Protein AF-0000000081569436 (afdb_homodimer)

Foldseek 3Di:
DVVVCVVVVVDDPPPVPPPPDQFDCDLLWGHHPNDGHGNCQQLVLLQVQDDDPDLVLLCLVVLQLVLLQVFAPPSCVLCVVVVVCNDDPDDNDCDPSNVVSSNVSSVRCNDPPQADADDLVFAKEWEWEADLFKIWIFIDTPSHTHGTDMDTDDPVLSPDDRLSRRLVSVLVVCVSCVVSFQPDEHEYEYQDPCVVVLVVPPDADPVSVVSVVSVVRGHYHYDHDHPSNSSNRVSRNVSSPPDDDDADAACLVVVQLVQCVVAPVSVVVQVCQVVVVDPQWHDDPSFIAGPLRATEGGPDDCSLVVLLCCCAVDLLNLRDDLVQSCVVRVNHHDYPPSSVVSNVCSVPDPLCVVLPPPPDDPPDPPPQPPADPAWQQEKEWEKAAQAPAAPQFGIWIWIATSHLRQIDIFTAHRPRALLNVLVRCCVTPCVVQNHHNYYHYPDDPVSVQVSVVNNCVVVVDPDDDDDDDDDDDDPSRVVVVVVLVSSLVSPADPVSRHSNVSRVSSSSNQQQTADPVPRHGSCCRRPVDRDDDPSNSNPDDCPPPPD/DVVVCVVVVVDDPPPVPPPPDQFDCDLLWGHHPNDGHGNCQQLVLLQVQDDDPDLVLLCLNVLQLVLLQVFFPPSCVLCVVVVVCNDPPDDDDCDPSNVVSSNVSSVRCNDPPQADADDLVFAKEWEWEADLFKIWIFIDTPSHTHGTDMDTDDPVLSPDDRLSRRLVRVLVVCVSVVVSFQPDEHEYEYQDPCVVVLVVPPDADPVSVVSVVSPVRGHYHYDHDHPSNSSNRVSRNVSSPPDDDDADAACLVVVQLVQCVVAPVNVVVQVCQVVVVDPQWHDDPSFIAGPLRATEGGDDDCSLVVLLCCCAVDLLNLRDDLVQSCVVRVNHHDYPPSSVVSNVCSVPDPLCVVLPPPPDDPPDPPPQPPADPAWQQEKEWEKAAQAPAAPQFGIWIWIATSHLRQIDIFTAHRPRALLNVLVRCCVTPCVVQNHHNYYHYPDDPVSVQVSVVNNCVVVVDPDDDDDDDDDDDDPSRVVVVVSLVSSLVSPADPVSRHSNVSRVSSSSNQQQTADPVPRHGSCCRRVVDRDDDPSNSNPDDCPPPPD

pLDDT: mean 77.78, std 17.27, range [25.44, 97.62]

Sequence (1094 aa):
MFQVLRENELYVKKEKCSFPKEEVPFLGHIIGHGKLRMDEAKIRAIVEWDPPTKVTELRSFLGLVNYYRRFISGYSSRTTPLTDLLKKNKPWVWSEACQLAFEDLKAAVSVEPVLALPNFEKMFELHTDASDFAIGGVLMQEGHPIAFKSRKLNETERRYTVQEKETMAIVHYLRIWRHYLLGSRFVVKTDNVATSYFQTQKKLSPKQARWQDFLAEFDYVLEYKPGKANVVADALSRKAELAAISLAKGNVHEKIKEGLEHDPMTKELMRHVKEGKTLQFWVEDGLLYTKGRRLYVPKWGNLRRDLIRDCHDTKWAGHPGQKRTMALLETTYFWPQMKDGVEVYVRTSLVCQQDKTVNQQPAGLLKPLPIPNRPWESVSMDFISALPKSKGFGSIMVIIDRFSKYGSFIACSRDCTTKEAARAFFKNVVKYWGLPKSIISDRDPRFTGRLWTELFKLLGSELCFSTSFHPQTDGQTERVNALLECYLRHFVSANQHDWAKILDVAQFSYNLQRNEATGKSPFELATGQQPLTPHTLAISFDSARCPMFQVLRENELYVKKEKCSFPKEEVPFLGHIIGHGKLRMDEAKIRAIVEWDPPTKVTELRSFLGLVNYYRRFISGYSSRTTPLTDLLKKNKPWVWSEACQLAFEDLKAAVSVEPVLALPNFEKMFELHTDASDFAIGGVLMQEGHPIAFKSRKLNETERRYTVQEKETMAIVHYLRIWRHYLLGSRFVVKTDNVATSYFQTQKKLSPKQARWQDFLAEFDYVLEYKPGKANVVADALSRKAELAAISLAKGNVHEKIKEGLEHDPMTKELMRHVKEGKTLQFWVEDGLLYTKGRRLYVPKWGNLRRDLIRDCHDTKWAGHPGQKRTMALLETTYFWPQMKDGVEVYVRTSLVCQQDKTVNQQPAGLLKPLPIPNRPWESVSMDFISALPKSKGFGSIMVIIDRFSKYGSFIACSRDCTTKEAARAFFKNVVKYWGLPKSIISDRDPRFTGRLWTELFKLLGSELCFSTSFHPQTDGQTERVNALLECYLRHFVSANQHDWAKILDVAQFSYNLQRNEATGKSPFELATGQQPLTPHTLAISFDSARCP

InterPro domains:
  IPR001584 Integrase, catalytic core [PF00665] (373-471)
  IPR001584 Integrase, catalytic core [PS50994] (371-530)
  IPR012337 Ribonuclease H-like superfamily [SSF53098] (368-524)
  IPR036397 Ribonuclease H superfamily [G3DSA:3.30.420.10] (366-542)
  IPR041373 Reverse transcriptase, RNase H-like domain [PF17917] (119-218)
  IPR041588 Integrase zinc-binding domain [PF17921] (302-357)
  IPR043128 Reverse transcriptase/Diguanylate cyclase domain [G3DSA:3.30.70.270] (1-35)
  IPR043128 Reverse transcriptase/Diguanylate cyclase domain [G3DSA:3.30.70.270] (40-132)
  IPR043502 DNA/RNA polymerase superfamily [SSF56672] (2-225)

Nearest PDB structures (foldseek):
  4ol8-assembly1_B  TM=7.633E-01  e=2.304E-16  Saccharomyces cerevisiae
  7o0h-assembly1_B  TM=7.291E-01  e=1.125E-09  White-tufted-ear marmoset simian foamy virus
  8wut-assembly1_E  TM=4.930E-01  e=6.870E-11  Moloney murine leukemia virus
  8ygj-assembly1_E  TM=4.720E-01  e=7.242E-11  Moloney murine leukemia virus
  7o24-assembly1_B  TM=7.159E-01  e=2.959E-08  White-tufted-ear marmoset simian foamy virus

Organism: NCBI:txid168488

Radius of gyration: 36.1 Å; Cα contacts (8 Å, |Δi|>4): 1839; chains: 2; bounding box: 81×103×86 Å

Solvent-accessible surface area (backbone atoms only — not comparable to full-atom values): 58545 Å² total; per-residue (Å²): 110,68,63,59,38,60,72,64,68,61,76,68,66,65,85,80,47,77,67,83,53,63,60,38,77,48,96,64,22,26,51,32,94,90,47,74,41,76,21,63,73,33,38,35,54,52,68,67,51,70,82,59,87,44,64,70,48,38,49,34,50,48,44,33,53,54,72,45,36,91,52,36,85,63,42,68,71,50,40,42,62,52,55,57,57,66,41,89,93,50,78,90,68,89,44,70,62,31,50,51,31,50,53,50,49,41,50,49,55,66,27,78,69,27,34,40,78,88,52,90,89,49,58,44,32,37,33,31,21,47,48,76,44,4,23,5,32,32,35,28,42,94,89,22,41,55,33,37,43,52,43,64,47,43,47,34,52,44,66,41,51,71,49,51,32,40,44,44,28,46,54,52,50,48,60,75,43,32,87,75,44,56,90,36,63,32,38,37,34,30,58,57,65,48,52,64,41,63,78,65,50,86,80,60,53,71,67,53,46,51,51,48,57,57,55,64,71,42,50,66,45,84,41,76,32,62,67,82,71,42,32,50,14,39,31,32,4,58,50,31,56,50,16,27,34,35,32,63,39,32,50,54,58,59,50,38,42,56,17,38,75,68,16,67,69,43,43,52,51,51,50,32,38,75,70,62,77,42,86,63,44,46,76,57,94,79,36,47,29,33,79,84,71,13,36,51,53,36,80,37,94,59,50,62,58,51,54,50,39,50,41,20,71,14,51,42,38,52,57,44,56,54,70,55,29,46,53,64,43,54,64,47,37,41,47,90,66,46,66,59,54,45,44,53,50,52,71,64,32,63,71,55,63,72,63,63,62,82,74,70,75,84,73,56,72,40,81,71,69,80,66,51,90,44,65,42,37,32,30,37,43,47,69,52,64,89,43,63,64,15,94,78,21,15,20,35,40,38,36,30,21,63,49,33,59,32,51,47,58,39,77,30,40,66,78,59,42,53,65,55,47,21,49,52,43,38,66,69,37,32,42,78,57,25,51,51,52,30,42,31,23,60,58,56,66,66,49,54,45,50,23,52,53,47,42,38,54,69,37,41,53,79,72,58,69,48,70,48,78,40,80,33,89,68,58,68,60,57,55,52,49,51,52,50,52,52,49,45,64,71,68,32,51,95,80,43,42,48,46,60,76,44,33,49,39,46,30,32,21,57,23,62,44,60,37,85,89,77,68,45,19,15,36,31,62,47,43,70,43,77,57,44,43,76,72,55,40,24,63,59,71,78,68,72,66,68,125,110,67,61,60,40,60,74,63,68,61,76,68,65,65,85,80,46,76,67,82,53,61,60,38,76,48,97,63,22,26,51,31,93,87,48,74,41,75,21,62,72,31,37,37,54,52,68,68,52,71,81,59,87,43,66,69,48,39,49,34,50,48,44,33,51,54,73,44,35,90,52,36,85,63,41,67,71,51,40,41,60,52,56,57,58,66,40,88,93,50,80,90,68,90,44,70,62,32,50,51,32,51,52,49,49,40,49,51,56,67,27,79,70,28,33,40,80,87,54,90,89,49,58,44,34,38,34,30,21,46,47,75,45,4,24,6,32,31,36,27,42,92,86,22,42,55,34,37,43,53,43,64,47,44,47,34,51,43,68,40,50,72,50,50,32,41,44,43,28,47,53,52,50,46,61,74,42,31,87,76,43,56,89,37,63,33,38,37,35,30,56,54,65,53,50,63,42,62,78,65,50,86,79,61,52,71,67,51,44,52,51,50,57,57,55,63,70,43,51,65,44,84,40,76,33,61,68,81,73,42,30,51,15,40,33,32,3,59,48,30,55,51,14,26,34,34,32,62,39,30,52,54,56,60,51,38,42,55,17,38,76,67,16,68,69,43,44,52,50,51,49,34,39,74,70,62,75,43,86,62,43,48,77,56,95,79,37,48,29,33,80,84,70,13,36,52,53,38,80,35,93,59,50,63,57,50,54,49,41,48,42,20,73,14,51,41,37,52,57,45,56,53,68,57,30,45,54,64,42,54,65,49,38,39,46,91,66,46,67,59,53,47,45,53,48,52,71,64,30,64,71,55,62,73,63,63,60,83,74,72,73,85,74,52,75,40,82,70,70,81,66,50,91,45,66,42,38,32,31,37,42,48,70,51,66,88,45,63,64,17,96,78,22,15,22,33,42,39,37,31,20,63,48,34,58,32,50,45,58,40,78,30,38,66,78,60,42,51,66,55,45,23,50,51,44,37,65,69,37,33,44,77,56,26,49,51,54,30,43,32,23,59,59,57,66,67,49,53,45,50,22,51,53,46,41,38,54,67,35,42,52,78,73,59,70,48,69,46,80,40,81,33,87,70,55,68,61,57,56,51,50,51,52,50,51,52,49,44,66,72,70,33,51,94,79,44,43,47,46,59,76,45,33,49,41,45,29,32,19,59,22,62,44,59,36,86,88,77,67,44,19,16,35,31,62,48,42,71,42,75,55,44,43,76,72,56,40,24,63,57,71,78,69,72,64,70,126

Secondary structure (DSSP, 8-state):
-HHHHHHTT----STT-----SSEEETTEEEETTEEEE-GGGGHHHHTPPPP-SHHHHHHHHHHHHHTGGGSTTHHHHHHHHHGGGSTT------HHHHHHHHHHHHHHTSTTTS----TTS-EEEEEEE-SSEEEEEEEETTEEEEEEEEEPPHHHHTS-HHHHHHHHHHHHHHHTHHHHTTSEEEEEES-THHHHHHH-SS--HHHHHHHHHHTTSEEEEEE--TTT-HHHHHHHHHS--EEEEEEEESHHHHHHHHHHH-HHHHHHHHHHHTT--SS-EEETTEEEETTTEEE----TTHHHHHHHHTTTSTTTTS--HHHHHHHHHTTEE-TTHHHHHHHHHHT-HHHHHS--------------PPPSSTTSEEEEEEE-SPPPBTTB-EEEEEEETTT--EEEEEE-TT--HHHHHHHHIIIIIHHH---SEEEESS-HHHHHHHHHHHHHHHT----EEEEEEEE---HHHHHHHHHHHHHHHHS-TT-TTHHHHHHHHHHHHHHSPPTTTS--HHHHHHSSPPP-HHHHTT--------/-HHHHHHTT----STT-----SSEEETTEEEETTEEEE-GGGGHHHHTPPPP-SHHHHHHHHHHHHHTGGGSTTHHHHHHHHHGGGSTT------HHHHHHHHHHHHHHTSTTTS----TTS-EEEEEEE-SSEEEEEEEETTEEEEEEEEEPPHHHHTS-HHHHHHHHHHHHHHHTHHHHTTSEEEEEES-THHHHHHH-SS--HHHHHHHHHHTTSEEEEEE--TTT-HHHHHHHHHS--EEEEEEEESHHHHHHHHHHH-HHHHHHHHHHHTT--SS-EEETTEEEETTTEEE----TTHHHHHHHHTTTSTTTTS--HHHHHHHHHTTEE-TTHHHHHHHHHHT-HHHHHH--------------PPPSSTTSEEEEEEE--PPPBTTB-EEEEEEETTT--EEEEEE-TT--HHHHHHHHIIIIIHHH---SEEEESS-HHHHHHHHHHHHHHHT----EEEEEEEE---HHHHHHHHHHHHHHHHS-TT-TTHHHHHHHHHHHHHHSPPTTTS--HHHHHHSSPPP-HHHHTT--------

Structure (mmCIF, N/CA/C/O backbone):
data_AF-0000000081569436-model_v1
#
loop_
_entity.id
_entity.type
_entity.pdbx_description
1 polymer 'Integrase catalytic domain-containing protein'
#
loop_
_atom_site.group_PDB
_atom_site.id
_atom_site.type_symbol
_atom_site.label_atom_id
_atom_site.label_alt_id
_atom_site.label_comp_id
_atom_site.label_asym_id
_atom_site.label_entity_id
_atom_site.label_seq_id
_atom_site.pdbx_PDB_ins_code
_atom_site.Cartn_x
_atom_site.Cartn_y
_atom_site.Cartn_z
_atom_site.occupancy
_atom_site.B_iso_or_equiv
_atom_site.auth_seq_id
_atom_site.auth_comp_id
_atom_site.auth_asym_id
_atom_site.auth_atom_id
_atom_site.pdbx_PDB_model_num
ATOM 1 N N . MET A 1 1 ? -32.625 -12.945 -40.062 1 29.22 1 MET A N 1
ATOM 2 C CA . MET A 1 1 ? -32.094 -12.945 -38.688 1 29.22 1 MET A CA 1
ATOM 3 C C . MET A 1 1 ? -33.219 -13.039 -37.656 1 29.22 1 MET A C 1
ATOM 5 O O . MET A 1 1 ? -33.188 -13.898 -36.781 1 29.22 1 MET A O 1
ATOM 9 N N . PHE A 1 2 ? -34.062 -12.117 -37.75 1 38.09 2 PHE A N 1
ATOM 10 C CA . PHE A 1 2 ? -35.25 -12.07 -36.906 1 38.09 2 PHE A CA 1
ATOM 11 C C . PHE A 1 2 ? -36.156 -13.281 -37.156 1 38.09 2 PHE A C 1
ATOM 13 O O . PHE A 1 2 ? -36.844 -13.766 -36.281 1 38.09 2 PHE A O 1
ATOM 20 N N . GLN A 1 3 ? -36.156 -13.617 -38.438 1 40.09 3 GLN A N 1
ATOM 21 C CA . GLN A 1 3 ? -37.062 -14.711 -38.75 1 40.09 3 GLN A CA 1
ATOM 22 C C . GLN A 1 3 ? -36.625 -16.016 -38.094 1 40.09 3 GLN A C 1
ATOM 24 O O . GLN A 1 3 ? -37.438 -16.766 -37.594 1 40.09 3 GLN A O 1
ATOM 29 N N . VAL A 1 4 ? -35.219 -16.203 -38.031 1 36.78 4 VAL A N 1
ATOM 30 C CA . VAL A 1 4 ? -34.719 -17.469 -37.5 1 36.78 4 VAL A CA 1
ATOM 31 C C . VAL A 1 4 ? -34.906 -17.5 -36 1 36.78 4 VAL A C 1
ATOM 33 O O . VAL A 1 4 ? -35.219 -18.547 -35.406 1 36.78 4 VAL A O 1
ATOM 36 N N . LEU A 1 5 ? -34.812 -16.359 -35.344 1 36.5 5 LEU A N 1
ATOM 37 C CA . LEU A 1 5 ? -35.125 -16.297 -33.938 1 36.5 5 LEU A CA 1
ATOM 38 C C . LEU A 1 5 ? -36.625 -16.578 -33.688 1 36.5 5 LEU A C 1
ATOM 40 O O . LEU A 1 5 ? -36.969 -17.297 -32.75 1 36.5 5 LEU A O 1
ATOM 44 N N . ARG A 1 6 ? -37.406 -16.047 -34.438 1 40.22 6 ARG A N 1
ATOM 45 C CA . ARG A 1 6 ? -38.875 -16.234 -34.344 1 40.22 6 ARG A CA 1
ATOM 46 C C . ARG A 1 6 ? -39.25 -17.703 -34.531 1 40.22 6 ARG A C 1
ATOM 48 O O . ARG A 1 6 ? -40.094 -18.219 -33.812 1 40.22 6 ARG A O 1
ATOM 55 N N . GLU A 1 7 ? -38.594 -18.266 -35.469 1 40.88 7 GLU A N 1
ATOM 56 C CA . GLU A 1 7 ? -39 -19.625 -35.781 1 40.88 7 GLU A CA 1
ATOM 57 C C . GLU A 1 7 ? -38.531 -20.594 -34.688 1 40.88 7 GLU A C 1
ATOM 59 O O . GLU A 1 7 ? -39.188 -21.625 -34.469 1 40.88 7 GLU A O 1
ATOM 64 N N . ASN A 1 8 ? -37.375 -20.188 -34.031 1 38.59 8 ASN A N 1
ATOM 65 C CA . ASN A 1 8 ? -36.875 -21.156 -33.062 1 38.59 8 ASN A CA 1
ATOM 66 C C . ASN A 1 8 ? -37.25 -20.766 -31.625 1 38.59 8 ASN A C 1
ATOM 68 O O . ASN A 1 8 ? -36.688 -21.297 -30.656 1 38.59 8 ASN A O 1
ATOM 72 N N . GLU A 1 9 ? -38.312 -20.016 -31.297 1 35.09 9 GLU A N 1
ATOM 73 C CA . GLU A 1 9 ? -39.062 -19.609 -30.109 1 35.09 9 GLU A CA 1
ATOM 74 C C . GLU A 1 9 ? -38.094 -19.156 -29 1 35.09 9 GLU A C 1
ATOM 76 O O . GLU A 1 9 ? -38.344 -19.422 -27.828 1 35.09 9 GLU A O 1
ATOM 81 N N . LEU A 1 10 ? -36.844 -18.984 -29.297 1 35.28 10 LEU A N 1
ATOM 82 C CA . LEU A 1 10 ? -35.969 -18.391 -28.328 1 35.28 10 LEU A CA 1
ATOM 83 C C . LEU A 1 10 ? -36.25 -16.906 -28.141 1 35.28 10 LEU A C 1
ATOM 85 O O . LEU A 1 10 ? -36.062 -16.109 -29.062 1 35.28 10 LEU A O 1
ATOM 89 N N . TYR A 1 11 ? -37.344 -16.594 -27.344 1 31.53 11 TYR A N 1
ATOM 90 C CA . TYR A 1 11 ? -37.875 -15.266 -27.078 1 31.53 11 TYR A CA 1
ATOM 91 C C . TYR A 1 11 ? -36.906 -14.469 -26.219 1 31.53 11 TYR A C 1
ATOM 93 O O . TYR A 1 11 ? -36.406 -14.969 -25.203 1 31.53 11 TYR A O 1
ATOM 101 N N . VAL A 1 12 ? -35.969 -13.812 -26.75 1 33.19 12 VAL A N 1
ATOM 102 C CA . VAL A 1 12 ? -35.094 -12.859 -26.062 1 33.19 12 VAL A CA 1
ATOM 103 C C . VAL A 1 12 ? -35.938 -11.719 -25.484 1 33.19 12 VAL A C 1
ATOM 105 O O . VAL A 1 12 ? -36.844 -11.227 -26.141 1 33.19 12 VAL A O 1
ATOM 108 N N . LYS A 1 13 ? -36.062 -11.68 -24.141 1 33.25 13 LYS A N 1
ATOM 109 C CA . LYS A 1 13 ? -36.781 -10.516 -23.609 1 33.25 13 LYS A CA 1
ATOM 110 C C . LYS A 1 13 ? -36.219 -9.227 -24.203 1 33.25 13 LYS A C 1
ATOM 112 O O . LYS A 1 13 ? -35 -9.094 -24.391 1 33.25 13 LYS A O 1
ATOM 117 N N . LYS A 1 14 ? -37.062 -8.5 -24.922 1 32.12 14 LYS A N 1
ATOM 118 C CA . LYS A 1 14 ? -36.875 -7.238 -25.625 1 32.12 14 LYS A CA 1
ATOM 119 C C . LYS A 1 14 ? -36 -6.281 -24.828 1 32.12 14 LYS A C 1
ATOM 121 O O . LYS A 1 14 ? -35.156 -5.582 -25.391 1 32.12 14 LYS A O 1
ATOM 126 N N . GLU A 1 15 ? -36.438 -6.047 -23.531 1 32.97 15 GLU A N 1
ATOM 127 C CA . GLU A 1 15 ? -35.938 -4.922 -22.75 1 32.97 15 GLU A CA 1
ATOM 128 C C . GLU A 1 15 ? -34.438 -5.059 -22.516 1 32.97 15 GLU A C 1
ATOM 130 O O . GLU A 1 15 ? -33.75 -4.074 -22.219 1 32.97 15 GLU A O 1
ATOM 135 N N . LYS A 1 16 ? -34.031 -6.258 -22.188 1 31.22 16 LYS A N 1
ATOM 136 C CA . LYS A 1 16 ? -32.594 -6.406 -21.891 1 31.22 16 LYS A CA 1
ATOM 137 C C . LYS A 1 16 ? -31.766 -6.457 -23.172 1 31.22 16 LYS A C 1
ATOM 139 O O . LYS A 1 16 ? -30.562 -6.711 -23.125 1 31.22 16 LYS A O 1
ATOM 144 N N . CYS A 1 17 ? -32.375 -6.637 -24.328 1 30.58 17 CYS A N 1
ATOM 145 C CA . CYS A 1 17 ? -31.734 -6.664 -25.641 1 30.58 17 CYS A CA 1
ATOM 146 C C . CYS A 1 17 ? -31.281 -5.27 -26.047 1 30.58 17 CYS A C 1
ATOM 148 O O . CYS A 1 17 ? -32.094 -4.375 -26.25 1 30.58 17 CYS A O 1
ATOM 150 N N . SER A 1 18 ? -30.328 -4.668 -25.281 1 34.25 18 SER A N 1
ATOM 151 C CA . SER A 1 18 ? -29.859 -3.486 -26 1 34.25 18 SER A CA 1
ATOM 152 C C . SER A 1 18 ? -29.531 -3.812 -27.453 1 34.25 18 SER A C 1
ATOM 154 O O . SER A 1 18 ? -28.797 -4.762 -27.719 1 34.25 18 SER A O 1
ATOM 156 N N . PHE A 1 19 ? -30.469 -3.553 -28.391 1 31.77 19 PHE A N 1
ATOM 157 C CA . PHE A 1 19 ? -30.516 -3.693 -29.844 1 31.77 19 PHE A CA 1
ATOM 158 C C . PHE A 1 19 ? -29.203 -3.201 -30.469 1 31.77 19 PHE A C 1
ATOM 160 O O . PHE A 1 19 ? -28.703 -3.814 -31.406 1 31.77 19 PHE A O 1
ATOM 167 N N . PRO A 1 20 ? -28.953 -1.824 -30.281 1 34.66 20 PRO A N 1
ATOM 168 C CA . PRO A 1 20 ? -28.219 -1.279 -31.422 1 34.66 20 PRO A CA 1
ATOM 169 C C . PRO A 1 20 ? -26.797 -1.851 -31.547 1 34.66 20 PRO A C 1
ATOM 171 O O . PRO A 1 20 ? -26 -1.374 -32.375 1 34.66 20 PRO A O 1
ATOM 174 N N . LYS A 1 21 ? -26.359 -2.441 -30.453 1 39.69 21 LYS A N 1
ATOM 175 C CA . LYS A 1 21 ? -24.953 -2.709 -30.703 1 39.69 21 LYS A CA 1
ATOM 176 C C . LYS A 1 21 ? -24.766 -3.811 -31.734 1 39.69 21 LYS A C 1
ATOM 178 O O . LYS A 1 21 ? -25.594 -4.719 -31.844 1 39.69 21 LYS A O 1
ATOM 183 N N . GLU A 1 22 ? -24.094 -3.496 -32.875 1 41.09 22 GLU A N 1
ATOM 184 C CA . GLU A 1 22 ? -23.797 -4.34 -34.031 1 41.09 22 GLU A CA 1
ATOM 185 C C . GLU A 1 22 ? -23.391 -5.746 -33.594 1 41.09 22 GLU A C 1
ATOM 187 O O . GLU A 1 22 ? -23.672 -6.723 -34.281 1 41.09 22 GLU A O 1
ATOM 192 N N . GLU A 1 23 ? -22.531 -5.902 -32.594 1 40.31 23 GLU A N 1
ATOM 193 C CA . GLU A 1 23 ? -22.094 -7.223 -32.156 1 40.31 23 GLU A CA 1
ATOM 194 C C . GLU A 1 23 ? -22.75 -7.598 -30.812 1 40.31 23 GLU A C 1
ATOM 196 O O . GLU A 1 23 ? -22.797 -6.785 -29.891 1 40.31 23 GLU A O 1
ATOM 201 N N . VAL A 1 24 ? -23.844 -8.32 -30.812 1 40.22 24 VAL A N 1
ATOM 202 C CA . VAL A 1 24 ? -24.547 -8.703 -29.578 1 40.22 24 VAL A CA 1
ATOM 203 C C . VAL A 1 24 ? -24.031 -10.047 -29.094 1 40.22 24 VAL A C 1
ATOM 205 O O . VAL A 1 24 ? -23.906 -11 -29.875 1 40.22 24 VAL A O 1
ATOM 208 N N . PRO A 1 25 ? -23.328 -10.125 -28.078 1 40.31 25 PRO A N 1
ATOM 209 C CA . PRO A 1 25 ? -23.016 -11.438 -27.516 1 40.31 25 PRO A CA 1
ATOM 210 C C . PRO A 1 25 ? -24.266 -12.273 -27.234 1 40.31 25 PRO A C 1
ATOM 212 O O . PRO A 1 25 ? -25.234 -11.766 -26.656 1 40.31 25 PRO A O 1
ATOM 215 N N . PHE A 1 26 ? -24.75 -13.039 -28.125 1 36.75 26 PHE A N 1
ATOM 216 C CA . PHE A 1 26 ? -25.906 -13.914 -27.922 1 36.75 26 PHE A CA 1
ATOM 217 C C . PHE A 1 26 ? -25.453 -15.352 -27.703 1 36.75 26 PHE A C 1
ATOM 219 O O . PHE A 1 26 ? -24.797 -15.945 -28.562 1 36.75 26 PHE A O 1
ATOM 226 N N . LEU A 1 27 ? -25.906 -16.016 -26.766 1 37.06 27 LEU A N 1
ATOM 227 C CA . LEU A 1 27 ? -25.703 -17.406 -26.391 1 37.06 27 LEU A CA 1
ATOM 228 C C . LEU A 1 27 ? -24.25 -17.828 -26.594 1 37.06 27 LEU A C 1
ATOM 230 O O . LEU A 1 27 ? -23.984 -18.844 -27.25 1 37.06 27 LEU A O 1
ATOM 234 N N . GLY A 1 28 ? -23.312 -16.969 -26.188 1 43.47 28 GLY A N 1
ATOM 235 C CA . GLY A 1 28 ? -21.891 -17.25 -26.312 1 43.47 28 GLY A CA 1
ATOM 236 C C . GLY A 1 28 ? -21.328 -16.906 -27.672 1 43.47 28 GLY A C 1
ATOM 237 O O . GLY A 1 28 ? -20.203 -17.281 -28.016 1 43.47 28 GLY A O 1
ATOM 238 N N . HIS A 1 29 ? -22.234 -16.5 -28.578 1 45.22 29 HIS A N 1
ATOM 239 C CA . HIS A 1 29 ? -21.828 -16.016 -29.906 1 45.22 29 HIS A CA 1
ATOM 240 C C . HIS A 1 29 ? -22.031 -14.516 -30.031 1 45.22 29 HIS A C 1
ATOM 242 O O . HIS A 1 29 ? -22.828 -13.922 -29.281 1 45.22 29 HIS A O 1
ATOM 248 N N . ILE A 1 30 ? -21.094 -13.828 -30.562 1 48.19 30 ILE A N 1
ATOM 249 C CA . ILE A 1 30 ? -21.312 -12.445 -30.953 1 48.19 30 ILE A CA 1
ATOM 250 C C . ILE A 1 30 ? -21.875 -12.391 -32.375 1 48.19 30 ILE A C 1
ATOM 252 O O . ILE A 1 30 ? -21.281 -12.922 -33.312 1 48.19 30 ILE A O 1
ATOM 256 N N . ILE A 1 31 ? -23.125 -12.227 -32.5 1 40.91 31 ILE A N 1
ATOM 257 C CA . ILE A 1 31 ? -23.797 -12.07 -33.812 1 40.91 31 ILE A CA 1
ATOM 258 C C . ILE A 1 31 ? -23.656 -10.633 -34.281 1 40.91 31 ILE A C 1
ATOM 260 O O . ILE A 1 31 ? -24.031 -9.695 -33.562 1 40.91 31 ILE A O 1
ATOM 264 N N . GLY A 1 32 ? -22.547 -10.211 -35.125 1 43.38 32 GLY A N 1
ATOM 265 C CA . GLY A 1 32 ? -22.562 -8.93 -35.812 1 43.38 32 GLY A CA 1
ATOM 266 C C . GLY A 1 32 ? -22.297 -9.055 -37.312 1 43.38 32 GLY A C 1
ATOM 267 O O . GLY A 1 32 ? -21.578 -9.953 -37.75 1 43.38 32 GLY A O 1
ATOM 268 N N . HIS A 1 33 ? -22.797 -8.133 -38.219 1 47.38 33 HIS A N 1
ATOM 269 C CA . HIS A 1 33 ? -22.75 -7.906 -39.656 1 47.38 33 HIS A CA 1
ATOM 270 C C . HIS A 1 33 ? -22.766 -9.227 -40.438 1 47.38 33 HIS A C 1
ATOM 272 O O . HIS A 1 33 ? -22.016 -9.398 -41.406 1 47.38 33 HIS A O 1
ATOM 278 N N . GLY A 1 34 ? -23.641 -10.273 -40.219 1 41.44 34 GLY A N 1
ATOM 279 C CA . GLY A 1 34 ? -23.859 -11.508 -40.938 1 41.44 34 GLY A CA 1
ATOM 280 C C . GLY A 1 34 ? -22.906 -12.617 -40.531 1 41.44 34 GLY A C 1
ATOM 281 O O . GLY A 1 34 ? -23.016 -13.75 -41.031 1 41.44 34 GLY A O 1
ATOM 282 N N . LYS A 1 35 ? -21.703 -12.328 -40.188 1 40.41 35 LYS A N 1
ATOM 283 C CA . LYS A 1 35 ? -20.719 -13.359 -39.844 1 40.41 35 LYS A CA 1
ATOM 284 C C . LYS A 1 35 ? -20.812 -13.734 -38.375 1 40.41 35 LYS A C 1
ATOM 286 O O . LYS A 1 35 ? -20.969 -12.867 -37.531 1 40.41 35 LYS A O 1
ATOM 291 N N . LEU A 1 36 ? -21.391 -14.812 -38.188 1 39.34 36 LEU A N 1
ATOM 292 C CA . LEU A 1 36 ? -21.406 -15.438 -36.844 1 39.34 36 LEU A CA 1
ATOM 293 C C . LEU A 1 36 ? -19.984 -15.562 -36.312 1 39.34 36 LEU A C 1
ATOM 295 O O . LEU A 1 36 ? -19.141 -16.234 -36.906 1 39.34 36 LEU A O 1
ATOM 299 N N . ARG A 1 37 ? -19.578 -14.547 -35.75 1 44.94 37 ARG A N 1
ATOM 300 C CA . ARG A 1 37 ? -18.25 -14.664 -35.125 1 44.94 37 ARG A CA 1
ATOM 301 C C . ARG A 1 37 ? -18.312 -15.445 -33.812 1 44.94 37 ARG A C 1
ATOM 303 O O . ARG A 1 37 ? -19.312 -15.359 -33.094 1 44.94 37 ARG A O 1
ATOM 310 N N . MET A 1 38 ? -17.609 -16.484 -33.75 1 46.78 38 MET A N 1
ATOM 311 C CA . MET A 1 38 ? -17.516 -17.422 -32.625 1 46.78 38 MET A CA 1
ATOM 312 C C . MET A 1 38 ? -17.172 -16.688 -31.344 1 46.78 38 MET A C 1
ATOM 314 O O . MET A 1 38 ? -16.391 -15.734 -31.359 1 46.78 38 MET A O 1
ATOM 318 N N . ASP A 1 39 ? -18.078 -16.766 -30.422 1 51.41 39 ASP A N 1
ATOM 319 C CA . ASP A 1 39 ? -17.875 -16.25 -29.062 1 51.41 39 ASP A CA 1
ATOM 320 C C . ASP A 1 39 ? -16.516 -16.641 -28.516 1 51.41 39 ASP A C 1
ATOM 322 O O . ASP A 1 39 ? -16.125 -17.828 -28.562 1 51.41 39 ASP A O 1
ATOM 326 N N . GLU A 1 40 ? -15.703 -15.805 -28.406 1 57.66 40 GLU A N 1
ATOM 327 C CA . GLU A 1 40 ? -14.352 -15.945 -27.875 1 57.66 40 GLU A CA 1
ATOM 328 C C . GLU A 1 40 ? -14.336 -16.844 -26.625 1 57.66 40 GLU A C 1
ATOM 330 O O . GLU A 1 40 ? -13.352 -17.531 -26.375 1 57.66 40 GLU A O 1
ATOM 335 N N . ALA A 1 41 ? -15.43 -16.938 -26.016 1 57.03 41 ALA A N 1
ATOM 336 C CA . ALA A 1 41 ? -15.469 -17.734 -24.797 1 57.03 41 ALA A CA 1
ATOM 337 C C . ALA A 1 41 ? -15.398 -19.219 -25.125 1 57.03 41 ALA A C 1
ATOM 339 O O . ALA A 1 41 ? -14.883 -20.016 -24.328 1 57.03 41 ALA A O 1
ATOM 340 N N . LYS A 1 42 ? -15.82 -19.625 -26.375 1 59.72 42 LYS A N 1
ATOM 341 C CA . LYS A 1 42 ? -15.922 -21.016 -26.766 1 59.72 42 LYS A CA 1
ATOM 342 C C . LYS A 1 42 ? -14.547 -21.594 -27.125 1 59.72 42 LYS A C 1
ATOM 344 O O . LYS A 1 42 ? -14.352 -22.812 -27.094 1 59.72 42 LYS A O 1
ATOM 349 N N . ILE A 1 43 ? -13.727 -20.688 -27.344 1 66.12 43 ILE A N 1
ATOM 350 C CA . ILE A 1 43 ? -12.43 -21.172 -27.812 1 66.12 43 ILE A CA 1
ATOM 351 C C . ILE A 1 43 ? -11.336 -20.688 -26.875 1 66.12 43 ILE A C 1
ATOM 353 O O . ILE A 1 43 ? -10.148 -20.844 -27.156 1 66.12 43 ILE A O 1
ATOM 357 N N . ARG A 1 44 ? -11.742 -20.172 -25.844 1 66.94 44 ARG A N 1
ATOM 358 C CA . ARG A 1 44 ? -10.789 -19.578 -24.906 1 66.94 44 ARG A CA 1
ATOM 359 C C . ARG A 1 44 ? -9.758 -20.609 -24.453 1 66.94 44 ARG A C 1
ATOM 361 O O . ARG A 1 44 ? -8.578 -20.281 -24.297 1 66.94 44 ARG A O 1
ATOM 368 N N . ALA A 1 45 ? -10.234 -21.75 -24.297 1 68.69 45 ALA A N 1
ATOM 369 C CA . ALA A 1 45 ? -9.352 -22.812 -23.812 1 68.69 45 ALA A CA 1
ATOM 370 C C . ALA A 1 45 ? -8.211 -23.062 -24.797 1 68.69 45 ALA A C 1
ATOM 372 O O . ALA A 1 45 ? -7.117 -23.469 -24.391 1 68.69 45 ALA A O 1
ATOM 373 N N . ILE A 1 46 ? -8.5 -22.75 -26.094 1 72.62 46 ILE A N 1
ATOM 374 C CA . ILE A 1 46 ? -7.484 -22.969 -27.125 1 72.62 46 ILE A CA 1
ATOM 375 C C . ILE A 1 46 ? -6.625 -21.719 -27.281 1 72.62 46 ILE A C 1
ATOM 377 O O . ILE A 1 46 ? -5.395 -21.812 -27.312 1 72.62 46 ILE A O 1
ATOM 381 N N . VAL A 1 47 ? -7.316 -20.672 -27.203 1 70.56 47 VAL A N 1
ATOM 382 C CA . VAL A 1 47 ? -6.648 -19.406 -27.453 1 70.56 47 VAL A CA 1
ATOM 383 C C . VAL A 1 47 ? -5.684 -19.094 -26.312 1 70.56 47 VAL A C 1
ATOM 385 O O . VAL A 1 47 ? -4.594 -18.562 -26.547 1 70.56 47 VAL A O 1
ATOM 388 N N . GLU A 1 48 ? -6.082 -19.484 -25.266 1 65.62 48 GLU A N 1
ATOM 389 C CA . GLU A 1 48 ? -5.277 -19.156 -24.094 1 65.62 48 GLU A CA 1
ATOM 390 C C . GLU A 1 48 ? -4.32 -20.297 -23.75 1 65.62 48 GLU A C 1
ATOM 392 O O . GLU A 1 48 ? -3.789 -20.344 -22.625 1 65.62 48 GLU A O 1
ATOM 397 N N . TRP A 1 49 ? -4.156 -21.172 -24.75 1 74.12 49 TRP A N 1
ATOM 398 C CA . TRP A 1 49 ? -3.248 -22.297 -24.531 1 74.12 49 TRP A CA 1
ATOM 399 C C . TRP A 1 49 ? -1.803 -21.812 -24.453 1 74.12 49 TRP A C 1
ATOM 401 O O . TRP A 1 49 ? -1.303 -21.156 -25.375 1 74.12 49 TRP A O 1
ATOM 411 N N . ASP A 1 50 ? -1.127 -22.047 -23.359 1 71.75 50 ASP A N 1
ATOM 412 C CA . ASP A 1 50 ? 0.271 -21.672 -23.188 1 71.75 50 ASP A CA 1
ATOM 413 C C . ASP A 1 50 ? 1.19 -22.562 -24.016 1 71.75 50 ASP A C 1
ATOM 415 O O . ASP A 1 50 ? 0.897 -23.734 -24.234 1 71.75 50 ASP A O 1
ATOM 419 N N . PRO A 1 51 ? 2.256 -21.938 -24.516 1 77.12 51 PRO A N 1
ATOM 420 C CA . PRO A 1 51 ? 3.211 -22.781 -25.25 1 77.12 51 PRO A CA 1
ATOM 421 C C . PRO A 1 51 ? 3.77 -23.922 -24.406 1 77.12 51 PRO A C 1
ATOM 423 O O . PRO A 1 51 ? 4.098 -23.719 -23.234 1 77.12 51 PRO A O 1
ATOM 426 N N . PRO A 1 52 ? 3.764 -25.047 -25.016 1 76 52 PRO A N 1
ATOM 427 C CA . PRO A 1 52 ? 4.285 -26.188 -24.266 1 76 52 PRO A CA 1
ATOM 428 C C . PRO A 1 52 ? 5.738 -26 -23.828 1 76 52 PRO A C 1
ATOM 430 O O . PRO A 1 52 ? 6.531 -25.406 -24.562 1 76 52 PRO A O 1
ATOM 433 N N . THR A 1 53 ? 6.039 -26.484 -22.672 1 71.44 53 THR A N 1
ATOM 434 C CA . THR A 1 53 ? 7.387 -26.328 -22.125 1 71.44 53 THR A CA 1
ATOM 435 C C . THR A 1 53 ? 8.125 -27.672 -22.141 1 71.44 53 THR A C 1
ATOM 437 O O . THR A 1 53 ? 9.32 -27.719 -21.828 1 71.44 53 THR A O 1
ATOM 440 N N . LYS A 1 54 ? 7.379 -28.688 -22.391 1 75.31 54 LYS A N 1
ATOM 441 C CA . LYS A 1 54 ? 7.98 -30.016 -22.469 1 75.31 54 LYS A CA 1
ATOM 442 C C . LYS A 1 54 ? 7.32 -30.875 -23.547 1 75.31 54 LYS A C 1
ATOM 444 O O . LYS A 1 54 ? 6.281 -30.5 -24.094 1 75.31 54 LYS A O 1
ATOM 449 N N . VAL A 1 55 ? 7.996 -31.938 -23.75 1 77.06 55 VAL A N 1
ATOM 450 C CA . VAL A 1 55 ? 7.605 -32.812 -24.859 1 77.06 55 VAL A CA 1
ATOM 451 C C . VAL A 1 55 ? 6.191 -33.344 -24.625 1 77.06 55 VAL A C 1
ATOM 453 O O . VAL A 1 55 ? 5.379 -33.406 -25.547 1 77.06 55 VAL A O 1
ATOM 456 N N . THR A 1 56 ? 5.93 -33.625 -23.391 1 73 56 THR A N 1
ATOM 457 C CA . THR A 1 56 ? 4.633 -34.219 -23.078 1 73 56 THR A CA 1
ATOM 458 C C . THR A 1 56 ? 3.51 -33.219 -23.328 1 73 56 THR A C 1
ATOM 460 O O . THR A 1 56 ? 2.457 -33.562 -23.859 1 73 56 THR A O 1
ATOM 463 N N . GLU A 1 57 ? 3.781 -32 -23.016 1 76.62 57 GLU A N 1
ATOM 464 C CA . GLU A 1 57 ? 2.799 -30.953 -23.25 1 76.62 57 GLU A CA 1
ATOM 465 C C . GLU A 1 57 ? 2.615 -30.688 -24.75 1 76.62 57 GLU A C 1
ATOM 467 O O . GLU A 1 57 ? 1.495 -30.469 -25.203 1 76.62 57 GLU A O 1
ATOM 472 N N . LEU A 1 58 ? 3.74 -30.703 -25.359 1 82.19 58 LEU A N 1
ATOM 473 C CA . LEU A 1 58 ? 3.672 -30.484 -26.797 1 82.19 58 LEU A CA 1
ATOM 474 C C . LEU A 1 58 ? 2.896 -31.609 -27.484 1 82.19 58 LEU A C 1
ATOM 476 O O . LEU A 1 58 ? 2.088 -31.344 -28.375 1 82.19 58 LEU A O 1
ATOM 480 N N . ARG A 1 59 ? 3.137 -32.812 -27.047 1 80.12 59 ARG A N 1
ATOM 481 C CA . ARG A 1 59 ? 2.416 -33.938 -27.609 1 80.12 59 ARG A CA 1
ATOM 482 C C . ARG A 1 59 ? 0.914 -33.812 -27.375 1 80.12 59 ARG A C 1
ATOM 484 O O . ARG A 1 59 ? 0.118 -34.156 -28.266 1 80.12 59 ARG A O 1
ATOM 491 N N . SER A 1 60 ? 0.656 -33.312 -26.156 1 78 60 SER A N 1
ATOM 492 C CA . SER A 1 60 ? -0.753 -33.125 -25.844 1 78 60 SER A CA 1
ATOM 493 C C . SER A 1 60 ? -1.385 -32.094 -26.781 1 78 60 SER A C 1
ATOM 495 O O . SER A 1 60 ? -2.457 -32.344 -27.344 1 78 60 SER A O 1
ATOM 497 N N . PHE A 1 61 ? -0.708 -31.094 -27.016 1 83.25 61 PHE A N 1
ATOM 498 C CA . PHE A 1 61 ? -1.2 -30.047 -27.906 1 83.25 61 PHE A CA 1
ATOM 499 C C . PHE A 1 61 ? -1.31 -30.547 -29.344 1 83.25 61 PHE A C 1
ATOM 501 O O . PHE A 1 61 ? -2.33 -30.344 -30 1 83.25 61 PHE A O 1
ATOM 508 N N . LEU A 1 62 ? -0.259 -31.141 -29.766 1 83.62 62 LEU A N 1
ATOM 509 C CA . LEU A 1 62 ? -0.251 -31.656 -31.125 1 83.62 62 LEU A CA 1
ATOM 510 C C . LEU A 1 62 ? -1.322 -32.719 -31.312 1 83.62 62 LEU A C 1
ATOM 512 O O . LEU A 1 62 ? -1.904 -32.844 -32.375 1 83.62 62 LEU A O 1
ATOM 516 N N . GLY A 1 63 ? -1.462 -33.5 -30.266 1 77.19 63 GLY A N 1
ATOM 517 C CA . GLY A 1 63 ? -2.557 -34.438 -30.312 1 77.19 63 GLY A CA 1
ATOM 518 C C . GLY A 1 63 ? -3.904 -33.812 -30.562 1 77.19 63 GLY A C 1
ATOM 519 O O . GLY A 1 63 ? -4.688 -34.312 -31.375 1 77.19 63 GLY A O 1
ATOM 520 N N . LEU A 1 64 ? -4.105 -32.781 -29.922 1 79.06 64 LEU A N 1
ATOM 521 C CA . LEU A 1 64 ? -5.348 -32.031 -30.078 1 79.06 64 LEU A CA 1
ATOM 522 C C . LEU A 1 64 ? -5.477 -31.5 -31.5 1 79.06 64 LEU A C 1
ATOM 524 O O . LEU A 1 64 ? -6.516 -31.672 -32.156 1 79.06 64 LEU A O 1
ATOM 528 N N . VAL A 1 65 ? -4.453 -30.891 -31.922 1 80.69 65 VAL A N 1
ATOM 529 C CA . VAL A 1 65 ? -4.488 -30.281 -33.25 1 80.69 65 VAL A CA 1
ATOM 530 C C . VAL A 1 65 ? -4.59 -31.375 -34.312 1 80.69 65 VAL A C 1
ATOM 532 O O . VAL A 1 65 ? -5.289 -31.219 -35.312 1 80.69 65 VAL A O 1
ATOM 535 N N . ASN A 1 66 ? -3.895 -32.469 -34.094 1 77.81 66 ASN A N 1
ATOM 536 C CA . ASN A 1 66 ? -3.914 -33.594 -35.031 1 77.81 66 ASN A CA 1
ATOM 537 C C . ASN A 1 66 ? -5.32 -34.156 -35.188 1 77.81 66 ASN A C 1
ATOM 539 O O . ASN A 1 66 ? -5.668 -34.656 -36.25 1 77.81 66 ASN A O 1
ATOM 543 N N . TYR A 1 67 ? -5.984 -34.062 -34.156 1 77.06 67 TYR A N 1
ATOM 544 C CA . TYR A 1 67 ? -7.355 -34.562 -34.219 1 77.06 67 TYR A CA 1
ATOM 545 C C . TYR A 1 67 ? -8.156 -33.844 -35.312 1 77.06 67 TYR A C 1
ATOM 547 O O . TYR A 1 67 ? -9.016 -34.469 -35.938 1 77.06 67 TYR A O 1
ATOM 555 N N . TYR A 1 68 ? -7.785 -32.656 -35.531 1 78 68 TYR A N 1
ATOM 556 C CA . TYR A 1 68 ? -8.531 -31.859 -36.5 1 78 68 TYR A CA 1
ATOM 557 C C . TYR A 1 68 ? -7.723 -31.656 -37.781 1 78 68 TYR A C 1
ATOM 559 O O . TYR A 1 68 ? -7.988 -30.734 -38.562 1 78 68 TYR A O 1
ATOM 567 N N . ARG A 1 69 ? -6.758 -32.406 -37.969 1 77.38 69 ARG A N 1
ATOM 568 C CA . ARG A 1 69 ? -5.809 -32.25 -39.062 1 77.38 69 ARG A CA 1
ATOM 569 C C . ARG A 1 69 ? -6.523 -32.219 -40.406 1 77.38 69 ARG A C 1
ATOM 571 O O . ARG A 1 69 ? -6.094 -31.5 -41.344 1 77.38 69 ARG A O 1
ATOM 578 N N . ARG A 1 70 ? -7.617 -32.906 -40.562 1 76.75 70 ARG A N 1
ATOM 579 C CA . ARG A 1 70 ? -8.328 -33 -41.812 1 76.75 70 ARG A CA 1
ATOM 580 C C . ARG A 1 70 ? -8.922 -31.656 -42.219 1 76.75 70 ARG A C 1
ATOM 582 O O . ARG A 1 70 ? -9.188 -31.406 -43.406 1 76.75 70 ARG A O 1
ATOM 589 N N . PHE A 1 71 ? -9.141 -30.859 -41.219 1 76.88 71 PHE A N 1
ATOM 590 C CA . PHE A 1 71 ? -9.781 -29.578 -41.5 1 76.88 71 PHE A CA 1
ATOM 591 C C . PHE A 1 71 ? -8.742 -28.469 -41.562 1 76.88 71 PHE A C 1
ATOM 593 O O . PHE A 1 71 ? -9.094 -27.297 -41.781 1 76.88 71 PHE A O 1
ATOM 600 N N . ILE A 1 72 ? -7.539 -28.797 -41.375 1 78.88 72 ILE A N 1
ATOM 601 C CA . ILE A 1 72 ? -6.469 -27.797 -41.375 1 78.88 72 ILE A CA 1
ATOM 602 C C . ILE A 1 72 ? -5.637 -27.953 -42.625 1 78.88 72 ILE A C 1
ATOM 604 O O . ILE A 1 72 ? -4.926 -28.938 -42.812 1 78.88 72 ILE A O 1
ATOM 608 N N . SER A 1 73 ? -5.797 -26.953 -43.438 1 78.38 73 SER A N 1
ATOM 609 C CA . SER A 1 73 ? -5.031 -26.969 -44.656 1 78.38 73 SER A CA 1
ATOM 610 C C . SER A 1 73 ? -3.537 -26.844 -44.406 1 78.38 73 SER A C 1
ATOM 612 O O . SER A 1 73 ? -3.109 -25.984 -43.625 1 78.38 73 SER A O 1
ATOM 614 N N . GLY A 1 74 ? -2.711 -27.766 -45.094 1 79.88 74 GLY A N 1
ATOM 615 C CA . GLY A 1 74 ? -1.268 -27.719 -44.938 1 79.88 74 GLY A CA 1
ATOM 616 C C . GLY A 1 74 ? -0.814 -28.125 -43.531 1 79.88 74 GLY A C 1
ATOM 617 O O . GLY A 1 74 ? 0.102 -27.516 -42.969 1 79.88 74 GLY A O 1
ATOM 618 N N . TYR A 1 75 ? -1.527 -28.969 -43 1 85.56 75 TYR A N 1
ATOM 619 C CA . TYR A 1 75 ? -1.282 -29.391 -41.625 1 85.56 75 TYR A CA 1
ATOM 620 C C . TYR A 1 75 ? 0.173 -29.797 -41.438 1 85.56 75 TYR A C 1
ATOM 622 O O . TYR A 1 75 ? 0.829 -29.359 -40.469 1 85.56 75 TYR A O 1
ATOM 630 N N . SER A 1 76 ? 0.674 -30.578 -42.281 1 81.31 76 SER A N 1
ATOM 631 C CA . SER A 1 76 ? 2.025 -31.109 -42.125 1 81.31 76 SER A CA 1
ATOM 632 C C . SER A 1 76 ? 3.062 -29.984 -42.156 1 81.31 76 SER A C 1
ATOM 634 O O . SER A 1 76 ? 3.988 -29.969 -41.344 1 81.31 76 SER A O 1
ATOM 636 N N . SER A 1 77 ? 2.814 -29.094 -42.969 1 84.62 77 SER A N 1
ATOM 637 C CA . SER A 1 77 ? 3.748 -27.984 -43.094 1 84.62 77 SER A CA 1
ATOM 638 C C . SER A 1 77 ? 3.66 -27.078 -41.875 1 84.62 77 SER A C 1
ATOM 640 O O . SER A 1 77 ? 4.676 -26.562 -41.375 1 84.62 77 SER A O 1
ATOM 642 N N . ARG A 1 78 ? 2.467 -26.938 -41.344 1 88.06 78 ARG A N 1
ATOM 643 C CA . ARG A 1 78 ? 2.244 -26.031 -40.219 1 88.06 78 ARG A CA 1
ATOM 644 C C . ARG A 1 78 ? 2.82 -26.609 -38.906 1 88.06 78 ARG A C 1
ATOM 646 O O . ARG A 1 78 ? 3.248 -25.875 -38.031 1 88.06 78 ARG A O 1
ATOM 653 N N . THR A 1 79 ? 2.912 -27.953 -38.875 1 89.19 79 THR A N 1
ATOM 654 C CA . THR A 1 79 ? 3.293 -28.594 -37.625 1 89.19 79 THR A CA 1
ATOM 655 C C . THR A 1 79 ? 4.77 -28.969 -37.656 1 89.19 79 THR A C 1
ATOM 657 O O . THR A 1 79 ? 5.336 -29.328 -36.594 1 89.19 79 THR A O 1
ATOM 660 N N . THR A 1 80 ? 5.387 -28.828 -38.688 1 87.25 80 THR A N 1
ATOM 661 C CA . THR A 1 80 ? 6.75 -29.312 -38.875 1 87.25 80 THR A CA 1
ATOM 662 C C . THR A 1 80 ? 7.684 -28.719 -37.812 1 87.25 80 THR A C 1
ATOM 664 O O . THR A 1 80 ? 8.438 -29.438 -37.156 1 87.25 80 THR A O 1
ATOM 667 N N . PRO A 1 81 ? 7.645 -27.422 -37.656 1 88.31 81 PRO A N 1
ATOM 668 C CA . PRO A 1 81 ? 8.547 -26.844 -36.656 1 88.31 81 PRO A CA 1
ATOM 669 C C . PRO A 1 81 ? 8.328 -27.438 -35.281 1 88.31 81 PRO A C 1
ATOM 671 O O . PRO A 1 81 ? 9.273 -27.531 -34.469 1 88.31 81 PRO A O 1
ATOM 674 N N . LEU A 1 82 ? 7.16 -27.875 -34.969 1 90.31 82 LEU A N 1
ATOM 675 C CA . LEU A 1 82 ? 6.836 -28.406 -33.656 1 90.31 82 LEU A CA 1
ATOM 676 C C . LEU A 1 82 ? 7.145 -29.891 -33.562 1 90.31 82 LEU A C 1
ATOM 678 O O . LEU A 1 82 ? 7.672 -30.359 -32.531 1 90.31 82 LEU A O 1
ATOM 682 N N . THR A 1 83 ? 6.867 -30.578 -34.625 1 88.06 83 THR A N 1
ATOM 683 C CA . THR A 1 83 ? 7.086 -32.031 -34.625 1 88.06 83 THR A CA 1
ATOM 684 C C . THR A 1 83 ? 8.578 -32.344 -34.625 1 88.06 83 THR A C 1
ATOM 686 O O . THR A 1 83 ? 8.984 -33.406 -34.156 1 88.06 83 THR A O 1
ATOM 689 N N . ASP A 1 84 ? 9.289 -31.391 -35.062 1 84.56 84 ASP A N 1
ATOM 690 C CA . ASP A 1 84 ? 10.734 -31.562 -35.031 1 84.56 84 ASP A CA 1
ATOM 691 C C . ASP A 1 84 ? 11.258 -31.609 -33.594 1 84.56 84 ASP A C 1
ATOM 693 O O . ASP A 1 84 ? 12.266 -32.25 -33.344 1 84.56 84 ASP A O 1
ATOM 697 N N . LEU A 1 85 ? 10.508 -30.969 -32.75 1 85.25 85 LEU A N 1
ATOM 698 C CA . LEU A 1 85 ? 10.914 -30.922 -31.344 1 85.25 85 LEU A CA 1
ATOM 699 C C . LEU A 1 85 ? 10.641 -32.25 -30.656 1 85.25 85 LEU A C 1
ATOM 701 O O . LEU A 1 85 ? 11.18 -32.531 -29.594 1 85.25 85 LEU A O 1
ATOM 705 N N . LEU A 1 86 ? 9.867 -33.094 -31.328 1 83.5 86 LEU A N 1
ATOM 706 C CA . LEU A 1 86 ? 9.5 -34.375 -30.719 1 83.5 86 LEU A CA 1
ATOM 707 C C . LEU A 1 86 ? 10.508 -35.469 -31.078 1 83.5 86 LEU A C 1
ATOM 709 O O . LEU A 1 86 ? 10.477 -36.562 -30.516 1 83.5 86 LEU A O 1
ATOM 713 N N . LYS A 1 87 ? 11.328 -35.125 -32.031 1 78.75 87 LYS A N 1
ATOM 714 C CA . LYS A 1 87 ? 12.305 -36.125 -32.469 1 78.75 87 LYS A CA 1
ATOM 715 C C . LYS A 1 87 ? 13.281 -36.469 -31.359 1 78.75 87 LYS A C 1
ATOM 717 O O . LYS A 1 87 ? 13.594 -35.625 -30.516 1 78.75 87 LYS A O 1
ATOM 722 N N . LYS A 1 88 ? 13.672 -37.688 -31.391 1 70.25 88 LYS A N 1
ATOM 723 C CA . LYS A 1 88 ? 14.594 -38.25 -30.406 1 70.25 88 LYS A CA 1
ATOM 724 C C . LYS A 1 88 ? 15.969 -37.594 -30.516 1 70.25 88 LYS A C 1
ATOM 726 O O . LYS A 1 88 ? 16.438 -37.281 -31.609 1 70.25 88 LYS A O 1
ATOM 731 N N . ASN A 1 89 ? 16.609 -36.969 -29.391 1 69.31 89 ASN A N 1
ATOM 732 C CA . ASN A 1 89 ? 17.984 -36.469 -29.281 1 69.31 89 ASN A CA 1
ATOM 733 C C . ASN A 1 89 ? 18.062 -34.969 -29.609 1 69.31 89 ASN A C 1
ATOM 735 O O . ASN A 1 89 ? 19.141 -34.469 -29.906 1 69.31 89 ASN A O 1
ATOM 739 N N . LYS A 1 90 ? 16.953 -34.406 -29.812 1 70.94 90 LYS A N 1
ATOM 740 C CA . LYS A 1 90 ? 17.016 -32.969 -30.031 1 70.94 90 LYS A CA 1
ATOM 741 C C . LYS A 1 90 ? 16.781 -32.188 -28.734 1 70.94 90 LYS A C 1
ATOM 743 O O . LYS A 1 90 ? 15.867 -32.531 -27.953 1 70.94 90 LYS A O 1
ATOM 748 N N . PRO A 1 91 ? 17.672 -31.312 -28.484 1 76.75 91 PRO A N 1
ATOM 749 C CA . PRO A 1 91 ? 17.453 -30.484 -27.297 1 76.75 91 PRO A CA 1
ATOM 750 C C . PRO A 1 91 ? 16.203 -29.641 -27.375 1 76.75 91 PRO A C 1
ATOM 752 O O . PRO A 1 91 ? 15.828 -29.172 -28.453 1 76.75 91 PRO A O 1
ATOM 755 N N . TRP A 1 92 ? 15.398 -29.578 -26.328 1 78.81 92 TRP A N 1
ATOM 756 C CA . TRP A 1 92 ? 14.18 -28.781 -26.266 1 78.81 92 TRP A CA 1
ATOM 757 C C . TRP A 1 92 ? 14.508 -27.297 -26.359 1 78.81 92 TRP A C 1
ATOM 759 O O . TRP A 1 92 ? 15.023 -26.703 -25.406 1 78.81 92 TRP A O 1
ATOM 769 N N . VAL A 1 93 ? 14.422 -26.688 -27.562 1 79.12 93 VAL A N 1
ATOM 770 C CA . VAL A 1 93 ? 14.578 -25.25 -27.766 1 79.12 93 VAL A CA 1
ATOM 771 C C . VAL A 1 93 ? 13.328 -24.688 -28.438 1 79.12 93 VAL A C 1
ATOM 773 O O . VAL A 1 93 ? 13.039 -25 -29.594 1 79.12 93 VAL A O 1
ATOM 776 N N . TRP A 1 94 ? 12.578 -23.938 -27.672 1 83.81 94 TRP A N 1
ATOM 777 C CA . TRP A 1 94 ? 11.398 -23.297 -28.25 1 83.81 94 TRP A CA 1
ATOM 778 C C . TRP A 1 94 ? 11.797 -22.078 -29.078 1 83.81 94 TRP A C 1
ATOM 780 O O . TRP A 1 94 ? 11.961 -20.984 -28.547 1 83.81 94 TRP A O 1
ATOM 790 N N . SER A 1 95 ? 11.984 -22.266 -30.359 1 81.25 95 SER A N 1
ATOM 791 C CA . SER A 1 95 ? 12.438 -21.25 -31.297 1 81.25 95 SER A CA 1
ATOM 792 C C . SER A 1 95 ? 11.289 -20.359 -31.75 1 81.25 95 SER A C 1
ATOM 794 O O . SER A 1 95 ? 10.133 -20.609 -31.422 1 81.25 95 SER A O 1
ATOM 796 N N . GLU A 1 96 ? 11.57 -19.297 -32.406 1 84.31 96 GLU A N 1
ATOM 797 C CA . GLU A 1 96 ? 10.57 -18.391 -32.969 1 84.31 96 GLU A CA 1
ATOM 798 C C . GLU A 1 96 ? 9.68 -19.125 -33.969 1 84.31 96 GLU A C 1
ATOM 800 O O . GLU A 1 96 ? 8.477 -18.844 -34.062 1 84.31 96 GLU A O 1
ATOM 805 N N . ALA A 1 97 ? 10.352 -19.969 -34.719 1 85.5 97 ALA A N 1
ATOM 806 C CA . ALA A 1 97 ? 9.578 -20.75 -35.656 1 85.5 97 ALA A CA 1
ATOM 807 C C . ALA A 1 97 ? 8.539 -21.609 -34.969 1 85.5 97 ALA A C 1
ATOM 809 O O . ALA A 1 97 ? 7.41 -21.75 -35.438 1 85.5 97 ALA A O 1
ATOM 810 N N . CYS A 1 98 ? 8.961 -22.141 -33.812 1 88.12 98 CYS A N 1
ATOM 811 C CA . CYS A 1 98 ? 8.047 -22.938 -33 1 88.12 98 CYS A CA 1
ATOM 812 C C . CYS A 1 98 ? 6.887 -22.094 -32.5 1 88.12 98 CYS A C 1
ATOM 814 O O . CYS A 1 98 ? 5.73 -22.516 -32.562 1 88.12 98 CYS A O 1
ATOM 816 N N . GLN A 1 99 ? 7.195 -20.953 -32.062 1 88.25 99 GLN A N 1
ATOM 817 C CA . GLN A 1 99 ? 6.172 -20.062 -31.547 1 88.25 99 GLN A CA 1
ATOM 818 C C . GLN A 1 99 ? 5.176 -19.672 -32.625 1 88.25 99 GLN A C 1
ATOM 820 O O . GLN A 1 99 ? 3.967 -19.656 -32.406 1 88.25 99 GLN A O 1
ATOM 825 N N . LEU A 1 100 ? 5.684 -19.312 -33.75 1 85.94 100 LEU A N 1
ATOM 826 C CA . LEU A 1 100 ? 4.82 -18.938 -34.875 1 85.94 100 LEU A CA 1
ATOM 827 C C . LEU A 1 100 ? 3.908 -20.078 -35.25 1 85.94 100 LEU A C 1
ATOM 829 O O . LEU A 1 100 ? 2.723 -19.875 -35.531 1 85.94 100 LEU A O 1
ATOM 833 N N . ALA A 1 101 ? 4.523 -21.234 -35.375 1 87.62 101 ALA A N 1
ATOM 834 C CA . ALA A 1 101 ? 3.738 -22.406 -35.719 1 87.62 101 ALA A CA 1
ATOM 835 C C . ALA A 1 101 ? 2.652 -22.672 -34.688 1 87.62 101 ALA A C 1
ATOM 837 O O . ALA A 1 101 ? 1.52 -23 -35.031 1 87.62 101 ALA A O 1
ATOM 838 N N . PHE A 1 102 ? 3.01 -22.547 -33.438 1 88.44 102 PHE A N 1
ATOM 839 C CA . PHE A 1 102 ? 2.098 -22.75 -32.312 1 88.44 102 PHE A CA 1
ATOM 840 C C . PHE A 1 102 ? 0.915 -21.781 -32.406 1 88.44 102 PHE A C 1
ATOM 842 O O . PHE A 1 102 ? -0.24 -22.219 -32.344 1 88.44 102 PHE A O 1
ATOM 849 N N . GLU A 1 103 ? 1.202 -20.578 -32.625 1 87.5 103 GLU A N 1
ATOM 850 C CA . GLU A 1 103 ? 0.149 -19.562 -32.719 1 87.5 103 GLU A CA 1
ATOM 851 C C . GLU A 1 103 ? -0.715 -19.797 -33.969 1 87.5 103 GLU A C 1
ATOM 853 O O . GLU A 1 103 ? -1.934 -19.625 -33.906 1 87.5 103 GLU A O 1
ATOM 858 N N . ASP A 1 104 ? -0.052 -20.172 -35 1 86.19 104 ASP A N 1
ATOM 859 C CA . ASP A 1 104 ? -0.757 -20.453 -36.25 1 86.19 104 ASP A CA 1
ATOM 860 C C . ASP A 1 104 ? -1.741 -21.609 -36.062 1 86.19 104 ASP A C 1
ATOM 862 O O . ASP A 1 104 ? -2.877 -21.547 -36.531 1 86.19 104 ASP A O 1
ATOM 866 N N . LEU A 1 105 ? -1.296 -22.562 -35.375 1 86.88 105 LEU A N 1
ATOM 867 C CA . LEU A 1 105 ? -2.143 -23.734 -35.188 1 86.88 105 LEU A CA 1
ATOM 868 C C . LEU A 1 105 ? -3.305 -23.406 -34.25 1 86.88 105 LEU A C 1
ATOM 870 O O . LEU A 1 105 ? -4.426 -23.875 -34.469 1 86.88 105 LEU A O 1
ATOM 874 N N . LYS A 1 106 ? -3.041 -22.719 -33.219 1 83.25 106 LYS A N 1
ATOM 875 C CA . LYS A 1 106 ? -4.113 -22.25 -32.344 1 83.25 106 LYS A CA 1
ATOM 876 C C . LYS A 1 106 ? -5.188 -21.5 -33.125 1 83.25 106 LYS A C 1
ATOM 878 O O . LYS A 1 106 ? -6.383 -21.719 -32.938 1 83.25 106 LYS A O 1
ATOM 883 N N . ALA A 1 107 ? -4.68 -20.672 -33.938 1 81.69 107 ALA A N 1
ATOM 884 C CA . ALA A 1 107 ? -5.594 -19.875 -34.75 1 81.69 107 ALA A CA 1
ATOM 885 C C . ALA A 1 107 ? -6.391 -20.781 -35.719 1 81.69 107 ALA A C 1
ATOM 887 O O . ALA A 1 107 ? -7.594 -20.578 -35.906 1 81.69 107 ALA A O 1
ATOM 888 N N . ALA A 1 108 ? -5.715 -21.719 -36.312 1 81.25 108 ALA A N 1
ATOM 889 C CA . ALA A 1 108 ? -6.344 -22.609 -37.281 1 81.25 108 ALA A CA 1
ATOM 890 C C . ALA A 1 108 ? -7.477 -23.406 -36.625 1 81.25 108 ALA A C 1
ATOM 892 O O . ALA A 1 108 ? -8.516 -23.625 -37.25 1 81.25 108 ALA A O 1
ATOM 893 N N . VAL A 1 109 ? -7.223 -23.766 -35.406 1 80.25 109 VAL A N 1
ATOM 894 C CA . VAL A 1 109 ? -8.203 -24.594 -34.719 1 80.25 109 VAL A CA 1
ATOM 895 C C . VAL A 1 109 ? -9.367 -23.719 -34.25 1 80.25 109 VAL A C 1
ATOM 897 O O . VAL A 1 109 ? -10.469 -24.234 -34 1 80.25 109 VAL A O 1
ATOM 900 N N . SER A 1 110 ? -9.078 -22.484 -34.125 1 77.44 110 SER A N 1
ATOM 901 C CA . SER A 1 110 ? -10.047 -21.578 -33.531 1 77.44 110 SER A CA 1
ATOM 902 C C . SER A 1 110 ? -10.922 -20.906 -34.594 1 77.44 110 SER A C 1
ATOM 904 O O . SER A 1 110 ? -11.719 -20.031 -34.281 1 77.44 110 SER A O 1
ATOM 906 N N . VAL A 1 111 ? -10.656 -21.234 -35.812 1 73.94 111 VAL A N 1
ATOM 907 C CA . VAL A 1 111 ? -11.422 -20.609 -36.875 1 73.94 111 VAL A CA 1
ATOM 908 C C . VAL A 1 111 ? -12.008 -21.672 -37.781 1 73.94 111 VAL A C 1
ATOM 910 O O . VAL A 1 111 ? -11.68 -22.859 -37.656 1 73.94 111 VAL A O 1
ATOM 913 N N . GLU A 1 112 ? -13.023 -21.094 -38.688 1 67.06 112 GLU A N 1
ATOM 914 C CA . GLU A 1 112 ? -13.492 -21.969 -39.75 1 67.06 112 GLU A CA 1
ATOM 915 C C . GLU A 1 112 ? -12.359 -22.344 -40.719 1 67.06 112 GLU A C 1
ATOM 917 O O . GLU A 1 112 ? -11.461 -21.531 -40.938 1 67.06 112 GLU A O 1
ATOM 922 N N . PRO A 1 113 ? -12.258 -23.609 -41.031 1 68.06 113 PRO A N 1
ATOM 923 C CA . PRO A 1 113 ? -13.328 -24.625 -41.062 1 68.06 113 PRO A CA 1
ATOM 924 C C . PRO A 1 113 ? -13.258 -25.562 -39.844 1 68.06 113 PRO A C 1
ATOM 926 O O . PRO A 1 113 ? -14.07 -26.484 -39.75 1 68.06 113 PRO A O 1
ATOM 929 N N . VAL A 1 114 ? -12.297 -25.453 -39.094 1 74.25 114 VAL A N 1
ATOM 930 C CA . VAL A 1 114 ? -12.234 -26.391 -37.969 1 74.25 114 VAL A CA 1
ATOM 931 C C . VAL A 1 114 ? -13.438 -26.188 -37.031 1 74.25 114 VAL A C 1
ATOM 933 O O . VAL A 1 114 ? -14.211 -27.109 -36.812 1 74.25 114 VAL A O 1
ATOM 936 N N . LEU A 1 115 ? -13.555 -25 -36.656 1 78 115 LEU A N 1
ATOM 937 C CA . LEU A 1 115 ? -14.68 -24.672 -35.812 1 78 115 LEU A CA 1
ATOM 938 C C . LEU A 1 115 ? -15.969 -24.531 -36.625 1 78 115 LEU A C 1
ATOM 940 O O . LEU A 1 115 ? -15.961 -23.938 -37.688 1 78 115 LEU A O 1
ATOM 944 N N . ALA A 1 116 ? -17 -25.188 -36.188 1 75.75 116 ALA A N 1
ATOM 945 C CA . ALA A 1 116 ? -18.266 -25.156 -36.938 1 75.75 116 ALA A CA 1
ATOM 946 C C . ALA A 1 116 ? -19.375 -24.516 -36.094 1 75.75 116 ALA A C 1
ATOM 948 O O . ALA A 1 116 ? -19.297 -24.5 -34.875 1 75.75 116 ALA A O 1
ATOM 949 N N . LEU A 1 117 ? -20.312 -23.969 -36.812 1 72.44 117 LEU A N 1
ATOM 950 C CA . LEU A 1 117 ? -21.516 -23.484 -36.156 1 72.44 117 LEU A CA 1
ATOM 951 C C . LEU A 1 117 ? -22.453 -24.656 -35.812 1 72.44 117 LEU A C 1
ATOM 953 O O . LEU A 1 117 ? -22.531 -25.641 -36.531 1 72.44 117 LEU A O 1
ATOM 957 N N . PRO A 1 118 ? -23.094 -24.516 -34.719 1 76.12 118 PRO A N 1
ATOM 958 C CA . PRO A 1 118 ? -24 -25.594 -34.312 1 76.12 118 PRO A CA 1
ATOM 959 C C . PRO A 1 118 ? -25.172 -25.781 -35.281 1 76.12 118 PRO A C 1
ATOM 961 O O . PRO A 1 118 ? -25.703 -24.797 -35.812 1 76.12 118 PRO A O 1
ATOM 964 N N . ASN A 1 119 ? -25.391 -26.953 -35.719 1 75.75 119 ASN A N 1
ATOM 965 C CA . ASN A 1 119 ? -26.547 -27.375 -36.5 1 75.75 119 ASN A CA 1
ATOM 966 C C . ASN A 1 119 ? -27.484 -28.266 -35.688 1 75.75 119 ASN A C 1
ATOM 968 O O . ASN A 1 119 ? -27.141 -29.422 -35.375 1 75.75 119 ASN A O 1
ATOM 972 N N . PHE A 1 120 ? -28.594 -27.797 -35.375 1 78.06 120 PHE A N 1
ATOM 973 C CA . PHE A 1 120 ? -29.484 -28.469 -34.438 1 78.06 120 PHE A CA 1
ATOM 974 C C . PHE A 1 120 ? -30.188 -29.656 -35.094 1 78.06 120 PHE A C 1
ATOM 976 O O . PHE A 1 120 ? -30.859 -30.438 -34.438 1 78.06 120 PHE A O 1
ATOM 983 N N . GLU A 1 121 ? -29.984 -29.703 -36.375 1 76.56 121 GLU A N 1
ATOM 984 C CA . GLU A 1 121 ? -30.531 -30.859 -37.094 1 76.56 121 GLU A CA 1
ATOM 985 C C . GLU A 1 121 ? -29.578 -32.031 -37.062 1 76.56 121 GLU A C 1
ATOM 987 O O . GLU A 1 121 ? -29.953 -33.156 -37.406 1 76.56 121 GLU A O 1
ATOM 992 N N . LYS A 1 122 ? -28.406 -31.75 -36.688 1 84.81 122 LYS A N 1
ATOM 993 C CA . LYS A 1 122 ? -27.391 -32.812 -36.594 1 84.81 122 LYS A CA 1
ATOM 994 C C . LYS A 1 122 ? -27.141 -33.188 -35.156 1 84.81 122 LYS A C 1
ATOM 996 O O . LYS A 1 122 ? -27.391 -32.406 -34.25 1 84.81 122 LYS A O 1
ATOM 1001 N N . MET A 1 123 ? -26.609 -34.344 -35 1 89.56 123 MET A N 1
ATOM 1002 C CA . MET A 1 123 ? -26.391 -34.875 -33.656 1 89.56 123 MET A CA 1
ATOM 1003 C C . MET A 1 123 ? -25.141 -34.25 -33.031 1 89.56 123 MET A C 1
ATOM 1005 O O . MET A 1 123 ? -24.109 -34.125 -33.688 1 89.56 123 MET A O 1
ATOM 1009 N N . PHE A 1 124 ? -25.375 -33.844 -31.797 1 90.88 124 PHE A N 1
ATOM 1010 C CA . PHE A 1 124 ? -24.234 -33.344 -31.031 1 90.88 124 PHE A CA 1
ATOM 1011 C C . PHE A 1 124 ? -23.469 -34.469 -30.375 1 90.88 124 PHE A C 1
ATOM 1013 O O . PHE A 1 124 ? -24.031 -35.531 -30.062 1 90.88 124 PHE A O 1
ATOM 1020 N N . GLU A 1 125 ? -22.125 -34.25 -30.281 1 91.44 125 GLU A N 1
ATOM 1021 C CA . GLU A 1 125 ? -21.25 -35.125 -29.516 1 91.44 125 GLU A CA 1
ATOM 1022 C C . GLU A 1 125 ? -20.5 -34.344 -28.422 1 91.44 125 GLU A C 1
ATOM 1024 O O . GLU A 1 125 ? -19.859 -33.344 -28.688 1 91.44 125 GLU A O 1
ATOM 1029 N N . LEU A 1 126 ? -20.688 -34.812 -27.25 1 90.62 126 LEU A N 1
ATOM 1030 C CA . LEU A 1 126 ? -19.953 -34.25 -26.125 1 90.62 126 LEU A CA 1
ATOM 1031 C C . LEU A 1 126 ? -18.812 -35.156 -25.688 1 90.62 126 LEU A C 1
ATOM 1033 O O . LEU A 1 126 ? -19.031 -36.312 -25.328 1 90.62 126 LEU A O 1
ATOM 1037 N N . HIS A 1 127 ? -17.578 -34.656 -25.844 1 88.5 127 HIS A N 1
ATOM 1038 C CA . HIS A 1 127 ? -16.406 -35.344 -25.344 1 88.5 127 HIS A CA 1
ATOM 1039 C C . HIS A 1 127 ? -15.906 -34.75 -24.047 1 88.5 127 HIS A C 1
ATOM 1041 O O . HIS A 1 127 ? -15.734 -33.531 -23.938 1 88.5 127 HIS A O 1
ATOM 1047 N N . THR A 1 128 ? -15.828 -35.5 -23.031 1 88.25 128 THR A N 1
ATOM 1048 C CA . THR A 1 128 ? -15.336 -35 -21.766 1 88.25 128 THR A CA 1
ATOM 1049 C C . THR A 1 128 ? -14.195 -35.875 -21.234 1 88.25 128 THR A C 1
ATOM 1051 O O . THR A 1 128 ? -14.055 -37.031 -21.641 1 88.25 128 THR A O 1
ATOM 1054 N N . ASP A 1 129 ? -13.281 -35.281 -20.5 1 83.19 129 ASP A N 1
ATOM 1055 C CA . ASP A 1 129 ? -12.195 -35.969 -19.797 1 83.19 129 ASP A CA 1
ATOM 1056 C C . ASP A 1 129 ? -11.852 -35.219 -18.5 1 83.19 129 ASP A C 1
ATOM 1058 O O . ASP A 1 129 ? -12.07 -34.031 -18.375 1 83.19 129 ASP A O 1
ATOM 1062 N N . ALA A 1 130 ? -11.531 -36.062 -17.594 1 81.56 130 ALA A N 1
ATOM 1063 C CA . ALA A 1 130 ? -11.109 -35.5 -16.312 1 81.56 130 ALA A CA 1
ATOM 1064 C C . ALA A 1 130 ? -9.711 -35.969 -15.938 1 81.56 130 ALA A C 1
ATOM 1066 O O . ALA A 1 130 ? -9.383 -37.125 -16.094 1 81.56 130 ALA A O 1
ATOM 1067 N N . SER A 1 131 ? -8.875 -35.031 -15.664 1 75.69 131 SER A N 1
ATOM 1068 C CA . SER A 1 131 ? -7.59 -35.344 -15.047 1 75.69 131 SER A CA 1
ATOM 1069 C C . SER A 1 131 ? -7.613 -35.062 -13.547 1 75.69 131 SER A C 1
ATOM 1071 O O . SER A 1 131 ? -8.672 -34.75 -12.984 1 75.69 131 SER A O 1
ATOM 1073 N N . ASP A 1 132 ? -6.508 -35.219 -12.984 1 70.88 132 ASP A N 1
ATOM 1074 C CA . ASP A 1 132 ? -6.414 -34.969 -11.547 1 70.88 132 ASP A CA 1
ATOM 1075 C C . ASP A 1 132 ? -6.543 -33.469 -11.242 1 70.88 132 ASP A C 1
ATOM 1077 O O . ASP A 1 132 ? -6.809 -33.094 -10.102 1 70.88 132 ASP A O 1
ATOM 1081 N N . PHE A 1 133 ? -6.48 -32.781 -12.375 1 70.81 133 PHE A N 1
ATOM 1082 C CA . PHE A 1 133 ? -6.367 -31.344 -12.062 1 70.81 133 PHE A CA 1
ATOM 1083 C C . PHE A 1 133 ? -7.43 -30.547 -12.805 1 70.81 133 PHE A C 1
ATOM 1085 O O . PHE A 1 133 ? -7.699 -29.391 -12.453 1 70.81 133 PHE A O 1
ATOM 1092 N N . ALA A 1 134 ? -7.895 -31.078 -13.773 1 78.62 134 ALA A N 1
ATOM 1093 C CA . ALA A 1 134 ? -8.844 -30.312 -14.578 1 78.62 134 ALA A CA 1
ATOM 1094 C C . ALA A 1 134 ? -9.789 -31.234 -15.336 1 78.62 134 ALA A C 1
ATOM 1096 O O . ALA A 1 134 ? -9.539 -32.438 -15.453 1 78.62 134 ALA A O 1
ATOM 1097 N N . ILE A 1 135 ? -10.859 -30.625 -15.703 1 81.12 135 ILE A N 1
ATOM 1098 C CA . ILE A 1 135 ? -11.773 -31.312 -16.609 1 81.12 135 ILE A CA 1
ATOM 1099 C C . ILE A 1 135 ? -11.812 -30.594 -17.953 1 81.12 135 ILE A C 1
ATOM 1101 O O . ILE A 1 135 ? -11.664 -29.359 -18.016 1 81.12 135 ILE A O 1
ATOM 1105 N N . GLY A 1 136 ? -11.773 -31.312 -18.922 1 82.06 136 GLY A N 1
ATOM 1106 C CA . GLY A 1 136 ? -11.867 -30.812 -20.281 1 82.06 136 GLY A CA 1
ATOM 1107 C C . GLY A 1 136 ? -13.102 -31.297 -21.031 1 82.06 136 GLY A C 1
ATOM 1108 O O . GLY A 1 136 ? -13.57 -32.406 -20.781 1 82.06 136 GLY A O 1
ATOM 1109 N N . GLY A 1 137 ? -13.688 -30.438 -21.812 1 84.81 137 GLY A N 1
ATOM 1110 C CA . GLY A 1 137 ? -14.844 -30.781 -22.625 1 84.81 137 GLY A CA 1
ATOM 1111 C C . GLY A 1 137 ? -14.828 -30.141 -24 1 84.81 137 GLY A C 1
ATOM 1112 O O . GLY A 1 137 ? -14.344 -29.031 -24.156 1 84.81 137 GLY A O 1
ATOM 1113 N N . VAL A 1 138 ? -15.281 -30.938 -24.969 1 86.94 138 VAL A N 1
ATOM 1114 C CA . VAL A 1 138 ? -15.445 -30.422 -26.328 1 86.94 138 VAL A CA 1
ATOM 1115 C C . VAL A 1 138 ? -16.812 -30.844 -26.875 1 86.94 138 VAL A C 1
ATOM 1117 O O . VAL A 1 138 ? -17.203 -32 -26.75 1 86.94 138 VAL A O 1
ATOM 1120 N N . LEU A 1 139 ? -17.531 -29.875 -27.281 1 86.75 139 LEU A N 1
ATOM 1121 C CA . LEU A 1 139 ? -18.781 -30.109 -28 1 86.75 139 LEU A CA 1
ATOM 1122 C C . LEU A 1 139 ? -18.547 -30.188 -29.5 1 86.75 139 LEU A C 1
ATOM 1124 O O . LEU A 1 139 ? -17.953 -29.266 -30.078 1 86.75 139 LEU A O 1
ATOM 1128 N N . MET A 1 140 ? -18.969 -31.297 -30.078 1 87.62 140 MET A N 1
ATOM 1129 C CA . MET A 1 140 ? -18.625 -31.516 -31.484 1 87.62 140 MET A CA 1
ATOM 1130 C C . MET A 1 140 ? -19.859 -31.906 -32.281 1 87.62 140 MET A C 1
ATOM 1132 O O . MET A 1 140 ? -20.859 -32.375 -31.719 1 87.62 140 MET A O 1
ATOM 1136 N N . GLN A 1 141 ? -19.781 -31.641 -33.594 1 86.75 141 GLN A N 1
ATOM 1137 C CA . GLN A 1 141 ? -20.719 -32.156 -34.594 1 86.75 141 GLN A CA 1
ATOM 1138 C C . GLN A 1 141 ? -20 -32.594 -35.844 1 86.75 141 GLN A C 1
ATOM 1140 O O . GLN A 1 141 ? -19.234 -31.844 -36.438 1 86.75 141 GLN A O 1
ATOM 1145 N N . GLU A 1 142 ? -20.203 -33.812 -36.219 1 85 142 GLU A N 1
ATOM 1146 C CA . GLU A 1 142 ? -19.641 -34.375 -37.438 1 85 142 GLU A CA 1
ATOM 1147 C C . GLU A 1 142 ? -18.141 -34.125 -37.531 1 85 142 GLU A C 1
ATOM 1149 O O . GLU A 1 142 ? -17.641 -33.688 -38.562 1 85 142 GLU A O 1
ATOM 1154 N N . GLY A 1 143 ? -17.547 -34.281 -36.375 1 80.62 143 GLY A N 1
ATOM 1155 C CA . GLY A 1 143 ? -16.094 -34.188 -36.375 1 80.62 143 GLY A CA 1
ATOM 1156 C C . GLY A 1 143 ? -15.594 -32.75 -36.156 1 80.62 143 GLY A C 1
ATOM 1157 O O . GLY A 1 143 ? -14.398 -32.531 -35.938 1 80.62 143 GLY A O 1
ATOM 1158 N N . HIS A 1 144 ? -16.516 -31.75 -36.219 1 83.19 144 HIS A N 1
ATOM 1159 C CA . HIS A 1 144 ? -16.141 -30.359 -36.031 1 83.19 144 HIS A CA 1
ATOM 1160 C C . HIS A 1 144 ? -16.438 -29.922 -34.594 1 83.19 144 HIS A C 1
ATOM 1162 O O . HIS A 1 144 ? -17.516 -30.203 -34.062 1 83.19 144 HIS A O 1
ATOM 1168 N N . PRO A 1 145 ? -15.453 -29.266 -34 1 84 145 PRO A N 1
ATOM 1169 C CA . PRO A 1 145 ? -15.742 -28.719 -32.688 1 84 145 PRO A CA 1
ATOM 1170 C C . PRO A 1 145 ? -16.641 -27.484 -32.719 1 84 145 PRO A C 1
ATOM 1172 O O . PRO A 1 145 ? -16.531 -26.672 -33.656 1 84 145 PRO A O 1
ATOM 1175 N N . ILE A 1 146 ? -17.594 -27.469 -31.812 1 79 146 ILE A N 1
ATOM 1176 C CA . ILE A 1 146 ? -18.469 -26.328 -31.641 1 79 146 ILE A CA 1
ATOM 1177 C C . ILE A 1 146 ? -17.953 -25.438 -30.5 1 79 146 ILE A C 1
ATOM 1179 O O . ILE A 1 146 ? -18.016 -24.219 -30.594 1 79 146 ILE A O 1
ATOM 1183 N N . ALA A 1 147 ? -17.5 -26.062 -29.516 1 79.69 147 ALA A N 1
ATOM 1184 C CA . ALA A 1 147 ? -17.016 -25.344 -28.344 1 79.69 147 ALA A CA 1
ATOM 1185 C C . ALA A 1 147 ? -15.984 -26.172 -27.562 1 79.69 147 ALA A C 1
ATOM 1187 O O . ALA A 1 147 ? -16.062 -27.406 -27.547 1 79.69 147 ALA A O 1
ATOM 1188 N N . PHE A 1 148 ? -14.945 -25.438 -27.062 1 79.56 148 PHE A N 1
ATOM 1189 C CA . PHE A 1 148 ? -13.938 -26 -26.172 1 79.56 148 PHE A CA 1
ATOM 1190 C C . PHE A 1 148 ? -14.047 -25.375 -24.781 1 79.56 148 PHE A C 1
ATOM 1192 O O . PHE A 1 148 ? -14.273 -24.172 -24.641 1 79.56 148 PHE A O 1
ATOM 1199 N N . LYS A 1 149 ? -13.961 -26.234 -23.766 1 78.25 149 LYS A N 1
ATOM 1200 C CA . LYS A 1 149 ? -13.906 -25.672 -22.422 1 78.25 149 LYS A CA 1
ATOM 1201 C C . LYS A 1 149 ? -13.031 -26.516 -21.5 1 78.25 149 LYS A C 1
ATOM 1203 O O . LYS A 1 149 ? -12.969 -27.75 -21.656 1 78.25 149 LYS A O 1
ATOM 1208 N N . SER A 1 150 ? -12.242 -25.844 -20.734 1 77.19 150 SER A N 1
ATOM 1209 C CA . SER A 1 150 ? -11.461 -26.484 -19.672 1 77.19 150 SER A CA 1
ATOM 1210 C C . SER A 1 150 ? -11.664 -25.766 -18.344 1 77.19 150 SER A C 1
ATOM 1212 O O . SER A 1 150 ? -11.844 -24.547 -18.297 1 77.19 150 SER A O 1
ATOM 1214 N N . ARG A 1 151 ? -11.836 -26.609 -17.406 1 72.25 151 ARG A N 1
ATOM 1215 C CA . ARG A 1 151 ? -12.039 -26.031 -16.078 1 72.25 151 ARG A CA 1
ATOM 1216 C C . ARG A 1 151 ? -11.156 -26.734 -15.047 1 72.25 151 ARG A C 1
ATOM 1218 O O . ARG A 1 151 ? -11.109 -27.969 -14.984 1 72.25 151 ARG A O 1
ATOM 1225 N N . LYS A 1 152 ? -10.531 -25.969 -14.336 1 70.56 152 LYS A N 1
ATOM 1226 C CA . LYS A 1 152 ? -9.727 -26.516 -13.25 1 70.56 152 LYS A CA 1
ATOM 1227 C C . LYS A 1 152 ? -10.602 -27.031 -12.117 1 70.56 152 LYS A C 1
ATOM 1229 O O . LYS A 1 152 ? -11.648 -26.453 -11.82 1 70.56 152 LYS A O 1
ATOM 1234 N N . LEU A 1 153 ? -10.094 -28.188 -11.641 1 72.56 153 LEU A N 1
ATOM 1235 C CA . LEU A 1 153 ? -10.805 -28.75 -10.5 1 72.56 153 LEU A CA 1
ATOM 1236 C C . LEU A 1 153 ? -10.43 -28.031 -9.211 1 72.56 153 LEU A C 1
ATOM 1238 O O . LEU A 1 153 ? -9.281 -27.609 -9.031 1 72.56 153 LEU A O 1
ATOM 1242 N N . ASN A 1 154 ? -11.414 -27.75 -8.469 1 65 154 ASN A N 1
ATOM 1243 C CA . ASN A 1 154 ? -11.109 -27.203 -7.156 1 65 154 ASN A CA 1
ATOM 1244 C C . ASN A 1 154 ? -10.562 -28.281 -6.215 1 65 154 ASN A C 1
ATOM 1246 O O . ASN A 1 154 ? -10.5 -29.453 -6.578 1 65 154 ASN A O 1
ATOM 1250 N N . GLU A 1 155 ? -10.109 -27.906 -5.102 1 61.47 155 GLU A N 1
ATOM 1251 C CA . GLU A 1 155 ? -9.453 -28.812 -4.168 1 61.47 155 GLU A CA 1
ATOM 1252 C C . GLU A 1 155 ? -10.359 -30 -3.828 1 61.47 155 GLU A C 1
ATOM 1254 O O . GLU A 1 155 ? -9.906 -31.141 -3.783 1 61.47 155 GLU A O 1
ATOM 1259 N N . THR A 1 156 ? -11.594 -29.734 -3.562 1 67.19 156 THR A N 1
ATOM 1260 C CA . THR A 1 156 ? -12.539 -30.797 -3.223 1 67.19 156 THR A CA 1
ATOM 1261 C C . THR A 1 156 ? -12.734 -31.75 -4.398 1 67.19 156 THR A C 1
ATOM 1263 O O . THR A 1 156 ? -12.75 -32.969 -4.215 1 67.19 156 THR A O 1
ATOM 1266 N N . GLU A 1 157 ? -12.75 -31.125 -5.5 1 79.62 157 GLU A N 1
ATOM 1267 C CA . GLU A 1 157 ? -13.008 -31.922 -6.699 1 79.62 157 GLU A CA 1
ATOM 1268 C C . GLU A 1 157 ? -11.812 -32.812 -7.043 1 79.62 157 GLU A C 1
ATOM 1270 O O . GLU A 1 157 ? -11.969 -33.875 -7.629 1 79.62 157 GLU A O 1
ATOM 1275 N N . ARG A 1 158 ? -10.68 -32.281 -6.656 1 74.69 158 ARG A N 1
ATOM 1276 C CA . ARG A 1 158 ? -9.461 -33.031 -6.957 1 74.69 158 ARG A CA 1
ATOM 1277 C C . ARG A 1 158 ? -9.406 -34.312 -6.16 1 74.69 158 ARG A C 1
ATOM 1279 O O . ARG A 1 158 ? -8.734 -35.281 -6.562 1 74.69 158 ARG A O 1
ATOM 1286 N N . ARG A 1 159 ? -10.18 -34.375 -5.148 1 74 159 ARG A N 1
ATOM 1287 C CA . ARG A 1 159 ? -10.172 -35.531 -4.273 1 74 159 ARG A CA 1
ATOM 1288 C C . ARG A 1 159 ? -11.219 -36.562 -4.703 1 74 159 ARG A C 1
ATOM 1290 O O . ARG A 1 159 ? -11.297 -37.656 -4.137 1 74 159 ARG A O 1
ATOM 1297 N N . TYR A 1 160 ? -11.945 -36.156 -5.582 1 79.88 160 TYR A N 1
ATOM 1298 C CA . TYR A 1 160 ? -12.938 -37.094 -6.094 1 79.88 160 TYR A CA 1
ATOM 1299 C C . TYR A 1 160 ? -12.258 -38.344 -6.703 1 79.88 160 TYR A C 1
ATOM 1301 O O . TYR A 1 160 ? -11.102 -38.281 -7.113 1 79.88 160 TYR A O 1
ATOM 1309 N N . THR A 1 161 ? -12.961 -39.406 -6.551 1 77.12 161 THR A N 1
ATOM 1310 C CA . THR A 1 161 ? -12.492 -40.562 -7.285 1 77.12 161 THR A CA 1
ATOM 1311 C C . THR A 1 161 ? -12.484 -40.281 -8.789 1 77.12 161 THR A C 1
ATOM 1313 O O . THR A 1 161 ? -13.117 -39.344 -9.258 1 77.12 161 THR A O 1
ATOM 1316 N N . VAL A 1 162 ? -11.648 -41 -9.43 1 75.75 162 VAL A N 1
ATOM 1317 C CA . VAL A 1 162 ? -11.547 -40.875 -10.883 1 75.75 162 VAL A CA 1
ATOM 1318 C C . VAL A 1 162 ? -12.938 -40.906 -11.508 1 75.75 162 VAL A C 1
ATOM 1320 O O . VAL A 1 162 ? -13.258 -40.094 -12.383 1 75.75 162 VAL A O 1
ATOM 1323 N N . GLN A 1 163 ? -13.766 -41.75 -10.961 1 76.31 163 GLN A N 1
ATOM 1324 C CA . GLN A 1 163 ? -15.117 -41.906 -11.477 1 76.31 163 GLN A CA 1
ATOM 1325 C C . GLN A 1 163 ? -15.961 -40.656 -11.219 1 76.31 163 GLN A C 1
ATOM 1327 O O . GLN A 1 163 ? -16.703 -40.219 -12.094 1 76.31 163 GLN A O 1
ATOM 1332 N N . GLU A 1 164 ? -15.773 -40.156 -10.117 1 81.69 164 GLU A N 1
ATOM 1333 C CA . GLU A 1 164 ? -16.516 -38.969 -9.758 1 81.69 164 GLU A CA 1
ATOM 1334 C C . GLU A 1 164 ? -16.062 -37.781 -10.594 1 81.69 164 GLU A C 1
ATOM 1336 O O . GLU A 1 164 ? -16.875 -36.938 -11.016 1 81.69 164 GLU A O 1
ATOM 1341 N N . LYS A 1 165 ? -14.789 -37.75 -10.812 1 84.56 165 LYS A N 1
ATOM 1342 C CA . LYS A 1 165 ? -14.266 -36.625 -11.617 1 84.56 165 LYS A CA 1
ATOM 1343 C C . LYS A 1 165 ? -14.805 -36.688 -13.047 1 84.56 165 LYS A C 1
ATOM 1345 O O . LYS A 1 165 ? -15.18 -35.688 -13.617 1 84.56 165 LYS A O 1
ATOM 1350 N N . GLU A 1 166 ? -14.805 -37.875 -13.555 1 83 166 GLU A N 1
ATOM 1351 C CA . GLU A 1 166 ? -15.297 -38.062 -14.914 1 83 166 GLU A CA 1
ATOM 1352 C C . GLU A 1 166 ? -16.781 -37.719 -15.016 1 83 166 GLU A C 1
ATOM 1354 O O . GLU A 1 166 ? -17.203 -37.062 -15.969 1 83 166 GLU A O 1
ATOM 1359 N N . THR A 1 167 ? -17.531 -38.188 -14.016 1 84.31 167 THR A N 1
ATOM 1360 C CA . THR A 1 167 ? -18.953 -37.875 -14.008 1 84.31 167 THR A CA 1
ATOM 1361 C C . THR A 1 167 ? -19.188 -36.375 -13.828 1 84.31 167 THR A C 1
ATOM 1363 O O . THR A 1 167 ? -20.078 -35.812 -14.461 1 84.31 167 THR A O 1
ATOM 1366 N N . MET A 1 168 ? -18.391 -35.906 -13 1 86 168 MET A N 1
ATOM 1367 C CA . MET A 1 168 ? -18.484 -34.469 -12.766 1 86 168 MET A CA 1
ATOM 1368 C C . MET A 1 168 ? -18.219 -33.688 -14.047 1 86 168 MET A C 1
ATOM 1370 O O . MET A 1 168 ? -18.875 -32.688 -14.328 1 86 168 MET A O 1
ATOM 1374 N N . ALA A 1 169 ? -17.234 -34.094 -14.758 1 87.31 169 ALA A N 1
ATOM 1375 C CA . ALA A 1 169 ? -16.938 -33.438 -16.031 1 87.31 169 ALA A CA 1
ATOM 1376 C C . ALA A 1 169 ? -18.141 -33.438 -16.953 1 87.31 169 ALA A C 1
ATOM 1378 O O . ALA A 1 169 ? -18.484 -32.438 -17.562 1 87.31 169 ALA A O 1
ATOM 1379 N N . ILE A 1 170 ? -18.812 -34.531 -16.984 1 87.62 170 ILE A N 1
ATOM 1380 C CA . ILE A 1 170 ? -20 -34.656 -17.828 1 87.62 170 ILE A CA 1
ATOM 1381 C C . ILE A 1 170 ? -21.094 -33.719 -17.359 1 87.62 170 ILE A C 1
ATOM 1383 O O . ILE A 1 170 ? -21.641 -32.938 -18.156 1 87.62 170 ILE A O 1
ATOM 1387 N N . VAL A 1 171 ? -21.328 -33.781 -16.078 1 87.06 171 VAL A N 1
ATOM 1388 C CA . VAL A 1 171 ? -22.375 -32.938 -15.5 1 87.06 171 VAL A CA 1
ATOM 1389 C C . VAL A 1 171 ? -22.062 -31.469 -15.742 1 87.06 171 VAL A C 1
ATOM 1391 O O . VAL A 1 171 ? -22.953 -30.703 -16.141 1 87.06 171 VAL A O 1
ATOM 1394 N N . HIS A 1 172 ? -20.875 -31.156 -15.5 1 86.69 172 HIS A N 1
ATOM 1395 C CA . HIS A 1 172 ? -20.438 -29.781 -15.648 1 86.69 172 HIS A CA 1
ATOM 1396 C C . HIS A 1 172 ? -20.672 -29.266 -17.062 1 86.69 172 HIS A C 1
ATOM 1398 O O . HIS A 1 172 ? -21.266 -28.203 -17.266 1 86.69 172 HIS A O 1
ATOM 1404 N N . TYR A 1 173 ? -20.281 -29.984 -18.031 1 87.62 173 TYR A N 1
ATOM 1405 C CA . TYR A 1 173 ? -20.344 -29.5 -19.406 1 87.62 173 TYR A CA 1
ATOM 1406 C C . TYR A 1 173 ? -21.75 -29.625 -19.969 1 87.62 173 TYR A C 1
ATOM 1408 O O . TYR A 1 173 ? -22.141 -28.859 -20.859 1 87.62 173 TYR A O 1
ATOM 1416 N N . LEU A 1 174 ? -22.5 -30.547 -19.422 1 87.62 174 LEU A N 1
ATOM 1417 C CA . LEU A 1 174 ? -23.906 -30.594 -19.781 1 87.62 174 LEU A CA 1
ATOM 1418 C C . LEU A 1 174 ? -24.625 -29.359 -19.266 1 87.62 174 LEU A C 1
ATOM 1420 O O . LEU A 1 174 ? -25.547 -28.844 -19.938 1 87.62 174 LEU A O 1
ATOM 1424 N N . ARG A 1 175 ? -24.172 -28.922 -18.156 1 83.44 175 ARG A N 1
ATOM 1425 C CA . ARG A 1 175 ? -24.766 -27.688 -17.609 1 83.44 175 ARG A CA 1
ATOM 1426 C C . ARG A 1 175 ? -24.406 -26.484 -18.484 1 83.44 175 ARG A C 1
ATOM 1428 O O . ARG A 1 175 ? -25.281 -25.672 -18.812 1 83.44 175 ARG A O 1
ATOM 1435 N N . ILE A 1 176 ? -23.234 -26.375 -18.828 1 80.31 176 ILE A N 1
ATOM 1436 C CA . ILE A 1 176 ? -22.719 -25.25 -19.609 1 80.31 176 ILE A CA 1
ATOM 1437 C C . ILE A 1 176 ? -23.375 -25.234 -20.984 1 80.31 176 ILE A C 1
ATOM 1439 O O . ILE A 1 176 ? -23.766 -24.172 -21.484 1 80.31 176 ILE A O 1
ATOM 1443 N N . TRP A 1 177 ? -23.516 -26.406 -21.578 1 81.5 177 TRP A N 1
ATOM 1444 C CA . TRP A 1 177 ? -23.984 -26.484 -22.953 1 81.5 177 TRP A CA 1
ATOM 1445 C C . TRP A 1 177 ? -25.406 -27.047 -23.016 1 81.5 177 TRP A C 1
ATOM 1447 O O . TRP A 1 177 ? -25.766 -27.734 -23.969 1 81.5 177 TRP A O 1
ATOM 1457 N N . ARG A 1 178 ? -26.078 -26.828 -21.953 1 80.31 178 ARG A N 1
ATOM 1458 C CA . ARG A 1 178 ? -27.453 -27.297 -21.828 1 80.31 178 ARG A CA 1
ATOM 1459 C C . ARG A 1 178 ? -28.312 -26.797 -22.984 1 80.31 178 ARG A C 1
ATOM 1461 O O . ARG A 1 178 ? -29.141 -27.531 -23.516 1 80.31 178 ARG A O 1
ATOM 1468 N N . HIS A 1 179 ? -28.062 -25.625 -23.438 1 74.81 179 HIS A N 1
ATOM 1469 C CA . HIS A 1 179 ? -28.859 -25 -24.484 1 74.81 179 HIS A CA 1
ATOM 1470 C C . HIS A 1 179 ? -28.672 -25.703 -25.828 1 74.81 179 HIS A C 1
ATOM 1472 O O . HIS A 1 179 ? -29.547 -25.625 -26.688 1 74.81 179 HIS A O 1
ATOM 1478 N N . TYR A 1 180 ? -27.625 -26.359 -26 1 78.62 180 TYR A N 1
ATOM 1479 C CA . TYR A 1 180 ? -27.391 -27.125 -27.219 1 78.62 180 TYR A CA 1
ATOM 1480 C C . TYR A 1 180 ? -27.984 -28.531 -27.094 1 78.62 180 TYR A C 1
ATOM 1482 O O . TYR A 1 180 ? -28.438 -29.094 -28.094 1 78.62 180 TYR A O 1
ATOM 1490 N N . LEU A 1 181 ? -27.969 -29.016 -25.844 1 85.62 181 LEU A N 1
ATOM 1491 C CA . LEU A 1 181 ? -28.062 -30.469 -25.703 1 85.62 181 LEU A CA 1
ATOM 1492 C C . LEU A 1 181 ? -29.422 -30.875 -25.156 1 85.62 181 LEU A C 1
ATOM 1494 O O . LEU A 1 181 ? -29.859 -32.031 -25.359 1 85.62 181 LEU A O 1
ATOM 1498 N N . LEU A 1 182 ? -30.016 -29.984 -24.547 1 82.5 182 LEU A N 1
ATOM 1499 C CA . LEU A 1 182 ? -31.312 -30.328 -23.969 1 82.5 182 LEU A CA 1
ATOM 1500 C C . LEU A 1 182 ? -32.375 -30.531 -25.062 1 82.5 182 LEU A C 1
ATOM 1502 O O . LEU A 1 182 ? -32.5 -29.703 -25.969 1 82.5 182 LEU A O 1
ATOM 1506 N N . GLY A 1 183 ? -33.125 -31.562 -24.984 1 76.62 183 GLY A N 1
ATOM 1507 C CA . GLY A 1 183 ? -34.188 -31.812 -25.922 1 76.62 183 GLY A CA 1
ATOM 1508 C C . GLY A 1 183 ? -33.75 -32.594 -27.141 1 76.62 183 GLY A C 1
ATOM 1509 O O . GLY A 1 183 ? -34.562 -33 -27.969 1 76.62 183 GLY A O 1
ATOM 1510 N N . SER A 1 184 ? -32.5 -32.75 -27.422 1 80.44 184 SER A N 1
ATOM 1511 C CA . SER A 1 184 ? -31.984 -33.531 -28.531 1 80.44 184 SER A CA 1
ATOM 1512 C C . SER A 1 184 ? -31.203 -34.75 -28.047 1 80.44 184 SER A C 1
ATOM 1514 O O . SER A 1 184 ? -30.734 -34.781 -26.906 1 80.44 184 SER A O 1
ATOM 1516 N N . ARG A 1 185 ? -31.297 -35.656 -28.922 1 89.12 185 ARG A N 1
ATOM 1517 C CA . ARG A 1 185 ? -30.453 -36.812 -28.609 1 89.12 185 ARG A CA 1
ATOM 1518 C C . ARG A 1 185 ? -29 -36.562 -28.984 1 89.12 185 ARG A C 1
ATOM 1520 O O . ARG A 1 185 ? -28.719 -36 -30.031 1 89.12 185 ARG A O 1
ATOM 1527 N N . PHE A 1 186 ? -28.125 -36.906 -28.141 1 91.5 186 PHE A N 1
ATOM 1528 C CA . PHE A 1 186 ? -26.719 -36.656 -28.391 1 91.5 186 PHE A CA 1
ATOM 1529 C C . PHE A 1 186 ? -25.859 -37.781 -27.781 1 91.5 186 PHE A C 1
ATOM 1531 O O . PHE A 1 186 ? -26.391 -38.688 -27.125 1 91.5 186 PHE A O 1
ATOM 1538 N N . VAL A 1 187 ? -24.578 -37.781 -28.141 1 91 187 VAL A N 1
ATOM 1539 C CA . VAL A 1 187 ? -23.656 -38.844 -27.672 1 91 187 VAL A CA 1
ATOM 1540 C C . VAL A 1 187 ? -22.641 -38.219 -26.703 1 91 187 VAL A C 1
ATOM 1542 O O . VAL A 1 187 ? -22.125 -37.125 -26.953 1 91 187 VAL A O 1
ATOM 1545 N N . VAL A 1 188 ? -22.469 -38.844 -25.578 1 89.44 188 VAL A N 1
ATOM 1546 C CA . VAL A 1 188 ? -21.406 -38.469 -24.656 1 89.44 188 VAL A CA 1
ATOM 1547 C C . VAL A 1 188 ? -20.266 -39.469 -24.75 1 89.44 188 VAL A C 1
ATOM 1549 O O . VAL A 1 188 ? -20.5 -40.688 -24.609 1 89.44 188 VAL A O 1
ATOM 1552 N N . LYS A 1 189 ? -19.094 -38.969 -25.047 1 86.44 189 LYS A N 1
ATOM 1553 C CA . LYS A 1 189 ? -17.906 -39.812 -25.141 1 86.44 189 LYS A CA 1
ATOM 1554 C C . LYS A 1 189 ? -16.938 -39.531 -24 1 86.44 189 LYS A C 1
ATOM 1556 O O . LYS A 1 189 ? -16.578 -38.375 -23.75 1 86.44 189 LYS A O 1
ATOM 1561 N N . THR A 1 190 ? -16.578 -40.469 -23.188 1 81.88 190 THR A N 1
ATOM 1562 C CA . THR A 1 190 ? -15.625 -40.344 -22.094 1 81.88 190 THR A CA 1
ATOM 1563 C C . THR A 1 190 ? -14.727 -41.562 -22.016 1 81.88 190 THR A C 1
ATOM 1565 O O . THR A 1 190 ? -15.07 -42.625 -22.531 1 81.88 190 THR A O 1
ATOM 1568 N N . ASP A 1 191 ? -13.438 -41.406 -21.5 1 67.81 191 ASP A N 1
ATOM 1569 C CA . ASP A 1 191 ? -12.484 -42.5 -21.484 1 67.81 191 ASP A CA 1
ATOM 1570 C C . ASP A 1 191 ? -12.664 -43.375 -20.25 1 67.81 191 ASP A C 1
ATOM 1572 O O . ASP A 1 191 ? -11.836 -44.25 -19.969 1 67.81 191 ASP A O 1
ATOM 1576 N N . ASN A 1 192 ? -13.414 -43.062 -19.406 1 61.81 192 ASN A N 1
ATOM 1577 C CA . ASN A 1 192 ? -13.562 -43.875 -18.203 1 61.81 192 ASN A CA 1
ATOM 1578 C C . ASN A 1 192 ? -14.914 -44.594 -18.172 1 61.81 192 ASN A C 1
ATOM 1580 O O . ASN A 1 192 ? -15.953 -43.969 -18.344 1 61.81 192 ASN A O 1
ATOM 1584 N N . VAL A 1 193 ? -14.781 -45.781 -18.141 1 55.59 193 VAL A N 1
ATOM 1585 C CA . VAL A 1 193 ? -15.906 -46.719 -18.156 1 55.59 193 VAL A CA 1
ATOM 1586 C C . VAL A 1 193 ? -16.812 -46.438 -16.938 1 55.59 193 VAL A C 1
ATOM 1588 O O . VAL A 1 193 ? -17.953 -46.906 -16.891 1 55.59 193 VAL A O 1
ATOM 1591 N N . ALA A 1 194 ? -16.234 -45.844 -15.977 1 51.97 194 ALA A N 1
ATOM 1592 C CA . ALA A 1 194 ? -16.875 -45.781 -14.664 1 51.97 194 ALA A CA 1
ATOM 1593 C C . ALA A 1 194 ? -18.234 -45.062 -14.75 1 51.97 194 ALA A C 1
ATOM 1595 O O . ALA A 1 194 ? -19.109 -45.281 -13.914 1 51.97 194 ALA A O 1
ATOM 1596 N N . THR A 1 195 ? -18.422 -44.219 -15.688 1 54.31 195 THR A N 1
ATOM 1597 C CA . THR A 1 195 ? -19.719 -43.531 -15.758 1 54.31 195 THR A CA 1
ATOM 1598 C C . THR A 1 195 ? -20.844 -44.531 -16.031 1 54.31 195 THR A C 1
ATOM 1600 O O . THR A 1 195 ? -21.984 -44.281 -15.609 1 54.31 195 THR A O 1
ATOM 1603 N N . SER A 1 196 ? -20.438 -45.531 -16.75 1 54.47 196 SER A N 1
ATOM 1604 C CA . SER A 1 196 ? -21.438 -46.594 -16.938 1 54.47 196 SER A CA 1
ATOM 1605 C C . SER A 1 196 ? -21.891 -47.188 -15.617 1 54.47 196 SER A C 1
ATOM 1607 O O . SER A 1 196 ? -23.031 -47.594 -15.469 1 54.47 196 SER A O 1
ATOM 1609 N N . TYR A 1 197 ? -20.953 -47.094 -14.727 1 52.19 197 TYR A N 1
ATOM 1610 C CA . TYR A 1 197 ? -21.219 -47.656 -13.398 1 52.19 197 TYR A CA 1
ATOM 1611 C C . TYR A 1 197 ? -22.234 -46.781 -12.648 1 52.19 197 TYR A C 1
ATOM 1613 O O . TYR A 1 197 ? -23.016 -47.312 -11.852 1 52.19 197 TYR A O 1
ATOM 1621 N N . PHE A 1 198 ? -22.203 -45.562 -12.961 1 55.38 198 PHE A N 1
ATOM 1622 C CA . PHE A 1 198 ? -23.062 -44.625 -12.234 1 55.38 198 PHE A CA 1
ATOM 1623 C C . PHE A 1 198 ? -24.531 -44.969 -12.461 1 55.38 198 PHE A C 1
ATOM 1625 O O . PHE A 1 198 ? -25.359 -44.812 -11.562 1 55.38 198 PHE A O 1
ATOM 1632 N N . GLN A 1 199 ? -24.812 -45.469 -13.656 1 55.38 199 GLN A N 1
ATOM 1633 C CA . GLN A 1 199 ? -26.188 -45.812 -13.969 1 55.38 199 GLN A CA 1
ATOM 1634 C C . GLN A 1 199 ? -26.578 -47.156 -13.32 1 55.38 199 GLN A C 1
ATOM 1636 O O . GLN A 1 199 ? -27.766 -47.406 -13.078 1 55.38 199 GLN A O 1
ATOM 1641 N N . THR A 1 200 ? -25.453 -47.875 -13.047 1 55.75 200 THR A N 1
ATOM 1642 C CA . THR A 1 200 ? -25.766 -49.219 -12.547 1 55.75 200 THR A CA 1
ATOM 1643 C C . THR A 1 200 ? -25.547 -49.312 -11.039 1 55.75 200 THR A C 1
ATOM 1645 O O . THR A 1 200 ? -25.828 -50.344 -10.422 1 55.75 200 THR A O 1
ATOM 1648 N N . GLN A 1 201 ? -25 -48.281 -10.492 1 58.06 201 GLN A N 1
ATOM 1649 C CA . GLN A 1 201 ? -24.672 -48.375 -9.078 1 58.06 201 GLN A CA 1
ATOM 1650 C C . GLN A 1 201 ? -25.922 -48.312 -8.219 1 58.06 201 GLN A C 1
ATOM 1652 O O . GLN A 1 201 ? -26.797 -47.469 -8.445 1 58.06 201 GLN A O 1
ATOM 1657 N N . LYS A 1 202 ? -26.156 -49.312 -7.398 1 59.94 202 LYS A N 1
ATOM 1658 C CA . LYS A 1 202 ? -27.328 -49.5 -6.543 1 59.94 202 LYS A CA 1
ATOM 1659 C C . LYS A 1 202 ? -27.312 -48.5 -5.387 1 59.94 202 LYS A C 1
ATOM 1661 O O . LYS A 1 202 ? -28.375 -48.062 -4.941 1 59.94 202 LYS A O 1
ATOM 1666 N N . LYS A 1 203 ? -26.094 -48.188 -4.836 1 67.75 203 LYS A N 1
ATOM 1667 C CA . LYS A 1 203 ? -26.062 -47.219 -3.729 1 67.75 203 LYS A CA 1
ATOM 1668 C C . LYS A 1 203 ? -25.344 -45.938 -4.137 1 67.75 203 LYS A C 1
ATOM 1670 O O . LYS A 1 203 ? -24.156 -45.969 -4.43 1 67.75 203 LYS A O 1
ATOM 1675 N N . LEU A 1 204 ? -26.141 -44.906 -4.297 1 72.75 204 LEU A N 1
ATOM 1676 C CA . LEU A 1 204 ? -25.625 -43.625 -4.746 1 72.75 204 LEU A CA 1
ATOM 1677 C C . LEU A 1 204 ? -25.469 -42.656 -3.574 1 72.75 204 LEU A C 1
ATOM 1679 O O . LEU A 1 204 ? -26.328 -42.625 -2.68 1 72.75 204 LEU A O 1
ATOM 1683 N N . SER A 1 205 ? -24.344 -42.125 -3.418 1 77.25 205 SER A N 1
ATOM 1684 C CA . SER A 1 205 ? -24.219 -41 -2.502 1 77.25 205 SER A CA 1
ATOM 1685 C C . SER A 1 205 ? -25.188 -39.875 -2.873 1 77.25 205 SER A C 1
ATOM 1687 O O . SER A 1 205 ? -25.719 -39.875 -3.984 1 77.25 205 SER A O 1
ATOM 1689 N N . PRO A 1 206 ? -25.484 -39.156 -1.923 1 75.94 206 PRO A N 1
ATOM 1690 C CA . PRO A 1 206 ? -26.391 -38.062 -2.248 1 75.94 206 PRO A CA 1
ATOM 1691 C C . PRO A 1 206 ? -25.891 -37.25 -3.439 1 75.94 206 PRO A C 1
ATOM 1693 O O . PRO A 1 206 ? -26.703 -36.812 -4.273 1 75.94 206 PRO A O 1
ATOM 1696 N N . LYS A 1 207 ? -24.672 -37.031 -3.529 1 80.94 207 LYS A N 1
ATOM 1697 C CA . LYS A 1 207 ? -24.094 -36.312 -4.66 1 80.94 207 LYS A CA 1
ATOM 1698 C C . LYS A 1 207 ? -24.344 -37.031 -5.969 1 80.94 207 LYS A C 1
ATOM 1700 O O . LYS A 1 207 ? -24.781 -36.438 -6.957 1 80.94 207 LYS A O 1
ATOM 1705 N N . GLN A 1 208 ? -24.141 -38.25 -5.926 1 79.88 208 GLN A N 1
ATOM 1706 C CA . GLN A 1 208 ? -24.312 -39.062 -7.113 1 79.88 208 GLN A CA 1
ATOM 1707 C C . GLN A 1 208 ? -25.781 -39.125 -7.531 1 79.88 208 GLN A C 1
ATOM 1709 O O . GLN A 1 208 ? -26.094 -39.125 -8.727 1 79.88 208 GLN A O 1
ATOM 1714 N N . ALA A 1 209 ? -26.594 -39.125 -6.512 1 79.75 209 ALA A N 1
ATOM 1715 C CA . ALA A 1 209 ? -28.031 -39.125 -6.793 1 79.75 209 ALA A CA 1
ATOM 1716 C C . ALA A 1 209 ? -28.453 -37.844 -7.516 1 79.75 209 ALA A C 1
ATOM 1718 O O . ALA A 1 209 ? -29.234 -37.906 -8.461 1 79.75 209 ALA A O 1
ATOM 1719 N N . ARG A 1 210 ? -27.875 -36.812 -7.023 1 82.31 210 ARG A N 1
ATOM 1720 C CA . ARG A 1 210 ? -28.188 -35.531 -7.664 1 82.31 210 ARG A CA 1
ATOM 1721 C C . ARG A 1 210 ? -27.688 -35.531 -9.109 1 82.31 210 ARG A C 1
ATOM 1723 O O . ARG A 1 210 ? -28.375 -35 -9.992 1 82.31 210 ARG A O 1
ATOM 1730 N N . TRP A 1 211 ? -26.547 -36.031 -9.32 1 85.75 211 TRP A N 1
ATOM 1731 C CA . TRP A 1 211 ? -26 -36.094 -10.672 1 85.75 211 TRP A CA 1
ATOM 1732 C C . TRP A 1 211 ? -26.875 -36.969 -11.562 1 85.75 211 TRP A C 1
ATOM 1734 O O . TRP A 1 211 ? -27.156 -36.625 -12.711 1 85.75 211 TRP A O 1
ATOM 1744 N N . GLN A 1 212 ? -27.375 -38 -11 1 81.5 212 GLN A N 1
ATOM 1745 C CA . GLN A 1 212 ? -28.234 -38.906 -11.75 1 81.5 212 GLN A CA 1
ATOM 1746 C C . GLN A 1 212 ? -29.531 -38.25 -12.164 1 81.5 212 GLN A C 1
ATOM 1748 O O . GLN A 1 212 ? -30.016 -38.406 -13.281 1 81.5 212 GLN A O 1
ATOM 1753 N N . ASP A 1 213 ? -30.031 -37.5 -11.211 1 81.69 213 ASP A N 1
ATOM 1754 C CA . ASP A 1 213 ? -31.25 -36.781 -11.508 1 81.69 213 ASP A CA 1
ATOM 1755 C C . ASP A 1 213 ? -31.047 -35.781 -12.641 1 81.69 213 ASP A C 1
ATOM 1757 O O . ASP A 1 213 ? -31.875 -35.656 -13.531 1 81.69 213 ASP A O 1
ATOM 1761 N N . PHE A 1 214 ? -30.031 -35.125 -12.562 1 86.75 214 PHE A N 1
ATOM 1762 C CA . PHE A 1 214 ? -29.703 -34.156 -13.586 1 86.75 214 PHE A CA 1
ATOM 1763 C C . PHE A 1 214 ? -29.484 -34.812 -14.938 1 86.75 214 PHE A C 1
ATOM 1765 O O . PHE A 1 214 ? -29.984 -34.344 -15.961 1 86.75 214 PHE A O 1
ATOM 1772 N N . LEU A 1 215 ? -28.75 -35.938 -14.891 1 87.31 215 LEU A N 1
ATOM 1773 C CA . LEU A 1 215 ? -28.438 -36.625 -16.125 1 87.31 215 LEU A CA 1
ATOM 1774 C C . LEU A 1 215 ? -29.688 -37.188 -16.766 1 87.31 215 LEU A C 1
ATOM 1776 O O . LEU A 1 215 ? -29.766 -37.312 -18 1 87.31 215 LEU A O 1
ATOM 1780 N N . ALA A 1 216 ? -30.672 -37.406 -16.016 1 84.25 216 ALA A N 1
ATOM 1781 C CA . ALA A 1 216 ? -31.922 -38 -16.5 1 84.25 216 ALA A CA 1
ATOM 1782 C C . ALA A 1 216 ? -32.719 -37 -17.344 1 84.25 216 ALA A C 1
ATOM 1784 O O . ALA A 1 216 ? -33.594 -37.406 -18.094 1 84.25 216 ALA A O 1
ATOM 1785 N N . GLU A 1 217 ? -32.312 -35.812 -17.203 1 84.81 217 GLU A N 1
ATOM 1786 C CA . GLU A 1 217 ? -33 -34.781 -17.969 1 84.81 217 GLU A CA 1
ATOM 1787 C C . GLU A 1 217 ? -32.625 -34.844 -19.453 1 84.81 217 GLU A C 1
ATOM 1789 O O . GLU A 1 217 ? -33.312 -34.281 -20.297 1 84.81 217 GLU A O 1
ATOM 1794 N N . PHE A 1 218 ? -31.641 -35.562 -19.703 1 89 218 PHE A N 1
ATOM 1795 C CA . PHE A 1 218 ? -31.109 -35.531 -21.062 1 89 218 PHE A CA 1
ATOM 1796 C C . PHE A 1 218 ? -31.297 -36.906 -21.734 1 89 218 PHE A C 1
ATOM 1798 O O . PHE A 1 218 ? -31.422 -37.906 -21.047 1 89 218 PHE A O 1
ATOM 1805 N N . ASP A 1 219 ? -31.453 -36.812 -23.047 1 87.88 219 ASP A N 1
ATOM 1806 C CA . ASP A 1 219 ? -31.484 -38 -23.875 1 87.88 219 ASP A CA 1
ATOM 1807 C C . ASP A 1 219 ? -30.141 -38.25 -24.562 1 87.88 219 ASP A C 1
ATOM 1809 O O . ASP A 1 219 ? -29.891 -37.688 -25.625 1 87.88 219 ASP A O 1
ATOM 1813 N N . TYR A 1 220 ? -29.281 -39 -23.828 1 88.75 220 TYR A N 1
ATOM 1814 C CA . TYR A 1 220 ? -27.953 -39.188 -24.375 1 88.75 220 TYR A CA 1
ATOM 1815 C C . TYR A 1 220 ? -27.531 -40.656 -24.312 1 88.75 220 TYR A C 1
ATOM 1817 O O . TYR A 1 220 ? -28.141 -41.438 -23.594 1 88.75 220 TYR A O 1
ATOM 1825 N N . VAL A 1 221 ? -26.641 -41 -25.203 1 86.5 221 VAL A N 1
ATOM 1826 C CA . VAL A 1 221 ? -26 -42.312 -25.172 1 86.5 221 VAL A CA 1
ATOM 1827 C C . VAL A 1 221 ? -24.547 -42.156 -24.719 1 86.5 221 VAL A C 1
ATOM 1829 O O . VAL A 1 221 ? -23.828 -41.281 -25.203 1 86.5 221 VAL A O 1
ATOM 1832 N N . LEU A 1 222 ? -24.203 -42.938 -23.797 1 84.94 222 LEU A N 1
ATOM 1833 C CA . LEU A 1 222 ? -22.828 -42.906 -23.297 1 84.94 222 LEU A CA 1
ATOM 1834 C C . LEU A 1 222 ? -21.953 -43.906 -24.062 1 84.94 222 LEU A C 1
ATOM 1836 O O . LEU A 1 222 ? -22.266 -45.094 -24.109 1 84.94 222 LEU A O 1
ATOM 1840 N N . GLU A 1 223 ? -20.984 -43.344 -24.656 1 81.5 223 GLU A N 1
ATOM 1841 C CA . GLU A 1 223 ? -20.062 -44.219 -25.391 1 81.5 223 GLU A CA 1
ATOM 1842 C C . GLU A 1 223 ? -18.656 -44.125 -24.797 1 81.5 223 GLU A C 1
ATOM 1844 O O . GLU A 1 223 ? -18.172 -43.031 -24.484 1 81.5 223 GLU A O 1
ATOM 1849 N N . TYR A 1 224 ? -18.156 -45.281 -24.484 1 74.69 224 TYR A N 1
ATOM 1850 C CA . TYR A 1 224 ? -16.781 -45.375 -24.016 1 74.69 224 TYR A CA 1
ATOM 1851 C C . TYR A 1 224 ? -15.797 -45.219 -25.172 1 74.69 224 TYR A C 1
ATOM 1853 O O . TYR A 1 224 ? -15.906 -45.906 -26.172 1 74.69 224 TYR A O 1
ATOM 1861 N N . LYS A 1 225 ? -15.125 -44.219 -25.047 1 67.19 225 LYS A N 1
ATOM 1862 C CA . LYS A 1 225 ? -14.062 -44.031 -26.031 1 67.19 225 LYS A CA 1
ATOM 1863 C C . LYS A 1 225 ? -12.688 -44.25 -25.406 1 67.19 225 LYS A C 1
ATOM 1865 O O . LYS A 1 225 ? -12.297 -43.562 -24.469 1 67.19 225 LYS A O 1
ATOM 1870 N N . PRO A 1 226 ? -12.016 -45.312 -25.75 1 58.38 226 PRO A N 1
ATOM 1871 C CA . PRO A 1 226 ? -10.68 -45.531 -25.203 1 58.38 226 PRO A CA 1
ATOM 1872 C C . PRO A 1 226 ? -9.781 -44.312 -25.312 1 58.38 226 PRO A C 1
ATOM 1874 O O . PRO A 1 226 ? -9.992 -43.469 -26.188 1 58.38 226 PRO A O 1
ATOM 1877 N N . GLY A 1 227 ? -8.859 -44.031 -24.328 1 55.22 227 GLY A N 1
ATOM 1878 C CA . GLY A 1 227 ? -7.988 -42.906 -24.031 1 55.22 227 GLY A CA 1
ATOM 1879 C C . GLY A 1 227 ? -7.422 -42.25 -25.281 1 55.22 227 GLY A C 1
ATOM 1880 O O . GLY A 1 227 ? -7.277 -41.031 -25.328 1 55.22 227 GLY A O 1
ATOM 1881 N N . LYS A 1 228 ? -7.18 -42.969 -26.297 1 53.34 228 LYS A N 1
ATOM 1882 C CA . LYS A 1 228 ? -6.492 -42.469 -27.469 1 53.34 228 LYS A CA 1
ATOM 1883 C C . LYS A 1 228 ? -7.43 -41.625 -28.328 1 53.34 228 LYS A C 1
ATOM 1885 O O . LYS A 1 228 ? -6.984 -40.719 -29.062 1 53.34 228 LYS A O 1
ATOM 1890 N N . ALA A 1 229 ? -8.641 -41.781 -28.156 1 55.84 229 ALA A N 1
ATOM 1891 C CA . ALA A 1 229 ? -9.586 -41.094 -29.031 1 55.84 229 ALA A CA 1
ATOM 1892 C C . ALA A 1 229 ? -10.141 -39.812 -28.359 1 55.84 229 ALA A C 1
ATOM 1894 O O . ALA A 1 229 ? -10.672 -38.938 -29.031 1 55.84 229 ALA A O 1
ATOM 1895 N N . ASN A 1 230 ? -10.031 -39.656 -27.141 1 66.38 230 ASN A N 1
ATOM 1896 C CA . ASN A 1 230 ? -10.523 -38.469 -26.406 1 66.38 230 ASN A CA 1
ATOM 1897 C C . ASN A 1 230 ? -9.422 -37.438 -26.188 1 66.38 230 ASN A C 1
ATOM 1899 O O . ASN A 1 230 ? -9.312 -36.875 -25.109 1 66.38 230 ASN A O 1
ATOM 1903 N N . VAL A 1 231 ? -8.727 -37.375 -27.234 1 70.06 231 VAL A N 1
ATOM 1904 C CA . VAL A 1 231 ? -7.461 -36.625 -27.188 1 70.06 231 VAL A CA 1
ATOM 1905 C C . VAL A 1 231 ? -7.719 -35.188 -26.844 1 70.06 231 VAL A C 1
ATOM 1907 O O . VAL A 1 231 ? -6.969 -34.562 -26.078 1 70.06 231 VAL A O 1
ATOM 1910 N N . VAL A 1 232 ? -8.773 -34.656 -27.422 1 73.56 232 VAL A N 1
ATOM 1911 C CA . VAL A 1 232 ? -9.016 -33.25 -27.266 1 73.56 232 VAL A CA 1
ATOM 1912 C C . VAL A 1 232 ? -9.422 -32.938 -25.828 1 73.56 232 VAL A C 1
ATOM 1914 O O . VAL A 1 232 ? -8.844 -32.062 -25.188 1 73.56 232 VAL A O 1
ATOM 1917 N N . ALA A 1 233 ? -10.383 -33.688 -25.359 1 73.75 233 ALA A N 1
ATOM 1918 C CA . ALA A 1 233 ? -10.828 -33.469 -23.984 1 73.75 233 ALA A CA 1
ATOM 1919 C C . ALA A 1 233 ? -9.711 -33.75 -22.984 1 73.75 233 ALA A C 1
ATOM 1921 O O . ALA A 1 233 ? -9.57 -33.062 -21.984 1 73.75 233 ALA A O 1
ATOM 1922 N N . ASP A 1 234 ? -8.906 -34.75 -23.281 1 72.12 234 ASP A N 1
ATOM 1923 C CA . ASP A 1 234 ? -7.75 -35.062 -22.453 1 72.12 234 ASP A CA 1
ATOM 1924 C C . ASP A 1 234 ? -6.762 -33.906 -22.422 1 72.12 234 ASP A C 1
ATOM 1926 O O . ASP A 1 234 ? -6.281 -33.531 -21.344 1 72.12 234 ASP A O 1
ATOM 1930 N N . ALA A 1 235 ? -6.484 -33.438 -23.578 1 70.81 235 ALA A N 1
ATOM 1931 C CA . ALA A 1 235 ? -5.566 -32.312 -23.672 1 70.81 235 ALA A CA 1
ATOM 1932 C C . ALA A 1 235 ? -6.082 -31.125 -22.859 1 70.81 235 ALA A C 1
ATOM 1934 O O . ALA A 1 235 ? -5.312 -30.469 -22.156 1 70.81 235 ALA A O 1
ATOM 1935 N N . LEU A 1 236 ? -7.359 -30.938 -22.969 1 72.12 236 LEU A N 1
ATOM 1936 C CA . LEU A 1 236 ? -7.977 -29.812 -22.281 1 72.12 236 LEU A CA 1
ATOM 1937 C C . LEU A 1 236 ? -7.969 -30.047 -20.766 1 72.12 236 LEU A C 1
ATOM 1939 O O . LEU A 1 236 ? -7.852 -29.094 -20 1 72.12 236 LEU A O 1
ATOM 1943 N N . SER A 1 237 ? -8.18 -31.281 -20.438 1 67.56 237 SER A N 1
ATOM 1944 C CA . SER A 1 237 ? -8.203 -31.609 -19.016 1 67.56 237 SER A CA 1
ATOM 1945 C C . SER A 1 237 ? -6.805 -31.547 -18.406 1 67.56 237 SER A C 1
ATOM 1947 O O . SER A 1 237 ? -6.656 -31.422 -17.188 1 67.56 237 SER A O 1
ATOM 1949 N N . ARG A 1 238 ? -5.957 -31.766 -19.219 1 57.75 238 ARG A N 1
ATOM 1950 C CA . ARG A 1 238 ? -4.578 -31.734 -18.75 1 57.75 238 ARG A CA 1
ATOM 1951 C C . ARG A 1 238 ? -4.008 -30.328 -18.812 1 57.75 238 ARG A C 1
ATOM 1953 O O . ARG A 1 238 ? -2.957 -30.047 -18.234 1 57.75 238 ARG A O 1
ATOM 1960 N N . LYS A 1 239 ? -4.66 -29.703 -19.719 1 54.41 239 LYS A N 1
ATOM 1961 C CA . LYS A 1 239 ? -4.242 -28.297 -19.844 1 54.41 239 LYS A CA 1
ATOM 1962 C C . LYS A 1 239 ? -4.324 -27.594 -18.484 1 54.41 239 LYS A C 1
ATOM 1964 O O . LYS A 1 239 ? -3.643 -26.594 -18.266 1 54.41 239 LYS A O 1
ATOM 1969 N N . ALA A 1 240 ? -5.391 -28.078 -17.75 1 46.12 240 ALA A N 1
ATOM 1970 C CA . ALA A 1 240 ? -5.594 -27.25 -16.562 1 46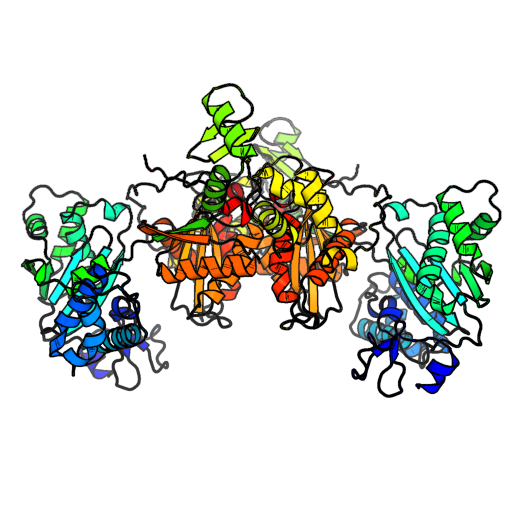.12 240 ALA A CA 1
ATOM 1971 C C . ALA A 1 240 ? -4.277 -27.016 -15.82 1 46.12 240 ALA A C 1
ATOM 1973 O O . ALA A 1 240 ? -3.586 -27.984 -15.461 1 46.12 240 ALA A O 1
ATOM 1974 N N . GLU A 1 241 ? -3.717 -26.156 -16.391 1 46.97 241 GLU A N 1
ATOM 1975 C CA . GLU A 1 241 ? -2.455 -25.625 -15.883 1 46.97 241 GLU A CA 1
ATOM 1976 C C . GLU A 1 241 ? -2.469 -25.562 -14.359 1 46.97 241 GLU A C 1
ATOM 1978 O O . GLU A 1 241 ? -3.385 -24.984 -13.766 1 46.97 241 GLU A O 1
ATOM 1983 N N . LEU A 1 242 ? -2.055 -26.656 -13.734 1 48.12 242 LEU A N 1
ATOM 1984 C CA . LEU A 1 242 ? -1.725 -26.547 -12.32 1 48.12 242 LEU A CA 1
ATOM 1985 C C . LEU A 1 242 ? -1.107 -25.188 -12.008 1 48.12 242 LEU A C 1
ATOM 1987 O O . LEU A 1 242 ? -0.362 -24.641 -12.828 1 48.12 242 LEU A O 1
ATOM 1991 N N . ALA A 1 243 ? -1.814 -24.531 -11.211 1 57.53 243 ALA A N 1
ATOM 1992 C CA . ALA A 1 243 ? -1.041 -23.422 -10.68 1 57.53 243 ALA A CA 1
ATOM 1993 C C . ALA A 1 243 ? 0.378 -23.859 -10.32 1 57.53 243 ALA A C 1
ATOM 1995 O O . ALA A 1 243 ? 0.644 -25.047 -10.156 1 57.53 243 ALA A O 1
ATOM 1996 N N . ALA A 1 244 ? 1.245 -23.141 -10.719 1 64.81 244 ALA A N 1
ATOM 1997 C CA . ALA A 1 244 ? 2.631 -23.406 -10.344 1 64.81 244 ALA A CA 1
ATOM 1998 C C . ALA A 1 244 ? 3.105 -22.453 -9.258 1 64.81 244 ALA A C 1
ATOM 2000 O O . ALA A 1 244 ? 2.732 -21.266 -9.258 1 64.81 244 ALA A O 1
ATOM 2001 N N . ILE A 1 245 ? 3.693 -23.078 -8.242 1 67.69 245 ILE A N 1
ATOM 2002 C CA . ILE A 1 245 ? 4.387 -22.234 -7.266 1 67.69 245 ILE A CA 1
ATOM 2003 C C . ILE A 1 245 ? 5.789 -21.906 -7.773 1 67.69 245 ILE A C 1
ATOM 2005 O O . ILE A 1 245 ? 6.531 -22.797 -8.188 1 67.69 245 ILE A O 1
ATOM 2009 N N . SER A 1 246 ? 6.004 -20.688 -7.957 1 76.44 246 SER A N 1
ATOM 2010 C CA . SER A 1 246 ? 7.328 -20.219 -8.352 1 76.44 246 SER A CA 1
ATOM 2011 C C . SER A 1 246 ? 8.109 -19.703 -7.148 1 76.44 246 SER A C 1
ATOM 2013 O O . SER A 1 246 ? 7.566 -18.969 -6.316 1 76.44 246 SER A O 1
ATOM 2015 N N . LEU A 1 247 ? 9.312 -20.156 -7 1 73.38 247 LEU A N 1
ATOM 2016 C CA . LEU A 1 247 ? 10.211 -19.719 -5.934 1 73.38 247 LEU A CA 1
ATOM 2017 C C . LEU A 1 247 ? 11.461 -19.062 -6.508 1 73.38 247 LEU A C 1
ATOM 2019 O O . LEU A 1 247 ? 12.016 -19.531 -7.5 1 73.38 247 LEU A O 1
ATOM 2023 N N . ALA A 1 248 ? 11.742 -17.969 -5.98 1 77.06 248 ALA A N 1
ATOM 2024 C CA . ALA A 1 248 ? 13.016 -17.328 -6.328 1 77.06 248 ALA A CA 1
ATOM 2025 C C . ALA A 1 248 ? 14.133 -17.797 -5.395 1 77.06 248 ALA A C 1
ATOM 2027 O O . ALA A 1 248 ? 13.969 -17.797 -4.172 1 77.06 248 ALA A O 1
ATOM 2028 N N . LYS A 1 249 ? 15.203 -18.297 -6.02 1 76.56 249 LYS A N 1
ATOM 2029 C CA . LYS A 1 249 ? 16.344 -18.766 -5.242 1 76.56 249 LYS A CA 1
ATOM 2030 C C . LYS A 1 249 ? 17.625 -18.047 -5.68 1 76.56 249 LYS A C 1
ATOM 2032 O O . LYS A 1 249 ? 17.922 -17.953 -6.875 1 76.56 249 LYS A O 1
ATOM 2037 N N . GLY A 1 250 ? 18.281 -17.547 -4.668 1 79.56 250 GLY A N 1
ATOM 2038 C CA . GLY A 1 250 ? 19.562 -16.953 -4.969 1 79.56 250 GLY A CA 1
ATOM 2039 C C . GLY A 1 250 ? 20.688 -17.969 -5.062 1 79.56 250 GLY A C 1
ATOM 2040 O O . GLY A 1 250 ? 20.562 -19.094 -4.566 1 79.56 250 GLY A O 1
ATOM 2041 N N . ASN A 1 251 ? 21.734 -17.625 -5.758 1 80.69 251 ASN A N 1
ATOM 2042 C CA . ASN A 1 251 ? 22.859 -18.547 -5.887 1 80.69 251 ASN A CA 1
ATOM 2043 C C . ASN A 1 251 ? 23.953 -18.219 -4.867 1 80.69 251 ASN A C 1
ATOM 2045 O O . ASN A 1 251 ? 25.094 -18.672 -5.012 1 80.69 251 ASN A O 1
ATOM 2049 N N . VAL A 1 252 ? 23.547 -17.453 -3.908 1 86.25 252 VAL A N 1
ATOM 2050 C CA . VAL A 1 252 ? 24.531 -17.016 -2.922 1 86.25 252 VAL A CA 1
ATOM 2051 C C . VAL A 1 252 ? 25.031 -18.203 -2.115 1 86.25 252 VAL A C 1
ATOM 2053 O O . VAL A 1 252 ? 26.219 -18.312 -1.809 1 86.25 252 VAL A O 1
ATOM 2056 N N . HIS A 1 253 ? 24.125 -19.109 -1.853 1 86.5 253 HIS A N 1
ATOM 2057 C CA . HIS A 1 253 ? 24.516 -20.312 -1.105 1 86.5 253 HIS A CA 1
ATOM 2058 C C . HIS A 1 253 ? 25.562 -21.125 -1.862 1 86.5 253 HIS A C 1
ATOM 2060 O O . HIS A 1 253 ? 26.531 -21.594 -1.27 1 86.5 253 HIS A O 1
ATOM 2066 N N . GLU A 1 254 ? 25.281 -21.25 -3.107 1 85.69 254 GLU A N 1
ATOM 2067 C CA . GLU A 1 254 ? 26.188 -22.031 -3.934 1 85.69 254 GLU A CA 1
ATOM 2068 C C . GLU A 1 254 ? 27.562 -21.359 -4.016 1 85.69 254 GLU A C 1
ATOM 2070 O O . GLU A 1 254 ? 28.594 -22.047 -3.957 1 85.69 254 GLU A O 1
ATOM 2075 N N . LYS A 1 255 ? 27.547 -20.094 -4.074 1 89.31 255 LYS A N 1
ATOM 2076 C CA . LYS A 1 255 ? 28.797 -19.344 -4.129 1 89.31 255 LYS A CA 1
ATOM 2077 C C . LYS A 1 255 ? 29.547 -19.453 -2.809 1 89.31 255 LYS A C 1
ATOM 2079 O O . LYS A 1 255 ? 30.781 -19.562 -2.797 1 89.31 255 LYS A O 1
ATOM 2084 N N . ILE A 1 256 ? 28.812 -19.375 -1.771 1 91.88 256 ILE A N 1
ATOM 2085 C CA . ILE A 1 256 ? 29.422 -19.484 -0.452 1 91.88 256 ILE A CA 1
ATOM 2086 C C . ILE A 1 256 ? 30 -20.891 -0.27 1 91.88 256 ILE A C 1
ATOM 2088 O O . ILE A 1 256 ? 31.125 -21.047 0.203 1 91.88 256 ILE A O 1
ATOM 2092 N N . LYS A 1 257 ? 29.281 -21.891 -0.711 1 90.81 257 LYS A N 1
ATOM 2093 C CA . LYS A 1 257 ? 29.766 -23.266 -0.617 1 90.81 257 LYS A CA 1
ATOM 2094 C C . LYS A 1 257 ? 31.062 -23.453 -1.394 1 90.81 257 LYS A C 1
ATOM 2096 O O . LYS A 1 257 ? 32 -24.109 -0.913 1 90.81 257 LYS A O 1
ATOM 2101 N N . GLU A 1 258 ? 31.047 -22.953 -2.533 1 91.19 258 GLU A N 1
ATOM 2102 C CA . GLU A 1 258 ? 32.25 -23 -3.346 1 91.19 258 GLU A CA 1
ATOM 2103 C C . GLU A 1 258 ? 33.438 -22.297 -2.646 1 91.19 258 GLU A C 1
ATOM 2105 O O . GLU A 1 258 ? 34.562 -22.797 -2.652 1 91.19 258 GLU A O 1
ATOM 2110 N N . GLY A 1 259 ? 33.125 -21.203 -2.035 1 92.69 259 GLY A N 1
ATOM 2111 C CA . GLY A 1 259 ? 34.156 -20.438 -1.344 1 92.69 259 GLY A CA 1
ATOM 2112 C C . GLY A 1 259 ? 34.688 -21.141 -0.106 1 92.69 259 GLY A C 1
ATOM 2113 O O . GLY A 1 259 ? 35.875 -20.984 0.248 1 92.69 259 GLY A O 1
ATOM 2114 N N . LEU A 1 260 ? 33.875 -21.828 0.531 1 92.31 260 LEU A N 1
ATOM 2115 C CA . LEU A 1 260 ? 34.25 -22.562 1.729 1 92.31 260 LEU A CA 1
ATOM 2116 C C . LEU A 1 260 ? 35.312 -23.609 1.404 1 92.31 260 LEU A C 1
ATOM 2118 O O . LEU A 1 260 ? 36.156 -23.906 2.242 1 92.31 260 LEU A O 1
ATOM 2122 N N . GLU A 1 261 ? 35.25 -24.078 0.187 1 90.5 261 GLU A N 1
ATOM 2123 C CA . GLU A 1 261 ? 36.188 -25.109 -0.243 1 90.5 261 GLU A CA 1
ATOM 2124 C C . GLU A 1 261 ? 37.531 -24.516 -0.651 1 90.5 261 GLU A C 1
ATOM 2126 O O . GLU A 1 261 ? 38.562 -25.203 -0.682 1 90.5 261 GLU A O 1
ATOM 2131 N N . HIS A 1 262 ? 37.562 -23.234 -0.878 1 92 262 HIS A N 1
ATOM 2132 C CA . HIS A 1 262 ? 38.781 -22.656 -1.455 1 92 262 HIS A CA 1
ATOM 2133 C C . HIS A 1 262 ? 39.469 -21.703 -0.471 1 92 262 HIS A C 1
ATOM 2135 O O . HIS A 1 262 ? 40.656 -21.391 -0.612 1 92 262 HIS A O 1
ATOM 2141 N N . ASP A 1 263 ? 38.75 -21.188 0.521 1 92.94 263 ASP A N 1
ATOM 2142 C CA . ASP A 1 263 ? 39.312 -20.266 1.515 1 92.94 263 ASP A CA 1
ATOM 2143 C C . ASP A 1 263 ? 40.062 -21.031 2.607 1 92.94 263 ASP A C 1
ATOM 2145 O O . ASP A 1 263 ? 39.469 -21.844 3.33 1 92.94 263 ASP A O 1
ATOM 2149 N N . PRO A 1 264 ? 41.312 -20.719 2.721 1 91.94 264 PRO A N 1
ATOM 2150 C CA . PRO A 1 264 ? 42.125 -21.453 3.689 1 91.94 264 PRO A CA 1
ATOM 2151 C C . PRO A 1 264 ? 41.625 -21.281 5.125 1 91.94 264 PRO A C 1
ATOM 2153 O O . PRO A 1 264 ? 41.625 -22.234 5.902 1 91.94 264 PRO A O 1
ATOM 2156 N N . MET A 1 265 ? 41.281 -20.125 5.434 1 91.5 265 MET A N 1
ATOM 2157 C CA . MET A 1 265 ? 40.812 -19.875 6.793 1 91.5 265 MET A CA 1
ATOM 2158 C C . MET A 1 265 ? 39.531 -20.672 7.09 1 91.5 265 MET A C 1
ATOM 2160 O O . MET A 1 265 ? 39.375 -21.203 8.188 1 91.5 265 MET A O 1
ATOM 2164 N N . THR A 1 266 ? 38.688 -20.75 6.152 1 91.69 266 THR A N 1
ATOM 2165 C CA . THR A 1 266 ? 37.438 -21.438 6.359 1 91.69 266 THR A CA 1
ATOM 2166 C C . THR A 1 266 ? 37.625 -22.953 6.383 1 91.69 266 THR A C 1
ATOM 2168 O O . THR A 1 266 ? 36.906 -23.672 7.098 1 91.69 266 THR A O 1
ATOM 2171 N N . LYS A 1 267 ? 38.531 -23.422 5.609 1 91.12 267 LYS A N 1
ATOM 2172 C CA . LYS A 1 267 ? 38.875 -24.844 5.645 1 91.12 267 LYS A CA 1
ATOM 2173 C C . LYS A 1 267 ? 39.312 -25.266 7.039 1 91.12 267 LYS A C 1
ATOM 2175 O O . LYS A 1 267 ? 38.906 -26.328 7.523 1 91.12 267 LYS A O 1
ATOM 2180 N N . GLU A 1 268 ? 40.094 -24.375 7.559 1 91.5 268 GLU A N 1
ATOM 2181 C CA . GLU A 1 268 ? 40.562 -24.641 8.914 1 91.5 268 GLU A CA 1
ATOM 2182 C C . GLU A 1 268 ? 39.406 -24.609 9.914 1 91.5 268 GLU A C 1
ATOM 2184 O O . GLU A 1 268 ? 39.344 -25.438 10.82 1 91.5 268 GLU A O 1
ATOM 2189 N N . LEU A 1 269 ? 38.562 -23.656 9.75 1 92.25 269 LEU A N 1
ATOM 2190 C CA . LEU A 1 269 ? 37.406 -23.516 10.625 1 92.25 269 LEU A CA 1
ATOM 2191 C C . LEU A 1 269 ? 36.469 -24.734 10.5 1 92.25 269 LEU A C 1
ATOM 2193 O O . LEU A 1 269 ? 35.938 -25.219 11.5 1 92.25 269 LEU A O 1
ATOM 2197 N N . MET A 1 270 ? 36.312 -25.203 9.336 1 91.62 270 MET A N 1
ATOM 2198 C CA . MET A 1 270 ? 35.469 -26.359 9.07 1 91.62 270 MET A CA 1
ATOM 2199 C C . MET A 1 270 ? 36.062 -27.609 9.734 1 91.62 270 MET A C 1
ATOM 2201 O O . MET A 1 270 ? 35.312 -28.438 10.266 1 91.62 270 MET A O 1
ATOM 2205 N N . ARG A 1 271 ? 37.312 -27.688 9.672 1 90.19 271 ARG A N 1
ATOM 2206 C CA . ARG A 1 271 ? 38 -28.797 10.328 1 90.19 271 ARG A CA 1
ATOM 2207 C C . ARG A 1 271 ? 37.812 -28.734 11.844 1 90.19 271 ARG A C 1
ATOM 2209 O O . ARG A 1 271 ? 37.562 -29.766 12.477 1 90.19 271 ARG A O 1
ATOM 2216 N N . HIS A 1 272 ? 37.938 -27.531 12.336 1 92.69 272 HIS A N 1
ATOM 2217 C CA . HIS A 1 272 ? 37.75 -27.344 13.766 1 92.69 272 HIS A CA 1
ATOM 2218 C C . HIS A 1 272 ? 36.344 -27.734 14.195 1 92.69 272 HIS A C 1
ATOM 2220 O O . HIS A 1 272 ? 36.156 -28.312 15.273 1 92.69 272 HIS A O 1
ATOM 2226 N N . VAL A 1 273 ? 35.344 -27.406 13.367 1 92.75 273 VAL A N 1
ATOM 2227 C CA . VAL A 1 273 ? 33.969 -27.734 13.656 1 92.75 273 VAL A CA 1
ATOM 2228 C C . VAL A 1 273 ? 33.781 -29.25 13.633 1 92.75 273 VAL A C 1
ATOM 2230 O O . VAL A 1 273 ? 33.125 -29.812 14.516 1 92.75 273 VAL A O 1
ATOM 2233 N N . LYS A 1 274 ? 34.375 -29.891 12.672 1 89.12 274 LYS A N 1
ATOM 2234 C CA . LYS A 1 274 ? 34.281 -31.344 12.523 1 89.12 274 LYS A CA 1
ATOM 2235 C C . LYS A 1 274 ? 34.906 -32.062 13.703 1 89.12 274 LYS A C 1
ATOM 2237 O O . LYS A 1 274 ? 34.438 -33.094 14.141 1 89.12 274 LYS A O 1
ATOM 2242 N N . GLU A 1 275 ? 35.906 -31.469 14.203 1 91.88 275 GLU A N 1
ATOM 2243 C CA . GLU A 1 275 ? 36.656 -32.062 15.305 1 91.88 275 GLU A CA 1
ATOM 2244 C C . GLU A 1 275 ? 36.062 -31.688 16.656 1 91.88 275 GLU A C 1
ATOM 2246 O O . GLU A 1 275 ? 36.5 -32.156 17.703 1 91.88 275 GLU A O 1
ATOM 2251 N N . GLY A 1 276 ? 35.031 -30.781 16.609 1 88.81 276 GLY A N 1
ATOM 2252 C CA . GLY A 1 276 ? 34.344 -30.375 17.828 1 88.81 276 GLY A CA 1
ATOM 2253 C C . GLY A 1 276 ? 35.156 -29.375 18.656 1 88.81 276 GLY A C 1
ATOM 2254 O O . GLY A 1 276 ? 34.969 -29.281 19.859 1 88.81 276 GLY A O 1
ATOM 2255 N N . LYS A 1 277 ? 36.156 -28.703 18.109 1 89.12 277 LYS A N 1
ATOM 2256 C CA . LYS A 1 277 ? 37.062 -27.797 18.812 1 89.12 277 LYS A CA 1
ATOM 2257 C C . LYS A 1 277 ? 36.406 -26.438 19.016 1 89.12 277 LYS A C 1
ATOM 2259 O O . LYS A 1 277 ? 36.938 -25.594 19.75 1 89.12 277 LYS A O 1
ATOM 2264 N N . THR A 1 278 ? 35.312 -26.141 18.312 1 87.19 278 THR A N 1
ATOM 2265 C CA . THR A 1 278 ? 34.625 -24.859 18.453 1 87.19 278 THR A CA 1
ATOM 2266 C C . THR A 1 278 ? 33.125 -25.062 18.625 1 87.19 278 THR A C 1
ATOM 2268 O O . THR A 1 278 ? 32.562 -25.984 18.047 1 87.19 278 THR A O 1
ATOM 2271 N N . LEU A 1 279 ? 32.531 -24.25 19.469 1 87.25 279 LEU A N 1
ATOM 2272 C CA . LEU A 1 279 ? 31.109 -24.297 19.703 1 87.25 279 LEU A CA 1
ATOM 2273 C C . LEU A 1 279 ? 30.422 -23.078 19.109 1 87.25 279 LEU A C 1
ATOM 2275 O O . LEU A 1 279 ? 29.188 -23 19.078 1 87.25 279 LEU A O 1
ATOM 2279 N N . GLN A 1 280 ? 31.25 -22.25 18.578 1 92 280 GLN A N 1
ATOM 2280 C CA . GLN A 1 280 ? 30.703 -21 18.094 1 92 280 GLN A CA 1
ATOM 2281 C C . GLN A 1 280 ? 30.172 -21.156 16.672 1 92 280 GLN A C 1
ATOM 2283 O O . GLN A 1 280 ? 29.328 -20.359 16.219 1 92 280 GLN A O 1
ATOM 2288 N N . PHE A 1 281 ? 30.781 -22.203 16 1 94.06 281 PHE A N 1
ATOM 2289 C CA . PHE A 1 281 ? 30.406 -22.438 14.617 1 94.06 281 PHE A CA 1
ATOM 2290 C C . PHE A 1 281 ? 29.859 -23.844 14.43 1 94.06 281 PHE A C 1
ATOM 2292 O O . PHE A 1 281 ? 30.219 -24.766 15.164 1 94.06 281 PHE A O 1
ATOM 2299 N N . TRP A 1 282 ? 28.938 -24.031 13.477 1 93.62 282 TRP A N 1
ATOM 2300 C CA . TRP A 1 282 ? 28.453 -25.359 13.117 1 93.62 282 TRP A CA 1
ATOM 2301 C C . TRP A 1 282 ? 28.156 -25.453 11.625 1 93.62 282 TRP A C 1
ATOM 2303 O O . TRP A 1 282 ? 28.047 -24.422 10.953 1 93.62 282 TRP A O 1
ATOM 2313 N N . VAL A 1 283 ? 28.109 -26.656 11.133 1 91.94 283 VAL A N 1
ATOM 2314 C CA . VAL A 1 283 ? 27.875 -26.875 9.703 1 91.94 283 VAL A CA 1
ATOM 2315 C C . VAL A 1 283 ? 26.484 -27.484 9.5 1 91.94 283 VAL A C 1
ATOM 2317 O O . VAL A 1 283 ? 26.109 -28.422 10.203 1 91.94 283 VAL A O 1
ATOM 2320 N N . GLU A 1 284 ? 25.719 -26.828 8.625 1 89.06 284 GLU A N 1
ATOM 2321 C CA . GLU A 1 284 ? 24.422 -27.344 8.195 1 89.06 284 GLU A CA 1
ATOM 2322 C C . GLU A 1 284 ? 24.281 -27.281 6.676 1 89.06 284 GLU A C 1
ATOM 2324 O O . GLU A 1 284 ? 24.406 -26.219 6.07 1 89.06 284 GLU A O 1
ATOM 2329 N N . ASP A 1 285 ? 24.031 -28.391 6.027 1 85.38 285 ASP A N 1
ATOM 2330 C CA . ASP A 1 285 ? 23.844 -28.5 4.586 1 85.38 285 ASP A CA 1
ATOM 2331 C C . ASP A 1 285 ? 25.047 -27.938 3.832 1 85.38 285 ASP A C 1
ATOM 2333 O O . ASP A 1 285 ? 24.891 -27.203 2.852 1 85.38 285 ASP A O 1
ATOM 2337 N N . GLY A 1 286 ? 26.156 -28.141 4.398 1 87.12 286 GLY A N 1
ATOM 2338 C CA . GLY A 1 286 ? 27.391 -27.766 3.736 1 87.12 286 GLY A CA 1
ATOM 2339 C C . GLY A 1 286 ? 27.75 -26.297 3.936 1 87.12 286 GLY A C 1
ATOM 2340 O O . GLY A 1 286 ? 28.703 -25.797 3.332 1 87.12 286 GLY A O 1
ATOM 2341 N N . LEU A 1 287 ? 26.953 -25.656 4.734 1 92.06 287 LEU A N 1
ATOM 2342 C CA . LEU A 1 287 ? 27.203 -24.25 5.008 1 92.06 287 LEU A CA 1
ATOM 2343 C C . LEU A 1 287 ? 27.609 -24.031 6.461 1 92.06 287 LEU A C 1
ATOM 2345 O O . LEU A 1 287 ? 27.234 -24.812 7.336 1 92.06 287 LEU A O 1
ATOM 2349 N N . LEU A 1 288 ? 28.469 -23.047 6.703 1 93.62 288 LEU A N 1
ATOM 2350 C CA . LEU A 1 288 ? 28.969 -22.734 8.031 1 93.62 288 LEU A CA 1
ATOM 2351 C C . LEU A 1 288 ? 28.156 -21.641 8.688 1 93.62 288 LEU A C 1
ATOM 2353 O O . LEU A 1 288 ? 27.984 -20.562 8.117 1 93.62 288 LEU A O 1
ATOM 2357 N N . TYR A 1 289 ? 27.625 -21.906 9.844 1 94.12 289 TYR A N 1
ATOM 2358 C CA . TYR A 1 289 ? 26.781 -20.969 10.57 1 94.12 289 TYR A CA 1
ATOM 2359 C C . TYR A 1 289 ? 27.422 -20.578 11.898 1 94.12 289 TYR A C 1
ATOM 2361 O O . TYR A 1 289 ? 28.297 -21.281 12.398 1 94.12 289 TYR A O 1
ATOM 2369 N N . THR A 1 290 ? 27.062 -19.484 12.383 1 93.56 290 THR A N 1
ATOM 2370 C CA . THR A 1 290 ? 27.484 -19.031 13.703 1 93.56 290 THR A CA 1
ATOM 2371 C C . THR A 1 290 ? 26.297 -18.516 14.508 1 93.56 290 THR A C 1
ATOM 2373 O O . THR A 1 290 ? 25.141 -18.781 14.156 1 93.56 290 THR A O 1
ATOM 2376 N N . LYS A 1 291 ? 26.578 -17.906 15.602 1 90.31 291 LYS A N 1
ATOM 2377 C CA . LYS A 1 291 ? 25.531 -17.422 16.5 1 90.31 291 LYS A CA 1
ATOM 2378 C C . LYS A 1 291 ? 24.5 -16.594 15.75 1 90.31 291 LYS A C 1
ATOM 2380 O O . LYS A 1 291 ? 24.844 -15.75 14.922 1 90.31 291 LYS A O 1
ATOM 2385 N N . GLY A 1 292 ? 23.234 -16.906 15.969 1 87 292 GLY A N 1
ATOM 2386 C CA . GLY A 1 292 ? 22.141 -16.219 15.312 1 87 292 GLY A CA 1
ATOM 2387 C C . GLY A 1 292 ? 21.797 -16.797 13.953 1 87 292 GLY A C 1
ATOM 2388 O O . GLY A 1 292 ? 21.078 -16.172 13.172 1 87 292 GLY A O 1
ATOM 2389 N N . ARG A 1 293 ? 22.406 -17.875 13.633 1 87.19 293 ARG A N 1
ATOM 2390 C CA . ARG A 1 293 ? 22.203 -18.578 12.375 1 87.19 293 ARG A CA 1
ATOM 2391 C C . ARG A 1 293 ? 22.625 -17.719 11.188 1 87.19 293 ARG A C 1
ATOM 2393 O O . ARG A 1 293 ? 21.922 -17.641 10.18 1 87.19 293 ARG A O 1
ATOM 2400 N N . ARG A 1 294 ? 23.656 -17.016 11.461 1 91.69 294 ARG A N 1
ATOM 2401 C CA . ARG A 1 294 ? 24.234 -16.219 10.391 1 91.69 294 ARG A CA 1
ATOM 2402 C C . ARG A 1 294 ? 25.203 -17.047 9.547 1 91.69 294 ARG A C 1
ATOM 2404 O O . ARG A 1 294 ? 25.922 -17.891 10.078 1 91.69 294 ARG A O 1
ATOM 2411 N N . LEU A 1 295 ? 25.234 -16.828 8.328 1 92.69 295 LEU A N 1
ATOM 2412 C CA . LEU A 1 295 ? 26.062 -17.562 7.383 1 92.69 295 LEU A CA 1
ATOM 2413 C C . LEU A 1 295 ? 27.469 -16.984 7.328 1 92.69 295 LEU A C 1
ATOM 2415 O O . LEU A 1 295 ? 27.656 -15.773 7.164 1 92.69 295 LEU A O 1
ATOM 2419 N N . TYR A 1 296 ? 28.391 -17.875 7.578 1 95 296 TYR A N 1
ATOM 2420 C CA . TYR A 1 296 ? 29.781 -17.453 7.434 1 95 296 TYR A CA 1
ATOM 2421 C C . TYR A 1 296 ? 30.141 -17.297 5.965 1 95 296 TYR A C 1
ATOM 2423 O O . TYR A 1 296 ? 29.984 -18.219 5.168 1 95 296 TYR A O 1
ATOM 2431 N N . VAL A 1 297 ? 30.625 -16.125 5.602 1 95.62 297 VAL A N 1
ATOM 2432 C CA . VAL A 1 297 ? 30.984 -15.828 4.219 1 95.62 297 VAL A CA 1
ATOM 2433 C C . VAL A 1 297 ? 32.5 -15.906 4.051 1 95.62 297 VAL A C 1
ATOM 2435 O O . VAL A 1 297 ? 33.25 -15.117 4.652 1 95.62 297 VAL A O 1
ATOM 2438 N N . PRO A 1 298 ? 33 -16.859 3.324 1 95.56 298 PRO A N 1
ATOM 2439 C CA . PRO A 1 298 ? 34.438 -17.016 3.105 1 95.56 298 PRO A CA 1
ATOM 2440 C C . PRO A 1 298 ? 35.031 -15.883 2.258 1 95.56 298 PRO A C 1
ATOM 2442 O O . PRO A 1 298 ? 34.281 -15.156 1.59 1 95.56 298 PRO A O 1
ATOM 2445 N N . LYS A 1 299 ? 36.312 -15.688 2.447 1 94.12 299 LYS A N 1
ATOM 2446 C CA . LYS A 1 299 ? 37.031 -14.766 1.568 1 94.12 299 LYS A CA 1
ATOM 2447 C C . LYS A 1 299 ? 37.375 -15.43 0.24 1 94.12 299 LYS A C 1
ATOM 2449 O O . LYS A 1 299 ? 38.469 -15.992 0.089 1 94.12 299 LYS A O 1
ATOM 2454 N N . TRP A 1 300 ? 36.5 -15.352 -0.646 1 91.94 300 TRP A N 1
ATOM 2455 C CA . TRP A 1 300 ? 36.656 -16 -1.945 1 91.94 300 TRP A CA 1
ATOM 2456 C C . TRP A 1 300 ? 36.094 -15.125 -3.061 1 91.94 300 TRP A C 1
ATOM 2458 O O . TRP A 1 300 ? 34.906 -14.773 -3.037 1 91.94 300 TRP A O 1
ATOM 2468 N N . GLY A 1 301 ? 37 -14.781 -3.951 1 89.38 301 GLY A N 1
ATOM 2469 C CA . GLY A 1 301 ? 36.562 -13.891 -5.016 1 89.38 301 GLY A CA 1
ATOM 2470 C C . GLY A 1 301 ? 36.094 -12.539 -4.512 1 89.38 301 GLY A C 1
ATOM 2471 O O . GLY A 1 301 ? 36.812 -11.891 -3.717 1 89.38 301 GLY A O 1
ATOM 2472 N N . ASN A 1 302 ? 34.938 -12.055 -5.066 1 91.31 302 ASN A N 1
ATOM 2473 C CA . ASN A 1 302 ? 34.375 -10.773 -4.66 1 91.31 302 ASN A CA 1
ATOM 2474 C C . ASN A 1 302 ? 33.062 -10.969 -3.885 1 91.31 302 ASN A C 1
ATOM 2476 O O . ASN A 1 302 ? 32.25 -10.055 -3.824 1 91.31 302 ASN A O 1
ATOM 2480 N N . LEU A 1 303 ? 33.031 -12.078 -3.289 1 92.06 303 LEU A N 1
ATOM 2481 C CA . LEU A 1 303 ? 31.781 -12.453 -2.645 1 92.06 303 LEU A CA 1
ATOM 2482 C C . LEU A 1 303 ? 31.406 -11.445 -1.562 1 92.06 303 LEU A C 1
ATOM 2484 O O . LEU A 1 303 ? 30.281 -10.938 -1.547 1 92.06 303 LEU A O 1
ATOM 2488 N N . ARG A 1 304 ? 32.312 -11.211 -0.648 1 93.5 304 ARG A N 1
ATOM 2489 C CA . ARG A 1 304 ? 32.062 -10.281 0.442 1 93.5 304 ARG A CA 1
ATOM 2490 C C . ARG A 1 304 ? 31.766 -8.883 -0.093 1 93.5 304 ARG A C 1
ATOM 2492 O O . ARG A 1 304 ? 30.828 -8.219 0.371 1 93.5 304 ARG A O 1
ATOM 2499 N N . ARG A 1 305 ? 32.469 -8.477 -1.075 1 92.06 305 ARG A N 1
ATOM 2500 C CA . ARG A 1 305 ? 32.25 -7.172 -1.692 1 92.06 305 ARG A CA 1
ATOM 2501 C C . ARG A 1 305 ? 30.906 -7.105 -2.379 1 92.06 305 ARG A C 1
ATOM 2503 O O . ARG A 1 305 ? 30.219 -6.082 -2.314 1 92.06 305 ARG A O 1
ATOM 2510 N N . ASP A 1 306 ? 30.578 -8.148 -3.039 1 91 306 ASP A N 1
ATOM 2511 C CA . ASP A 1 306 ? 29.297 -8.219 -3.734 1 91 306 ASP A CA 1
ATOM 2512 C C . ASP A 1 306 ? 28.141 -8.102 -2.754 1 91 306 ASP A C 1
ATOM 2514 O O . ASP A 1 306 ? 27.125 -7.461 -3.055 1 91 306 ASP A O 1
ATOM 2518 N N . LEU A 1 307 ? 28.281 -8.719 -1.654 1 91.94 307 LEU A N 1
ATOM 2519 C CA . LEU A 1 307 ? 27.234 -8.656 -0.638 1 91.94 307 LEU A CA 1
ATOM 2520 C C . LEU A 1 307 ? 27.109 -7.25 -0.061 1 91.94 307 LEU A C 1
ATOM 2522 O O . LEU A 1 307 ? 26.016 -6.754 0.161 1 91.94 307 LEU A O 1
ATOM 2526 N N . ILE A 1 308 ? 28.281 -6.602 0.185 1 92.88 308 ILE A N 1
ATOM 2527 C CA . ILE A 1 308 ? 28.266 -5.227 0.67 1 92.88 308 ILE A CA 1
ATOM 2528 C C . ILE A 1 308 ? 27.625 -4.316 -0.376 1 92.88 308 ILE A C 1
ATOM 2530 O O . ILE A 1 308 ? 26.797 -3.463 -0.043 1 92.88 308 ILE A O 1
ATOM 2534 N N . ARG A 1 309 ? 27.969 -4.512 -1.56 1 91 309 ARG A N 1
ATOM 2535 C CA . ARG A 1 309 ? 27.453 -3.711 -2.662 1 91 309 ARG A CA 1
ATOM 2536 C C . ARG A 1 309 ? 25.938 -3.83 -2.758 1 91 309 ARG A C 1
ATOM 2538 O O . ARG A 1 309 ? 25.234 -2.83 -2.941 1 91 309 ARG A O 1
ATOM 2545 N N . ASP A 1 310 ? 25.438 -5 -2.641 1 90.81 310 ASP A N 1
ATOM 2546 C CA . ASP A 1 310 ? 24 -5.223 -2.727 1 90.81 310 ASP A CA 1
ATOM 2547 C C . ASP A 1 310 ? 23.266 -4.516 -1.591 1 90.81 310 ASP A C 1
ATOM 2549 O O . ASP A 1 310 ? 22.156 -4 -1.784 1 90.81 310 ASP A O 1
ATOM 2553 N N . CYS A 1 311 ? 23.859 -4.492 -0.442 1 91.12 311 CYS A N 1
ATOM 2554 C CA . CYS A 1 311 ? 23.219 -3.922 0.735 1 91.12 311 CYS A CA 1
ATOM 2555 C C . CYS A 1 311 ? 23.531 -2.438 0.865 1 91.12 311 CYS A C 1
ATOM 2557 O O . CYS A 1 311 ? 23.156 -1.803 1.854 1 91.12 311 CYS A O 1
ATOM 2559 N N . HIS A 1 312 ? 24.266 -1.906 -0.093 1 90.88 312 HIS A N 1
ATOM 2560 C CA . HIS A 1 312 ? 24.641 -0.501 -0.011 1 90.88 312 HIS A CA 1
ATOM 2561 C C . HIS A 1 312 ? 24.266 0.249 -1.284 1 90.88 312 HIS A C 1
ATOM 2563 O O . HIS A 1 312 ? 23.516 1.231 -1.233 1 90.88 312 HIS A O 1
ATOM 2569 N N . ASP A 1 313 ? 24.656 -0.212 -2.414 1 89.62 313 ASP A N 1
ATOM 2570 C CA . ASP A 1 313 ? 24.641 0.555 -3.656 1 89.62 313 ASP A CA 1
ATOM 2571 C C . ASP A 1 313 ? 23.281 0.433 -4.359 1 89.62 313 ASP A C 1
ATOM 2573 O O . ASP A 1 313 ? 22.969 1.22 -5.254 1 89.62 313 ASP A O 1
ATOM 2577 N N . THR A 1 314 ? 22.562 -0.556 -4.027 1 90.06 314 THR A N 1
ATOM 2578 C CA . THR A 1 314 ? 21.359 -0.867 -4.773 1 90.06 314 THR A CA 1
ATOM 2579 C C . THR A 1 314 ? 20.234 0.097 -4.406 1 90.06 314 THR A C 1
ATOM 2581 O O . THR A 1 314 ? 20.281 0.756 -3.365 1 90.06 314 THR A O 1
ATOM 2584 N N . LYS A 1 315 ? 19.203 0.154 -5.27 1 90.31 315 LYS A N 1
ATOM 2585 C CA . LYS A 1 315 ? 18.062 1.046 -5.055 1 90.31 315 LYS A CA 1
ATOM 2586 C C . LYS A 1 315 ? 17.312 0.687 -3.771 1 90.31 315 LYS A C 1
ATOM 2588 O O . LYS A 1 315 ? 16.875 1.57 -3.039 1 90.31 315 LYS A O 1
ATOM 2593 N N . TRP A 1 316 ? 17.172 -0.604 -3.551 1 90 316 TRP A N 1
ATOM 2594 C CA . TRP A 1 316 ? 16.422 -0.993 -2.363 1 90 316 TRP A CA 1
ATOM 2595 C C . TRP A 1 316 ? 17.188 -0.663 -1.093 1 90 316 TRP A C 1
ATOM 2597 O O . TRP A 1 316 ? 16.594 -0.412 -0.042 1 90 316 TRP A O 1
ATOM 2607 N N . ALA A 1 317 ? 18.547 -0.724 -1.151 1 90.44 317 ALA A N 1
ATOM 2608 C CA . ALA A 1 317 ? 19.359 -0.41 0.023 1 90.44 317 ALA A CA 1
ATOM 2609 C C . ALA A 1 317 ? 19.5 1.099 0.209 1 90.44 317 ALA A C 1
ATOM 2611 O O . ALA A 1 317 ? 19.438 1.599 1.334 1 90.44 317 ALA A O 1
ATOM 2612 N N . GLY A 1 318 ? 19.781 1.809 -0.903 1 88.5 318 GLY A N 1
ATOM 2613 C CA . GLY A 1 318 ? 19.672 3.26 -0.888 1 88.5 318 GLY A CA 1
ATOM 2614 C C . GLY A 1 318 ? 20.938 3.941 -0.389 1 88.5 318 GLY A C 1
ATOM 2615 O O . GLY A 1 318 ? 20.875 5.027 0.193 1 88.5 318 GLY A O 1
ATOM 2616 N N . HIS A 1 319 ? 22.031 3.344 -0.436 1 88.31 319 HIS A N 1
ATOM 2617 C CA . HIS A 1 319 ? 23.312 3.883 0.014 1 88.31 319 HIS A CA 1
ATOM 2618 C C . HIS A 1 319 ? 23.25 4.293 1.481 1 88.31 319 HIS A C 1
ATOM 2620 O O . HIS A 1 319 ? 23.625 5.418 1.831 1 88.31 319 HIS A O 1
ATOM 2626 N N . PRO A 1 320 ? 22.844 3.389 2.268 1 87.12 320 PRO A N 1
ATOM 2627 C CA . PRO A 1 320 ? 22.766 3.727 3.689 1 87.12 320 PRO A CA 1
ATOM 2628 C C . PRO A 1 320 ? 24.141 3.975 4.312 1 87.12 320 PRO A C 1
ATOM 2630 O O . PRO A 1 320 ? 25.156 3.67 3.695 1 87.12 320 PRO A O 1
ATOM 2633 N N . GLY A 1 321 ? 24.141 4.582 5.504 1 84.69 321 GLY A N 1
ATOM 2634 C CA . GLY A 1 321 ? 25.391 4.773 6.227 1 84.69 321 GLY A CA 1
ATOM 2635 C C . GLY A 1 321 ? 26.016 3.471 6.703 1 84.69 321 GLY A C 1
ATOM 2636 O O . GLY A 1 321 ? 25.484 2.391 6.438 1 84.69 321 GLY A O 1
ATOM 2637 N N . GLN A 1 322 ? 27.094 3.578 7.34 1 86.81 322 GLN A N 1
ATOM 2638 C CA . GLN A 1 322 ? 27.859 2.418 7.773 1 86.81 322 GLN A CA 1
ATOM 2639 C C . GLN A 1 322 ? 27.031 1.526 8.703 1 86.81 322 GLN A C 1
ATOM 2641 O O . GLN A 1 322 ? 26.969 0.312 8.5 1 86.81 322 GLN A O 1
ATOM 2646 N N . LYS A 1 323 ? 26.438 2.123 9.656 1 86.44 323 LYS A N 1
ATOM 2647 C CA . LYS A 1 323 ? 25.688 1.361 10.648 1 86.44 323 LYS A CA 1
ATOM 2648 C C . LYS A 1 323 ? 24.516 0.628 10.016 1 86.44 323 LYS A C 1
ATOM 2650 O O . LYS A 1 323 ? 24.266 -0.539 10.32 1 86.44 323 LYS A O 1
ATOM 2655 N N . ARG A 1 324 ? 23.859 1.265 9.148 1 87.12 324 ARG A N 1
ATOM 2656 C CA . ARG A 1 324 ? 22.688 0.678 8.508 1 87.12 324 ARG A CA 1
ATOM 2657 C C . ARG A 1 324 ? 23.078 -0.408 7.52 1 87.12 324 ARG A C 1
ATOM 2659 O O . ARG A 1 324 ? 22.406 -1.427 7.395 1 87.12 324 ARG A O 1
ATOM 2666 N N . THR A 1 325 ? 24.141 -0.162 6.773 1 90.12 325 THR A N 1
ATOM 2667 C CA . THR A 1 325 ? 24.656 -1.19 5.875 1 90.12 325 THR A CA 1
ATOM 2668 C C . THR A 1 325 ? 25.047 -2.439 6.652 1 90.12 325 THR A C 1
ATOM 2670 O O . THR A 1 325 ? 24.734 -3.561 6.246 1 90.12 325 THR A O 1
ATOM 2673 N N . MET A 1 326 ? 25.656 -2.168 7.773 1 91 326 MET A N 1
ATOM 2674 C CA . MET A 1 326 ? 26.078 -3.27 8.633 1 91 326 MET A CA 1
ATOM 2675 C C . MET A 1 326 ? 24.859 -4.043 9.156 1 91 326 MET A C 1
ATOM 2677 O O . MET A 1 326 ? 24.891 -5.277 9.195 1 91 326 MET A O 1
ATOM 2681 N N . ALA A 1 327 ? 23.875 -3.367 9.531 1 86.75 327 ALA A N 1
ATOM 2682 C CA . ALA A 1 327 ? 22.672 -3.99 10.07 1 86.75 327 ALA A CA 1
ATOM 2683 C C . ALA A 1 327 ? 22.016 -4.91 9.039 1 86.75 327 ALA A C 1
ATOM 2685 O O . ALA A 1 327 ? 21.516 -5.977 9.391 1 86.75 327 ALA A O 1
ATOM 2686 N N . LEU A 1 328 ? 22.031 -4.48 7.82 1 86.88 328 LEU A N 1
ATOM 2687 C CA . LEU A 1 328 ? 21.453 -5.293 6.758 1 86.88 328 LEU A CA 1
ATOM 2688 C C . LEU A 1 328 ? 22.25 -6.574 6.551 1 86.88 328 LEU A C 1
ATOM 2690 O O . LEU A 1 328 ? 21.672 -7.645 6.336 1 86.88 328 LEU A O 1
ATOM 2694 N N . LEU A 1 329 ? 23.531 -6.477 6.703 1 90.94 329 LEU A N 1
ATOM 2695 C CA . LEU A 1 329 ? 24.406 -7.609 6.441 1 90.94 329 LEU A CA 1
ATOM 2696 C C . LEU A 1 329 ? 24.453 -8.555 7.637 1 90.94 329 LEU A C 1
ATOM 2698 O O . LEU A 1 329 ? 24.406 -9.773 7.469 1 90.94 329 LEU A O 1
ATOM 2702 N N . GLU A 1 330 ? 24.469 -7.965 8.758 1 89.88 330 GLU A N 1
ATOM 2703 C CA . GLU A 1 330 ? 24.703 -8.742 9.977 1 89.88 330 GLU A CA 1
ATOM 2704 C C . GLU A 1 330 ? 23.5 -9.617 10.312 1 89.88 330 GLU A C 1
ATOM 2706 O O . GLU A 1 330 ? 23.625 -10.586 11.062 1 89.88 330 GLU A O 1
ATOM 2711 N N . THR A 1 331 ? 22.438 -9.273 9.781 1 83.56 331 THR A N 1
ATOM 2712 C CA . THR A 1 331 ? 21.25 -10.078 10.016 1 83.56 331 THR A CA 1
ATOM 2713 C C . THR A 1 331 ? 21.406 -11.469 9.406 1 83.56 331 THR A C 1
ATOM 2715 O O . THR A 1 331 ? 20.844 -12.445 9.906 1 83.56 331 THR A O 1
ATOM 2718 N N . THR A 1 332 ? 22.266 -11.57 8.375 1 87.88 332 THR A N 1
ATOM 2719 C CA . THR A 1 332 ? 22.281 -12.812 7.605 1 87.88 332 THR A CA 1
ATOM 2720 C C . THR A 1 332 ? 23.703 -13.359 7.484 1 87.88 332 THR A C 1
ATOM 2722 O O . THR A 1 332 ? 23.906 -14.57 7.379 1 87.88 332 THR A O 1
ATOM 2725 N N . TYR A 1 333 ? 24.625 -12.5 7.578 1 92.56 333 TYR A N 1
ATOM 2726 C CA . TYR A 1 333 ? 25.984 -12.914 7.238 1 92.56 333 TYR A CA 1
ATOM 2727 C C . TYR A 1 333 ? 26.953 -12.602 8.367 1 92.56 333 TYR A C 1
ATOM 2729 O O . TYR A 1 333 ? 26.656 -11.773 9.234 1 92.56 333 TYR A O 1
ATOM 2737 N N . PHE A 1 334 ? 28.016 -13.344 8.328 1 94.5 334 PHE A N 1
ATOM 2738 C CA . PHE A 1 334 ? 29.141 -13.07 9.227 1 94.5 334 PHE A CA 1
ATOM 2739 C C . PHE A 1 334 ? 30.469 -13.375 8.547 1 94.5 334 PHE A C 1
ATOM 2741 O O . PHE A 1 334 ? 30.594 -14.375 7.828 1 94.5 334 PHE A O 1
ATOM 2748 N N . TRP A 1 335 ? 31.406 -12.555 8.68 1 95.06 335 TRP A N 1
ATOM 2749 C CA . TRP A 1 335 ? 32.812 -12.844 8.383 1 95.06 335 TRP A CA 1
ATOM 2750 C C . TRP A 1 335 ? 33.719 -11.992 9.25 1 95.06 335 TRP A C 1
ATOM 2752 O O . TRP A 1 335 ? 33.312 -10.938 9.75 1 95.06 335 TRP A O 1
ATOM 2762 N N . PRO A 1 336 ? 34.875 -12.508 9.547 1 92.44 336 PRO A N 1
ATOM 2763 C CA . PRO A 1 336 ? 35.781 -11.758 10.406 1 92.44 336 PRO A CA 1
ATOM 2764 C C . PRO A 1 336 ? 36.094 -10.359 9.867 1 92.44 336 PRO A C 1
ATOM 2766 O O . PRO A 1 336 ? 36.281 -10.195 8.656 1 92.44 336 PRO A O 1
ATOM 2769 N N . GLN A 1 337 ? 36.062 -9.336 10.703 1 92.31 337 GLN A N 1
ATOM 2770 C CA . GLN A 1 337 ? 36.406 -7.945 10.398 1 92.31 337 GLN A CA 1
ATOM 2771 C C . GLN A 1 337 ? 35.406 -7.348 9.414 1 92.31 337 GLN A C 1
ATOM 2773 O O . GLN A 1 337 ? 35.781 -6.551 8.547 1 92.31 337 GLN A O 1
ATOM 2778 N N . MET A 1 338 ? 34.219 -7.867 9.477 1 94.88 338 MET A N 1
ATOM 2779 C CA . MET A 1 338 ? 33.156 -7.391 8.617 1 94.88 338 MET A CA 1
ATOM 2780 C C . MET A 1 338 ? 32.938 -5.891 8.781 1 94.88 338 MET A C 1
ATOM 2782 O O . MET A 1 338 ? 32.781 -5.172 7.793 1 94.88 338 MET A O 1
ATOM 2786 N N . LYS A 1 339 ? 33 -5.422 9.984 1 93.81 339 LYS A N 1
ATOM 2787 C CA . LYS A 1 339 ? 32.781 -4.012 10.289 1 93.81 339 LYS A CA 1
ATOM 2788 C C . LYS A 1 339 ? 33.781 -3.127 9.562 1 93.81 339 LYS A C 1
ATOM 2790 O O . LYS A 1 339 ? 33.406 -2.102 8.984 1 93.81 339 LYS A O 1
ATOM 2795 N N . ASP A 1 340 ? 34.969 -3.504 9.609 1 92.56 340 ASP A N 1
ATOM 2796 C CA . ASP A 1 340 ? 36.031 -2.742 8.961 1 92.56 340 ASP A CA 1
ATOM 2797 C C . ASP A 1 340 ? 35.844 -2.693 7.445 1 92.56 340 ASP A C 1
ATOM 2799 O O . ASP A 1 340 ? 36.031 -1.647 6.824 1 92.56 340 ASP A O 1
ATOM 2803 N N . GLY A 1 341 ? 35.5 -3.818 6.91 1 92.31 341 GLY A N 1
ATOM 2804 C CA . GLY A 1 341 ? 35.25 -3.879 5.477 1 92.31 341 GLY A CA 1
ATOM 2805 C C . GLY A 1 341 ? 34.125 -2.98 5.027 1 92.31 341 GLY A C 1
ATOM 2806 O O . GLY A 1 341 ? 34.219 -2.297 4.008 1 92.31 341 GLY A O 1
ATOM 2807 N N . VAL A 1 342 ? 33.031 -3.002 5.789 1 94.12 342 VAL A N 1
ATOM 2808 C CA . VAL A 1 342 ? 31.875 -2.188 5.477 1 94.12 342 VAL A CA 1
ATOM 2809 C C . VAL A 1 342 ? 32.219 -0.708 5.609 1 94.12 342 VAL A C 1
ATOM 2811 O O . VAL A 1 342 ? 31.828 0.108 4.773 1 94.12 342 VAL A O 1
ATOM 2814 N N . GLU A 1 343 ? 32.938 -0.381 6.637 1 92.19 343 GLU A N 1
ATOM 2815 C CA . GLU A 1 343 ? 33.344 1.004 6.859 1 92.19 343 GLU A CA 1
ATOM 2816 C C . GLU A 1 343 ? 34.188 1.537 5.691 1 92.19 343 GLU A C 1
ATOM 2818 O O . GLU A 1 343 ? 33.938 2.648 5.215 1 92.19 343 GLU A O 1
ATOM 2823 N N . VAL A 1 344 ? 35.125 0.787 5.289 1 90.75 344 VAL A N 1
ATOM 2824 C CA . VAL A 1 344 ? 35.969 1.192 4.18 1 90.75 344 VAL A CA 1
ATOM 2825 C C . VAL A 1 344 ? 35.156 1.353 2.912 1 90.75 344 VAL A C 1
ATOM 2827 O O . VAL A 1 344 ? 35.312 2.316 2.162 1 90.75 344 VAL A O 1
ATOM 2830 N N . TYR A 1 345 ? 34.281 0.434 2.732 1 91.88 345 TYR A N 1
ATOM 2831 C CA . TYR A 1 345 ? 33.438 0.463 1.528 1 91.88 345 TYR A CA 1
ATOM 2832 C C . TYR A 1 345 ? 32.594 1.715 1.491 1 91.88 345 TYR A C 1
ATOM 2834 O O . TYR A 1 345 ? 32.531 2.418 0.479 1 91.88 345 TYR A O 1
ATOM 2842 N N . VAL A 1 346 ? 31.891 1.979 2.561 1 90.25 346 VAL A N 1
ATOM 2843 C CA . VAL A 1 346 ? 30.953 3.094 2.629 1 90.25 346 VAL A CA 1
ATOM 2844 C C . VAL A 1 346 ? 31.719 4.414 2.525 1 90.25 346 VAL A C 1
ATOM 2846 O O . VAL A 1 346 ? 31.266 5.348 1.86 1 90.25 346 VAL A O 1
ATOM 2849 N N . ARG A 1 347 ? 32.875 4.5 3.123 1 85.94 347 ARG A N 1
ATOM 2850 C CA . ARG A 1 347 ? 33.656 5.715 3.109 1 85.94 347 ARG A CA 1
ATOM 2851 C C . ARG A 1 347 ? 34.188 6.008 1.708 1 85.94 347 ARG A C 1
ATOM 2853 O O . ARG A 1 347 ? 34.375 7.168 1.332 1 85.94 347 ARG A O 1
ATOM 2860 N N . THR A 1 348 ? 34.344 5.008 0.965 1 85.31 348 THR A N 1
ATOM 2861 C CA . THR A 1 348 ? 34.938 5.172 -0.35 1 85.31 348 THR A CA 1
ATOM 2862 C C . THR A 1 348 ? 33.875 5.25 -1.435 1 85.31 348 THR A C 1
ATOM 2864 O O . THR A 1 348 ? 34.188 5.363 -2.621 1 85.31 348 THR A O 1
ATOM 2867 N N . SER A 1 349 ? 32.656 5.086 -0.998 1 84.44 349 SER A N 1
ATOM 2868 C CA . SER A 1 349 ? 31.578 5.164 -1.982 1 84.44 349 SER A CA 1
ATOM 2869 C C . SER A 1 349 ? 31.516 6.543 -2.625 1 84.44 349 SER A C 1
ATOM 2871 O O . SER A 1 349 ? 31.359 7.551 -1.931 1 84.44 349 SER A O 1
ATOM 2873 N N . LEU A 1 350 ? 31.594 6.691 -3.84 1 72.75 350 LEU A N 1
ATOM 2874 C CA . LEU A 1 350 ? 31.641 7.941 -4.586 1 72.75 350 LEU A CA 1
ATOM 2875 C C . LEU A 1 350 ? 30.312 8.695 -4.465 1 72.75 350 LEU A C 1
ATOM 2877 O O . LEU A 1 350 ? 30.297 9.914 -4.301 1 72.75 350 LEU A O 1
ATOM 2881 N N . VAL A 1 351 ? 29.266 7.941 -4.535 1 74.75 351 VAL A N 1
ATOM 2882 C CA . VAL A 1 351 ? 27.938 8.539 -4.473 1 74.75 351 VAL A CA 1
ATOM 2883 C C . VAL A 1 351 ? 27.719 9.195 -3.111 1 74.75 351 VAL A C 1
ATOM 2885 O O . VAL A 1 351 ? 27.219 10.32 -3.027 1 74.75 351 VAL A O 1
ATOM 2888 N N . CYS A 1 352 ? 28.156 8.492 -2.141 1 75.12 352 CYS A N 1
ATOM 2889 C CA . CYS A 1 352 ? 27.969 8.984 -0.784 1 75.12 352 CYS A CA 1
ATOM 2890 C C . CYS A 1 352 ? 28.859 10.188 -0.506 1 75.12 352 CYS A C 1
ATOM 2892 O O . CYS A 1 352 ? 28.5 11.078 0.265 1 75.12 352 CYS A O 1
ATOM 2894 N N . GLN A 1 353 ? 29.984 10.266 -1.039 1 70.5 353 GLN A N 1
ATOM 2895 C CA . GLN A 1 353 ? 30.922 11.367 -0.837 1 70.5 353 GLN A CA 1
ATOM 2896 C C . GLN A 1 353 ? 30.406 12.656 -1.479 1 70.5 353 GLN A C 1
ATOM 2898 O O . GLN A 1 353 ? 30.656 13.75 -0.967 1 70.5 353 GLN A O 1
ATOM 2903 N N . GLN A 1 354 ? 29.719 12.477 -2.479 1 62.28 354 GLN A N 1
ATOM 2904 C CA . GLN A 1 354 ? 29.219 13.641 -3.201 1 62.28 354 GLN A CA 1
ATOM 2905 C C . GLN A 1 354 ? 28.062 14.305 -2.451 1 62.28 354 GLN A C 1
ATOM 2907 O O . GLN A 1 354 ? 27.875 15.516 -2.555 1 62.28 354 GLN A O 1
ATOM 2912 N N . ASP A 1 355 ? 27.25 13.539 -1.795 1 57.22 355 ASP A N 1
ATOM 2913 C CA . ASP A 1 355 ? 26.031 14.086 -1.212 1 57.22 355 ASP A CA 1
ATOM 2914 C C . ASP A 1 355 ? 26.219 14.375 0.275 1 57.22 355 ASP A C 1
ATOM 2916 O O . ASP A 1 355 ? 25.25 14.656 0.982 1 57.22 355 ASP A O 1
ATOM 2920 N N . LYS A 1 356 ? 27.344 14.07 0.88 1 48.41 356 LYS A N 1
ATOM 2921 C CA . LYS A 1 356 ? 27.516 14.242 2.32 1 48.41 356 LYS A CA 1
ATOM 2922 C C . LYS A 1 356 ? 27.266 15.688 2.73 1 48.41 356 LYS A C 1
ATOM 2924 O O . LYS A 1 356 ? 28.078 16.562 2.449 1 48.41 356 LYS A O 1
ATOM 2929 N N . THR A 1 357 ? 26.062 15.984 2.658 1 41 357 THR A N 1
ATOM 2930 C CA . THR A 1 357 ? 25.734 17.188 3.43 1 41 357 THR A CA 1
ATOM 2931 C C . THR A 1 357 ? 25.969 16.938 4.918 1 41 357 THR A C 1
ATOM 2933 O O . THR A 1 357 ? 25.688 15.859 5.43 1 41 357 THR A O 1
ATOM 2936 N N . VAL A 1 358 ? 26.906 17.516 5.566 1 34.53 358 VAL A N 1
ATOM 2937 C CA . VAL A 1 358 ? 27.172 17.516 7 1 34.53 358 VAL A CA 1
ATOM 2938 C C . VAL A 1 358 ? 25.859 17.469 7.777 1 34.53 358 VAL A C 1
ATOM 2940 O O . VAL A 1 358 ? 25.031 18.359 7.66 1 34.53 358 VAL A O 1
ATOM 2943 N N . ASN A 1 359 ? 25.375 16.344 7.969 1 38.91 359 ASN A N 1
ATOM 2944 C CA . ASN A 1 359 ? 24.219 16.156 8.836 1 38.91 359 ASN A CA 1
ATOM 2945 C C . ASN A 1 359 ? 24.453 16.719 10.227 1 38.91 359 ASN A C 1
ATOM 2947 O O . ASN A 1 359 ? 25.344 16.266 10.945 1 38.91 359 ASN A O 1
ATOM 2951 N N . GLN A 1 360 ? 24.375 17.922 10.453 1 32.62 360 GLN A N 1
ATOM 2952 C CA . GLN A 1 360 ? 24.406 18.453 11.82 1 32.62 360 GLN A CA 1
ATOM 2953 C C . GLN A 1 360 ? 23.406 17.719 12.711 1 32.62 360 GLN A C 1
ATOM 2955 O O . GLN A 1 360 ? 22.328 17.328 12.25 1 32.62 360 GLN A O 1
ATOM 2960 N N . GLN A 1 361 ? 23.891 17.109 13.719 1 33.94 361 GLN A N 1
ATOM 2961 C CA . GLN A 1 361 ? 23.156 16.438 14.789 1 33.94 361 GLN A CA 1
ATOM 2962 C C . GLN A 1 361 ? 21.891 17.188 15.148 1 33.94 361 GLN A C 1
ATOM 2964 O O . GLN A 1 361 ? 21.906 18.422 15.281 1 33.94 361 GLN A O 1
ATOM 2969 N N . PRO A 1 362 ? 20.828 16.531 15.078 1 36.06 362 PRO A N 1
ATOM 2970 C CA . PRO A 1 362 ? 19.562 17.188 15.422 1 36.06 362 PRO A CA 1
ATOM 2971 C C . PRO A 1 362 ? 19.531 17.688 16.859 1 36.06 362 PRO A C 1
ATOM 2973 O O . PRO A 1 362 ? 19.797 16.922 17.797 1 36.06 362 PRO A O 1
ATOM 2976 N N . ALA A 1 363 ? 20 18.797 17.234 1 30.05 363 ALA A N 1
ATOM 2977 C CA . ALA A 1 363 ? 20.094 19.219 18.641 1 30.05 363 ALA A CA 1
ATOM 2978 C C . ALA A 1 363 ? 18.734 19.188 19.312 1 30.05 363 ALA A C 1
ATOM 2980 O O . ALA A 1 363 ? 18.641 19.156 20.547 1 30.05 363 ALA A O 1
ATOM 2981 N N . GLY A 1 364 ? 17.656 19.828 18.781 1 31.27 364 GLY A N 1
ATOM 2982 C CA . GLY A 1 364 ? 16.672 20.453 19.641 1 31.27 364 GLY A CA 1
ATOM 2983 C C . GLY A 1 364 ? 15.648 19.469 20.172 1 31.27 364 GLY A C 1
ATOM 2984 O O . GLY A 1 364 ? 15.406 18.422 19.562 1 31.27 364 GLY A O 1
ATOM 2985 N N . LEU A 1 365 ? 15.508 19.5 21.438 1 30.11 365 LEU A N 1
ATOM 2986 C CA . LEU A 1 365 ? 14.539 18.781 22.25 1 30.11 365 LEU A CA 1
ATOM 2987 C C . LEU A 1 365 ? 13.117 19.203 21.891 1 30.11 365 LEU A C 1
ATOM 2989 O O . LEU A 1 365 ? 12.703 20.328 22.156 1 30.11 365 LEU A O 1
ATOM 2993 N N . LEU A 1 366 ? 12.547 19.078 20.766 1 34.56 366 LEU A N 1
ATOM 2994 C CA . LEU A 1 366 ? 11.188 19.391 20.359 1 34.56 366 LEU A CA 1
ATOM 2995 C C . LEU A 1 366 ? 10.172 18.859 21.359 1 34.56 366 LEU A C 1
ATOM 2997 O O . LEU A 1 366 ? 10.414 17.828 22 1 34.56 366 LEU A O 1
ATOM 3001 N N . LYS A 1 367 ? 9.508 19.719 22 1 36.78 367 LYS A N 1
ATOM 3002 C CA . LYS A 1 367 ? 8.461 19.078 22.781 1 36.78 367 LYS A CA 1
ATOM 3003 C C . LYS A 1 367 ? 7.719 18.031 21.969 1 36.78 367 LYS A C 1
ATOM 3005 O O . LYS A 1 367 ? 7.141 18.344 20.922 1 36.78 367 LYS A O 1
ATOM 3010 N N . PRO A 1 368 ? 7.848 16.859 22.203 1 46.75 368 PRO A N 1
ATOM 3011 C CA . PRO A 1 368 ? 7.379 15.703 21.438 1 46.75 368 PRO A CA 1
ATOM 3012 C C . PRO A 1 368 ? 5.855 15.578 21.422 1 46.75 368 PRO A C 1
ATOM 3014 O O . PRO A 1 368 ? 5.203 15.828 22.438 1 46.75 368 PRO A O 1
ATOM 3017 N N . LEU A 1 369 ? 5.055 16.125 20.281 1 55.5 369 LEU A N 1
ATOM 3018 C CA . LEU A 1 369 ? 3.684 15.633 20.203 1 55.5 369 LEU A CA 1
ATOM 3019 C C . LEU A 1 369 ? 3.545 14.281 20.891 1 55.5 369 LEU A C 1
ATOM 3021 O O . LEU A 1 369 ? 4.48 13.484 20.891 1 55.5 369 LEU A O 1
ATOM 3025 N N . PRO A 1 370 ? 2.346 14.383 21.672 1 62.47 370 PRO A N 1
ATOM 3026 C CA . PRO A 1 370 ? 2.174 13.031 22.203 1 62.47 370 PRO A CA 1
ATOM 3027 C C . PRO A 1 370 ? 2.258 11.961 21.109 1 62.47 370 PRO A C 1
ATOM 3029 O O . PRO A 1 370 ? 1.811 12.18 19.984 1 62.47 370 PRO A O 1
ATOM 3032 N N . ILE A 1 371 ? 3.029 11.125 21.328 1 70.69 371 ILE A N 1
ATOM 3033 C CA . ILE A 1 371 ? 3.162 9.984 20.422 1 70.69 371 ILE A CA 1
ATOM 3034 C C . ILE A 1 371 ? 1.842 9.219 20.359 1 70.69 371 ILE A C 1
ATOM 3036 O O . ILE A 1 371 ? 1.263 8.883 21.406 1 70.69 371 ILE A O 1
ATOM 3040 N N . PRO A 1 372 ? 1.354 9.18 19.156 1 81.31 372 PRO A N 1
ATOM 3041 C CA . PRO A 1 372 ? 0.127 8.391 19.031 1 81.31 372 PRO A CA 1
ATOM 3042 C C . PRO A 1 372 ? 0.255 7.004 19.656 1 81.31 372 PRO A C 1
ATOM 3044 O O . PRO A 1 372 ? 1.369 6.539 19.922 1 81.31 372 PRO A O 1
ATOM 3047 N N . ASN A 1 373 ? -0.865 6.43 19.891 1 79.62 373 ASN A N 1
ATOM 3048 C CA . ASN A 1 373 ? -0.885 5.168 20.625 1 79.62 373 ASN A CA 1
ATOM 3049 C C . ASN A 1 373 ? -0.693 3.975 19.688 1 79.62 373 ASN A C 1
ATOM 3051 O O . ASN A 1 373 ? -0.28 2.898 20.125 1 79.62 373 ASN A O 1
ATOM 3055 N N . ARG A 1 374 ? -1.016 4.18 18.484 1 88.94 374 ARG A N 1
ATOM 3056 C CA . ARG A 1 374 ? -0.889 3.084 17.531 1 88.94 374 ARG A CA 1
ATOM 3057 C C . ARG A 1 374 ? -0.486 3.6 16.156 1 88.94 374 ARG A C 1
ATOM 3059 O O . ARG A 1 374 ? -0.621 4.789 15.875 1 88.94 374 ARG A O 1
ATOM 3066 N N . PRO A 1 375 ? -0.019 2.705 15.328 1 93.25 375 PRO A N 1
ATOM 3067 C CA . PRO A 1 375 ? 0.376 3.119 13.977 1 93.25 375 PRO A CA 1
ATOM 3068 C C . PRO A 1 375 ? -0.789 3.684 13.172 1 93.25 375 PRO A C 1
ATOM 3070 O O . PRO A 1 375 ? -1.909 3.174 13.258 1 93.25 375 PRO A O 1
ATOM 3073 N N . TRP A 1 376 ? -0.499 4.801 12.492 1 93.94 376 TRP A N 1
ATOM 3074 C CA . TRP A 1 376 ? -1.337 5.398 11.461 1 93.94 376 TRP A CA 1
ATOM 3075 C C . TRP A 1 376 ? -2.562 6.07 12.078 1 93.94 376 TRP A C 1
ATOM 3077 O O . TRP A 1 376 ? -3.514 6.41 11.367 1 93.94 376 TRP A O 1
ATOM 3087 N N . GLU A 1 377 ? -2.562 6.273 13.383 1 91.56 377 GLU A N 1
ATOM 3088 C CA . GLU A 1 377 ? -3.594 7.051 14.062 1 91.56 377 GLU A CA 1
ATOM 3089 C C . GLU A 1 377 ? -3.459 8.539 13.75 1 91.56 377 GLU A C 1
ATOM 3091 O O . GLU A 1 377 ? -4.461 9.242 13.609 1 91.56 377 GLU A O 1
ATOM 3096 N N . SER A 1 378 ? -2.268 8.938 13.727 1 91.38 378 SER A N 1
ATOM 3097 C CA . SER A 1 378 ? -1.924 10.312 13.383 1 91.38 378 SER A CA 1
ATOM 3098 C C . SER A 1 378 ? -0.818 10.359 12.336 1 91.38 378 SER A C 1
ATOM 3100 O O . SER A 1 378 ? 0.164 9.625 12.422 1 91.38 378 SER A O 1
ATOM 3102 N N . VAL A 1 379 ? -1.101 11.203 11.312 1 93.5 379 VAL A N 1
ATOM 3103 C CA . VAL A 1 379 ? -0.107 11.258 10.242 1 93.5 379 VAL A CA 1
ATOM 3104 C C . VAL A 1 379 ? 0.27 12.711 9.961 1 93.5 379 VAL A C 1
ATOM 3106 O O . VAL A 1 379 ? -0.524 13.625 10.211 1 93.5 379 VAL A O 1
ATOM 3109 N N . SER A 1 380 ? 1.504 12.867 9.539 1 90.88 380 SER A N 1
ATOM 3110 C CA . SER A 1 380 ? 1.938 14.148 9.008 1 90.88 380 SER A CA 1
ATOM 3111 C C . SER A 1 380 ? 1.984 14.133 7.484 1 90.88 380 SER A C 1
ATOM 3113 O O . SER A 1 380 ? 2.35 13.117 6.883 1 90.88 380 SER A O 1
ATOM 3115 N N . MET A 1 381 ? 1.555 15.172 6.887 1 91.88 381 MET A N 1
ATOM 3116 C CA . MET A 1 381 ? 1.501 15.281 5.434 1 91.88 381 MET A CA 1
ATOM 3117 C C . MET A 1 381 ? 2.191 16.562 4.961 1 91.88 381 MET A C 1
ATOM 3119 O O . MET A 1 381 ? 1.919 17.641 5.473 1 91.88 381 MET A O 1
ATOM 3123 N N . ASP A 1 382 ? 3.092 16.422 4.016 1 87.19 382 ASP A N 1
ATOM 3124 C CA . ASP A 1 382 ? 3.793 17.547 3.395 1 87.19 382 ASP A CA 1
ATOM 3125 C C . ASP A 1 382 ? 3.971 17.312 1.895 1 87.19 382 ASP A C 1
ATOM 3127 O O . ASP A 1 382 ? 3.703 16.234 1.39 1 87.19 382 ASP A O 1
ATOM 3131 N N . PHE A 1 383 ? 4.324 18.406 1.177 1 87.25 383 PHE A N 1
ATOM 3132 C CA . PHE A 1 383 ? 4.535 18.328 -0.263 1 87.25 383 PHE A CA 1
ATOM 3133 C C . PHE A 1 383 ? 5.918 18.844 -0.639 1 87.25 383 PHE A C 1
ATOM 3135 O O . PHE A 1 383 ? 6.316 19.938 -0.205 1 87.25 383 PHE A O 1
ATOM 3142 N N . ILE A 1 384 ? 6.707 18.016 -1.249 1 85.19 384 ILE A N 1
ATOM 3143 C CA . ILE A 1 384 ? 7.906 18.484 -1.932 1 85.19 384 ILE A CA 1
ATOM 3144 C C . ILE A 1 384 ? 7.531 19.031 -3.312 1 85.19 384 ILE A C 1
ATOM 3146 O O . ILE A 1 384 ? 7.109 18.266 -4.188 1 85.19 384 ILE A O 1
ATOM 3150 N N . SER A 1 385 ? 7.656 20.297 -3.514 1 80.31 385 SER A N 1
ATOM 3151 C CA . SER A 1 385 ? 7.18 20.922 -4.738 1 80.31 385 SER A CA 1
ATOM 3152 C C . SER A 1 385 ? 8.344 21.406 -5.602 1 80.31 385 SER A C 1
ATOM 3154 O O . SER A 1 385 ? 9.508 21.203 -5.25 1 80.31 385 SER A O 1
ATOM 3156 N N . ALA A 1 386 ? 7.988 21.844 -6.824 1 71.19 386 ALA A N 1
ATOM 3157 C CA . ALA A 1 386 ? 8.914 22.453 -7.777 1 71.19 386 ALA A CA 1
ATOM 3158 C C . ALA A 1 386 ? 9.953 21.438 -8.258 1 71.19 386 ALA A C 1
ATOM 3160 O O . ALA A 1 386 ? 11.141 21.766 -8.359 1 71.19 386 ALA A O 1
ATOM 3161 N N . LEU A 1 387 ? 9.523 20.234 -8.414 1 77.44 387 LEU A N 1
ATOM 3162 C CA . LEU A 1 387 ? 10.375 19.203 -9.016 1 77.44 387 LEU A CA 1
ATOM 3163 C C . LEU A 1 387 ? 10.258 19.219 -10.531 1 77.44 387 LEU A C 1
ATOM 3165 O O . LEU A 1 387 ? 9.234 19.625 -11.078 1 77.44 387 LEU A O 1
ATOM 3169 N N . PRO A 1 388 ? 11.375 18.891 -11.18 1 75.38 388 PRO A N 1
ATOM 3170 C CA . PRO A 1 388 ? 11.227 18.734 -12.625 1 75.38 388 PRO A CA 1
ATOM 3171 C C . PRO A 1 388 ? 10.133 17.75 -13.016 1 75.38 388 PRO A C 1
ATOM 3173 O O . PRO A 1 388 ? 9.859 16.812 -12.266 1 75.38 388 PRO A O 1
ATOM 3176 N N . LYS A 1 389 ? 9.539 18.094 -14.102 1 82.62 389 LYS A N 1
ATOM 3177 C CA . LYS A 1 389 ? 8.453 17.219 -14.539 1 82.62 389 LYS A CA 1
ATOM 3178 C C . LYS A 1 389 ? 8.953 15.812 -14.836 1 82.62 389 LYS A C 1
ATOM 3180 O O . LYS A 1 389 ? 9.992 15.641 -15.484 1 82.62 389 LYS A O 1
ATOM 3185 N N . SER A 1 390 ? 8.305 14.891 -14.266 1 86.88 390 SER A N 1
ATOM 3186 C CA . SER A 1 390 ? 8.594 13.477 -14.484 1 86.88 390 SER A CA 1
ATOM 3187 C C . SER A 1 390 ? 7.312 12.688 -14.75 1 86.88 390 SER A C 1
ATOM 3189 O O . SER A 1 390 ? 6.523 12.453 -13.828 1 86.88 390 SER A O 1
ATOM 3191 N N . LYS A 1 391 ? 7.062 12.203 -15.883 1 87.44 391 LYS A N 1
ATOM 3192 C CA . LYS A 1 391 ? 5.887 11.43 -16.266 1 87.44 391 LYS A CA 1
ATOM 3193 C C . LYS A 1 391 ? 4.602 12.164 -15.898 1 87.44 391 LYS A C 1
ATOM 3195 O O . LYS A 1 391 ? 3.693 11.57 -15.305 1 87.44 391 LYS A O 1
ATOM 3200 N N . GLY A 1 392 ? 4.625 13.461 -15.992 1 86.12 392 GLY A N 1
ATOM 3201 C CA . GLY A 1 392 ? 3.439 14.258 -15.727 1 86.12 392 GLY A CA 1
ATOM 3202 C C . GLY A 1 392 ? 3.328 14.695 -14.281 1 86.12 392 GLY A C 1
ATOM 3203 O O . GLY A 1 392 ? 2.412 15.445 -13.922 1 86.12 392 GLY A O 1
ATOM 3204 N N . PHE A 1 393 ? 4.207 14.25 -13.531 1 91.69 393 PHE A N 1
ATOM 3205 C CA . PHE A 1 393 ? 4.199 14.625 -12.125 1 91.69 393 PHE A CA 1
ATOM 3206 C C . PHE A 1 393 ? 5.188 15.758 -11.859 1 91.69 393 PHE A C 1
ATOM 3208 O O . PHE A 1 393 ? 6.172 15.914 -12.586 1 91.69 393 PHE A O 1
ATOM 3215 N N . GLY A 1 394 ? 4.848 16.562 -10.828 1 90.12 394 GLY A N 1
ATOM 3216 C CA . GLY A 1 394 ? 5.73 17.688 -10.523 1 90.12 394 GLY A CA 1
ATOM 3217 C C . GLY A 1 394 ? 5.902 17.922 -9.039 1 90.12 394 GLY A C 1
ATOM 3218 O O . GLY A 1 394 ? 6.578 18.859 -8.625 1 90.12 394 GLY A O 1
ATOM 3219 N N . SER A 1 395 ? 5.258 17.141 -8.227 1 90.69 395 SER A N 1
ATOM 3220 C CA . SER A 1 395 ? 5.391 17.234 -6.777 1 90.69 395 SER A CA 1
ATOM 3221 C C . SER A 1 395 ? 5.289 15.859 -6.125 1 90.69 395 SER A C 1
ATOM 3223 O O . SER A 1 395 ? 4.883 14.891 -6.762 1 90.69 395 SER A O 1
ATOM 3225 N N . ILE A 1 396 ? 5.848 15.781 -4.863 1 94.62 396 ILE A N 1
ATOM 3226 C CA . ILE A 1 396 ? 5.762 14.555 -4.086 1 94.62 396 ILE A CA 1
ATOM 3227 C C . ILE A 1 396 ? 4.988 14.812 -2.797 1 94.62 396 ILE A C 1
ATOM 3229 O O . ILE A 1 396 ? 5.348 15.695 -2.016 1 94.62 396 ILE A O 1
ATOM 3233 N N . MET A 1 397 ? 3.867 14.156 -2.635 1 95.5 397 MET A N 1
ATOM 3234 C CA . MET A 1 397 ? 3.178 14.141 -1.348 1 95.5 397 MET A CA 1
ATOM 3235 C C . MET A 1 397 ? 3.848 13.172 -0.383 1 95.5 397 MET A C 1
ATOM 3237 O O . MET A 1 397 ? 3.949 11.977 -0.668 1 95.5 397 MET A O 1
ATOM 3241 N N . VAL A 1 398 ? 4.328 13.656 0.701 1 94.94 398 VAL A N 1
ATOM 3242 C CA . VAL A 1 398 ? 5.016 12.859 1.71 1 94.94 398 VAL A CA 1
ATOM 3243 C C . VAL A 1 398 ? 4.125 12.703 2.939 1 94.94 398 VAL A C 1
ATOM 3245 O O . VAL A 1 398 ? 3.729 13.688 3.559 1 94.94 398 VAL A O 1
ATOM 3248 N N . ILE A 1 399 ? 3.789 11.461 3.268 1 96.25 399 ILE A N 1
ATOM 3249 C CA . ILE A 1 399 ? 2.963 11.164 4.434 1 96.25 399 ILE A CA 1
ATOM 3250 C C . ILE A 1 399 ? 3.752 10.305 5.414 1 96.25 399 ILE A C 1
ATOM 3252 O O . ILE A 1 399 ? 4.289 9.258 5.039 1 96.25 399 ILE A O 1
ATOM 3256 N N . ILE A 1 400 ? 3.795 10.727 6.656 1 94.5 400 ILE A N 1
ATOM 3257 C CA . ILE A 1 400 ? 4.555 10 7.668 1 94.5 400 ILE A CA 1
ATOM 3258 C C . ILE A 1 400 ? 3.637 9.617 8.828 1 94.5 400 ILE A C 1
ATOM 3260 O O . ILE A 1 400 ? 2.914 10.469 9.359 1 94.5 400 ILE A O 1
ATOM 3264 N N . ASP A 1 401 ? 3.637 8.32 9.109 1 94.81 401 ASP A N 1
ATOM 3265 C CA . ASP A 1 401 ? 2.988 7.887 10.344 1 94.81 401 ASP A CA 1
ATOM 3266 C C . ASP A 1 401 ? 3.758 8.375 11.57 1 94.81 401 ASP A C 1
ATOM 3268 O O . ASP A 1 401 ? 4.934 8.047 11.742 1 94.81 401 ASP A O 1
ATOM 3272 N N . ARG A 1 402 ? 3.135 9.031 12.406 1 89.94 402 ARG A N 1
ATOM 3273 C CA . ARG A 1 402 ? 3.822 9.68 13.523 1 89.94 402 ARG A CA 1
ATOM 3274 C C . ARG A 1 402 ? 4.234 8.656 14.57 1 89.94 402 ARG A C 1
ATOM 3276 O O . ARG A 1 402 ? 5.059 8.945 15.445 1 89.94 402 ARG A O 1
ATOM 3283 N N . PHE A 1 403 ? 3.66 7.492 14.531 1 91.5 403 PHE A N 1
ATOM 3284 C CA . PHE A 1 403 ? 4.004 6.445 15.492 1 91.5 403 PHE A CA 1
ATOM 3285 C C . PHE A 1 403 ? 5.168 5.609 14.977 1 91.5 403 PHE A C 1
ATOM 3287 O O . PHE A 1 403 ? 6.246 5.602 15.578 1 91.5 403 PHE A O 1
ATOM 3294 N N . SER A 1 404 ? 5.016 5.039 13.875 1 92.94 404 SER A N 1
ATOM 3295 C CA . SER A 1 404 ? 5.992 4.09 13.352 1 92.94 404 SER A CA 1
ATOM 3296 C C . SER A 1 404 ? 7.055 4.793 12.516 1 92.94 404 SER A C 1
ATOM 3298 O O . SER A 1 404 ? 8.086 4.203 12.18 1 92.94 404 SER A O 1
ATOM 3300 N N . LYS A 1 405 ? 6.793 5.996 12.102 1 92.25 405 LYS A N 1
ATOM 3301 C CA . LYS A 1 405 ? 7.656 6.762 11.211 1 92.25 405 LYS A CA 1
ATOM 3302 C C . LYS A 1 405 ? 7.637 6.188 9.797 1 92.25 405 LYS A C 1
ATOM 3304 O O . LYS A 1 405 ? 8.492 6.52 8.977 1 92.25 405 LYS A O 1
ATOM 3309 N N . TYR A 1 406 ? 6.684 5.328 9.539 1 96.06 406 TYR A N 1
ATOM 3310 C CA . TYR A 1 406 ? 6.512 4.797 8.188 1 96.06 406 TYR A CA 1
ATOM 3311 C C . TYR A 1 406 ? 6.195 5.91 7.199 1 96.06 406 TYR A C 1
ATOM 3313 O O . TYR A 1 406 ? 5.305 6.727 7.438 1 96.06 406 TYR A O 1
ATOM 3321 N N . GLY A 1 407 ? 6.965 5.965 6.133 1 96.19 407 GLY A N 1
ATOM 3322 C CA . GLY A 1 407 ? 6.781 7.012 5.141 1 96.19 407 GLY A CA 1
ATOM 3323 C C . GLY A 1 407 ? 6.156 6.512 3.852 1 96.19 407 GLY A C 1
ATOM 3324 O O . GLY A 1 407 ? 6.48 5.418 3.385 1 96.19 407 GLY A O 1
ATOM 3325 N N . SER A 1 408 ? 5.18 7.219 3.346 1 97.31 408 SER A N 1
ATOM 3326 C CA . SER A 1 408 ? 4.613 7.012 2.018 1 97.31 408 SER A CA 1
ATOM 3327 C C . SER A 1 408 ? 4.941 8.18 1.091 1 97.31 408 SER A C 1
ATOM 3329 O O . SER A 1 408 ? 4.691 9.336 1.428 1 97.31 408 SER A O 1
ATOM 3331 N N . PHE A 1 409 ? 5.523 7.879 -0.02 1 97.31 409 PHE A N 1
ATOM 3332 C CA . PHE A 1 409 ? 5.93 8.875 -1.004 1 97.31 409 PHE A CA 1
ATOM 3333 C C . PHE A 1 409 ? 5.102 8.75 -2.275 1 97.31 409 PHE A C 1
ATOM 3335 O O . PHE A 1 409 ? 5.191 7.75 -2.99 1 97.31 409 PHE A O 1
ATOM 3342 N N . ILE A 1 410 ? 4.336 9.797 -2.543 1 97.06 410 ILE A N 1
ATOM 3343 C CA . ILE A 1 410 ? 3.35 9.695 -3.613 1 97.06 410 ILE A CA 1
ATOM 3344 C C . ILE A 1 410 ? 3.586 10.797 -4.641 1 97.06 410 ILE A C 1
ATOM 3346 O O . ILE A 1 410 ? 3.629 11.977 -4.297 1 97.06 410 ILE A O 1
ATOM 3350 N N . ALA A 1 411 ? 3.77 10.414 -5.93 1 95.56 411 ALA A N 1
ATOM 3351 C CA . ALA A 1 411 ? 3.918 11.398 -7 1 95.56 411 ALA A CA 1
ATOM 3352 C C . ALA A 1 411 ? 2.59 12.094 -7.297 1 95.56 411 ALA A C 1
ATOM 3354 O O . ALA A 1 411 ? 1.555 11.43 -7.426 1 95.56 411 ALA A O 1
ATOM 3355 N N . CYS A 1 412 ? 2.586 13.32 -7.289 1 95.06 412 CYS A N 1
ATOM 3356 C CA . CYS A 1 412 ? 1.417 14.133 -7.605 1 95.06 412 CYS A CA 1
ATOM 3357 C C . CYS A 1 412 ? 1.746 15.172 -8.664 1 95.06 412 CYS A C 1
ATOM 3359 O O . CYS A 1 412 ? 2.916 15.398 -8.984 1 95.06 412 CYS A O 1
ATOM 3361 N N . SER A 1 413 ? 0.712 15.711 -9.25 1 92.12 413 SER A N 1
ATOM 3362 C CA . SER A 1 413 ? 0.906 16.781 -10.211 1 92.12 413 SER A CA 1
ATOM 3363 C C . SER A 1 413 ? 1.485 18.031 -9.539 1 92.12 413 SER A C 1
ATOM 3365 O O . SER A 1 413 ? 1.458 18.156 -8.312 1 92.12 413 SER A O 1
ATOM 3367 N N . ARG A 1 414 ? 2.014 18.922 -10.344 1 83.56 414 ARG A N 1
ATOM 3368 C CA . ARG A 1 414 ? 2.627 20.141 -9.836 1 83.56 414 ARG A CA 1
ATOM 3369 C C . ARG A 1 414 ? 1.623 20.969 -9.031 1 83.56 414 ARG A C 1
ATOM 3371 O O . ARG A 1 414 ? 1.948 21.469 -7.957 1 83.56 414 ARG A O 1
ATOM 3378 N N . ASP A 1 415 ? 0.415 21.078 -9.578 1 82.19 415 ASP A N 1
ATOM 3379 C CA . ASP A 1 415 ? -0.676 21.75 -8.891 1 82.19 415 ASP A CA 1
ATOM 3380 C C . ASP A 1 415 ? -1.663 20.75 -8.297 1 82.19 415 ASP A C 1
ATOM 3382 O O . ASP A 1 415 ? -2.852 20.781 -8.625 1 82.19 415 ASP A O 1
ATOM 3386 N N . CYS A 1 416 ? -1.173 19.984 -7.379 1 86.81 416 CYS A N 1
ATOM 3387 C CA . CYS A 1 416 ? -1.978 18.922 -6.797 1 86.81 416 CYS A CA 1
ATOM 3388 C C . CYS A 1 416 ? -3.232 19.484 -6.137 1 86.81 416 CYS A C 1
ATOM 3390 O O . CYS A 1 416 ? -3.154 20.125 -5.086 1 86.81 416 CYS A O 1
ATOM 3392 N N . THR A 1 417 ? -4.379 19.281 -6.707 1 88.94 417 THR A N 1
ATOM 3393 C CA . THR A 1 417 ? -5.656 19.703 -6.148 1 88.94 417 THR A CA 1
ATOM 3394 C C . THR A 1 417 ? -6.027 18.844 -4.938 1 88.94 417 THR A C 1
ATOM 3396 O O . THR A 1 417 ? -5.441 17.781 -4.715 1 88.94 417 THR A O 1
ATOM 3399 N N . THR A 1 418 ? -6.969 19.375 -4.219 1 90 418 THR A N 1
ATOM 3400 C CA . THR A 1 418 ? -7.43 18.641 -3.045 1 90 418 THR A CA 1
ATOM 3401 C C . THR A 1 418 ? -8.016 17.281 -3.447 1 90 418 THR A C 1
ATOM 3403 O O . THR A 1 418 ? -7.832 16.297 -2.742 1 90 418 THR A O 1
ATOM 3406 N N . LYS A 1 419 ? -8.711 17.25 -4.508 1 92.56 419 LYS A N 1
ATOM 3407 C CA . LYS A 1 419 ? -9.297 16.016 -4.996 1 92.56 419 LYS A CA 1
ATOM 3408 C C . LYS A 1 419 ? -8.211 15 -5.371 1 92.56 419 LYS A C 1
ATOM 3410 O O . LYS A 1 419 ? -8.312 13.82 -5.027 1 92.56 419 LYS A O 1
ATOM 3415 N N . GLU A 1 420 ? -7.266 15.508 -6.055 1 94.31 420 GLU A N 1
ATOM 3416 C CA . GLU A 1 420 ? -6.148 14.641 -6.418 1 94.31 420 GLU A CA 1
ATOM 3417 C C . GLU A 1 420 ? -5.414 14.141 -5.18 1 94.31 420 GLU A C 1
ATOM 3419 O O . GLU A 1 420 ? -5.062 12.961 -5.094 1 94.31 420 GLU A O 1
ATOM 3424 N N . ALA A 1 421 ? -5.203 15.031 -4.297 1 95.19 421 ALA A N 1
ATOM 3425 C CA . ALA A 1 421 ? -4.52 14.68 -3.057 1 95.19 421 ALA A CA 1
ATOM 3426 C C . ALA A 1 421 ? -5.301 13.625 -2.279 1 95.19 421 ALA A C 1
ATOM 3428 O O . ALA A 1 421 ? -4.723 12.672 -1.755 1 95.19 421 ALA A O 1
ATOM 3429 N N . ALA A 1 422 ? -6.59 13.797 -2.193 1 95.5 422 ALA A N 1
ATOM 3430 C CA . ALA A 1 422 ? -7.438 12.859 -1.465 1 95.5 422 ALA A CA 1
ATOM 3431 C C . ALA A 1 422 ? -7.402 11.477 -2.109 1 95.5 422 ALA A C 1
ATOM 3433 O O . ALA A 1 422 ? -7.32 10.461 -1.413 1 95.5 422 ALA A O 1
ATOM 3434 N N . ARG A 1 423 ? -7.461 11.461 -3.393 1 95.81 423 ARG A N 1
ATOM 3435 C CA . ARG A 1 423 ? -7.398 10.195 -4.105 1 95.81 423 ARG A CA 1
ATOM 3436 C C . ARG A 1 423 ? -6.055 9.508 -3.887 1 95.81 423 ARG A C 1
ATOM 3438 O O . ARG A 1 423 ? -5.996 8.297 -3.668 1 95.81 423 ARG A O 1
ATOM 3445 N N . ALA A 1 424 ? -5.027 10.305 -4.016 1 96.75 424 ALA A N 1
ATOM 3446 C CA . ALA A 1 424 ? -3.689 9.773 -3.775 1 96.75 424 ALA A CA 1
ATOM 3447 C C . ALA A 1 424 ? -3.555 9.258 -2.346 1 96.75 424 ALA A C 1
ATOM 3449 O O . ALA A 1 424 ? -2.984 8.188 -2.119 1 96.75 424 ALA A O 1
ATOM 3450 N N . PHE A 1 425 ? -4.09 10.047 -1.449 1 97.38 425 PHE A N 1
ATOM 3451 C CA . PHE A 1 425 ? -4.07 9.664 -0.041 1 97.38 425 PHE A CA 1
ATOM 3452 C C . PHE A 1 425 ? -4.84 8.367 0.182 1 97.38 425 PHE A C 1
ATOM 3454 O O . PHE A 1 425 ? -4.363 7.473 0.88 1 97.38 425 PHE A O 1
ATOM 3461 N N . PHE A 1 426 ? -5.957 8.266 -0.361 1 97.12 426 PHE A N 1
ATOM 3462 C CA . PHE A 1 426 ? -6.781 7.066 -0.232 1 97.12 426 PHE A CA 1
ATOM 3463 C C . PHE A 1 426 ? -6.07 5.855 -0.822 1 97.12 426 PHE A C 1
ATOM 3465 O O . PHE A 1 426 ? -5.949 4.816 -0.167 1 97.12 426 PHE A O 1
ATOM 3472 N N . LYS A 1 427 ? -5.555 5.977 -1.967 1 97.06 427 LYS A N 1
ATOM 3473 C CA . LYS A 1 427 ? -4.957 4.891 -2.736 1 97.06 427 LYS A CA 1
ATOM 3474 C C . LYS A 1 427 ? -3.691 4.367 -2.062 1 97.06 427 LYS A C 1
ATOM 3476 O O . LYS A 1 427 ? -3.385 3.176 -2.141 1 97.06 427 LYS A O 1
ATOM 3481 N N . ASN A 1 428 ? -3.004 5.223 -1.398 1 97.5 428 ASN A N 1
ATOM 3482 C CA . ASN A 1 428 ? -1.674 4.84 -0.938 1 97.5 428 ASN A CA 1
ATOM 3483 C C . ASN A 1 428 ? -1.625 4.699 0.58 1 97.5 428 ASN A C 1
ATOM 3485 O O . ASN A 1 428 ? -0.691 4.105 1.123 1 97.5 428 ASN A O 1
ATOM 3489 N N . VAL A 1 429 ? -2.613 5.246 1.274 1 97.62 429 VAL A N 1
ATOM 3490 C CA . VAL A 1 429 ? -2.561 5.219 2.732 1 97.62 429 VAL A CA 1
ATOM 3491 C C . VAL A 1 429 ? -3.805 4.527 3.283 1 97.62 429 VAL A C 1
ATOM 3493 O O . VAL A 1 429 ? -3.721 3.422 3.824 1 97.62 429 VAL A O 1
ATOM 3496 N N . VAL A 1 430 ? -4.977 5.055 3.012 1 96.81 430 VAL A N 1
ATOM 3497 C CA . VAL A 1 430 ? -6.199 4.543 3.623 1 96.81 430 VAL A CA 1
ATOM 3498 C C . VAL A 1 430 ? -6.43 3.098 3.191 1 96.81 430 VAL A C 1
ATOM 3500 O O . VAL A 1 430 ? -6.793 2.248 4.008 1 96.81 430 VAL A O 1
ATOM 3503 N N . LYS A 1 431 ? -6.199 2.85 1.951 1 96.56 431 LYS A N 1
ATOM 3504 C CA . LYS A 1 431 ? -6.379 1.523 1.369 1 96.56 431 LYS A CA 1
ATOM 3505 C C . LYS A 1 431 ? -5.57 0.475 2.127 1 96.56 431 LYS A C 1
ATOM 3507 O O . LYS A 1 431 ? -6.016 -0.663 2.287 1 96.56 431 LYS A O 1
ATOM 3512 N N . TYR A 1 432 ? -4.418 0.852 2.645 1 96.81 432 TYR A N 1
ATOM 3513 C CA . TYR A 1 432 ? -3.48 -0.106 3.223 1 96.81 432 TYR A CA 1
ATOM 3514 C C . TYR A 1 432 ? -3.504 -0.038 4.746 1 96.81 432 TYR A C 1
ATOM 3516 O O . TYR A 1 432 ? -3.225 -1.031 5.422 1 96.81 432 TYR A O 1
ATOM 3524 N N . TRP A 1 433 ? -3.828 1.202 5.277 1 96.06 433 TRP A N 1
ATOM 3525 C CA . TRP A 1 433 ? -3.6 1.396 6.707 1 96.06 433 TRP A CA 1
ATOM 3526 C C . TRP A 1 433 ? -4.867 1.881 7.398 1 96.06 433 TRP A C 1
ATOM 3528 O O . TRP A 1 433 ? -4.934 1.916 8.633 1 96.06 433 TRP A O 1
ATOM 3538 N N . GLY A 1 434 ? -5.895 2.295 6.672 1 93.69 434 GLY A N 1
ATOM 3539 C CA . GLY A 1 434 ? -7.109 2.838 7.258 1 93.69 434 GLY A CA 1
ATOM 3540 C C . GLY A 1 434 ? -7.078 4.348 7.406 1 93.69 434 GLY A C 1
ATOM 3541 O O . GLY A 1 434 ? -6.102 4.992 7.023 1 93.69 434 GLY A O 1
ATOM 3542 N N . LEU A 1 435 ? -8.172 4.867 7.938 1 93.38 435 LEU A N 1
ATOM 3543 C CA . LEU A 1 435 ? -8.281 6.305 8.172 1 93.38 435 LEU A CA 1
ATOM 3544 C C . LEU A 1 435 ? -7.5 6.711 9.414 1 93.38 435 LEU A C 1
ATOM 3546 O O . LEU A 1 435 ? -7.535 6.012 10.43 1 93.38 435 LEU A O 1
ATOM 3550 N N . PRO A 1 436 ? -6.758 7.828 9.305 1 93.62 436 PRO A N 1
ATOM 3551 C CA . PRO A 1 436 ? -6.188 8.383 10.531 1 93.62 436 PRO A CA 1
ATOM 3552 C C . PRO A 1 436 ? -7.195 9.195 11.336 1 93.62 436 PRO A C 1
ATOM 3554 O O . PRO A 1 436 ? -8.234 9.594 10.805 1 93.62 436 PRO A O 1
ATOM 3557 N N . LYS A 1 437 ? -6.859 9.398 12.539 1 89.5 437 LYS A N 1
ATOM 3558 C CA . LYS A 1 437 ? -7.664 10.281 13.383 1 89.5 437 LYS A CA 1
ATOM 3559 C C . LYS A 1 437 ? -7.328 11.75 13.117 1 89.5 437 LYS A C 1
ATOM 3561 O O . LYS A 1 437 ? -8.188 12.625 13.258 1 89.5 437 LYS A O 1
ATOM 3566 N N . SER A 1 438 ? -6.02 11.914 12.773 1 88.38 438 SER A N 1
ATOM 3567 C CA . SER A 1 438 ? -5.582 13.297 12.586 1 88.38 438 SER A CA 1
ATOM 3568 C C . SER A 1 438 ? -4.516 13.398 11.5 1 88.38 438 SER A C 1
ATOM 3570 O O . SER A 1 438 ? -3.754 12.453 11.281 1 88.38 438 SER A O 1
ATOM 3572 N N . ILE A 1 439 ? -4.547 14.508 10.859 1 89.12 439 ILE A N 1
ATOM 3573 C CA . ILE A 1 439 ? -3.561 14.836 9.836 1 89.12 439 ILE A CA 1
ATOM 3574 C C . ILE A 1 439 ? -2.891 16.172 10.172 1 89.12 439 ILE A C 1
ATOM 3576 O O . ILE A 1 439 ? -3.566 17.188 10.32 1 89.12 439 ILE A O 1
ATOM 3580 N N . ILE A 1 440 ? -1.601 16.094 10.312 1 84.44 440 ILE A N 1
ATOM 3581 C CA . ILE A 1 440 ? -0.819 17.312 10.523 1 84.44 440 ILE A CA 1
ATOM 3582 C C . ILE A 1 440 ? -0.258 17.797 9.188 1 84.44 440 ILE A C 1
ATOM 3584 O O . ILE A 1 440 ? 0.37 17.031 8.453 1 84.44 440 ILE A O 1
ATOM 3588 N N . SER A 1 441 ? -0.557 18.969 8.836 1 84.75 441 SER A N 1
ATOM 3589 C CA . SER A 1 441 ? -0.081 19.516 7.57 1 84.75 441 SER A CA 1
ATOM 3590 C C . SER A 1 441 ? 0.213 21.016 7.691 1 84.75 441 SER A C 1
ATOM 3592 O O . SER A 1 441 ? -0.422 21.719 8.484 1 84.75 441 SER A O 1
ATOM 3594 N N . ASP A 1 442 ? 1.147 21.391 6.934 1 69.62 442 ASP A N 1
ATOM 3595 C CA . ASP A 1 442 ? 1.452 22.828 6.887 1 69.62 442 ASP A CA 1
ATOM 3596 C C . ASP A 1 442 ? 0.622 23.531 5.816 1 69.62 442 ASP A C 1
ATOM 3598 O O . ASP A 1 442 ? 0.722 24.75 5.648 1 69.62 442 ASP A O 1
ATOM 3602 N N . ARG A 1 443 ? -0.218 22.719 5.207 1 70.31 443 ARG A N 1
ATOM 3603 C CA . ARG A 1 443 ? -1.094 23.297 4.191 1 70.31 443 ARG A CA 1
ATOM 3604 C C . ARG A 1 443 ? -2.262 24.047 4.836 1 70.31 443 ARG A C 1
ATOM 3606 O O . ARG A 1 443 ? -2.496 23.906 6.039 1 70.31 443 ARG A O 1
ATOM 3613 N N . ASP A 1 444 ? -2.943 24.781 4.016 1 66.19 444 ASP A N 1
ATOM 3614 C CA . ASP A 1 444 ? -4.145 25.516 4.406 1 66.19 444 ASP A CA 1
ATOM 3615 C C . ASP A 1 444 ? -5.188 24.562 5.012 1 66.19 444 ASP A C 1
ATOM 3617 O O . ASP A 1 444 ? -5.418 23.469 4.488 1 66.19 444 ASP A O 1
ATOM 3621 N N . PRO A 1 445 ? -5.652 24.969 6.211 1 68 445 PRO A N 1
ATOM 3622 C CA . PRO A 1 445 ? -6.707 24.172 6.84 1 68 445 PRO A CA 1
ATOM 3623 C C . PRO A 1 445 ? -7.871 23.875 5.895 1 68 445 PRO A C 1
ATOM 3625 O O . PRO A 1 445 ? -8.523 22.844 6.016 1 68 445 PRO A O 1
ATOM 3628 N N . ARG A 1 446 ? -8.125 24.859 4.996 1 72.81 446 ARG A N 1
ATOM 3629 C CA . ARG A 1 446 ? -9.188 24.609 4.023 1 72.81 446 ARG A CA 1
ATOM 3630 C C . ARG A 1 446 ? -8.836 23.422 3.123 1 72.81 446 ARG A C 1
ATOM 3632 O O . ARG A 1 446 ? -9.711 22.641 2.746 1 72.81 446 ARG A O 1
ATOM 3639 N N . PHE A 1 447 ? -7.637 23.375 2.838 1 80.94 447 PHE A N 1
ATOM 3640 C CA . PHE A 1 447 ? -7.168 22.266 2.029 1 80.94 447 PHE A CA 1
ATOM 3641 C C . PHE A 1 447 ? -7.398 20.938 2.756 1 80.94 447 PHE A C 1
ATOM 3643 O O . PHE A 1 447 ? -7.965 20 2.188 1 80.94 447 PHE A O 1
ATOM 3650 N N . THR A 1 448 ? -7.02 20.875 3.957 1 84.81 448 THR A N 1
ATOM 3651 C CA . THR A 1 448 ? -7.137 19.625 4.707 1 84.81 448 THR A CA 1
ATOM 3652 C C . THR A 1 448 ? -8.602 19.297 4.98 1 84.81 448 THR A C 1
ATOM 3654 O O . THR A 1 448 ? -8.984 18.125 5.004 1 84.81 448 THR A O 1
ATOM 3657 N N . GLY A 1 449 ? -9.359 20.297 5.277 1 84.38 449 GLY A N 1
ATOM 3658 C CA . GLY A 1 449 ? -10.789 20.062 5.43 1 84.38 449 GLY A CA 1
ATOM 3659 C C . GLY A 1 449 ? -11.422 19.438 4.203 1 84.38 449 GLY A C 1
ATOM 3660 O O . GLY A 1 449 ? -12.188 18.484 4.312 1 84.38 449 GLY A O 1
ATOM 3661 N N . ARG A 1 450 ? -11.117 20.047 3.105 1 87.19 450 ARG A N 1
ATOM 3662 C CA . ARG A 1 450 ? -11.633 19.5 1.851 1 87.19 450 ARG A CA 1
ATOM 3663 C C . ARG A 1 450 ? -11.102 18.094 1.598 1 87.19 450 ARG A C 1
ATOM 3665 O O . ARG A 1 450 ? -11.805 17.25 1.036 1 87.19 450 ARG A O 1
ATOM 3672 N N . LEU A 1 451 ? -9.883 17.891 1.967 1 92.31 451 LEU A N 1
ATOM 3673 C CA . LEU A 1 451 ? -9.297 16.562 1.838 1 92.31 451 LEU A CA 1
ATOM 3674 C C . LEU A 1 451 ? -10.117 15.523 2.604 1 92.31 451 LEU A C 1
ATOM 3676 O O . LEU A 1 451 ? -10.445 14.469 2.068 1 92.31 451 LEU A O 1
ATOM 3680 N N . TRP A 1 452 ? -10.484 15.859 3.785 1 91.06 452 TRP A N 1
ATOM 3681 C CA . TRP A 1 452 ? -11.305 14.969 4.598 1 91.06 452 TRP A CA 1
ATOM 3682 C C . TRP A 1 452 ? -12.633 14.664 3.91 1 91.06 452 TRP A C 1
ATOM 3684 O O . TRP A 1 452 ? -13.039 13.508 3.803 1 91.06 452 TRP A O 1
ATOM 3694 N N . THR A 1 453 ? -13.227 15.688 3.455 1 89.88 453 THR A N 1
ATOM 3695 C CA . THR A 1 453 ? -14.523 15.547 2.795 1 89.88 453 THR A CA 1
ATOM 3696 C C . THR A 1 453 ? -14.414 14.609 1.595 1 89.88 453 THR A C 1
ATOM 3698 O O . THR A 1 453 ? -15.258 13.727 1.416 1 89.88 453 THR A O 1
ATOM 3701 N N . GLU A 1 454 ? -13.438 14.867 0.84 1 92.88 454 GLU A N 1
ATOM 3702 C CA . GLU A 1 454 ? -13.227 14.031 -0.339 1 92.88 454 GLU A CA 1
ATOM 3703 C C . GLU A 1 454 ? -12.93 12.586 0.053 1 92.88 454 GLU A C 1
ATOM 3705 O O . GLU A 1 454 ? -13.344 11.648 -0.633 1 92.88 454 GLU A O 1
ATOM 3710 N N . LEU A 1 455 ? -12.195 12.352 1.072 1 93.06 455 LEU A N 1
ATOM 3711 C CA . LEU A 1 455 ? -11.883 11 1.545 1 93.06 455 LEU A CA 1
ATOM 3712 C C . LEU A 1 455 ? -13.156 10.25 1.915 1 93.06 455 LEU A C 1
ATOM 3714 O O . LEU A 1 455 ? -13.328 9.086 1.541 1 93.06 455 LEU A O 1
ATOM 3718 N N . PHE A 1 456 ? -14.047 10.906 2.627 1 91.19 456 PHE A N 1
ATOM 3719 C CA . PHE A 1 456 ? -15.289 10.266 3.037 1 91.19 456 PHE A CA 1
ATOM 3720 C C . PHE A 1 456 ? -16.172 9.977 1.83 1 91.19 456 PHE A C 1
ATOM 3722 O O . PHE A 1 456 ? -16.875 8.961 1.797 1 91.19 456 PHE A O 1
ATOM 3729 N N . LYS A 1 457 ? -16.109 10.836 0.894 1 91 457 LYS A N 1
ATOM 3730 C CA . LYS A 1 457 ? -16.828 10.602 -0.351 1 91 457 LYS A CA 1
ATOM 3731 C C . LYS A 1 457 ? -16.297 9.352 -1.061 1 91 457 LYS A C 1
ATOM 3733 O O . LYS A 1 457 ? -17.094 8.547 -1.565 1 91 457 LYS A O 1
ATOM 3738 N N . LEU A 1 458 ? -15.039 9.234 -1.107 1 92.38 458 LEU A N 1
ATOM 3739 C CA . LEU A 1 458 ? -14.43 8.07 -1.738 1 92.38 458 LEU A CA 1
ATOM 3740 C C . LEU A 1 458 ? -14.836 6.785 -1.022 1 92.38 458 LEU A C 1
ATOM 3742 O O . LEU A 1 458 ? -15.008 5.742 -1.659 1 92.38 458 LEU A O 1
ATOM 3746 N N . LEU A 1 459 ? -14.977 6.902 0.261 1 93.06 459 LEU A N 1
ATOM 3747 C CA . LEU A 1 459 ? -15.359 5.754 1.069 1 93.06 459 LEU A CA 1
ATOM 3748 C C . LEU A 1 459 ? -16.875 5.52 0.996 1 93.06 459 LEU A C 1
ATOM 3750 O O . LEU A 1 459 ? -17.359 4.461 1.4 1 93.06 459 LEU A O 1
ATOM 3754 N N . GLY A 1 460 ? -17.609 6.469 0.516 1 89.31 460 GLY A N 1
ATOM 3755 C CA . GLY A 1 460 ? -19.047 6.363 0.356 1 89.31 460 GLY A CA 1
ATOM 3756 C C . GLY A 1 460 ? -19.812 6.594 1.647 1 89.31 460 GLY A C 1
ATOM 3757 O O . GLY A 1 460 ? -20.969 6.191 1.771 1 89.31 460 GLY A O 1
ATOM 3758 N N . SER A 1 461 ? -19.172 7.102 2.635 1 87.81 461 SER A N 1
ATOM 3759 C CA . SER A 1 461 ? -19.828 7.324 3.912 1 87.81 461 SER A CA 1
ATOM 3760 C C . SER A 1 461 ? -20.781 8.508 3.838 1 87.81 461 SER A C 1
ATOM 3762 O O . SER A 1 461 ? -20.469 9.531 3.219 1 87.81 461 SER A O 1
ATOM 3764 N N . GLU A 1 462 ? -21.844 8.344 4.5 1 78.56 462 GLU A N 1
ATOM 3765 C CA . GLU A 1 462 ? -22.844 9.414 4.535 1 78.56 462 GLU A CA 1
ATOM 3766 C C . GLU A 1 462 ? -22.906 10.062 5.914 1 78.56 462 GLU A C 1
ATOM 3768 O O . GLU A 1 462 ? -23.781 10.883 6.18 1 78.56 462 GLU A O 1
ATOM 3773 N N . LEU A 1 463 ? -22.047 9.656 6.715 1 76.38 463 LEU A N 1
ATOM 3774 C CA . LEU A 1 463 ? -21.984 10.273 8.039 1 76.38 463 LEU A CA 1
ATOM 3775 C C . LEU A 1 463 ? -21.469 11.703 7.941 1 76.38 463 LEU A C 1
ATOM 3777 O O . LEU A 1 463 ? -20.688 12.031 7.051 1 76.38 463 LEU A O 1
ATOM 3781 N N . CYS A 1 464 ? -21.984 12.461 8.758 1 71.06 464 CYS A N 1
ATOM 3782 C CA . CYS A 1 464 ? -21.562 13.859 8.773 1 71.06 464 CYS A CA 1
ATOM 3783 C C . CYS A 1 464 ? -20.281 14.031 9.602 1 71.06 464 CYS A C 1
ATOM 3785 O O . CYS A 1 464 ? -20.203 13.547 10.727 1 71.06 464 CYS A O 1
ATOM 3787 N N . PHE A 1 465 ? -19.359 14.68 8.984 1 74.88 465 PHE A N 1
ATOM 3788 C CA . PHE A 1 465 ? -18.094 14.93 9.664 1 74.88 465 PHE A CA 1
ATOM 3789 C C . PHE A 1 465 ? -17.766 16.422 9.68 1 74.88 465 PHE A C 1
ATOM 3791 O O . PHE A 1 465 ? -18.141 17.156 8.758 1 74.88 465 PHE A O 1
ATOM 3798 N N . SER A 1 466 ? -17.25 16.906 10.797 1 73.19 466 SER A N 1
ATOM 3799 C CA . SER A 1 466 ? -16.656 18.234 10.891 1 73.19 466 SER A CA 1
ATOM 3800 C C . SER A 1 466 ? -15.141 18.125 11.117 1 73.19 466 SER A C 1
ATOM 3802 O O . SER A 1 466 ? -14.633 17.078 11.484 1 73.19 466 SER A O 1
ATOM 3804 N N . THR A 1 467 ? -14.469 19.172 10.609 1 73.69 467 THR A N 1
ATOM 3805 C CA . THR A 1 467 ? -13.023 19.188 10.797 1 73.69 467 THR A CA 1
ATOM 3806 C C . THR A 1 467 ? -12.609 20.312 11.75 1 73.69 467 THR A C 1
ATOM 3808 O O . THR A 1 467 ? -13.164 21.406 11.695 1 73.69 467 THR A O 1
ATOM 3811 N N . SER A 1 468 ? -11.828 19.969 12.75 1 69.31 468 SER A N 1
ATOM 3812 C CA . SER A 1 468 ? -11.242 20.969 13.648 1 69.31 468 SER A CA 1
ATOM 3813 C C . SER A 1 468 ? -9.758 21.141 13.375 1 69.31 468 SER A C 1
ATOM 3815 O O . SER A 1 468 ? -9.102 20.234 12.859 1 69.31 468 SER A O 1
ATOM 3817 N N . PHE A 1 469 ? -9.289 22.375 13.656 1 65.44 469 PHE A N 1
ATOM 3818 C CA . PHE A 1 469 ? -7.887 22.688 13.391 1 65.44 469 PHE A CA 1
ATOM 3819 C C . PHE A 1 469 ? -7.203 23.219 14.641 1 65.44 469 PHE A C 1
ATOM 3821 O O . PHE A 1 469 ? -7.777 24.031 15.367 1 65.44 469 PHE A O 1
ATOM 3828 N N . HIS A 1 470 ? -6.039 22.547 14.891 1 63.47 470 HIS A N 1
ATOM 3829 C CA . HIS A 1 470 ? -5.203 23.031 15.977 1 63.47 470 HIS A CA 1
ATOM 3830 C C . HIS A 1 470 ? -3.773 23.266 15.508 1 63.47 470 HIS A C 1
ATOM 3832 O O . HIS A 1 470 ? -3.197 22.438 14.805 1 63.47 470 HIS A O 1
ATOM 3838 N N . PRO A 1 471 ? -3.234 24.422 15.805 1 59.19 471 PRO A N 1
ATOM 3839 C CA . PRO A 1 471 ? -1.847 24.688 15.414 1 59.19 471 PRO A CA 1
ATOM 3840 C C . PRO A 1 471 ? -0.862 23.703 16.047 1 59.19 471 PRO A C 1
ATOM 3842 O O . PRO A 1 471 ? -1.05 23.281 17.188 1 59.19 471 PRO A O 1
ATOM 3845 N N . GLN A 1 472 ? -0.048 23.141 15.188 1 58.88 472 GLN A N 1
ATOM 3846 C CA . GLN A 1 472 ? 0.956 22.203 15.664 1 58.88 472 GLN A CA 1
ATOM 3847 C C . GLN A 1 472 ? 2.271 22.375 14.914 1 58.88 472 GLN A C 1
ATOM 3849 O O . GLN A 1 472 ? 2.297 22.922 13.812 1 58.88 472 GLN A O 1
ATOM 3854 N N . THR A 1 473 ? 3.398 22.109 15.617 1 50.94 473 THR A N 1
ATOM 3855 C CA . THR A 1 473 ? 4.691 22.094 14.938 1 50.94 473 THR A CA 1
ATOM 3856 C C . THR A 1 473 ? 4.938 20.75 14.273 1 50.94 473 THR A C 1
ATOM 3858 O O . THR A 1 473 ? 4.562 19.703 14.812 1 50.94 473 THR A O 1
ATOM 3861 N N . ASP A 1 474 ? 5.242 20.719 12.953 1 58.22 474 ASP A N 1
ATOM 3862 C CA . ASP A 1 474 ? 5.574 19.469 12.305 1 58.22 474 ASP A CA 1
ATOM 3863 C C . ASP A 1 474 ? 7.059 19.406 11.945 1 58.22 474 ASP A C 1
ATOM 3865 O O . ASP A 1 474 ? 7.48 19.938 10.922 1 58.22 474 ASP A O 1
ATOM 3869 N N . GLY A 1 475 ? 7.91 19.016 12.836 1 57.97 475 GLY A N 1
ATOM 3870 C CA . GLY A 1 475 ? 9.336 18.891 12.57 1 57.97 475 GLY A CA 1
ATOM 3871 C C . GLY A 1 475 ? 9.703 17.562 11.938 1 57.97 475 GLY A C 1
ATOM 3872 O O . GLY A 1 475 ? 10.734 17.453 11.273 1 57.97 475 GLY A O 1
ATOM 3873 N N . GLN A 1 476 ? 8.992 16.562 11.984 1 67.44 476 GLN A N 1
ATOM 3874 C CA . GLN A 1 476 ? 9.328 15.211 11.555 1 67.44 476 GLN A CA 1
ATOM 3875 C C . GLN A 1 476 ? 9.289 15.102 10.031 1 67.44 476 GLN A C 1
ATOM 3877 O O . GLN A 1 476 ? 10.156 14.469 9.43 1 67.44 476 GLN A O 1
ATOM 3882 N N . THR A 1 477 ? 8.484 15.82 9.383 1 77.31 477 THR A N 1
ATOM 3883 C CA . THR A 1 477 ? 8.305 15.664 7.945 1 77.31 477 THR A CA 1
ATOM 3884 C C . THR A 1 477 ? 9.445 16.328 7.188 1 77.31 477 THR A C 1
ATOM 3886 O O . THR A 1 477 ? 9.852 15.867 6.121 1 77.31 477 THR A O 1
ATOM 3889 N N . GLU A 1 478 ? 10.047 17.375 7.742 1 71.81 478 GLU A N 1
ATOM 3890 C CA . GLU A 1 478 ? 11.148 18.062 7.082 1 71.81 478 GLU A CA 1
ATOM 3891 C C . GLU A 1 478 ? 12.375 17.172 6.973 1 71.81 478 GLU A C 1
ATOM 3893 O O . GLU A 1 478 ? 13.055 17.156 5.945 1 71.81 478 GLU A O 1
ATOM 3898 N N . ARG A 1 479 ? 12.617 16.484 7.961 1 76.94 479 ARG A N 1
ATOM 3899 C CA . ARG A 1 479 ? 13.75 15.555 7.957 1 76.94 479 ARG A CA 1
ATOM 3900 C C . ARG A 1 479 ? 13.562 14.461 6.91 1 76.94 479 ARG A C 1
ATOM 3902 O O . ARG A 1 479 ? 14.492 14.125 6.184 1 76.94 479 ARG A O 1
ATOM 3909 N N . VAL A 1 480 ? 12.414 13.953 6.859 1 88.12 480 VAL A N 1
ATOM 3910 C CA . VAL A 1 480 ? 12.133 12.891 5.902 1 88.12 480 VAL A CA 1
ATOM 3911 C C . VAL A 1 480 ? 12.219 13.438 4.48 1 88.12 480 VAL A C 1
ATOM 3913 O O . VAL A 1 480 ? 12.711 12.766 3.576 1 88.12 480 VAL A O 1
ATOM 3916 N N . ASN A 1 481 ? 11.758 14.68 4.301 1 85.12 481 ASN A N 1
ATOM 3917 C CA . ASN A 1 481 ? 11.875 15.312 2.99 1 85.12 481 ASN A CA 1
ATOM 3918 C C . ASN A 1 481 ? 13.336 15.406 2.549 1 85.12 481 ASN A C 1
ATOM 3920 O O . ASN A 1 481 ? 13.664 15.094 1.402 1 85.12 481 ASN A O 1
ATOM 3924 N N . ALA A 1 482 ? 14.109 15.758 3.479 1 79.94 482 ALA A N 1
ATOM 3925 C CA . ALA A 1 482 ? 15.539 15.875 3.178 1 79.94 482 ALA A CA 1
ATOM 3926 C C . ALA A 1 482 ? 16.141 14.523 2.822 1 79.94 482 ALA A C 1
ATOM 3928 O O . ALA A 1 482 ? 16.938 14.414 1.887 1 79.94 482 ALA A O 1
ATOM 3929 N N . LEU A 1 483 ? 15.789 13.547 3.551 1 85 483 LEU A N 1
ATOM 3930 C CA . LEU A 1 483 ? 16.266 12.188 3.295 1 85 483 LEU A CA 1
ATOM 3931 C C . LEU A 1 483 ? 15.82 11.703 1.92 1 85 483 LEU A C 1
ATOM 3933 O O . LEU A 1 483 ? 16.594 11.094 1.187 1 85 483 LEU A O 1
ATOM 3937 N N . LEU A 1 484 ? 14.57 11.961 1.605 1 90.38 484 LEU A N 1
ATOM 3938 C CA . LEU A 1 484 ? 14.031 11.555 0.312 1 90.38 484 LEU A CA 1
ATOM 3939 C C . LEU A 1 484 ? 14.75 12.273 -0.826 1 90.38 484 LEU A C 1
ATOM 3941 O O . LEU A 1 484 ? 15.086 11.656 -1.84 1 90.38 484 LEU A O 1
ATOM 3945 N N . GLU A 1 485 ? 14.969 13.516 -0.641 1 84.94 485 GLU A N 1
ATOM 3946 C CA . GLU A 1 485 ? 15.672 14.289 -1.663 1 84.94 485 GLU A CA 1
ATOM 3947 C C . GLU A 1 485 ? 17.078 13.75 -1.877 1 84.94 485 GLU A C 1
ATOM 3949 O O . GLU A 1 485 ? 17.547 13.648 -3.014 1 84.94 485 GLU A O 1
ATOM 3954 N N . CYS A 1 486 ? 17.734 13.445 -0.787 1 82.12 486 CYS A N 1
ATOM 3955 C CA . CYS A 1 486 ? 19.062 12.859 -0.869 1 82.12 486 CYS A CA 1
ATOM 3956 C C . CYS A 1 486 ? 19.031 11.547 -1.633 1 82.12 486 CYS A C 1
ATOM 3958 O O . CYS A 1 486 ? 19.844 11.32 -2.523 1 82.12 486 CYS A O 1
ATOM 3960 N N . TYR A 1 487 ? 18.109 10.711 -1.328 1 88.69 487 TYR A N 1
ATOM 3961 C CA . TYR A 1 487 ? 17.953 9.43 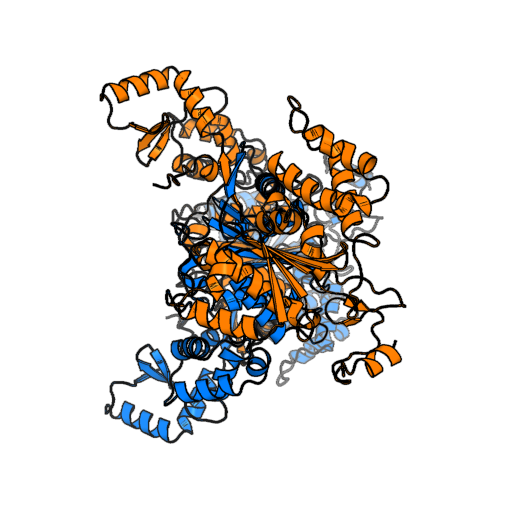-2.018 1 88.69 487 TYR A CA 1
ATOM 3962 C C . TYR A 1 487 ? 17.75 9.641 -3.514 1 88.69 487 TYR A C 1
ATOM 3964 O O . TYR A 1 487 ? 18.391 8.977 -4.332 1 88.69 487 TYR A O 1
ATOM 3972 N N . LEU A 1 488 ? 16.891 10.555 -3.834 1 86.56 488 LEU A N 1
ATOM 3973 C CA . LEU A 1 488 ? 16.578 10.805 -5.238 1 86.56 488 LEU A CA 1
ATOM 3974 C C . LEU A 1 488 ? 17.797 11.328 -5.988 1 86.56 488 LEU A C 1
ATOM 3976 O O . LEU A 1 488 ? 18.016 10.977 -7.148 1 86.56 488 LEU A O 1
ATOM 3980 N N . ARG A 1 489 ? 18.562 12.094 -5.316 1 80.06 489 ARG A N 1
ATOM 3981 C CA . ARG A 1 489 ? 19.766 12.617 -5.945 1 80.06 489 ARG A CA 1
ATOM 3982 C C . ARG A 1 489 ? 20.734 11.484 -6.281 1 80.06 489 ARG A C 1
ATOM 3984 O O . ARG A 1 489 ? 21.469 11.562 -7.273 1 80.06 489 ARG A O 1
ATOM 3991 N N . HIS A 1 490 ? 20.734 10.43 -5.488 1 81.5 490 HIS A N 1
ATOM 3992 C CA . HIS A 1 490 ? 21.625 9.305 -5.676 1 81.5 490 HIS A CA 1
ATOM 3993 C C . HIS A 1 490 ? 21.234 8.477 -6.898 1 81.5 490 HIS A C 1
ATOM 3995 O O . HIS A 1 490 ? 22.094 7.844 -7.523 1 81.5 490 HIS A O 1
ATOM 4001 N N . PHE A 1 491 ? 20 8.453 -7.219 1 84.69 491 PHE A N 1
ATOM 4002 C CA . PHE A 1 491 ? 19.578 7.434 -8.172 1 84.69 491 PHE A CA 1
ATOM 4003 C C . PHE A 1 491 ? 18.922 8.07 -9.391 1 84.69 491 PHE A C 1
ATOM 4005 O O . PHE A 1 491 ? 18.703 7.395 -10.398 1 84.69 491 PHE A O 1
ATOM 4012 N N . VAL A 1 492 ? 18.594 9.312 -9.281 1 74.88 492 VAL A N 1
ATOM 4013 C CA . VAL A 1 492 ? 17.969 9.977 -10.422 1 74.88 492 VAL A CA 1
ATOM 4014 C C . VAL A 1 492 ? 19.031 10.258 -11.492 1 74.88 492 VAL A C 1
ATOM 4016 O O . VAL A 1 492 ? 20.188 10.531 -11.172 1 74.88 492 VAL A O 1
ATOM 4019 N N . SER A 1 493 ? 18.562 10.102 -12.617 1 70.69 493 SER A N 1
ATOM 4020 C CA . SER A 1 493 ? 19.453 10.367 -13.742 1 70.69 493 SER A CA 1
ATOM 4021 C C . SER A 1 493 ? 19.844 11.844 -13.805 1 70.69 493 SER A C 1
ATOM 4023 O O . SER A 1 493 ? 19.266 12.672 -13.109 1 70.69 493 SER A O 1
ATOM 4025 N N . ALA A 1 494 ? 20.781 12.039 -14.578 1 63.09 494 ALA A N 1
ATOM 4026 C CA . ALA A 1 494 ? 21.328 13.383 -14.727 1 63.09 494 ALA A CA 1
ATOM 4027 C C . ALA A 1 494 ? 20.266 14.367 -15.18 1 63.09 494 ALA A C 1
ATOM 4029 O O . ALA A 1 494 ? 20.266 15.539 -14.773 1 63.09 494 ALA A O 1
ATOM 4030 N N . ASN A 1 495 ? 19.281 13.812 -15.906 1 61.19 495 ASN A N 1
ATOM 4031 C CA . ASN A 1 495 ? 18.234 14.695 -16.406 1 61.19 495 ASN A CA 1
ATOM 4032 C C . ASN A 1 495 ? 17.094 14.844 -15.406 1 61.19 495 ASN A C 1
ATOM 4034 O O . ASN A 1 495 ? 16.172 15.633 -15.609 1 61.19 495 ASN A O 1
ATOM 4038 N N . GLN A 1 496 ? 17.156 14.211 -14.359 1 69.44 496 GLN A N 1
ATOM 4039 C CA . GLN A 1 496 ? 16.328 14.312 -13.172 1 69.44 496 GLN A CA 1
ATOM 4040 C C . GLN A 1 496 ? 14.852 14.102 -13.516 1 69.44 496 GLN A C 1
ATOM 4042 O O . GLN A 1 496 ? 13.969 14.516 -12.75 1 69.44 496 GLN A O 1
ATOM 4047 N N . HIS A 1 497 ? 14.523 13.508 -14.688 1 76.5 497 HIS A N 1
ATOM 4048 C CA . HIS A 1 497 ? 13.133 13.352 -15.117 1 76.5 497 HIS A CA 1
ATOM 4049 C C . HIS A 1 497 ? 12.602 11.969 -14.766 1 76.5 497 HIS A C 1
ATOM 4051 O O . HIS A 1 497 ? 11.508 11.594 -15.188 1 76.5 497 HIS A O 1
ATOM 4057 N N . ASP A 1 498 ? 13.336 11.289 -13.977 1 85.69 498 ASP A N 1
ATOM 4058 C CA . ASP A 1 498 ? 12.875 9.922 -13.734 1 85.69 498 ASP A CA 1
ATOM 4059 C C . ASP A 1 498 ? 12.648 9.68 -12.25 1 85.69 498 ASP A C 1
ATOM 4061 O O . ASP A 1 498 ? 12.617 8.531 -11.805 1 85.69 498 ASP A O 1
ATOM 4065 N N . TRP A 1 499 ? 12.469 10.805 -11.555 1 89 499 TRP A N 1
ATOM 4066 C CA . TRP A 1 499 ? 12.328 10.656 -10.109 1 89 499 TRP A CA 1
ATOM 4067 C C . TRP A 1 499 ? 11.031 9.914 -9.773 1 89 499 TRP A C 1
ATOM 4069 O O . TRP A 1 499 ? 10.969 9.188 -8.773 1 89 499 TRP A O 1
ATOM 4079 N N . ALA A 1 500 ? 10 10.094 -10.547 1 91 500 ALA A N 1
ATOM 4080 C CA . ALA A 1 500 ? 8.711 9.469 -10.266 1 91 500 ALA A CA 1
ATOM 4081 C C . ALA A 1 500 ? 8.812 7.945 -10.305 1 91 500 ALA A C 1
ATOM 4083 O O . ALA A 1 500 ? 8.172 7.254 -9.516 1 91 500 ALA A O 1
ATOM 4084 N N . LYS A 1 501 ? 9.688 7.438 -11.117 1 88.81 501 LYS A N 1
ATOM 4085 C CA . LYS A 1 501 ? 9.852 5.996 -11.273 1 88.81 501 LYS A CA 1
ATOM 4086 C C . LYS A 1 501 ? 10.586 5.395 -10.078 1 88.81 501 LYS A C 1
ATOM 4088 O O . LYS A 1 501 ? 10.461 4.199 -9.805 1 88.81 501 LYS A O 1
ATOM 4093 N N . ILE A 1 502 ? 11.297 6.215 -9.391 1 91.62 502 ILE A N 1
ATOM 4094 C CA . ILE A 1 502 ? 12.172 5.742 -8.328 1 91.62 502 ILE A CA 1
ATOM 4095 C C . ILE A 1 502 ? 11.461 5.867 -6.98 1 91.62 502 ILE A C 1
ATOM 4097 O O . ILE A 1 502 ? 11.898 5.285 -5.984 1 91.62 502 ILE A O 1
ATOM 4101 N N . LEU A 1 503 ? 10.344 6.508 -6.953 1 94.25 503 LEU A N 1
ATOM 4102 C CA . LEU A 1 503 ? 9.703 6.859 -5.695 1 94.25 503 LEU A CA 1
ATOM 4103 C C . LEU A 1 503 ? 9.234 5.609 -4.953 1 94.25 503 LEU A C 1
ATOM 4105 O O . LEU A 1 503 ? 9.328 5.543 -3.725 1 94.25 503 LEU A O 1
ATOM 4109 N N . ASP A 1 504 ? 8.758 4.641 -5.699 1 95.25 504 ASP A N 1
ATOM 4110 C CA . ASP A 1 504 ? 8.266 3.432 -5.051 1 95.25 504 ASP A CA 1
ATOM 4111 C C . ASP A 1 504 ? 9.391 2.691 -4.332 1 95.25 504 ASP A C 1
ATOM 4113 O O . ASP A 1 504 ? 9.234 2.277 -3.184 1 95.25 504 ASP A O 1
ATOM 4117 N N . VAL A 1 505 ? 10.477 2.533 -5.012 1 95.12 505 VAL A N 1
ATOM 4118 C CA . VAL A 1 505 ? 11.594 1.831 -4.383 1 95.12 505 VAL A CA 1
ATOM 4119 C C . VAL A 1 505 ? 12.188 2.697 -3.277 1 95.12 505 VAL A C 1
ATOM 4121 O O . VAL A 1 505 ? 12.68 2.178 -2.27 1 95.12 505 VAL A O 1
ATOM 4124 N N . ALA A 1 506 ? 12.148 4.031 -3.422 1 95.06 506 ALA A N 1
ATOM 4125 C CA . ALA A 1 506 ? 12.586 4.941 -2.369 1 95.06 506 ALA A CA 1
ATOM 4126 C C . ALA A 1 506 ? 11.789 4.727 -1.086 1 95.06 506 ALA A C 1
ATOM 4128 O O . ALA A 1 506 ? 12.359 4.711 0.009 1 95.06 506 ALA A O 1
ATOM 4129 N N . GLN A 1 507 ? 10.5 4.625 -1.23 1 97.25 507 GLN A N 1
ATOM 4130 C CA . GLN A 1 507 ? 9.648 4.359 -0.078 1 97.25 507 GLN A CA 1
ATOM 4131 C C . GLN A 1 507 ? 10.023 3.045 0.596 1 97.25 507 GLN A C 1
ATOM 4133 O O . GLN A 1 507 ? 10.117 2.975 1.823 1 97.25 507 GLN A O 1
ATOM 4138 N N . PHE A 1 508 ? 10.18 2.027 -0.19 1 96 508 PHE A N 1
ATOM 4139 C CA . PHE A 1 508 ? 10.578 0.726 0.33 1 96 508 PHE A CA 1
ATOM 4140 C C . PHE A 1 508 ? 11.891 0.832 1.104 1 96 508 PHE A C 1
ATOM 4142 O O . PHE A 1 508 ? 11.992 0.338 2.229 1 96 508 PHE A O 1
ATOM 4149 N N . SER A 1 509 ? 12.828 1.447 0.486 1 93.88 509 SER A N 1
ATOM 4150 C CA . SER A 1 509 ? 14.156 1.631 1.078 1 93.88 509 SER A CA 1
ATOM 4151 C C . SER A 1 509 ? 14.07 2.393 2.396 1 93.88 509 SER A C 1
ATOM 4153 O O . SER A 1 509 ? 14.656 1.98 3.396 1 93.88 509 SER A O 1
ATOM 4155 N N . TYR A 1 510 ? 13.367 3.469 2.373 1 93.94 510 TYR A N 1
ATOM 4156 C CA . TYR A 1 510 ? 13.227 4.301 3.564 1 93.94 510 TYR A CA 1
ATOM 4157 C C . TYR A 1 510 ? 12.648 3.494 4.723 1 93.94 510 TYR A C 1
ATOM 4159 O O . TYR A 1 510 ? 13.172 3.543 5.84 1 93.94 510 TYR A O 1
ATOM 4167 N N . ASN A 1 511 ? 11.633 2.752 4.48 1 95.25 511 ASN A N 1
ATOM 4168 C CA . ASN A 1 511 ? 10.906 2.066 5.543 1 95.25 511 ASN A CA 1
ATOM 4169 C C . ASN A 1 511 ? 11.664 0.837 6.039 1 95.25 511 ASN A C 1
ATOM 4171 O O . ASN A 1 511 ? 11.352 0.289 7.094 1 95.25 511 ASN A O 1
ATOM 4175 N N . LEU A 1 512 ? 12.641 0.445 5.285 1 91 512 LEU A N 1
ATOM 4176 C CA . LEU A 1 512 ? 13.461 -0.706 5.648 1 91 512 LEU A CA 1
ATOM 4177 C C . LEU A 1 512 ? 14.508 -0.32 6.688 1 91 512 LEU A C 1
ATOM 4179 O O . LEU A 1 512 ? 15.055 -1.184 7.383 1 91 512 LEU A O 1
ATOM 4183 N N . GLN A 1 513 ? 14.789 0.912 6.785 1 88.44 513 GLN A N 1
ATOM 4184 C CA . GLN A 1 513 ? 15.93 1.364 7.57 1 88.44 513 GLN A CA 1
ATOM 4185 C C . GLN A 1 513 ? 15.586 1.429 9.055 1 88.44 513 GLN A C 1
ATOM 4187 O O . GLN A 1 513 ? 14.609 2.068 9.445 1 88.44 513 GLN A O 1
ATOM 4192 N N . ARG A 1 514 ? 16.406 0.833 9.773 1 84.81 514 ARG A N 1
ATOM 4193 C CA . ARG A 1 514 ? 16.188 0.867 11.219 1 84.81 514 ARG A CA 1
ATOM 4194 C C . ARG A 1 514 ? 16.594 2.221 11.797 1 84.81 514 ARG A C 1
ATOM 4196 O O . ARG A 1 514 ? 17.578 2.816 11.375 1 84.81 514 ARG A O 1
ATOM 4203 N N . ASN A 1 515 ? 15.695 2.658 12.656 1 77.38 515 ASN A N 1
ATOM 4204 C CA . ASN A 1 515 ? 15.984 3.9 13.367 1 77.38 515 ASN A CA 1
ATOM 4205 C C . ASN A 1 515 ? 16.938 3.668 14.539 1 77.38 515 ASN A C 1
ATOM 4207 O O . ASN A 1 515 ? 16.844 2.643 15.219 1 77.38 515 ASN A O 1
ATOM 4211 N N . GLU A 1 516 ? 17.828 4.605 14.75 1 72.19 516 GLU A N 1
ATOM 4212 C CA . GLU A 1 516 ? 18.828 4.477 15.805 1 72.19 516 GLU A CA 1
ATOM 4213 C C . GLU A 1 516 ? 18.188 4.551 17.188 1 72.19 516 GLU A C 1
ATOM 4215 O O . GLU A 1 516 ? 18.641 3.885 18.125 1 72.19 516 GLU A O 1
ATOM 4220 N N . ALA A 1 517 ? 17.156 5.312 17.234 1 68.19 517 ALA A N 1
ATOM 4221 C CA . ALA A 1 517 ? 16.516 5.551 18.531 1 68.19 517 ALA A CA 1
ATOM 4222 C C . ALA A 1 517 ? 15.734 4.316 19 1 68.19 517 ALA A C 1
ATOM 4224 O O . ALA A 1 517 ? 15.836 3.916 20.156 1 68.19 517 ALA A O 1
ATOM 4225 N N . THR A 1 518 ? 15 3.592 18.156 1 75.69 518 THR A N 1
ATOM 4226 C CA . THR A 1 518 ? 14.125 2.492 18.547 1 75.69 518 THR A CA 1
ATOM 4227 C C . THR A 1 518 ? 14.75 1.148 18.188 1 75.69 518 THR A C 1
ATOM 4229 O O . THR A 1 518 ? 14.328 0.105 18.688 1 75.69 518 THR A O 1
ATOM 4232 N N . GLY A 1 519 ? 15.711 1.181 17.297 1 83.19 519 GLY A N 1
ATOM 4233 C CA . GLY A 1 519 ? 16.312 -0.052 16.797 1 83.19 519 GLY A CA 1
ATOM 4234 C C . GLY A 1 519 ? 15.391 -0.832 15.875 1 83.19 519 GLY A C 1
ATOM 4235 O O . GLY A 1 519 ? 15.672 -1.982 15.539 1 83.19 519 GLY A O 1
ATOM 4236 N N . LYS A 1 520 ? 14.273 -0.274 15.641 1 89.62 520 LYS A N 1
ATOM 4237 C CA . LYS A 1 520 ? 13.297 -0.908 14.75 1 89.62 520 LYS A CA 1
ATOM 4238 C C . LYS A 1 520 ? 13.07 -0.064 13.5 1 89.62 520 LYS A C 1
ATOM 4240 O O . LYS A 1 520 ? 13.219 1.159 13.531 1 89.62 520 LYS A O 1
ATOM 4245 N N . SER A 1 521 ? 12.812 -0.745 12.461 1 91.81 521 SER A N 1
ATOM 4246 C CA . SER A 1 521 ? 12.477 -0.038 11.234 1 91.81 521 SER A CA 1
ATOM 4247 C C . SER A 1 521 ? 11 0.353 11.203 1 91.81 521 SER A C 1
ATOM 4249 O O . SER A 1 521 ? 10.188 -0.214 11.945 1 91.81 521 SER A O 1
ATOM 4251 N N . PRO A 1 522 ? 10.633 1.337 10.398 1 93.62 522 PRO A N 1
ATOM 4252 C CA . PRO A 1 522 ? 9.219 1.648 10.211 1 93.62 522 PRO A CA 1
ATOM 4253 C C . PRO A 1 522 ? 8.398 0.436 9.781 1 93.62 522 PRO A C 1
ATOM 4255 O O . PRO A 1 522 ? 7.254 0.27 10.211 1 93.62 522 PRO A O 1
ATOM 4258 N N . PHE A 1 523 ? 8.938 -0.51 8.969 1 93.69 523 PHE A N 1
ATOM 4259 C CA . PHE A 1 523 ? 8.266 -1.744 8.586 1 93.69 523 PHE A CA 1
ATOM 4260 C C . PHE A 1 523 ? 7.941 -2.59 9.812 1 93.69 523 PHE A C 1
ATOM 4262 O O . PHE A 1 523 ? 6.805 -3.041 9.977 1 93.69 523 PHE A O 1
ATOM 4269 N N . GLU A 1 524 ? 8.898 -2.75 10.625 1 92.62 524 GLU A N 1
ATOM 4270 C CA . GLU A 1 524 ? 8.727 -3.582 11.812 1 92.62 524 GLU A CA 1
ATOM 4271 C C . GLU A 1 524 ? 7.652 -3.016 12.734 1 92.62 524 GLU A C 1
ATOM 4273 O O . GLU A 1 524 ? 6.855 -3.766 13.297 1 92.62 524 GLU A O 1
ATOM 4278 N N . LEU A 1 525 ? 7.652 -1.76 12.828 1 92.69 525 LEU A N 1
ATOM 4279 C CA . LEU A 1 525 ? 6.699 -1.117 13.727 1 92.69 525 LEU A CA 1
ATOM 4280 C C . LEU A 1 525 ? 5.301 -1.102 13.117 1 92.69 525 LEU A C 1
ATOM 4282 O O . LEU A 1 525 ? 4.309 -1.26 13.828 1 92.69 525 LEU A O 1
ATOM 4286 N N . ALA A 1 526 ? 5.18 -0.916 11.844 1 94.19 526 ALA A N 1
ATOM 4287 C CA . ALA A 1 526 ? 3.883 -0.778 11.18 1 94.19 526 ALA A CA 1
ATOM 4288 C C . ALA A 1 526 ? 3.275 -2.143 10.875 1 94.19 526 ALA A C 1
ATOM 4290 O O . ALA A 1 526 ? 2.053 -2.305 10.898 1 94.19 526 ALA A O 1
ATOM 4291 N N . THR A 1 527 ? 4.098 -3.172 10.555 1 93 527 THR A N 1
ATOM 4292 C CA . THR A 1 527 ? 3.57 -4.441 10.078 1 93 527 THR A CA 1
ATOM 4293 C C . THR A 1 527 ? 3.938 -5.578 11.023 1 93 527 THR A C 1
ATOM 4295 O O . THR A 1 527 ? 3.467 -6.703 10.867 1 93 527 THR A O 1
ATOM 4298 N N . GLY A 1 528 ? 4.801 -5.324 11.938 1 90.69 528 GLY A N 1
ATOM 4299 C CA . GLY A 1 528 ? 5.184 -6.324 12.914 1 90.69 528 GLY A CA 1
ATOM 4300 C C . GLY A 1 528 ? 6.348 -7.188 12.469 1 90.69 528 GLY A C 1
ATOM 4301 O O . GLY A 1 528 ? 6.766 -8.102 13.188 1 90.69 528 GLY A O 1
ATOM 4302 N N . GLN A 1 529 ? 6.887 -6.879 11.266 1 90.44 529 GLN A N 1
ATOM 4303 C CA . GLN A 1 529 ? 7.996 -7.695 10.773 1 90.44 529 GLN A CA 1
ATOM 4304 C C . GLN A 1 529 ? 8.836 -6.926 9.758 1 90.44 529 GLN A C 1
ATOM 4306 O O . GLN A 1 529 ? 8.352 -5.988 9.125 1 90.44 529 GLN A O 1
ATOM 4311 N N . GLN A 1 530 ? 10.078 -7.344 9.695 1 89.62 530 GLN A N 1
ATOM 4312 C CA . GLN A 1 530 ? 10.93 -6.863 8.609 1 89.62 530 GLN A CA 1
ATOM 4313 C C . GLN A 1 530 ? 10.656 -7.625 7.316 1 89.62 530 GLN A C 1
ATOM 4315 O O . GLN A 1 530 ? 10.602 -8.859 7.312 1 89.62 530 GLN A O 1
ATOM 4320 N N . PRO A 1 531 ? 10.398 -6.941 6.246 1 90.19 531 PRO A N 1
ATOM 4321 C CA . PRO A 1 531 ? 10.102 -7.629 4.988 1 90.19 531 PRO A CA 1
ATOM 4322 C C . PRO A 1 531 ? 11.32 -8.336 4.402 1 90.19 531 PRO A C 1
ATOM 4324 O O . PRO A 1 531 ? 12.461 -8.008 4.758 1 90.19 531 PRO A O 1
ATOM 4327 N N . LEU A 1 532 ? 11.055 -9.266 3.557 1 88.12 532 LEU A N 1
ATOM 4328 C CA . LEU A 1 532 ? 12.133 -9.914 2.824 1 88.12 532 LEU A CA 1
ATOM 4329 C C . LEU A 1 532 ? 12.703 -8.984 1.755 1 88.12 532 LEU A C 1
ATOM 4331 O O . LEU A 1 532 ? 11.945 -8.258 1.1 1 88.12 532 LEU A O 1
ATOM 4335 N N . THR A 1 533 ? 13.984 -8.977 1.699 1 88.44 533 THR A N 1
ATOM 4336 C CA . THR A 1 533 ? 14.742 -8.227 0.702 1 88.44 533 THR A CA 1
ATOM 4337 C C . THR A 1 533 ? 15.445 -9.172 -0.27 1 88.44 533 THR A C 1
ATOM 4339 O O . THR A 1 533 ? 15.477 -10.383 -0.05 1 88.44 533 THR A O 1
ATOM 4342 N N . PRO A 1 534 ? 15.898 -8.625 -1.413 1 84.62 534 PRO A N 1
ATOM 4343 C CA . PRO A 1 534 ? 16.656 -9.508 -2.299 1 84.62 534 PRO A CA 1
ATOM 4344 C C . PRO A 1 534 ? 17.781 -10.242 -1.575 1 84.62 534 PRO A C 1
ATOM 4346 O O . PRO A 1 534 ? 18.016 -11.43 -1.827 1 84.62 534 PRO A O 1
ATOM 4349 N N . HIS A 1 535 ? 18.312 -9.602 -0.657 1 81.88 535 HIS A N 1
ATOM 4350 C CA . HIS A 1 535 ? 19.406 -10.164 0.109 1 81.88 535 HIS A CA 1
ATOM 4351 C C . HIS A 1 535 ? 18.938 -11.32 0.987 1 81.88 535 HIS A C 1
ATOM 4353 O O . HIS A 1 535 ? 19.578 -12.375 1.026 1 81.88 535 HIS A O 1
ATOM 4359 N N . THR A 1 536 ? 17.922 -11.148 1.637 1 84 536 THR A N 1
ATOM 4360 C CA . THR A 1 536 ? 17.422 -12.18 2.535 1 84 536 THR A CA 1
ATOM 4361 C C . THR A 1 536 ? 16.781 -13.312 1.748 1 84 536 THR A C 1
ATOM 4363 O O . THR A 1 536 ? 16.797 -14.469 2.176 1 84 536 THR A O 1
ATOM 4366 N N . LEU A 1 537 ? 16.203 -12.984 0.689 1 82.12 537 LEU A N 1
ATOM 4367 C CA . LEU A 1 537 ? 15.586 -13.992 -0.165 1 82.12 537 LEU A CA 1
ATOM 4368 C C . LEU A 1 537 ? 16.641 -14.914 -0.771 1 82.12 537 LEU A C 1
ATOM 4370 O O . LEU A 1 537 ? 16.391 -16.094 -0.988 1 82.12 537 LEU A O 1
ATOM 4374 N N . ALA A 1 538 ? 17.766 -14.383 -1.006 1 74.06 538 ALA A N 1
ATOM 4375 C CA . ALA A 1 538 ? 18.844 -15.125 -1.654 1 74.06 538 ALA A CA 1
ATOM 4376 C C . ALA A 1 538 ? 19.328 -16.281 -0.775 1 74.06 538 ALA A C 1
ATOM 4378 O O . ALA A 1 538 ? 19.891 -17.25 -1.274 1 74.06 538 ALA A O 1
ATOM 4379 N N . ILE A 1 539 ? 19.031 -16.156 0.525 1 73.94 539 ILE A N 1
ATOM 4380 C CA . ILE A 1 539 ? 19.547 -17.172 1.426 1 73.94 539 ILE A CA 1
ATOM 4381 C C . ILE A 1 539 ? 18.406 -18.016 1.983 1 73.94 539 ILE A C 1
ATOM 4383 O O . ILE A 1 539 ? 18.609 -18.859 2.861 1 73.94 539 ILE A O 1
ATOM 4387 N N . SER A 1 540 ? 17.25 -17.672 1.669 1 67.19 540 SER A N 1
ATOM 4388 C CA . SER A 1 540 ? 16.109 -18.406 2.211 1 67.19 540 SER A CA 1
ATOM 4389 C C . SER A 1 540 ? 16.141 -19.875 1.794 1 67.19 540 SER A C 1
ATOM 4391 O O . SER A 1 540 ? 16.469 -20.188 0.647 1 67.19 540 SER A O 1
ATOM 4393 N N . PHE A 1 541 ? 16.266 -20.734 2.951 1 55.34 541 PHE A N 1
ATOM 4394 C CA . PHE A 1 541 ? 16.312 -22.172 2.721 1 55.34 541 PHE A CA 1
ATOM 4395 C C . PHE A 1 541 ? 14.922 -22.719 2.391 1 55.34 541 PHE A C 1
ATOM 4397 O O . PHE A 1 541 ? 13.914 -22.188 2.873 1 55.34 541 PHE A O 1
ATOM 4404 N N . ASP A 1 542 ? 14.773 -23.484 1.301 1 50.62 542 ASP A N 1
ATOM 4405 C CA . ASP A 1 542 ? 13.57 -24.234 0.973 1 50.62 542 ASP A CA 1
ATOM 4406 C C . ASP A 1 542 ? 13.117 -25.094 2.156 1 50.62 542 ASP A C 1
ATOM 4408 O O . ASP A 1 542 ? 13.812 -26.031 2.555 1 50.62 542 ASP A O 1
ATOM 4412 N N . SER A 1 543 ? 12.773 -24.516 3.223 1 43.44 543 SER A N 1
ATOM 4413 C CA . SER A 1 543 ? 12.281 -25.531 4.148 1 43.44 543 SER A CA 1
ATOM 4414 C C . SER A 1 543 ? 11.227 -26.422 3.488 1 43.44 543 SER A C 1
ATOM 4416 O O . SER A 1 543 ? 10.539 -27.188 4.168 1 43.44 543 SER A O 1
ATOM 4418 N N . ALA A 1 544 ? 10.797 -26.266 2.363 1 39.44 544 ALA A N 1
ATOM 4419 C CA . ALA A 1 544 ? 9.789 -27.188 1.846 1 39.44 544 ALA A CA 1
ATOM 4420 C C . ALA A 1 544 ? 10.312 -28.625 1.825 1 39.44 544 ALA A C 1
ATOM 4422 O O . ALA A 1 544 ? 10.648 -29.156 0.764 1 39.44 544 ALA A O 1
ATOM 4423 N N . ARG A 1 545 ? 11.281 -29.125 2.486 1 35.34 545 ARG A N 1
ATOM 4424 C CA . ARG A 1 545 ? 11.109 -30.578 2.568 1 35.34 545 ARG A CA 1
ATOM 4425 C C . ARG A 1 545 ? 9.688 -30.938 2.986 1 35.34 545 ARG A C 1
ATOM 4427 O O . ARG A 1 545 ? 9.242 -30.562 4.078 1 35.34 545 ARG A O 1
ATOM 4434 N N . CYS A 1 546 ? 8.828 -30.875 2.09 1 26.16 546 CYS A N 1
ATOM 4435 C CA . CYS A 1 546 ? 7.684 -31.75 2.303 1 26.16 546 CYS A CA 1
ATOM 4436 C C . CYS A 1 546 ? 8.102 -33.031 3.041 1 26.16 546 CYS A C 1
ATOM 4438 O O . CYS A 1 546 ? 9 -33.75 2.592 1 26.16 546 CYS A O 1
ATOM 4440 N N . PRO A 1 547 ? 7.824 -33 4.305 1 25.67 547 PRO A N 1
ATOM 4441 C CA . PRO A 1 547 ? 8.086 -34.406 4.707 1 25.67 547 PRO A CA 1
ATOM 4442 C C . PRO A 1 547 ? 7.551 -35.406 3.699 1 25.67 547 PRO A C 1
ATOM 4444 O O . PRO A 1 547 ? 6.578 -35.125 2.99 1 25.67 547 PRO A O 1
ATOM 4447 N N . MET B 1 1 ? 26.141 41.219 -20.953 1 29.25 1 MET B N 1
ATOM 4448 C CA . MET B 1 1 ? 25.875 40.125 -20 1 29.25 1 MET B CA 1
ATOM 4449 C C . MET B 1 1 ? 27.172 39.531 -19.469 1 29.25 1 MET B C 1
ATOM 4451 O O . MET B 1 1 ? 27.375 39.438 -18.266 1 29.25 1 MET B O 1
ATOM 4455 N N . PHE B 1 2 ? 27.953 39.094 -20.375 1 37.91 2 PHE B N 1
ATOM 4456 C CA . PHE B 1 2 ? 29.266 38.531 -20.094 1 37.91 2 PHE B CA 1
ATOM 4457 C C . PHE B 1 2 ? 30.172 39.625 -19.5 1 37.91 2 PHE B C 1
ATOM 4459 O O . PHE B 1 2 ? 31.062 39.312 -18.688 1 37.91 2 PHE B O 1
ATOM 4466 N N . GLN B 1 3 ? 29.984 40.781 -20.031 1 39.88 3 GLN B N 1
ATOM 4467 C CA . GLN B 1 3 ? 30.891 41.812 -19.562 1 39.88 3 GLN B CA 1
ATOM 4468 C C . GLN B 1 3 ? 30.672 42.125 -18.094 1 39.88 3 GLN B C 1
ATOM 4470 O O . GLN B 1 3 ? 31.641 42.312 -17.344 1 39.88 3 GLN B O 1
ATOM 4475 N N . VAL B 1 4 ? 29.328 42.062 -17.656 1 36.44 4 VAL B N 1
ATOM 4476 C CA . VAL B 1 4 ? 29.047 42.438 -16.281 1 36.44 4 VAL B CA 1
ATOM 4477 C C . VAL B 1 4 ? 29.5 41.312 -15.344 1 36.44 4 VAL B C 1
ATOM 4479 O O . VAL B 1 4 ? 30 41.594 -14.242 1 36.44 4 VAL B O 1
ATOM 4482 N N . LEU B 1 5 ? 29.453 40.094 -15.789 1 36.41 5 LEU B N 1
ATOM 4483 C CA . LEU B 1 5 ? 30.016 39 -14.992 1 36.41 5 LEU B CA 1
ATOM 4484 C C . LEU B 1 5 ? 31.531 39.125 -14.898 1 36.41 5 LEU B C 1
ATOM 4486 O O . LEU B 1 5 ? 32.125 38.938 -13.836 1 36.41 5 LEU B O 1
ATOM 4490 N N . ARG B 1 6 ? 32.156 39.438 -15.93 1 40 6 ARG B N 1
ATOM 4491 C CA . ARG B 1 6 ? 33.594 39.594 -15.984 1 40 6 ARG B CA 1
ATOM 4492 C C . ARG B 1 6 ? 34.062 40.719 -15.047 1 40 6 ARG B C 1
ATOM 4494 O O . ARG B 1 6 ? 35.062 40.594 -14.367 1 40 6 ARG B O 1
ATOM 4501 N N . GLU B 1 7 ? 33.25 41.75 -15.109 1 40.56 7 GLU B N 1
ATOM 4502 C CA . GLU B 1 7 ? 33.719 42.906 -14.336 1 40.56 7 GLU B CA 1
ATOM 4503 C C . GLU B 1 7 ? 33.562 42.656 -12.836 1 40.56 7 GLU B C 1
ATOM 4505 O O . GLU B 1 7 ? 34.312 43.219 -12.031 1 40.56 7 GLU B O 1
ATOM 4510 N N . ASN B 1 8 ? 32.5 41.75 -12.531 1 38.59 8 ASN B N 1
ATOM 4511 C CA . ASN B 1 8 ? 32.281 41.594 -11.094 1 38.59 8 ASN B CA 1
ATOM 4512 C C . ASN B 1 8 ? 32.875 40.312 -10.578 1 38.59 8 ASN B C 1
ATOM 4514 O O . ASN B 1 8 ? 32.562 39.875 -9.469 1 38.59 8 ASN B O 1
ATOM 4518 N N . GLU B 1 9 ? 33.906 39.688 -11.133 1 35.25 9 GLU B N 1
ATOM 4519 C CA . GLU B 1 9 ? 34.844 38.594 -10.828 1 35.25 9 GLU B CA 1
ATOM 4520 C C . GLU B 1 9 ? 34.094 37.375 -10.312 1 35.25 9 GLU B C 1
ATOM 4522 O O . GLU B 1 9 ? 34.562 36.656 -9.414 1 35.25 9 GLU B O 1
ATOM 4527 N N . LEU B 1 10 ? 32.781 37.344 -10.422 1 35.53 10 LEU B N 1
ATOM 4528 C CA . LEU B 1 10 ? 32.031 36.156 -10.078 1 35.53 10 LEU B CA 1
ATOM 4529 C C . LEU B 1 10 ? 32.25 35.062 -11.133 1 35.53 10 LEU B C 1
ATOM 4531 O O . LEU B 1 10 ? 31.844 35.219 -12.281 1 35.53 10 LEU B O 1
ATOM 4535 N N . TYR B 1 11 ? 33.469 34.375 -11.07 1 31.55 11 TYR B N 1
ATOM 4536 C CA . TYR B 1 11 ? 33.906 33.344 -11.992 1 31.55 11 TYR B CA 1
ATOM 4537 C C . TYR B 1 11 ? 33.031 32.094 -11.875 1 31.55 11 TYR B C 1
ATOM 4539 O O . TYR B 1 11 ? 32.781 31.609 -10.773 1 31.55 11 TYR B O 1
ATOM 4547 N N . VAL B 1 12 ? 31.984 31.969 -12.555 1 33.06 12 VAL B N 1
ATOM 4548 C CA . VAL B 1 12 ? 31.188 30.75 -12.664 1 33.06 12 VAL B CA 1
ATOM 4549 C C . VAL B 1 12 ? 32.031 29.641 -13.312 1 33.06 12 VAL B C 1
ATOM 4551 O O . VAL B 1 12 ? 32.75 29.891 -14.273 1 33.06 12 VAL B O 1
ATOM 4554 N N . LYS B 1 13 ? 32.406 28.625 -12.539 1 33.19 13 LYS B N 1
ATOM 4555 C CA . LYS B 1 13 ? 33.094 27.516 -13.195 1 33.19 13 LYS B CA 1
ATOM 4556 C C . LYS B 1 13 ? 32.344 27.062 -14.438 1 33.19 13 LYS B C 1
ATOM 4558 O O . LYS B 1 13 ? 31.125 27.016 -14.453 1 33.19 13 LYS B O 1
ATOM 4563 N N . LYS B 1 14 ? 33 27.203 -15.594 1 32.22 14 LYS B N 1
ATOM 4564 C CA . LYS B 1 14 ? 32.594 26.875 -16.969 1 32.22 14 LYS B CA 1
ATOM 4565 C C . LYS B 1 14 ? 31.812 25.578 -17.016 1 32.22 14 LYS B C 1
ATOM 4567 O O . LYS B 1 14 ? 30.828 25.453 -17.75 1 32.22 14 LYS B O 1
ATOM 4572 N N . GLU B 1 15 ? 32.469 24.484 -16.453 1 33.03 15 GLU B N 1
ATOM 4573 C CA . GLU B 1 15 ? 32.031 23.125 -16.703 1 33.03 15 GLU B CA 1
ATOM 4574 C C . GLU B 1 15 ? 30.609 22.891 -16.172 1 33.03 15 GLU B C 1
ATOM 4576 O O . GLU B 1 15 ? 29.906 21.969 -16.609 1 33.03 15 GLU B O 1
ATOM 4581 N N . LYS B 1 16 ? 30.328 23.391 -15 1 31.2 16 LYS B N 1
ATOM 4582 C CA . LYS B 1 16 ? 29 23.141 -14.438 1 31.2 16 LYS B CA 1
ATOM 4583 C C . LYS B 1 16 ? 27.969 24.062 -15.055 1 31.2 16 LYS B C 1
ATOM 4585 O O . LYS B 1 16 ? 26.812 24.109 -14.609 1 31.2 16 LYS B O 1
ATOM 4590 N N . CYS B 1 17 ? 28.375 25.109 -15.758 1 30.66 17 CYS B N 1
ATOM 4591 C CA . CYS B 1 17 ? 27.516 26.047 -16.453 1 30.66 17 CYS B CA 1
ATOM 4592 C C . CYS B 1 17 ? 26.875 25.422 -17.688 1 30.66 17 CYS B C 1
ATOM 4594 O O . CYS B 1 17 ? 27.578 25.031 -18.625 1 30.66 17 CYS B O 1
ATOM 4596 N N . SER B 1 18 ? 26.031 24.375 -17.469 1 34.06 18 SER B N 1
ATOM 4597 C CA . SER B 1 18 ? 25.344 24.094 -18.719 1 34.06 18 SER B CA 1
ATOM 4598 C C . SER B 1 18 ? 24.797 25.359 -19.359 1 34.06 18 SER B C 1
ATOM 4600 O O . SER B 1 18 ? 24.109 26.156 -18.688 1 34.06 18 SER B O 1
ATOM 4602 N N . PHE B 1 19 ? 25.516 25.938 -20.328 1 31.62 19 PHE B N 1
ATOM 4603 C CA . PHE B 1 19 ? 25.312 27.125 -21.156 1 31.62 19 PHE B CA 1
ATOM 4604 C C . PHE B 1 19 ? 23.891 27.188 -21.672 1 31.62 19 PHE B C 1
ATOM 4606 O O . PHE B 1 19 ? 23.281 28.266 -21.688 1 31.62 19 PHE B O 1
ATOM 4613 N N . PRO B 1 20 ? 23.531 26.156 -22.547 1 34.53 20 PRO B N 1
ATOM 4614 C CA . PRO B 1 20 ? 22.547 26.594 -23.531 1 34.53 20 PRO B CA 1
ATOM 4615 C C . PRO B 1 20 ? 21.188 26.922 -22.906 1 34.53 20 PRO B C 1
ATOM 4617 O O . PRO B 1 20 ? 20.219 27.172 -23.625 1 34.53 20 PRO B O 1
ATOM 4620 N N . LYS B 1 21 ? 21 26.438 -21.688 1 39.53 21 LYS B N 1
ATOM 4621 C CA . LYS B 1 21 ? 19.594 26.672 -21.391 1 39.53 21 LYS B CA 1
ATOM 4622 C C . LYS B 1 21 ? 19.328 28.156 -21.172 1 39.53 21 LYS B C 1
ATOM 4624 O O . LYS B 1 21 ? 20.188 28.891 -20.672 1 39.53 21 LYS B O 1
ATOM 4629 N N . GLU B 1 22 ? 18.453 28.781 -22.016 1 40.97 22 GLU B N 1
ATOM 4630 C CA . GLU B 1 22 ? 18.047 30.188 -22.047 1 40.97 22 GLU B CA 1
ATOM 4631 C C . GLU B 1 22 ? 17.828 30.734 -20.641 1 40.97 22 GLU B C 1
ATOM 4633 O O . GLU B 1 22 ? 18.078 31.922 -20.391 1 40.97 22 GLU B O 1
ATOM 4638 N N . GLU B 1 23 ? 17.203 30 -19.75 1 40.44 23 GLU B N 1
ATOM 4639 C CA . GLU B 1 23 ? 16.953 30.5 -18.391 1 40.44 23 GLU B CA 1
ATOM 4640 C C . GLU B 1 23 ? 17.844 29.781 -17.391 1 40.44 23 GLU B C 1
ATOM 4642 O O . GLU B 1 23 ? 17.984 28.562 -17.422 1 40.44 23 GLU B O 1
ATOM 4647 N N . VAL B 1 24 ? 18.984 30.328 -17 1 39.97 24 VAL B N 1
ATOM 4648 C CA . VAL B 1 24 ? 19.906 29.719 -16.047 1 39.97 24 VAL B CA 1
ATOM 4649 C C . VAL B 1 24 ? 19.594 30.188 -14.633 1 39.97 24 VAL B C 1
ATOM 4651 O O . VAL B 1 24 ? 19.422 31.391 -14.398 1 39.97 24 VAL B O 1
ATOM 4654 N N . PRO B 1 25 ? 19.109 29.422 -13.797 1 40.31 25 PRO B N 1
ATOM 4655 C CA . PRO B 1 25 ? 19 29.844 -12.398 1 40.31 25 PRO B CA 1
ATOM 4656 C C . PRO B 1 25 ? 20.328 30.297 -11.805 1 40.31 25 PRO B C 1
ATOM 4658 O O . PRO B 1 25 ? 21.344 29.609 -11.984 1 40.31 25 PRO B O 1
ATOM 4661 N N . PHE B 1 26 ? 20.719 31.5 -11.859 1 36.69 26 PHE B N 1
ATOM 4662 C CA . PHE B 1 26 ? 21.938 32.031 -11.281 1 36.69 26 PHE B CA 1
ATOM 4663 C C . PHE B 1 26 ? 21.656 32.781 -9.984 1 36.69 26 PHE B C 1
ATOM 4665 O O . PHE B 1 26 ? 20.891 33.75 -9.977 1 36.69 26 PHE B O 1
ATOM 4672 N N . LEU B 1 27 ? 22.297 32.531 -8.953 1 36.69 27 LEU B N 1
ATOM 4673 C CA . LEU B 1 27 ? 22.281 33.156 -7.633 1 36.69 27 LEU B CA 1
ATOM 4674 C C . LEU B 1 27 ? 20.844 33.469 -7.199 1 36.69 27 LEU B C 1
ATOM 4676 O O . LEU B 1 27 ? 20.531 34.594 -6.809 1 36.69 27 LEU B O 1
ATOM 4680 N N . GLY B 1 28 ? 19.953 32.5 -7.434 1 43.25 28 GLY B N 1
ATOM 4681 C CA . GLY B 1 28 ? 18.547 32.656 -7.059 1 43.25 28 GLY B CA 1
ATOM 4682 C C . GLY B 1 28 ? 17.734 33.375 -8.102 1 43.25 28 GLY B C 1
ATOM 4683 O O . GLY B 1 28 ? 16.594 33.781 -7.84 1 43.25 28 GLY B O 1
ATOM 4684 N N . HIS B 1 29 ? 18.422 33.875 -9.133 1 44.91 29 HIS B N 1
ATOM 4685 C CA . HIS B 1 29 ? 17.75 34.5 -10.258 1 44.91 29 HIS B CA 1
ATOM 4686 C C . HIS B 1 29 ? 17.828 33.625 -11.508 1 44.91 29 HIS B C 1
ATOM 4688 O O . HIS B 1 29 ? 18.688 32.75 -11.617 1 44.91 29 HIS B O 1
ATOM 4694 N N . ILE B 1 30 ? 16.766 33.5 -12.219 1 48 30 ILE B N 1
ATOM 4695 C CA . ILE B 1 30 ? 16.812 32.906 -13.547 1 48 30 ILE B CA 1
ATOM 4696 C C . ILE B 1 30 ? 17.125 33.969 -14.586 1 48 30 ILE B C 1
ATOM 4698 O O . ILE B 1 30 ? 16.422 34.969 -14.688 1 48 30 ILE B O 1
ATOM 4702 N N . ILE B 1 31 ? 18.328 34.062 -15 1 40.75 31 ILE B N 1
ATOM 4703 C CA . ILE B 1 31 ? 18.766 35 -16.047 1 40.75 31 ILE B CA 1
ATOM 4704 C C . ILE B 1 31 ? 18.453 34.406 -17.422 1 40.75 31 ILE B C 1
ATOM 4706 O O . ILE B 1 31 ? 18.875 33.281 -17.734 1 40.75 31 ILE B O 1
ATOM 4710 N N . GLY B 1 32 ? 17.172 34.656 -18.109 1 42.84 32 GLY B N 1
ATOM 4711 C CA . GLY B 1 32 ? 16.984 34.344 -19.516 1 42.84 32 GLY B CA 1
ATOM 4712 C C . GLY B 1 32 ? 16.484 35.531 -20.328 1 42.84 32 GLY B C 1
ATOM 4713 O O . GLY B 1 32 ? 15.758 36.375 -19.812 1 42.84 32 GLY B O 1
ATOM 4714 N N . HIS B 1 33 ? 16.75 35.656 -21.703 1 46.88 33 HIS B N 1
ATOM 4715 C CA . HIS B 1 33 ? 16.438 36.594 -22.781 1 46.88 33 HIS B CA 1
ATOM 4716 C C . HIS B 1 33 ? 16.422 38.031 -22.266 1 46.88 33 HIS B C 1
ATOM 4718 O O . HIS B 1 33 ? 15.523 38.812 -22.625 1 46.88 33 HIS B O 1
ATOM 4724 N N . GLY B 1 34 ? 17.406 38.625 -21.484 1 41.56 34 GLY B N 1
ATOM 4725 C CA . GLY B 1 34 ? 17.578 40 -21.047 1 41.56 34 GLY B CA 1
ATOM 4726 C C . GLY B 1 34 ? 16.797 40.344 -19.781 1 41.56 34 GLY B C 1
ATOM 4727 O O . GLY B 1 34 ? 16.906 41.438 -19.25 1 41.56 34 GLY B O 1
ATOM 4728 N N . LYS B 1 35 ? 15.656 39.781 -19.578 1 40.5 35 LYS B N 1
ATOM 4729 C CA . LYS B 1 35 ? 14.828 40.125 -18.422 1 40.5 35 LYS B CA 1
ATOM 4730 C C . LYS B 1 35 ? 15.195 39.281 -17.203 1 40.5 35 LYS B C 1
ATOM 4732 O O . LYS B 1 35 ? 15.422 38.062 -17.328 1 40.5 35 LYS B O 1
ATOM 4737 N N . LEU B 1 36 ? 15.883 39.875 -16.344 1 39 36 LEU B N 1
ATOM 4738 C CA . LEU B 1 36 ? 16.172 39.281 -15.039 1 39 36 LEU B CA 1
ATOM 4739 C C . LEU B 1 36 ? 14.875 38.812 -14.359 1 39 36 LEU B C 1
ATOM 4741 O O . LEU B 1 36 ? 13.984 39.625 -14.102 1 39 36 LEU B O 1
ATOM 4745 N N . ARG B 1 37 ? 14.516 37.688 -14.688 1 44.91 37 ARG B N 1
ATOM 4746 C CA . ARG B 1 37 ? 13.328 37.219 -13.992 1 44.91 37 ARG B CA 1
ATOM 4747 C C . ARG B 1 37 ? 13.68 36.75 -12.578 1 44.91 37 ARG B C 1
ATOM 4749 O O . ARG B 1 37 ? 14.766 36.219 -12.344 1 44.91 37 ARG B O 1
ATOM 4756 N N . MET B 1 38 ? 13.062 37.344 -11.633 1 46.44 38 MET B N 1
ATOM 4757 C CA . MET B 1 38 ? 13.227 37.094 -10.203 1 46.44 38 MET B CA 1
ATOM 4758 C C . MET B 1 38 ? 13.055 35.625 -9.859 1 46.44 38 MET B C 1
ATOM 4760 O O . MET B 1 38 ? 12.211 34.938 -10.453 1 46.44 38 MET B O 1
ATOM 4764 N N . ASP B 1 39 ? 14.109 35.062 -9.359 1 51.22 39 ASP B N 1
ATOM 4765 C CA . ASP B 1 39 ? 14.109 33.688 -8.859 1 51.22 39 ASP B CA 1
ATOM 4766 C C . ASP B 1 39 ? 12.883 33.406 -7.992 1 51.22 39 ASP B C 1
ATOM 4768 O O . ASP B 1 39 ? 12.586 34.188 -7.07 1 51.22 39 ASP B O 1
ATOM 4772 N N . GLU B 1 40 ? 12.039 32.719 -8.422 1 57.56 40 GLU B N 1
ATOM 4773 C CA . GLU B 1 40 ? 10.812 32.312 -7.762 1 57.56 40 GLU B CA 1
ATOM 4774 C C . GLU B 1 40 ? 11.062 31.938 -6.301 1 57.56 40 GLU B C 1
ATOM 4776 O O . GLU B 1 40 ? 10.188 32.125 -5.453 1 57.56 40 GLU B O 1
ATOM 4781 N N . ALA B 1 41 ? 12.25 31.641 -6.008 1 56.94 41 ALA B N 1
ATOM 4782 C CA . ALA B 1 41 ? 12.547 31.25 -4.633 1 56.94 41 ALA B CA 1
ATOM 4783 C C . ALA B 1 41 ? 12.523 32.469 -3.703 1 56.94 41 ALA B C 1
ATOM 4785 O O . ALA B 1 41 ? 12.195 32.344 -2.52 1 56.94 41 ALA B O 1
ATOM 4786 N N . LYS B 1 42 ? 12.75 33.719 -4.27 1 59.94 42 LYS B N 1
ATOM 4787 C CA . LYS B 1 42 ? 12.875 34.938 -3.477 1 59.94 42 LYS B CA 1
ATOM 4788 C C . LYS B 1 42 ? 11.5 35.438 -3.055 1 59.94 42 LYS B C 1
ATOM 4790 O O . LYS B 1 42 ? 11.391 36.219 -2.09 1 59.94 42 LYS B O 1
ATOM 4795 N N . ILE B 1 43 ? 10.602 34.969 -3.748 1 66.38 43 ILE B N 1
ATOM 4796 C CA . ILE B 1 43 ? 9.281 35.5 -3.473 1 66.38 43 ILE B CA 1
ATOM 4797 C C . ILE B 1 43 ? 8.32 34.406 -3.062 1 66.38 43 ILE B C 1
ATOM 4799 O O . ILE B 1 43 ? 7.117 34.625 -2.939 1 66.38 43 ILE B O 1
ATOM 4803 N N . ARG B 1 44 ? 8.867 33.312 -2.863 1 67.06 44 ARG B N 1
ATOM 4804 C CA . ARG B 1 44 ? 8.047 32.125 -2.561 1 67.06 44 ARG B CA 1
ATOM 4805 C C . ARG B 1 44 ? 7.176 32.375 -1.331 1 67.06 44 ARG B C 1
ATOM 4807 O O . ARG B 1 44 ? 6.02 31.953 -1.288 1 67.06 44 ARG B O 1
ATOM 4814 N N . ALA B 1 45 ? 7.738 33.062 -0.443 1 68.62 45 ALA B N 1
ATOM 4815 C CA . ALA B 1 45 ? 7.027 33.312 0.806 1 68.62 45 ALA B CA 1
ATOM 4816 C C . ALA B 1 45 ? 5.758 34.125 0.554 1 68.62 45 ALA B C 1
ATOM 4818 O O . ALA B 1 45 ? 4.773 34 1.288 1 68.62 45 ALA B O 1
ATOM 4819 N N . ILE B 1 46 ? 5.797 34.906 -0.561 1 72.69 46 ILE B N 1
ATOM 4820 C CA . ILE B 1 46 ? 4.645 35.75 -0.885 1 72.69 46 ILE B CA 1
ATOM 4821 C C . ILE B 1 46 ? 3.688 34.969 -1.792 1 72.69 46 ILE B C 1
ATOM 4823 O O . ILE B 1 46 ? 2.477 34.969 -1.556 1 72.69 46 ILE B O 1
ATOM 4827 N N . VAL B 1 47 ? 4.312 34.281 -2.646 1 70.38 47 VAL B N 1
ATOM 4828 C CA . VAL B 1 47 ? 3.527 33.594 -3.66 1 70.38 47 VAL B CA 1
ATOM 4829 C C . VAL B 1 47 ? 2.748 32.438 -3.018 1 70.38 47 VAL B C 1
ATOM 4831 O O . VAL B 1 47 ? 1.601 32.188 -3.387 1 70.38 47 VAL B O 1
ATOM 4834 N N . GLU B 1 48 ? 3.342 31.938 -2.104 1 65.5 48 GLU B N 1
ATOM 4835 C CA . GLU B 1 48 ? 2.727 30.781 -1.473 1 65.5 48 GLU B CA 1
ATOM 4836 C C . GLU B 1 48 ? 1.917 31.188 -0.243 1 65.5 48 GLU B C 1
ATOM 4838 O O . GLU B 1 48 ? 1.588 30.344 0.594 1 65.5 48 GLU B O 1
ATOM 4843 N N . TRP B 1 49 ? 1.644 32.5 -0.194 1 73.94 49 TRP B N 1
ATOM 4844 C CA . TRP B 1 49 ? 0.858 33 0.929 1 73.94 49 TRP B CA 1
ATOM 4845 C C . TRP B 1 49 ? -0.582 32.5 0.852 1 73.94 49 TRP B C 1
ATOM 4847 O O . TRP B 1 49 ? -1.271 32.719 -0.146 1 73.94 49 TRP B O 1
ATOM 4857 N N . ASP B 1 50 ? -1.048 31.766 1.83 1 71.5 50 ASP B N 1
ATOM 4858 C CA . ASP B 1 50 ? -2.42 31.266 1.877 1 71.5 50 ASP B CA 1
ATOM 4859 C C . ASP B 1 50 ? -3.402 32.406 2.166 1 71.5 50 ASP B C 1
ATOM 4861 O O . ASP B 1 50 ? -3.07 33.344 2.875 1 71.5 50 ASP B O 1
ATOM 4865 N N . PRO B 1 51 ? -4.566 32.281 1.565 1 76.94 51 PRO B N 1
ATOM 4866 C CA . PRO B 1 51 ? -5.574 33.312 1.88 1 76.94 51 PRO B CA 1
ATOM 4867 C C . PRO B 1 51 ? -5.906 33.375 3.369 1 76.94 51 PRO B C 1
ATOM 4869 O O . PRO B 1 51 ? -6.043 32.312 4.016 1 76.94 51 PRO B O 1
ATOM 4872 N N . PRO B 1 52 ? -5.926 34.531 3.83 1 75.94 52 PRO B N 1
ATOM 4873 C CA . PRO B 1 52 ? -6.242 34.688 5.254 1 75.94 52 PRO B CA 1
ATOM 4874 C C . PRO B 1 52 ? -7.613 34.125 5.617 1 75.94 52 PRO B C 1
ATOM 4876 O O . PRO B 1 52 ? -8.555 34.219 4.82 1 75.94 52 PRO B O 1
ATOM 4879 N N . THR B 1 53 ? -7.688 33.531 6.777 1 71.25 53 THR B N 1
ATOM 4880 C CA . THR B 1 53 ? -8.938 32.938 7.219 1 71.25 53 THR B CA 1
ATOM 4881 C C . THR B 1 53 ? -9.578 33.75 8.328 1 71.25 53 THR B C 1
ATOM 4883 O O . THR B 1 53 ? -10.703 33.469 8.758 1 71.25 53 THR B O 1
ATOM 4886 N N . LYS B 1 54 ? -8.82 34.656 8.828 1 75.44 54 LYS B N 1
ATOM 4887 C CA . LYS B 1 54 ? -9.344 35.531 9.883 1 75.44 54 LYS B CA 1
ATOM 4888 C C . LYS B 1 54 ? -8.82 36.969 9.727 1 75.44 54 LYS B C 1
ATOM 4890 O O . LYS B 1 54 ? -7.914 37.219 8.93 1 75.44 54 LYS B O 1
ATOM 4895 N N . VAL B 1 55 ? -9.438 37.75 10.508 1 77.19 55 VAL B N 1
ATOM 4896 C CA . VAL B 1 55 ? -9.18 39.188 10.398 1 77.19 55 VAL B CA 1
ATOM 4897 C C . VAL B 1 55 ? -7.715 39.469 10.727 1 77.19 55 VAL B C 1
ATOM 4899 O O . VAL B 1 55 ? -7.07 40.281 10.047 1 77.19 55 VAL B O 1
ATOM 4902 N N . THR B 1 56 ? -7.23 38.75 11.68 1 73.19 56 THR B N 1
ATOM 4903 C CA . THR B 1 56 ? -5.859 39.031 12.109 1 73.19 56 THR B CA 1
ATOM 4904 C C . THR B 1 56 ? -4.871 38.656 11.008 1 73.19 56 THR B C 1
ATOM 4906 O O . THR B 1 56 ? -3.898 39.375 10.773 1 73.19 56 THR B O 1
ATOM 4909 N N . GLU B 1 57 ? -5.16 37.625 10.352 1 76.94 57 GLU B N 1
ATOM 4910 C CA . GLU B 1 57 ? -4.305 37.188 9.25 1 76.94 57 GLU B CA 1
ATOM 4911 C C . GLU B 1 57 ? -4.391 38.156 8.07 1 76.94 57 GLU B C 1
ATOM 4913 O O . GLU B 1 57 ? -3.381 38.438 7.43 1 76.94 57 GLU B O 1
ATOM 4918 N N . LEU B 1 58 ? -5.602 38.531 7.875 1 82.38 58 LEU B N 1
ATOM 4919 C CA . LEU B 1 58 ? -5.789 39.469 6.777 1 82.38 58 LEU B CA 1
ATOM 4920 C C . LEU B 1 58 ? -5.066 40.781 7.059 1 82.38 58 LEU B C 1
ATOM 4922 O O . LEU B 1 58 ? -4.441 41.344 6.164 1 82.38 58 LEU B O 1
ATOM 4926 N N . ARG B 1 59 ? -5.152 41.219 8.281 1 80.25 59 ARG B N 1
ATOM 4927 C CA . ARG B 1 59 ? -4.465 42.438 8.664 1 80.25 59 ARG B CA 1
ATOM 4928 C C . ARG B 1 59 ? -2.959 42.312 8.461 1 80.25 59 ARG B C 1
ATOM 4930 O O . ARG B 1 59 ? -2.305 43.25 8.023 1 80.25 59 ARG B O 1
ATOM 4937 N N . SER B 1 60 ? -2.529 41.094 8.828 1 78.19 60 SER B N 1
ATOM 4938 C CA . SER B 1 60 ? -1.104 40.844 8.648 1 78.19 60 SER B CA 1
ATOM 4939 C C . SER B 1 60 ? -0.706 40.938 7.18 1 78.19 60 SER B C 1
ATOM 4941 O O . SER B 1 60 ? 0.272 41.594 6.832 1 78.19 60 SER B O 1
ATOM 4943 N N . PHE B 1 61 ? -1.482 40.406 6.391 1 83.62 61 PHE B N 1
ATOM 4944 C CA . PHE B 1 61 ? -1.215 40.406 4.957 1 83.62 61 PHE B CA 1
ATOM 4945 C C . PHE B 1 61 ? -1.314 41.844 4.41 1 83.62 61 PHE B C 1
ATOM 4947 O O . PHE B 1 61 ? -0.436 42.281 3.67 1 83.62 61 PHE B O 1
ATOM 4954 N N . LEU B 1 62 ? -2.377 42.438 4.758 1 83.88 62 LEU B N 1
ATOM 4955 C CA . LEU B 1 62 ? -2.58 43.812 4.27 1 83.88 62 LEU B CA 1
ATOM 4956 C C . LEU B 1 62 ? -1.489 44.75 4.785 1 83.88 62 LEU B C 1
ATOM 4958 O O . LEU B 1 62 ? -1.094 45.688 4.094 1 83.88 62 LEU B O 1
ATOM 4962 N N . GLY B 1 63 ? -1.121 44.469 6.008 1 77.62 63 GLY B N 1
ATOM 4963 C CA . GLY B 1 63 ? 0.008 45.219 6.523 1 77.62 63 GLY B CA 1
ATOM 4964 C C . GLY B 1 63 ? 1.247 45.125 5.656 1 77.62 63 GLY B C 1
ATOM 4965 O O . GLY B 1 63 ? 1.913 46.125 5.383 1 77.62 63 GLY B O 1
ATOM 4966 N N . LEU B 1 64 ? 1.488 43.969 5.258 1 79.25 64 LEU B N 1
ATOM 4967 C CA . LEU B 1 64 ? 2.635 43.719 4.395 1 79.25 64 LEU B CA 1
ATOM 4968 C C . LEU B 1 64 ? 2.486 44.438 3.062 1 79.25 64 LEU B C 1
ATOM 4970 O O . LEU B 1 64 ? 3.408 45.125 2.621 1 79.25 64 LEU B O 1
ATOM 4974 N N . VAL B 1 65 ? 1.368 44.281 2.508 1 80.88 65 VAL B N 1
ATOM 4975 C CA . VAL B 1 65 ? 1.137 44.875 1.201 1 80.88 65 VAL B CA 1
ATOM 4976 C C . VAL B 1 65 ? 1.132 46.406 1.332 1 80.88 65 VAL B C 1
ATOM 4978 O O . VAL B 1 65 ? 1.641 47.094 0.458 1 80.88 65 VAL B O 1
ATOM 4981 N N . ASN B 1 66 ? 0.558 46.875 2.398 1 78 66 ASN B N 1
ATOM 4982 C CA . ASN B 1 66 ? 0.489 48.312 2.639 1 78 66 ASN B CA 1
ATOM 4983 C C . ASN B 1 66 ? 1.88 48.938 2.736 1 78 66 ASN B C 1
ATOM 4985 O O . ASN B 1 66 ? 2.072 50.094 2.375 1 78 66 ASN B O 1
ATOM 4989 N N . TYR B 1 67 ? 2.711 48.188 3.23 1 77.56 67 TYR B N 1
ATOM 4990 C CA . TYR B 1 67 ? 4.082 48.656 3.354 1 77.56 67 TYR B CA 1
ATOM 4991 C C . TYR B 1 67 ? 4.641 49.062 1.997 1 77.56 67 TYR B C 1
ATOM 4993 O O . TYR B 1 67 ? 5.41 50.031 1.9 1 77.56 67 TYR B O 1
ATOM 5001 N N . TYR B 1 68 ? 4.156 48.438 0.992 1 78.12 68 TYR B N 1
ATOM 5002 C CA . TYR B 1 68 ? 4.672 48.688 -0.345 1 78.12 68 TYR B CA 1
ATOM 5003 C C . TYR B 1 68 ? 3.65 49.469 -1.179 1 78.12 68 TYR B C 1
ATOM 5005 O O . TYR B 1 68 ? 3.721 49.469 -2.41 1 78.12 68 TYR B O 1
ATOM 5013 N N . ARG B 1 69 ? 2.715 50 -0.585 1 77.69 69 ARG B N 1
ATOM 5014 C CA . ARG B 1 69 ? 1.583 50.625 -1.252 1 77.69 69 ARG B CA 1
ATOM 5015 C C . ARG B 1 69 ? 2.057 51.688 -2.254 1 77.69 69 ARG B C 1
ATOM 5017 O O . ARG B 1 69 ? 1.437 51.875 -3.303 1 77.69 69 ARG B O 1
ATOM 5024 N N . ARG B 1 70 ? 3.152 52.344 -1.986 1 76.94 70 ARG B N 1
ATOM 5025 C CA . ARG B 1 70 ? 3.648 53.438 -2.834 1 76.94 70 ARG B CA 1
ATOM 5026 C C . ARG B 1 70 ? 4.082 52.906 -4.199 1 76.94 70 ARG B C 1
ATOM 5028 O O . ARG B 1 70 ? 4.121 53.656 -5.176 1 76.94 70 ARG B O 1
ATOM 5035 N N . PHE B 1 71 ? 4.418 51.656 -4.203 1 76.88 71 PHE B N 1
ATOM 5036 C CA . PHE B 1 71 ? 4.914 51.062 -5.445 1 76.88 71 PHE B CA 1
ATOM 5037 C C . PHE B 1 71 ? 3.812 50.312 -6.168 1 76.88 71 PHE B C 1
ATOM 5039 O O . PHE B 1 71 ? 4.047 49.719 -7.227 1 76.88 71 PHE B O 1
ATOM 5046 N N . ILE B 1 72 ? 2.68 50.25 -5.59 1 79.12 72 ILE B N 1
ATOM 5047 C CA . ILE B 1 72 ? 1.563 49.5 -6.172 1 79.12 72 ILE B CA 1
ATOM 5048 C C . ILE B 1 72 ? 0.54 50.469 -6.742 1 79.12 72 ILE B C 1
ATOM 5050 O O . ILE B 1 72 ? -0.131 51.188 -5.992 1 79.12 72 ILE B O 1
ATOM 5054 N N . SER B 1 73 ? 0.498 50.438 -8.016 1 78.69 73 SER B N 1
ATOM 5055 C CA . SER B 1 73 ? -0.465 51.312 -8.672 1 78.69 73 SER B CA 1
ATOM 5056 C C . SER B 1 73 ? -1.897 50.906 -8.352 1 78.69 73 SER B C 1
ATOM 5058 O O . SER B 1 73 ? -2.24 49.719 -8.438 1 78.69 73 SER B O 1
ATOM 5060 N N . GLY B 1 74 ? -2.779 51.969 -7.973 1 80.19 74 GLY B N 1
ATOM 5061 C CA . GLY B 1 74 ? -4.176 51.688 -7.676 1 80.19 74 GLY B CA 1
ATOM 5062 C C . GLY B 1 74 ? -4.359 50.875 -6.41 1 80.19 74 GLY B C 1
ATOM 5063 O O . GLY B 1 74 ? -5.199 49.969 -6.363 1 80.19 74 GLY B O 1
ATOM 5064 N N . TYR B 1 75 ? -3.496 51.062 -5.543 1 85.69 75 TYR B N 1
ATOM 5065 C CA . TYR B 1 75 ? -3.477 50.312 -4.309 1 85.69 75 TYR B CA 1
ATOM 5066 C C . TYR B 1 75 ? -4.848 50.281 -3.646 1 85.69 75 TYR B C 1
ATOM 5068 O O . TYR B 1 75 ? -5.359 49.25 -3.273 1 85.69 75 TYR B O 1
ATOM 5076 N N . SER B 1 76 ? -5.453 51.406 -3.533 1 81.38 76 SER B N 1
ATOM 5077 C CA . SER B 1 76 ? -6.723 51.531 -2.822 1 81.38 76 SER B CA 1
ATOM 5078 C C . SER B 1 76 ? -7.816 50.719 -3.516 1 81.38 76 SER B C 1
ATOM 5080 O O . SER B 1 76 ? -8.586 50 -2.859 1 81.38 76 SER B O 1
ATOM 5082 N N . SER B 1 77 ? -7.758 50.781 -4.75 1 84.88 77 SER B N 1
ATOM 5083 C CA . SER B 1 77 ? -8.766 50.031 -5.512 1 84.88 77 SER B CA 1
ATOM 5084 C C . SER B 1 77 ? -8.531 48.531 -5.434 1 84.88 77 SER B C 1
ATOM 5086 O O . SER B 1 77 ? -9.484 47.75 -5.34 1 84.88 77 SER B O 1
ATOM 5088 N N . ARG B 1 78 ? -7.273 48.156 -5.379 1 88.19 78 ARG B N 1
ATOM 5089 C CA . ARG B 1 78 ? -6.926 46.75 -5.371 1 88.19 78 ARG B CA 1
ATOM 5090 C C . ARG B 1 78 ? -7.238 46.094 -4.02 1 88.19 78 ARG B C 1
ATOM 5092 O O . ARG B 1 78 ? -7.562 44.906 -3.947 1 88.19 78 ARG B O 1
ATOM 5099 N N . THR B 1 79 ? -7.234 46.938 -2.973 1 89.44 79 THR B N 1
ATOM 5100 C CA . THR B 1 79 ? -7.355 46.406 -1.628 1 89.44 79 THR B CA 1
ATOM 5101 C C . THR B 1 79 ? -8.789 46.531 -1.116 1 89.44 79 THR B C 1
ATOM 5103 O O . THR B 1 79 ? -9.148 45.938 -0.101 1 89.44 79 THR B O 1
ATOM 5106 N N . THR B 1 80 ? -9.586 47.156 -1.792 1 87.38 80 THR B N 1
ATOM 5107 C CA . THR B 1 80 ? -10.922 47.5 -1.321 1 87.38 80 THR B CA 1
ATOM 5108 C C . THR B 1 80 ? -11.703 46.219 -0.958 1 87.38 80 THR B C 1
ATOM 5110 O O . THR B 1 80 ? -12.289 46.156 0.125 1 87.38 80 THR B O 1
ATOM 5113 N N . PRO B 1 81 ? -11.727 45.281 -1.846 1 88.38 81 PRO B N 1
ATOM 5114 C CA . PRO B 1 81 ? -12.484 44.062 -1.486 1 88.38 81 PRO B CA 1
ATOM 5115 C C . PRO B 1 81 ? -12 43.438 -0.186 1 88.38 81 PRO B C 1
ATOM 5117 O O . PRO B 1 81 ? -12.781 42.812 0.533 1 88.38 81 PRO B O 1
ATOM 5120 N N . LEU B 1 82 ? -10.773 43.594 0.15 1 90.38 82 LEU B N 1
ATOM 5121 C CA . LEU B 1 82 ? -10.195 42.969 1.336 1 90.38 82 LEU B CA 1
ATOM 5122 C C . LEU B 1 82 ? -10.383 43.844 2.562 1 90.38 82 LEU B C 1
ATOM 5124 O O . LEU B 1 82 ? -10.703 43.375 3.646 1 90.38 82 LEU B O 1
ATOM 5128 N N . THR B 1 83 ? -10.242 45.156 2.346 1 88.19 83 THR B N 1
ATOM 5129 C CA . THR B 1 83 ? -10.367 46.062 3.467 1 88.19 83 THR B CA 1
ATOM 5130 C C . THR B 1 83 ? -11.812 46.125 3.953 1 88.19 83 THR B C 1
ATOM 5132 O O . THR B 1 83 ? -12.07 46.438 5.117 1 88.19 83 THR B O 1
ATOM 5135 N N . ASP B 1 84 ? -12.656 45.781 3.059 1 84.69 84 ASP B N 1
ATOM 5136 C CA . ASP B 1 84 ? -14.062 45.75 3.434 1 84.69 84 ASP B CA 1
ATOM 5137 C C . ASP B 1 84 ? -14.336 44.656 4.469 1 84.69 84 ASP B C 1
ATOM 5139 O O . ASP B 1 84 ? -15.242 44.812 5.293 1 84.69 84 ASP B O 1
ATOM 5143 N N . LEU B 1 85 ? -13.492 43.656 4.41 1 85.31 85 LEU B N 1
ATOM 5144 C CA . LEU B 1 85 ? -13.664 42.562 5.336 1 85.31 85 LEU B CA 1
ATOM 5145 C C . LEU B 1 85 ? -13.195 42.938 6.738 1 85.31 85 LEU B C 1
ATOM 5147 O O . LEU B 1 85 ? -13.531 42.25 7.711 1 85.31 85 LEU B O 1
ATOM 5151 N N . LEU B 1 86 ? -12.484 44.031 6.836 1 83.88 86 LEU B N 1
ATOM 5152 C CA . LEU B 1 86 ? -11.945 44.469 8.125 1 83.88 86 LEU B CA 1
ATOM 5153 C C . LEU B 1 86 ? -12.93 45.344 8.867 1 83.88 86 LEU B C 1
ATOM 5155 O O . LEU B 1 86 ? -12.742 45.656 10.039 1 83.88 86 LEU B O 1
ATOM 5159 N N . LYS B 1 87 ? -13.906 45.75 8.109 1 79.19 87 LYS B N 1
ATOM 5160 C CA . LYS B 1 87 ? -14.883 46.656 8.711 1 79.19 87 LYS B CA 1
ATOM 5161 C C . LYS B 1 87 ? -15.641 45.969 9.844 1 79.19 87 LYS B C 1
ATOM 5163 O O . LYS B 1 87 ? -15.859 44.781 9.805 1 79.19 87 LYS B O 1
ATOM 5168 N N . LYS B 1 88 ? -15.945 46.75 10.82 1 72.12 88 LYS B N 1
ATOM 5169 C CA . LYS B 1 88 ? -16.641 46.281 12.008 1 72.12 88 LYS B CA 1
ATOM 5170 C C . LYS B 1 88 ? -18.047 45.812 11.664 1 72.12 88 LYS B C 1
ATOM 5172 O O . LYS B 1 88 ? -18.719 46.375 10.797 1 72.12 88 LYS B O 1
ATOM 5177 N N . ASN B 1 89 ? -18.562 44.562 12.086 1 69.44 89 ASN B N 1
ATOM 5178 C CA . ASN B 1 89 ? -19.922 44.031 12.008 1 69.44 89 ASN B CA 1
ATOM 5179 C C . ASN B 1 89 ? -20.156 43.312 10.688 1 69.44 89 ASN B C 1
ATOM 5181 O O . ASN B 1 89 ? -21.297 43.094 10.281 1 69.44 89 ASN B O 1
ATOM 5185 N N . LYS B 1 90 ? -19.125 43.156 9.93 1 71.25 90 LYS B N 1
ATOM 5186 C CA . LYS B 1 90 ? -19.297 42.375 8.711 1 71.25 90 LYS B CA 1
ATOM 5187 C C . LYS B 1 90 ? -18.891 40.906 8.922 1 71.25 90 LYS B C 1
ATOM 5189 O O . LYS B 1 90 ? -17.859 40.656 9.516 1 71.25 90 LYS B O 1
ATOM 5194 N N . PRO B 1 91 ? -19.781 40.062 8.555 1 76.94 91 PRO B N 1
ATOM 5195 C CA . PRO B 1 91 ? -19.438 38.656 8.656 1 76.94 91 PRO B CA 1
ATOM 5196 C C . PRO B 1 91 ? -18.266 38.281 7.758 1 76.94 91 PRO B C 1
ATOM 5198 O O . PRO B 1 91 ? -18.109 38.812 6.66 1 76.94 91 PRO B O 1
ATOM 5201 N N . TRP B 1 92 ? -17.312 37.531 8.242 1 78.81 92 TRP B N 1
ATOM 5202 C CA . TRP B 1 92 ? -16.156 37.062 7.484 1 78.81 92 TRP B CA 1
ATOM 5203 C C . TRP B 1 92 ? -16.578 36.125 6.359 1 78.81 92 TRP B C 1
ATOM 5205 O O . TRP B 1 92 ? -16.984 34.969 6.605 1 78.81 92 TRP B O 1
ATOM 5215 N N . VAL B 1 93 ? -16.719 36.625 5.121 1 79.06 93 VAL B N 1
ATOM 5216 C CA . VAL B 1 93 ? -17 35.844 3.934 1 79.06 93 VAL B CA 1
ATOM 5217 C C . VAL B 1 93 ? -15.922 36.062 2.883 1 79.06 93 VAL B C 1
ATOM 5219 O O . VAL B 1 93 ? -15.812 37.188 2.34 1 79.06 93 VAL B O 1
ATOM 5222 N N . TRP B 1 94 ? -15.109 35.094 2.691 1 83.69 94 TRP B N 1
ATOM 5223 C CA . TRP B 1 94 ? -14.086 35.188 1.654 1 83.69 94 TRP B CA 1
ATOM 5224 C C . TRP B 1 94 ? -14.695 35 0.27 1 83.69 94 TRP B C 1
ATOM 5226 O O . TRP B 1 94 ? -14.828 33.875 -0.198 1 83.69 94 TRP B O 1
ATOM 5236 N N . SER B 1 95 ? -15.086 36.062 -0.37 1 81.19 95 SER B N 1
ATOM 5237 C CA . SER B 1 95 ? -15.758 36.062 -1.665 1 81.19 95 SER B CA 1
ATOM 5238 C C . SER B 1 95 ? -14.758 35.906 -2.809 1 81.19 95 SER B C 1
ATOM 5240 O O . SER B 1 95 ? -13.547 35.938 -2.586 1 81.19 95 SER B O 1
ATOM 5242 N N . GLU B 1 96 ? -15.219 35.688 -3.986 1 84.19 96 GLU B N 1
ATOM 5243 C CA . GLU B 1 96 ? -14.391 35.594 -5.184 1 84.19 96 GLU B CA 1
ATOM 5244 C C . GLU B 1 96 ? -13.633 36.906 -5.418 1 84.19 96 GLU B C 1
ATOM 5246 O O . GLU B 1 96 ? -12.484 36.875 -5.863 1 84.19 96 GLU B O 1
ATOM 5251 N N . ALA B 1 97 ? -14.367 37.969 -5.121 1 85.56 97 ALA B N 1
ATOM 5252 C CA . ALA B 1 97 ? -13.719 39.25 -5.262 1 85.56 97 ALA B CA 1
ATOM 5253 C C . ALA B 1 97 ? -12.516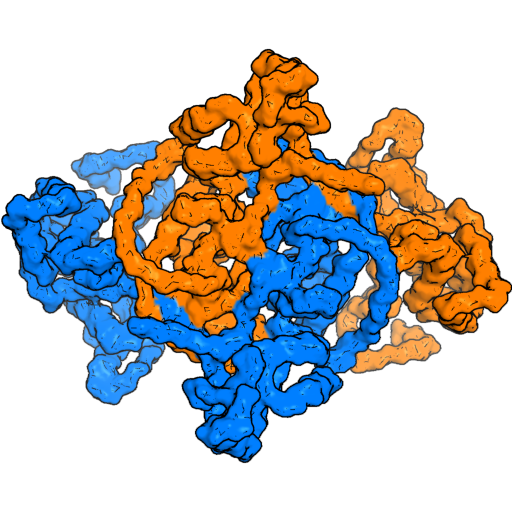 39.375 -4.328 1 85.56 97 ALA B C 1
ATOM 5255 O O . ALA B 1 97 ? -11.484 39.938 -4.707 1 85.56 97 ALA B O 1
ATOM 5256 N N . CYS B 1 98 ? -12.703 38.812 -3.146 1 88.12 98 CYS B N 1
ATOM 5257 C CA . CYS B 1 98 ? -11.617 38.812 -2.174 1 88.12 98 CYS B CA 1
ATOM 5258 C C . CYS B 1 98 ? -10.445 37.969 -2.664 1 88.12 98 CYS B C 1
ATOM 5260 O O . CYS B 1 98 ? -9.297 38.406 -2.572 1 88.12 98 CYS B O 1
ATOM 5262 N N . GLN B 1 99 ? -10.758 36.875 -3.205 1 88.19 99 GLN B N 1
ATOM 5263 C CA . GLN B 1 99 ? -9.727 36 -3.713 1 88.19 99 GLN B CA 1
ATOM 5264 C C . GLN B 1 99 ? -8.953 36.625 -4.859 1 88.19 99 GLN B C 1
ATOM 5266 O O . GLN B 1 99 ? -7.727 36.562 -4.91 1 88.19 99 GLN B O 1
ATOM 5271 N N . LEU B 1 100 ? -9.664 37.188 -5.75 1 85.88 100 LEU B N 1
ATOM 5272 C CA . LEU B 1 100 ? -9.031 37.844 -6.887 1 85.88 100 LEU B CA 1
ATOM 5273 C C . LEU B 1 100 ? -8.125 39 -6.426 1 85.88 100 LEU B C 1
ATOM 5275 O O . LEU B 1 100 ? -7.016 39.156 -6.938 1 85.88 100 LEU B O 1
ATOM 5279 N N . ALA B 1 101 ? -8.68 39.781 -5.543 1 87.69 101 ALA B N 1
ATOM 5280 C CA . ALA B 1 101 ? -7.883 40.875 -5 1 87.69 101 ALA B CA 1
ATOM 5281 C C . ALA B 1 101 ? -6.621 40.344 -4.316 1 87.69 101 ALA B C 1
ATOM 5283 O O . ALA B 1 101 ? -5.543 40.938 -4.465 1 87.69 101 ALA B O 1
ATOM 5284 N N . PHE B 1 102 ? -6.766 39.312 -3.553 1 88.38 102 PHE B N 1
ATOM 5285 C CA . PHE B 1 102 ? -5.664 38.656 -2.838 1 88.38 102 PHE B CA 1
ATOM 5286 C C . PHE B 1 102 ? -4.578 38.219 -3.807 1 88.38 102 PHE B C 1
ATOM 5288 O O . PHE B 1 102 ? -3.404 38.531 -3.623 1 88.38 102 PHE B O 1
ATOM 5295 N N . GLU B 1 103 ? -4.98 37.562 -4.805 1 87.5 103 GLU B N 1
ATOM 5296 C CA . GLU B 1 103 ? -4.027 37.062 -5.801 1 87.5 103 GLU B CA 1
ATOM 5297 C C . GLU B 1 103 ? -3.371 38.219 -6.547 1 87.5 103 GLU B C 1
ATOM 5299 O O . GLU B 1 103 ? -2.176 38.188 -6.848 1 87.5 103 GLU B O 1
ATOM 5304 N N . ASP B 1 104 ? -4.172 39.188 -6.816 1 86.25 104 ASP B N 1
ATOM 5305 C CA . ASP B 1 104 ? -3.67 40.375 -7.504 1 86.25 104 ASP B CA 1
ATOM 5306 C C . ASP B 1 104 ? -2.596 41.062 -6.68 1 86.25 104 ASP B C 1
ATOM 5308 O O . ASP B 1 104 ? -1.566 41.5 -7.215 1 86.25 104 ASP B O 1
ATOM 5312 N N . LEU B 1 105 ? -2.863 41.156 -5.465 1 87 105 LEU B N 1
ATOM 5313 C CA . LEU B 1 105 ? -1.919 41.844 -4.586 1 87 105 LEU B CA 1
ATOM 5314 C C . LEU B 1 105 ? -0.64 41.031 -4.426 1 87 105 LEU B C 1
ATOM 5316 O O . LEU B 1 105 ? 0.458 41.594 -4.398 1 87 105 LEU B O 1
ATOM 5320 N N . LYS B 1 106 ? -0.768 39.781 -4.258 1 83.12 106 LYS B N 1
ATOM 5321 C CA . LYS B 1 106 ? 0.407 38.906 -4.215 1 83.12 106 LYS B CA 1
ATOM 5322 C C . LYS B 1 106 ? 1.278 39.094 -5.453 1 83.12 106 LYS B C 1
ATOM 5324 O O . LYS B 1 106 ? 2.502 39.188 -5.348 1 83.12 106 LYS B O 1
ATOM 5329 N N . ALA B 1 107 ? 0.586 39.094 -6.512 1 81.81 107 ALA B N 1
ATOM 5330 C CA . ALA B 1 107 ? 1.296 39.281 -7.777 1 81.81 107 ALA B CA 1
ATOM 5331 C C . ALA B 1 107 ? 1.975 40.656 -7.836 1 81.81 107 ALA B C 1
ATOM 5333 O O . ALA B 1 107 ? 3.115 40.781 -8.289 1 81.81 107 ALA B O 1
ATOM 5334 N N . ALA B 1 108 ? 1.271 41.656 -7.402 1 81.38 108 ALA B N 1
ATOM 5335 C CA . ALA B 1 108 ? 1.783 43.031 -7.453 1 81.38 108 ALA B CA 1
ATOM 5336 C C . ALA B 1 108 ? 3.059 43.156 -6.629 1 81.38 108 ALA B C 1
ATOM 5338 O O . ALA B 1 108 ? 3.992 43.875 -7.027 1 81.38 108 ALA B O 1
ATOM 5339 N N . VAL B 1 109 ? 3.047 42.469 -5.523 1 80.44 109 VAL B N 1
ATOM 5340 C CA . VAL B 1 109 ? 4.188 42.562 -4.621 1 80.44 109 VAL B CA 1
ATOM 5341 C C . VAL B 1 109 ? 5.355 41.75 -5.156 1 80.44 109 VAL B C 1
ATOM 5343 O O . VAL B 1 109 ? 6.512 42 -4.805 1 80.44 109 VAL B O 1
ATOM 5346 N N . SER B 1 110 ? 5 40.844 -5.984 1 77.44 110 SER B N 1
ATOM 5347 C CA . SER B 1 110 ? 6 39.875 -6.43 1 77.44 110 SER B CA 1
ATOM 5348 C C . SER B 1 110 ? 6.637 40.312 -7.746 1 77.44 110 SER B C 1
ATOM 5350 O O . SER B 1 110 ? 7.426 39.562 -8.336 1 77.44 110 SER B O 1
ATOM 5352 N N . VAL B 1 111 ? 6.199 41.406 -8.25 1 74.31 111 VAL B N 1
ATOM 5353 C CA . VAL B 1 111 ? 6.734 41.875 -9.531 1 74.31 111 VAL B CA 1
ATOM 5354 C C . VAL B 1 111 ? 7.227 43.312 -9.398 1 74.31 111 VAL B C 1
ATOM 5356 O O . VAL B 1 111 ? 7 43.938 -8.375 1 74.31 111 VAL B O 1
ATOM 5359 N N . GLU B 1 112 ? 8.031 43.688 -10.562 1 67.44 112 GLU B N 1
ATOM 5360 C CA . GLU B 1 112 ? 8.375 45.094 -10.664 1 67.44 112 GLU B CA 1
ATOM 5361 C C . GLU B 1 112 ? 7.133 45.969 -10.812 1 67.44 112 GLU B C 1
ATOM 5363 O O . GLU B 1 112 ? 6.156 45.562 -11.445 1 67.44 112 GLU B O 1
ATOM 5368 N N . PRO B 1 113 ? 7.059 47.031 -10.039 1 69.06 113 PRO B N 1
ATOM 5369 C CA . PRO B 1 113 ? 8.18 47.781 -9.461 1 69.06 113 PRO B CA 1
ATOM 5370 C C . PRO B 1 113 ? 8.375 47.5 -7.973 1 69.06 113 PRO B C 1
ATOM 5372 O O . PRO B 1 113 ? 9.242 48.094 -7.336 1 69.06 113 PRO B O 1
ATOM 5375 N N . VAL B 1 114 ? 7.551 46.781 -7.422 1 74.5 114 VAL B N 1
ATOM 5376 C CA . VAL B 1 114 ? 7.73 46.531 -5.992 1 74.5 114 VAL B CA 1
ATOM 5377 C C . VAL B 1 114 ? 9.055 45.812 -5.75 1 74.5 114 VAL B C 1
ATOM 5379 O O . VAL B 1 114 ? 9.914 46.312 -5.016 1 74.5 114 VAL B O 1
ATOM 5382 N N . LEU B 1 115 ? 9.148 44.75 -6.43 1 78.19 115 LEU B N 1
ATOM 5383 C CA . LEU B 1 115 ? 10.383 44 -6.301 1 78.19 115 LEU B CA 1
ATOM 5384 C C . LEU B 1 115 ? 11.5 44.625 -7.121 1 78.19 115 LEU B C 1
ATOM 5386 O O . LEU B 1 115 ? 11.281 45.031 -8.258 1 78.19 115 LEU B O 1
ATOM 5390 N N . ALA B 1 116 ? 12.641 44.812 -6.523 1 75.81 116 ALA B N 1
ATOM 5391 C CA . ALA B 1 116 ? 13.75 45.469 -7.215 1 75.81 116 ALA B CA 1
ATOM 5392 C C . ALA B 1 116 ? 14.938 44.531 -7.34 1 75.81 116 ALA B C 1
ATOM 5394 O O . ALA B 1 116 ? 15.062 43.562 -6.57 1 75.81 116 ALA B O 1
ATOM 5395 N N . LEU B 1 117 ? 15.711 44.75 -8.352 1 73 117 LEU B N 1
ATOM 5396 C CA . LEU B 1 117 ? 16.984 44.062 -8.484 1 73 117 LEU B CA 1
ATOM 5397 C C . LEU B 1 117 ? 18.031 44.625 -7.535 1 73 117 LEU B C 1
ATOM 5399 O O . LEU B 1 117 ? 18.047 45.844 -7.273 1 73 117 LEU B O 1
ATOM 5403 N N . PRO B 1 118 ? 18.828 43.781 -7.062 1 76.25 118 PRO B N 1
ATOM 5404 C CA . PRO B 1 118 ? 19.859 44.25 -6.133 1 76.25 118 PRO B CA 1
ATOM 5405 C C . PRO B 1 118 ? 20.859 45.219 -6.789 1 76.25 118 PRO B C 1
ATOM 5407 O O . PRO B 1 118 ? 21.219 45.031 -7.949 1 76.25 118 PRO B O 1
ATOM 5410 N N . ASN B 1 119 ? 21.078 46.312 -6.199 1 76.06 119 ASN B N 1
ATOM 5411 C CA . ASN B 1 119 ? 22.109 47.281 -6.562 1 76.06 119 ASN B CA 1
ATOM 5412 C C . ASN B 1 119 ? 23.219 47.344 -5.52 1 76.06 119 ASN B C 1
ATOM 5414 O O . ASN B 1 119 ? 23.016 47.844 -4.414 1 76.06 119 ASN B O 1
ATOM 5418 N N . PHE B 1 120 ? 24.359 46.906 -5.852 1 78.31 120 PHE B N 1
ATOM 5419 C CA . PHE B 1 120 ? 25.422 46.719 -4.883 1 78.31 120 PHE B CA 1
ATOM 5420 C C . PHE B 1 120 ? 26.078 48.062 -4.531 1 78.31 120 PHE B C 1
ATOM 5422 O O . PHE B 1 120 ? 26.891 48.125 -3.617 1 78.31 120 PHE B O 1
ATOM 5429 N N . GLU B 1 121 ? 25.656 49.031 -5.273 1 76.94 121 GLU B N 1
ATOM 5430 C CA . GLU B 1 121 ? 26.141 50.375 -4.957 1 76.94 121 GLU B CA 1
ATOM 5431 C C . GLU B 1 121 ? 25.281 51.031 -3.885 1 76.94 121 GLU B C 1
ATOM 5433 O O . GLU B 1 121 ? 25.672 52.062 -3.322 1 76.94 121 GLU B O 1
ATOM 5438 N N . LYS B 1 122 ? 24.172 50.469 -3.703 1 85.12 122 LYS B N 1
ATOM 5439 C CA . LYS B 1 122 ? 23.266 51 -2.697 1 85.12 122 LYS B CA 1
ATOM 5440 C C . LYS B 1 122 ? 23.266 50.125 -1.438 1 85.12 122 LYS B C 1
ATOM 5442 O O . LYS B 1 122 ? 23.625 48.969 -1.491 1 85.12 122 LYS B O 1
ATOM 5447 N N . MET B 1 123 ? 22.859 50.75 -0.396 1 89.69 123 MET B N 1
ATOM 5448 C CA . MET B 1 123 ? 22.891 50.062 0.893 1 89.69 123 MET B CA 1
ATOM 5449 C C . MET B 1 123 ? 21.734 49.062 1.021 1 89.69 123 MET B C 1
ATOM 5451 O O . MET B 1 123 ? 20.594 49.406 0.671 1 89.69 123 MET B O 1
ATOM 5455 N N . PHE B 1 124 ? 22.141 47.906 1.487 1 91.12 124 PHE B N 1
ATOM 5456 C CA . PHE B 1 124 ? 21.125 46.906 1.762 1 91.12 124 PHE B CA 1
ATOM 5457 C C . PHE B 1 124 ? 20.531 47.094 3.158 1 91.12 124 PHE B C 1
ATOM 5459 O O . PHE B 1 124 ? 21.203 47.594 4.055 1 91.12 124 PHE B O 1
ATOM 5466 N N . GLU B 1 125 ? 19.234 46.75 3.27 1 91.5 125 GLU B N 1
ATOM 5467 C CA . GLU B 1 125 ? 18.547 46.688 4.555 1 91.5 125 GLU B CA 1
ATOM 5468 C C . GLU B 1 125 ? 17.953 45.281 4.797 1 91.5 125 GLU B C 1
ATOM 5470 O O . GLU B 1 125 ? 17.219 44.781 3.961 1 91.5 125 GLU B O 1
ATOM 5475 N N . LEU B 1 126 ? 18.359 44.719 5.871 1 90.75 126 LEU B N 1
ATOM 5476 C CA . LEU B 1 126 ? 17.797 43.438 6.262 1 90.75 126 LEU B CA 1
ATOM 5477 C C . LEU B 1 126 ? 16.797 43.594 7.406 1 90.75 126 LEU B C 1
ATOM 5479 O O . LEU B 1 126 ? 17.156 44.094 8.477 1 90.75 126 LEU B O 1
ATOM 5483 N N . HIS B 1 127 ? 15.539 43.281 7.129 1 88.69 127 HIS B N 1
ATOM 5484 C CA . HIS B 1 127 ? 14.516 43.281 8.164 1 88.69 127 HIS B CA 1
ATOM 5485 C C . HIS B 1 127 ? 14.211 41.844 8.625 1 88.69 127 HIS B C 1
ATOM 5487 O O . HIS B 1 127 ? 13.984 40.969 7.797 1 88.69 127 HIS B O 1
ATOM 5493 N N . THR B 1 128 ? 14.352 41.594 9.852 1 88.31 128 THR B N 1
ATOM 5494 C CA . THR B 1 128 ? 14.047 40.25 10.359 1 88.31 128 THR B CA 1
ATOM 5495 C C . THR B 1 128 ? 13.062 40.312 11.523 1 88.31 128 THR B C 1
ATOM 5497 O O . THR B 1 128 ? 12.938 41.375 12.172 1 88.31 128 THR B O 1
ATOM 5500 N N . ASP B 1 129 ? 12.258 39.312 11.695 1 83.31 129 ASP B N 1
ATOM 5501 C CA . ASP B 1 129 ? 11.359 39.125 12.828 1 83.31 129 ASP B CA 1
ATOM 5502 C C . ASP B 1 129 ? 11.188 37.656 13.164 1 83.31 129 ASP B C 1
ATOM 5504 O O . ASP B 1 129 ? 11.359 36.781 12.297 1 83.31 129 ASP B O 1
ATOM 5508 N N . ALA B 1 130 ? 11.078 37.469 14.414 1 81.81 130 ALA B N 1
ATOM 5509 C CA . ALA B 1 130 ? 10.844 36.094 14.859 1 81.81 130 ALA B CA 1
ATOM 5510 C C . ALA B 1 130 ? 9.562 36 15.688 1 81.81 130 ALA B C 1
ATOM 5512 O O . ALA B 1 130 ? 9.297 36.875 16.531 1 81.81 130 ALA B O 1
ATOM 5513 N N . SER B 1 131 ? 8.727 35.125 15.281 1 75.75 131 SER B N 1
ATOM 5514 C CA . SER B 1 131 ? 7.586 34.75 16.109 1 75.75 131 SER B CA 1
ATOM 5515 C C . SER B 1 131 ? 7.844 33.438 16.859 1 75.75 131 SER B C 1
ATOM 5517 O O . SER B 1 131 ? 8.961 32.938 16.844 1 75.75 131 SER B O 1
ATOM 5519 N N . ASP B 1 132 ? 6.855 33.031 17.516 1 71.25 132 ASP B N 1
ATOM 5520 C CA . ASP B 1 132 ? 6.992 31.797 18.25 1 71.25 132 ASP B CA 1
ATOM 5521 C C . ASP B 1 132 ? 7.078 30.594 17.312 1 71.25 132 ASP B C 1
ATOM 5523 O O . ASP B 1 132 ? 7.504 29.516 17.703 1 71.25 132 ASP B O 1
ATOM 5527 N N . PHE B 1 133 ? 6.781 30.984 16.062 1 71.19 133 PHE B N 1
ATOM 5528 C CA . PHE B 1 133 ? 6.629 29.812 15.219 1 71.19 133 PHE B CA 1
ATOM 5529 C C . PHE B 1 133 ? 7.5 29.922 13.969 1 71.19 133 PHE B C 1
ATOM 5531 O O . PHE B 1 133 ? 7.75 28.938 13.289 1 71.19 133 PHE B O 1
ATOM 5538 N N . ALA B 1 134 ? 7.84 31.047 13.664 1 78.88 134 ALA B N 1
ATOM 5539 C CA . ALA B 1 134 ? 8.586 31.234 12.422 1 78.88 134 ALA B CA 1
ATOM 5540 C C . ALA B 1 134 ? 9.453 32.5 12.484 1 78.88 134 ALA B C 1
ATOM 5542 O O . ALA B 1 134 ? 9.266 33.344 13.359 1 78.88 134 ALA B O 1
ATOM 5543 N N . ILE B 1 135 ? 10.398 32.438 11.625 1 81.25 135 ILE B N 1
ATOM 5544 C CA . ILE B 1 135 ? 11.188 33.656 11.422 1 81.25 135 ILE B CA 1
ATOM 5545 C C . ILE B 1 135 ? 10.953 34.219 10.016 1 81.25 135 ILE B C 1
ATOM 5547 O O . ILE B 1 135 ? 10.719 33.438 9.078 1 81.25 135 ILE B O 1
ATOM 5551 N N . GLY B 1 136 ? 10.789 35.406 9.953 1 82.25 136 GLY B N 1
ATOM 5552 C CA . GLY B 1 136 ? 10.625 36.094 8.688 1 82.25 136 GLY B CA 1
ATOM 5553 C C . GLY B 1 136 ? 11.742 37.094 8.391 1 82.25 136 GLY B C 1
ATOM 5554 O O . GLY B 1 136 ? 12.312 37.688 9.305 1 82.25 136 GLY B O 1
ATOM 5555 N N . GLY B 1 137 ? 12.125 37.156 7.141 1 84.88 137 GLY B N 1
ATOM 5556 C CA . GLY B 1 137 ? 13.148 38.094 6.711 1 84.88 137 GLY B CA 1
ATOM 5557 C C . GLY B 1 137 ? 12.859 38.719 5.352 1 84.88 137 GLY B C 1
ATOM 5558 O O . GLY B 1 137 ? 12.289 38.062 4.477 1 84.88 137 GLY B O 1
ATOM 5559 N N . VAL B 1 138 ? 13.195 40 5.242 1 87.06 138 VAL B N 1
ATOM 5560 C CA . VAL B 1 138 ? 13.094 40.688 3.961 1 87.06 138 VAL B CA 1
ATOM 5561 C C . VAL B 1 138 ? 14.367 41.5 3.707 1 87.06 138 VAL B C 1
ATOM 5563 O O . VAL B 1 138 ? 14.852 42.219 4.594 1 87.06 138 VAL B O 1
ATOM 5566 N N . LEU B 1 139 ? 14.953 41.219 2.607 1 86.88 139 LEU B N 1
ATOM 5567 C CA . LEU B 1 139 ? 16.078 42.031 2.133 1 86.88 139 LEU B CA 1
ATOM 5568 C C . LEU B 1 139 ? 15.586 43.188 1.265 1 86.88 139 LEU B C 1
ATOM 5570 O O . LEU B 1 139 ? 14.852 42.969 0.299 1 86.88 139 LEU B O 1
ATOM 5574 N N . MET B 1 140 ? 15.977 44.375 1.666 1 87.81 140 MET B N 1
ATOM 5575 C CA . MET B 1 140 ? 15.422 45.562 0.991 1 87.81 140 MET B CA 1
ATOM 5576 C C . MET B 1 140 ? 16.531 46.531 0.58 1 87.81 140 MET B C 1
ATOM 5578 O O . MET B 1 140 ? 17.625 46.469 1.127 1 87.81 140 MET B O 1
ATOM 5582 N N . GLN B 1 141 ? 16.203 47.312 -0.456 1 86.88 141 GLN B N 1
ATOM 5583 C CA . GLN B 1 141 ? 16.984 48.5 -0.853 1 86.88 141 GLN B CA 1
ATOM 5584 C C . GLN B 1 141 ? 16.094 49.656 -1.204 1 86.88 141 GLN B C 1
ATOM 5586 O O . GLN B 1 141 ? 15.188 49.562 -2.029 1 86.88 141 GLN B O 1
ATOM 5591 N N . GLU B 1 142 ? 16.297 50.75 -0.549 1 85.25 142 GLU B N 1
ATOM 5592 C CA . GLU B 1 142 ? 15.578 51.969 -0.824 1 85.25 142 GLU B CA 1
ATOM 5593 C C . GLU B 1 142 ? 14.062 51.75 -0.825 1 85.25 142 GLU B C 1
ATOM 5595 O O . GLU B 1 142 ? 13.367 52.188 -1.736 1 85.25 142 GLU B O 1
ATOM 5600 N N . GLY B 1 143 ? 13.688 50.938 0.112 1 80.88 143 GLY B N 1
ATOM 5601 C CA . GLY B 1 143 ? 12.258 50.75 0.289 1 80.88 143 GLY B CA 1
ATOM 5602 C C . GLY B 1 143 ? 11.711 49.625 -0.568 1 80.88 143 GLY B C 1
ATOM 5603 O O . GLY B 1 143 ? 10.555 49.219 -0.406 1 80.88 143 GLY B O 1
ATOM 5604 N N . HIS B 1 144 ? 12.539 49.094 -1.527 1 83.62 144 HIS B N 1
ATOM 5605 C CA . HIS B 1 144 ? 12.117 48 -2.381 1 83.62 144 HIS B CA 1
ATOM 5606 C C . HIS B 1 144 ? 12.625 46.656 -1.846 1 83.62 144 HIS B C 1
ATOM 5608 O O . HIS B 1 144 ? 13.797 46.531 -1.462 1 83.62 144 HIS B O 1
ATOM 5614 N N . PRO B 1 145 ? 11.734 45.688 -1.803 1 84.31 145 PRO B N 1
ATOM 5615 C CA . PRO B 1 145 ? 12.203 44.375 -1.417 1 84.31 145 PRO B CA 1
ATOM 5616 C C . PRO B 1 145 ? 13.008 43.688 -2.521 1 84.31 145 PRO B C 1
ATOM 5618 O O . PRO B 1 145 ? 12.688 43.844 -3.705 1 84.31 145 PRO B O 1
ATOM 5621 N N . ILE B 1 146 ? 14.078 43.062 -2.094 1 79.19 146 ILE B N 1
ATOM 5622 C CA . ILE B 1 146 ? 14.906 42.281 -2.994 1 79.19 146 ILE B CA 1
ATOM 5623 C C . ILE B 1 146 ? 14.539 40.781 -2.852 1 79.19 146 ILE B C 1
ATOM 5625 O O . ILE B 1 146 ? 14.508 40.062 -3.84 1 79.19 146 ILE B O 1
ATOM 5629 N N . ALA B 1 147 ? 14.289 40.406 -1.671 1 80.06 147 ALA B N 1
ATOM 5630 C CA . ALA B 1 147 ? 13.969 39 -1.386 1 80.06 147 ALA B CA 1
ATOM 5631 C C . ALA B 1 147 ? 13.141 38.906 -0.11 1 80.06 147 ALA B C 1
ATOM 5633 O O . ALA B 1 147 ? 13.297 39.688 0.818 1 80.06 147 ALA B O 1
ATOM 5634 N N . PHE B 1 148 ? 12.148 37.969 -0.166 1 79.94 148 PHE B N 1
ATOM 5635 C CA . PHE B 1 148 ? 11.352 37.562 0.985 1 79.94 148 PHE B CA 1
ATOM 5636 C C . PHE B 1 148 ? 11.648 36.125 1.388 1 79.94 148 PHE B C 1
ATOM 5638 O O . PHE B 1 148 ? 11.805 35.25 0.528 1 79.94 148 PHE B O 1
ATOM 5645 N N . LYS B 1 149 ? 11.789 35.906 2.686 1 78.62 149 LYS B N 1
ATOM 5646 C CA . LYS B 1 149 ? 11.922 34.531 3.127 1 78.62 149 LYS B CA 1
ATOM 5647 C C . LYS B 1 149 ? 11.273 34.312 4.492 1 78.62 149 LYS B C 1
ATOM 5649 O O . LYS B 1 149 ? 11.258 35.219 5.324 1 78.62 149 LYS B O 1
ATOM 5654 N N . SER B 1 150 ? 10.594 33.219 4.609 1 77.38 150 SER B N 1
ATOM 5655 C CA . SER B 1 150 ? 10.039 32.781 5.883 1 77.38 150 SER B CA 1
ATOM 5656 C C . SER B 1 150 ? 10.422 31.328 6.168 1 77.38 150 SER B C 1
ATOM 5658 O O . SER B 1 150 ? 10.523 30.516 5.246 1 77.38 150 SER B O 1
ATOM 5660 N N . ARG B 1 151 ? 10.797 31.188 7.363 1 72.25 151 ARG B N 1
ATOM 5661 C CA . ARG B 1 151 ? 11.18 29.828 7.754 1 72.25 151 ARG B CA 1
ATOM 5662 C C . ARG B 1 151 ? 10.531 29.438 9.078 1 72.25 151 ARG B C 1
ATOM 5664 O O . ARG B 1 151 ? 10.586 30.188 10.047 1 72.25 151 ARG B O 1
ATOM 5671 N N . LYS B 1 152 ? 9.992 28.359 9.055 1 70.75 152 LYS B N 1
ATOM 5672 C CA . LYS B 1 152 ? 9.422 27.844 10.289 1 70.75 152 LYS B CA 1
ATOM 5673 C C . LYS B 1 152 ? 10.508 27.391 11.266 1 70.75 152 LYS B C 1
ATOM 5675 O O . LYS B 1 152 ? 11.555 26.891 10.844 1 70.75 152 LYS B O 1
ATOM 5680 N N . LEU B 1 153 ? 10.148 27.75 12.523 1 72.69 153 LEU B N 1
ATOM 5681 C CA . LEU B 1 153 ? 11.086 27.328 13.562 1 72.69 153 LEU B CA 1
ATOM 5682 C C . LEU B 1 153 ? 10.883 25.844 13.906 1 72.69 153 LEU B C 1
ATOM 5684 O O . LEU B 1 153 ? 9.758 25.344 13.891 1 72.69 153 LEU B O 1
ATOM 5688 N N . ASN B 1 154 ? 11.969 25.188 14.008 1 65.19 154 ASN B N 1
ATOM 5689 C CA . ASN B 1 154 ? 11.859 23.812 14.484 1 65.19 154 ASN B CA 1
ATOM 5690 C C . ASN B 1 154 ? 11.547 23.766 15.977 1 65.19 154 ASN B C 1
ATOM 5692 O O . ASN B 1 154 ? 11.492 24.812 16.641 1 65.19 154 ASN B O 1
ATOM 5696 N N . GLU B 1 155 ? 11.266 22.656 16.484 1 61.56 155 GLU B N 1
ATOM 5697 C CA . GLU B 1 155 ? 10.828 22.5 17.859 1 61.56 155 GLU B CA 1
ATOM 5698 C C . GLU B 1 155 ? 11.852 23.094 18.828 1 61.56 155 GLU B C 1
ATOM 5700 O O . GLU B 1 155 ? 11.477 23.781 19.797 1 61.56 155 GLU B O 1
ATOM 5705 N N . THR B 1 156 ? 13.102 22.828 18.609 1 67.06 156 THR B N 1
ATOM 5706 C CA . THR B 1 156 ? 14.164 23.344 19.469 1 67.06 156 THR B CA 1
ATOM 5707 C C . THR B 1 156 ? 14.211 24.875 19.406 1 67.06 156 THR B C 1
ATOM 5709 O O . THR B 1 156 ? 14.336 25.531 20.438 1 67.06 156 THR B O 1
ATOM 5712 N N . GLU B 1 157 ? 14 25.297 18.219 1 79.75 157 GLU B N 1
ATOM 5713 C CA . GLU B 1 157 ? 14.102 26.734 18.016 1 79.75 157 GLU B CA 1
ATOM 5714 C C . GLU B 1 157 ? 12.922 27.469 18.656 1 79.75 157 GLU B C 1
ATOM 5716 O O . GLU B 1 157 ? 13.055 28.625 19.062 1 79.75 157 GLU B O 1
ATOM 5721 N N . ARG B 1 158 ? 11.836 26.734 18.688 1 74.94 158 ARG B N 1
ATOM 5722 C CA . ARG B 1 158 ? 10.633 27.344 19.25 1 74.94 158 ARG B CA 1
ATOM 5723 C C . ARG B 1 158 ? 10.797 27.594 20.734 1 74.94 158 ARG B C 1
ATOM 5725 O O . ARG B 1 158 ? 10.125 28.453 21.312 1 74.94 158 ARG B O 1
ATOM 5732 N N . ARG B 1 159 ? 11.734 26.922 21.297 1 74.25 159 ARG B N 1
ATOM 5733 C CA . ARG B 1 159 ? 11.938 27.031 22.75 1 74.25 159 ARG B CA 1
ATOM 5734 C C . ARG B 1 159 ? 12.961 28.109 23.078 1 74.25 159 ARG B C 1
ATOM 5736 O O . ARG B 1 159 ? 13.203 28.422 24.25 1 74.25 159 ARG B O 1
ATOM 5743 N N . TYR B 1 160 ? 13.516 28.594 22.094 1 80.12 160 TYR B N 1
ATOM 5744 C CA . TYR B 1 160 ? 14.461 29.688 22.312 1 80.12 160 TYR B CA 1
ATOM 5745 C C . TYR B 1 160 ? 13.773 30.875 22.953 1 80.12 160 TYR B C 1
ATOM 5747 O O . TYR B 1 160 ? 12.562 31.047 22.828 1 80.12 160 TYR B O 1
ATOM 5755 N N . THR B 1 161 ? 14.555 31.531 23.75 1 77.62 161 THR B N 1
ATOM 5756 C CA . THR B 1 161 ? 14.047 32.812 24.234 1 77.62 161 THR B CA 1
ATOM 5757 C C . THR B 1 161 ? 13.766 33.75 23.062 1 77.62 161 THR B C 1
ATOM 5759 O O . THR B 1 161 ? 14.25 33.531 21.953 1 77.62 161 THR B O 1
ATOM 5762 N N . VAL B 1 162 ? 12.891 34.625 23.328 1 76.06 162 VAL B N 1
ATOM 5763 C CA . VAL B 1 162 ? 12.531 35.625 22.297 1 76.06 162 VAL B CA 1
ATOM 5764 C C . VAL B 1 162 ? 13.805 36.219 21.719 1 76.06 162 VAL B C 1
ATOM 5766 O O . VAL B 1 162 ? 13.922 36.375 20.5 1 76.06 162 VAL B O 1
ATOM 5769 N N . GLN B 1 163 ? 14.758 36.469 22.578 1 76.56 163 GLN B N 1
ATOM 5770 C CA . GLN B 1 163 ? 16.016 37.062 22.156 1 76.56 163 GLN B CA 1
ATOM 5771 C C . GLN B 1 163 ? 16.797 36.125 21.234 1 76.56 163 GLN B C 1
ATOM 5773 O O . GLN B 1 163 ? 17.359 36.562 20.234 1 76.56 163 GLN B O 1
ATOM 5778 N N . GLU B 1 164 ? 16.766 34.938 21.609 1 81.94 164 GLU B N 1
ATOM 5779 C CA . GLU B 1 164 ? 17.484 33.938 20.812 1 81.94 164 GLU B CA 1
ATOM 5780 C C . GLU B 1 164 ? 16.812 33.75 19.453 1 81.94 164 GLU B C 1
ATOM 5782 O O . GLU B 1 164 ? 17.5 33.594 18.438 1 81.94 164 GLU B O 1
ATOM 5787 N N . LYS B 1 165 ? 15.539 33.781 19.484 1 84.94 165 LYS B N 1
ATOM 5788 C CA . LYS B 1 165 ? 14.82 33.625 18.234 1 84.94 165 LYS B CA 1
ATOM 5789 C C . LYS B 1 165 ? 15.117 34.781 17.281 1 84.94 165 LYS B C 1
ATOM 5791 O O . LYS B 1 165 ? 15.32 34.594 16.078 1 84.94 165 LYS B O 1
ATOM 5796 N N . GLU B 1 166 ? 15.086 35.938 17.828 1 83.38 166 GLU B N 1
ATOM 5797 C CA . GLU B 1 166 ? 15.352 37.125 17.016 1 83.38 166 GLU B CA 1
ATOM 5798 C C . GLU B 1 166 ? 16.766 37.125 16.469 1 83.38 166 GLU B C 1
ATOM 5800 O O . GLU B 1 166 ? 17 37.438 15.305 1 83.38 166 GLU B O 1
ATOM 5805 N N . THR B 1 167 ? 17.703 36.719 17.344 1 84.38 167 THR B N 1
ATOM 5806 C CA . THR B 1 167 ? 19.094 36.656 16.906 1 84.38 167 THR B CA 1
ATOM 5807 C C . THR B 1 167 ? 19.266 35.562 15.859 1 84.38 167 THR B C 1
ATOM 5809 O O . THR B 1 167 ? 19.984 35.719 14.875 1 84.38 167 THR B O 1
ATOM 5812 N N . MET B 1 168 ? 18.594 34.531 16.156 1 86.25 168 MET B N 1
ATOM 5813 C CA . MET B 1 168 ? 18.641 33.438 15.203 1 86.25 168 MET B CA 1
ATOM 5814 C C . MET B 1 168 ? 18.094 33.875 13.844 1 86.25 168 MET B C 1
ATOM 5816 O O . MET B 1 168 ? 18.641 33.469 12.805 1 86.25 168 MET B O 1
ATOM 5820 N N . ALA B 1 169 ? 17.031 34.562 13.828 1 87.44 169 ALA B N 1
ATOM 5821 C CA . ALA B 1 169 ? 16.484 35.062 12.57 1 87.44 169 ALA B CA 1
ATOM 5822 C C . ALA B 1 169 ? 17.516 35.875 11.805 1 87.44 169 ALA B C 1
ATOM 5824 O O . ALA B 1 169 ? 17.688 35.688 10.594 1 87.44 169 ALA B O 1
ATOM 5825 N N . ILE B 1 170 ? 18.25 36.656 12.492 1 87.81 170 ILE B N 1
ATOM 5826 C CA . ILE B 1 170 ? 19.281 37.5 11.867 1 87.81 170 ILE B CA 1
ATOM 5827 C C . ILE B 1 170 ? 20.375 36.594 11.281 1 87.81 170 ILE B C 1
ATOM 5829 O O . ILE B 1 170 ? 20.719 36.75 10.109 1 87.81 170 ILE B O 1
ATOM 5833 N N . VAL B 1 171 ? 20.828 35.688 12.109 1 87.12 171 VAL B N 1
ATOM 5834 C CA . VAL B 1 171 ? 21.906 34.812 11.688 1 87.12 171 VAL B CA 1
ATOM 5835 C C . VAL B 1 171 ? 21.469 34 10.469 1 87.12 171 VAL B C 1
ATOM 5837 O O . VAL B 1 171 ? 22.219 33.875 9.5 1 87.12 171 VAL B O 1
ATOM 5840 N N . HIS B 1 172 ? 20.312 33.531 10.578 1 86.88 172 HIS B N 1
ATOM 5841 C CA . HIS B 1 172 ? 19.766 32.688 9.508 1 86.88 172 HIS B CA 1
ATOM 5842 C C . HIS B 1 172 ? 19.734 33.438 8.18 1 86.88 172 HIS B C 1
ATOM 5844 O O . HIS B 1 172 ? 20.203 32.938 7.16 1 86.88 172 HIS B O 1
ATOM 5850 N N . TYR B 1 173 ? 19.219 34.594 8.164 1 87.75 173 TYR B N 1
ATOM 5851 C CA . TYR B 1 173 ? 19.016 35.312 6.91 1 87.75 173 TYR B CA 1
ATOM 5852 C C . TYR B 1 173 ? 20.312 35.938 6.426 1 87.75 173 TYR B C 1
ATOM 5854 O O . TYR B 1 173 ? 20.5 36.156 5.227 1 87.75 173 TYR B O 1
ATOM 5862 N N . LEU B 1 174 ? 21.203 36.219 7.367 1 87.94 174 LEU B N 1
ATOM 5863 C CA . LEU B 1 174 ? 22.531 36.625 6.941 1 87.94 174 LEU B CA 1
ATOM 5864 C C . LEU B 1 174 ? 23.266 35.5 6.219 1 87.94 174 LEU B C 1
ATOM 5866 O O . LEU B 1 174 ? 24.016 35.75 5.273 1 87.94 174 LEU B O 1
ATOM 5870 N N . ARG B 1 175 ? 22.969 34.312 6.676 1 83.94 175 ARG B N 1
ATOM 5871 C CA . ARG B 1 175 ? 23.562 33.156 6 1 83.94 175 ARG B CA 1
ATOM 5872 C C . ARG B 1 175 ? 22.984 33 4.594 1 83.94 175 ARG B C 1
ATOM 5874 O O . ARG B 1 175 ? 23.734 32.781 3.637 1 83.94 175 ARG B O 1
ATOM 5881 N N . ILE B 1 176 ? 21.766 33.094 4.473 1 80.75 176 ILE B N 1
ATOM 5882 C CA . ILE B 1 176 ? 21.062 32.906 3.207 1 80.75 176 ILE B CA 1
ATOM 5883 C C . ILE B 1 176 ? 21.469 34 2.215 1 80.75 176 ILE B C 1
ATOM 5885 O O . ILE B 1 176 ? 21.703 33.719 1.037 1 80.75 176 ILE B O 1
ATOM 5889 N N . TRP B 1 177 ? 21.578 35.219 2.701 1 81.94 177 TRP B N 1
ATOM 5890 C CA . TRP B 1 177 ? 21.812 36.312 1.803 1 81.94 177 TRP B CA 1
ATOM 5891 C C . TRP B 1 177 ? 23.234 36.875 1.973 1 81.94 177 TRP B C 1
ATOM 5893 O O . TRP B 1 177 ? 23.484 38.062 1.821 1 81.94 177 TRP B O 1
ATOM 5903 N N . ARG B 1 178 ? 24.062 35.969 2.383 1 80.38 178 ARG B N 1
ATOM 5904 C CA . ARG B 1 178 ? 25.469 36.312 2.59 1 80.38 178 ARG B CA 1
ATOM 5905 C C . ARG B 1 178 ? 26.078 36.938 1.334 1 80.38 178 ARG B C 1
ATOM 5907 O O . ARG B 1 178 ? 26.859 37.875 1.419 1 80.38 178 ARG B O 1
ATOM 5914 N N . HIS B 1 179 ? 25.688 36.469 0.209 1 75.06 179 HIS B N 1
ATOM 5915 C CA . HIS B 1 179 ? 26.266 36.906 -1.057 1 75.06 179 HIS B CA 1
ATOM 5916 C C . HIS B 1 179 ? 25.906 38.344 -1.358 1 75.06 179 HIS B C 1
ATOM 5918 O O . HIS B 1 179 ? 26.609 39.031 -2.107 1 75.06 179 HIS B O 1
ATOM 5924 N N . TYR B 1 180 ? 24.875 38.844 -0.8 1 78.94 180 TYR B N 1
ATOM 5925 C CA . TYR B 1 180 ? 24.5 40.25 -0.973 1 78.94 180 TYR B CA 1
ATOM 5926 C C . TYR B 1 180 ? 25.172 41.125 0.068 1 78.94 180 TYR B C 1
ATOM 5928 O O . TYR B 1 180 ? 25.5 42.281 -0.206 1 78.94 180 TYR B O 1
ATOM 5936 N N . LEU B 1 181 ? 25.422 40.5 1.242 1 86 181 LEU B N 1
ATOM 5937 C CA . LEU B 1 181 ? 25.625 41.344 2.414 1 86 181 LEU B CA 1
ATOM 5938 C C . LEU B 1 181 ? 27.078 41.344 2.855 1 86 181 LEU B C 1
ATOM 5940 O O . LEU B 1 181 ? 27.547 42.281 3.508 1 86 181 LEU B O 1
ATOM 5944 N N . LEU B 1 182 ? 27.703 40.344 2.486 1 82.94 182 LEU B N 1
ATOM 5945 C CA . LEU B 1 182 ? 29.094 40.25 2.91 1 82.94 182 LEU B CA 1
ATOM 5946 C C . LEU B 1 182 ? 29.969 41.281 2.197 1 82.94 182 LEU B C 1
ATOM 5948 O O . LEU B 1 182 ? 29.875 41.438 0.976 1 82.94 182 LEU B O 1
ATOM 5952 N N . GLY B 1 183 ? 30.766 41.969 2.914 1 77.12 183 GLY B N 1
ATOM 5953 C CA . GLY B 1 183 ? 31.688 42.938 2.33 1 77.12 183 GLY B CA 1
ATOM 5954 C C . GLY B 1 183 ? 31.094 44.312 2.205 1 77.12 183 GLY B C 1
ATOM 5955 O O . GLY B 1 183 ? 31.781 45.281 1.837 1 77.12 183 GLY B O 1
ATOM 5956 N N . SER B 1 184 ? 29.844 44.531 2.34 1 80.69 184 SER B N 1
ATOM 5957 C CA . SER B 1 184 ? 29.188 45.812 2.291 1 80.69 184 SER B CA 1
ATOM 5958 C C . SER B 1 184 ? 28.578 46.188 3.641 1 80.69 184 SER B C 1
ATOM 5960 O O . SER B 1 184 ? 28.297 45.312 4.461 1 80.69 184 SER B O 1
ATOM 5962 N N . ARG B 1 185 ? 28.562 47.438 3.771 1 89.19 185 ARG B N 1
ATOM 5963 C CA . ARG B 1 185 ? 27.875 47.906 4.969 1 89.19 185 ARG B CA 1
ATOM 5964 C C . ARG B 1 185 ? 26.359 47.875 4.766 1 89.19 185 ARG B C 1
ATOM 5966 O O . ARG B 1 185 ? 25.875 48.281 3.703 1 89.19 185 ARG B O 1
ATOM 5973 N N . PHE B 1 186 ? 25.656 47.406 5.691 1 91.62 186 PHE B N 1
ATOM 5974 C CA . PHE B 1 186 ? 24.203 47.312 5.578 1 91.62 186 PHE B CA 1
ATOM 5975 C C . PHE B 1 186 ? 23.547 47.5 6.938 1 91.62 186 PHE B C 1
ATOM 5977 O O . PHE B 1 186 ? 24.234 47.656 7.949 1 91.62 186 PHE B O 1
ATOM 5984 N N . VAL B 1 187 ? 22.234 47.688 6.926 1 91 187 VAL B N 1
ATOM 5985 C CA . VAL B 1 187 ? 21.469 47.906 8.148 1 91 187 VAL B CA 1
ATOM 5986 C C . VAL B 1 187 ? 20.594 46.719 8.461 1 91 187 VAL B C 1
ATOM 5988 O O . VAL B 1 187 ? 19.984 46.125 7.562 1 91 187 VAL B O 1
ATOM 5991 N N . VAL B 1 188 ? 20.656 46.25 9.68 1 89.56 188 VAL B N 1
ATOM 5992 C CA . VAL B 1 188 ? 19.734 45.219 10.156 1 89.56 188 VAL B CA 1
ATOM 5993 C C . VAL B 1 188 ? 18.672 45.844 11.047 1 89.56 188 VAL B C 1
ATOM 5995 O O . VAL B 1 188 ? 19 46.562 12.008 1 89.56 188 VAL B O 1
ATOM 5998 N N . LYS B 1 189 ? 17.438 45.625 10.648 1 86.44 189 LYS B N 1
ATOM 5999 C CA . LYS B 1 189 ? 16.312 46.156 11.43 1 86.44 189 LYS B CA 1
ATOM 6000 C C . LYS B 1 189 ? 15.539 45.031 12.094 1 86.44 189 LYS B C 1
ATOM 6002 O O . LYS B 1 189 ? 15.164 44.062 11.438 1 86.44 189 LYS B O 1
ATOM 6007 N N . THR B 1 190 ? 15.383 45 13.375 1 81.56 190 THR B N 1
ATOM 6008 C CA . THR B 1 190 ? 14.617 44 14.125 1 81.56 190 THR B CA 1
ATOM 6009 C C . THR B 1 190 ? 13.836 44.656 15.258 1 81.56 190 THR B C 1
ATOM 6011 O O . THR B 1 190 ? 14.141 45.781 15.648 1 81.56 190 THR B O 1
ATOM 6014 N N . ASP B 1 191 ? 12.664 44.031 15.695 1 67.44 191 ASP B N 1
ATOM 6015 C CA . ASP B 1 191 ? 11.805 44.688 16.688 1 67.44 191 ASP B CA 1
ATOM 6016 C C . ASP B 1 191 ? 12.258 44.312 18.109 1 67.44 191 ASP B C 1
ATOM 6018 O O . ASP B 1 191 ? 11.547 44.594 19.078 1 67.44 191 ASP B O 1
ATOM 6022 N N . ASN B 1 192 ? 13.164 43.594 18.25 1 61.97 192 ASN B N 1
ATOM 6023 C CA . ASN B 1 192 ? 13.555 43.25 19.609 1 61.97 192 ASN B CA 1
ATOM 6024 C C . ASN B 1 192 ? 14.898 43.844 19.984 1 61.97 192 ASN B C 1
ATOM 6026 O O . ASN B 1 192 ? 15.891 43.656 19.281 1 61.97 192 ASN B O 1
ATOM 6030 N N . VAL B 1 193 ? 14.773 44.625 20.922 1 56.59 193 VAL B N 1
ATOM 6031 C CA . VAL B 1 193 ? 15.891 45.375 21.438 1 56.59 193 VAL B CA 1
ATOM 6032 C C . VAL B 1 193 ? 16.969 44.438 21.953 1 56.59 193 VAL B C 1
ATOM 6034 O O . VAL B 1 193 ? 18.141 44.812 22.062 1 56.59 193 VAL B O 1
ATOM 6037 N N . ALA B 1 194 ? 16.531 43.281 22.344 1 52.06 194 ALA B N 1
ATOM 6038 C CA . ALA B 1 194 ? 17.422 42.406 23.078 1 52.06 194 ALA B CA 1
ATOM 6039 C C . ALA B 1 194 ? 18.609 41.969 22.234 1 52.06 194 ALA B C 1
ATOM 6041 O O . ALA B 1 194 ? 19.641 41.562 22.75 1 52.06 194 ALA B O 1
ATOM 6042 N N . THR B 1 195 ? 18.516 42.062 20.938 1 55.69 195 THR B N 1
ATOM 6043 C CA . THR B 1 195 ? 19.656 41.688 20.109 1 55.69 195 THR B CA 1
ATOM 6044 C C . THR B 1 195 ? 20.844 42.625 20.344 1 55.69 195 THR B C 1
ATOM 6046 O O . THR B 1 195 ? 22 42.219 20.219 1 55.69 195 THR B O 1
ATOM 6049 N N . SER B 1 196 ? 20.438 43.844 20.688 1 55.47 196 SER B N 1
ATOM 6050 C CA . SER B 1 196 ? 21.5 44.781 21.047 1 55.47 196 SER B CA 1
ATOM 6051 C C . SER B 1 196 ? 22.266 44.281 22.266 1 55.47 196 SER B C 1
ATOM 6053 O O . SER B 1 196 ? 23.469 44.531 22.391 1 55.47 196 SER B O 1
ATOM 6055 N N . TYR B 1 197 ? 21.516 43.531 23.047 1 52.47 197 TYR B N 1
ATOM 6056 C CA . TYR B 1 197 ? 22.109 43 24.25 1 52.47 197 TYR B CA 1
ATOM 6057 C C . TYR B 1 197 ? 23.141 41.938 23.938 1 52.47 197 TYR B C 1
ATOM 6059 O O . TYR B 1 197 ? 24.125 41.75 24.656 1 52.47 197 TYR B O 1
ATOM 6067 N N . PHE B 1 198 ? 22.938 41.312 22.844 1 56 198 PHE B N 1
ATOM 6068 C CA . PHE B 1 198 ? 23.812 40.219 22.484 1 56 198 PHE B CA 1
ATOM 6069 C C . PHE B 1 198 ? 25.25 40.719 22.297 1 56 198 PHE B C 1
ATOM 6071 O O . PHE B 1 198 ? 26.203 40 22.625 1 56 198 PHE B O 1
ATOM 6078 N N . GLN B 1 199 ? 25.359 41.938 21.828 1 56.22 199 GLN B N 1
ATOM 6079 C CA . GLN B 1 199 ? 26.703 42.5 21.641 1 56.22 199 GLN B CA 1
ATOM 6080 C C . GLN B 1 199 ? 27.328 42.938 22.969 1 56.22 199 GLN B C 1
ATOM 6082 O O . GLN B 1 199 ? 28.547 43 23.078 1 56.22 199 GLN B O 1
ATOM 6087 N N . THR B 1 200 ? 26.344 43.125 23.891 1 56.59 200 THR B N 1
ATOM 6088 C CA . THR B 1 200 ? 26.875 43.656 25.141 1 56.59 200 THR B CA 1
ATOM 6089 C C . THR B 1 200 ? 26.906 42.562 26.219 1 56.59 200 THR B C 1
ATOM 6091 O O . THR B 1 200 ? 27.391 42.812 27.328 1 56.59 200 THR B O 1
ATOM 6094 N N . GLN B 1 201 ? 26.359 41.438 25.891 1 57.97 201 GLN B N 1
ATOM 6095 C CA . GLN B 1 201 ? 26.281 40.469 26.953 1 57.97 201 GLN B CA 1
ATOM 6096 C C . GLN B 1 201 ? 27.656 39.875 27.266 1 57.97 201 GLN B C 1
ATOM 6098 O O . GLN B 1 201 ? 28.422 39.531 26.359 1 57.97 201 GLN B O 1
ATOM 6103 N N . LYS B 1 202 ? 28.078 39.938 28.469 1 59.88 202 LYS B N 1
ATOM 6104 C CA . LYS B 1 202 ? 29.375 39.5 28.984 1 59.88 202 LYS B CA 1
ATOM 6105 C C . LYS B 1 202 ? 29.484 38 29.016 1 59.88 202 LYS B C 1
ATOM 6107 O O . LYS B 1 202 ? 30.562 37.438 28.797 1 59.88 202 LYS B O 1
ATOM 6112 N N . LYS B 1 203 ? 28.359 37.281 29.328 1 68.44 203 LYS B N 1
ATOM 6113 C CA . LYS B 1 203 ? 28.422 35.812 29.344 1 68.44 203 LYS B CA 1
ATOM 6114 C C . LYS B 1 203 ? 27.578 35.219 28.234 1 68.44 203 LYS B C 1
ATOM 6116 O O . LYS B 1 203 ? 26.359 35.375 28.234 1 68.44 203 LYS B O 1
ATOM 6121 N N . LEU B 1 204 ? 28.281 34.688 27.25 1 72.88 204 LEU B N 1
ATOM 6122 C CA . LEU B 1 204 ? 27.594 34.125 26.078 1 72.88 204 LEU B CA 1
ATOM 6123 C C . LEU B 1 204 ? 27.594 32.594 26.141 1 72.88 204 LEU B C 1
ATOM 6125 O O . LEU B 1 204 ? 28.578 31.984 26.562 1 72.88 204 LEU B O 1
ATOM 6129 N N . SER B 1 205 ? 26.469 32.031 26.031 1 77.56 205 SER B N 1
ATOM 6130 C CA . SER B 1 205 ? 26.438 30.594 25.797 1 77.56 205 SER B CA 1
ATOM 6131 C C . SER B 1 205 ? 27.266 30.219 24.562 1 77.56 205 SER B C 1
ATOM 6133 O O . SER B 1 205 ? 27.594 31.078 23.75 1 77.56 205 SER B O 1
ATOM 6135 N N . PRO B 1 206 ? 27.672 29.047 24.594 1 76.5 206 PRO B N 1
ATOM 6136 C CA . PRO B 1 206 ? 28.422 28.625 23.406 1 76.5 206 PRO B CA 1
ATOM 6137 C C . PRO B 1 206 ? 27.688 28.938 22.094 1 76.5 206 PRO B C 1
ATOM 6139 O O . PRO B 1 206 ? 28.312 29.359 21.125 1 76.5 206 PRO B O 1
ATOM 6142 N N . LYS B 1 207 ? 26.469 28.766 22.094 1 81.06 207 LYS B N 1
ATOM 6143 C CA . LYS B 1 207 ? 25.656 29.078 20.906 1 81.06 207 LYS B CA 1
ATOM 6144 C C . LYS B 1 207 ? 25.719 30.562 20.578 1 81.06 207 LYS B C 1
ATOM 6146 O O . LYS B 1 207 ? 25.953 30.953 19.438 1 81.06 207 LYS B O 1
ATOM 6151 N N . GLN B 1 208 ? 25.594 31.312 21.547 1 80.06 208 GLN B N 1
ATOM 6152 C CA . GLN B 1 208 ? 25.625 32.75 21.375 1 80.06 208 GLN B CA 1
ATOM 6153 C C . GLN B 1 208 ? 27 33.25 20.906 1 80.06 208 GLN B C 1
ATOM 6155 O O . GLN B 1 208 ? 27.094 34.156 20.094 1 80.06 208 GLN B O 1
ATOM 6160 N N . ALA B 1 209 ? 27.953 32.531 21.438 1 79.75 209 ALA B N 1
ATOM 6161 C CA . ALA B 1 209 ? 29.328 32.875 21.031 1 79.75 209 ALA B CA 1
ATOM 6162 C C . ALA B 1 209 ? 29.531 32.594 19.531 1 79.75 209 ALA B C 1
ATOM 6164 O O . ALA B 1 209 ? 30.141 33.406 18.844 1 79.75 209 ALA B O 1
ATOM 6165 N N . ARG B 1 210 ? 29 31.5 19.156 1 82.38 210 ARG B N 1
ATOM 6166 C CA . ARG B 1 210 ? 29.109 31.156 17.75 1 82.38 210 ARG B CA 1
ATOM 6167 C C . ARG B 1 210 ? 28.375 32.188 16.891 1 82.38 210 ARG B C 1
ATOM 6169 O O . ARG B 1 210 ? 28.875 32.562 15.82 1 82.38 210 ARG B O 1
ATOM 6176 N N . TRP B 1 211 ? 27.25 32.594 17.312 1 85.81 211 TRP B N 1
ATOM 6177 C CA . TRP B 1 211 ? 26.484 33.594 16.594 1 85.81 211 TRP B CA 1
ATOM 6178 C C . TRP B 1 211 ? 27.25 34.906 16.547 1 85.81 211 TRP B C 1
ATOM 6180 O O . TRP B 1 211 ? 27.297 35.562 15.492 1 85.81 211 TRP B O 1
ATOM 6190 N N . GLN B 1 212 ? 27.906 35.219 17.594 1 81.69 212 GLN B N 1
ATOM 6191 C CA . GLN B 1 212 ? 28.672 36.438 17.656 1 81.69 212 GLN B CA 1
ATOM 6192 C C . GLN B 1 212 ? 29.844 36.438 16.688 1 81.69 212 GLN B C 1
ATOM 6194 O O . GLN B 1 212 ? 30.125 37.438 16.031 1 81.69 212 GLN B O 1
ATOM 6199 N N . ASP B 1 213 ? 30.438 35.25 16.656 1 81.75 213 ASP B N 1
ATOM 6200 C CA . ASP B 1 213 ? 31.547 35.125 15.727 1 81.75 213 ASP B CA 1
ATOM 6201 C C . ASP B 1 213 ? 31.078 35.281 14.281 1 81.75 213 ASP B C 1
ATOM 6203 O O . ASP B 1 213 ? 31.75 35.938 13.484 1 81.75 213 ASP B O 1
ATOM 6207 N N . PHE B 1 214 ? 30.047 34.719 14.008 1 86.88 214 PHE B N 1
ATOM 6208 C CA . PHE B 1 214 ? 29.5 34.812 12.664 1 86.88 214 PHE B CA 1
ATOM 6209 C C . PHE B 1 214 ? 29.094 36.25 12.344 1 86.88 214 PHE B C 1
ATOM 6211 O O . PHE B 1 214 ? 29.375 36.75 11.25 1 86.88 214 PHE B O 1
ATOM 6218 N N . LEU B 1 215 ? 28.453 36.875 13.312 1 87.44 215 LEU B N 1
ATOM 6219 C CA . LEU B 1 215 ? 27.969 38.25 13.109 1 87.44 215 LEU B CA 1
ATOM 6220 C C . LEU B 1 215 ? 29.125 39.219 12.922 1 87.44 215 LEU B C 1
ATOM 6222 O O . LEU B 1 215 ? 29 40.188 12.195 1 87.44 215 LEU B O 1
ATOM 6226 N N . ALA B 1 216 ? 30.25 38.844 13.414 1 84.31 216 ALA B N 1
ATOM 6227 C CA . ALA B 1 216 ? 31.422 39.719 13.359 1 84.31 216 ALA B CA 1
ATOM 6228 C C . ALA B 1 216 ? 32 39.75 11.945 1 84.31 216 ALA B C 1
ATOM 6230 O O . ALA B 1 216 ? 32.781 40.656 11.617 1 84.31 216 ALA B O 1
ATOM 6231 N N . GLU B 1 217 ? 31.547 38.844 11.18 1 84.94 217 GLU B N 1
ATOM 6232 C CA . GLU B 1 217 ? 32.031 38.812 9.805 1 84.94 217 GLU B CA 1
ATOM 6233 C C . GLU B 1 217 ? 31.422 39.938 8.977 1 84.94 217 GLU B C 1
ATOM 6235 O O . GLU B 1 217 ? 31.922 40.25 7.902 1 84.94 217 GLU B O 1
ATOM 6240 N N . PHE B 1 218 ? 30.469 40.5 9.5 1 89.19 218 PHE B N 1
ATOM 6241 C CA . PHE B 1 218 ? 29.703 41.469 8.719 1 89.19 218 PHE B CA 1
ATOM 6242 C C . PHE B 1 218 ? 29.859 42.875 9.281 1 89.19 218 PHE B C 1
ATOM 6244 O O . PHE B 1 218 ? 30.156 43.031 10.469 1 89.19 218 PHE B O 1
ATOM 6251 N N . ASP B 1 219 ? 29.781 43.812 8.344 1 88 219 ASP B N 1
ATOM 6252 C CA . ASP B 1 219 ? 29.75 45.219 8.727 1 88 219 ASP B CA 1
ATOM 6253 C C . ASP B 1 219 ? 28.328 45.781 8.672 1 88 219 ASP B C 1
ATOM 6255 O O . ASP B 1 219 ? 27.859 46.188 7.613 1 88 219 ASP B O 1
ATOM 6259 N N . TYR B 1 220 ? 27.656 45.656 9.852 1 88.81 220 TYR B N 1
ATOM 6260 C CA . TYR B 1 220 ? 26.266 46.062 9.844 1 88.81 220 TYR B CA 1
ATOM 6261 C C . TYR B 1 220 ? 25.953 46.938 11.055 1 88.81 220 TYR B C 1
ATOM 6263 O O . TYR B 1 220 ? 26.719 46.969 12.016 1 88.81 220 TYR B O 1
ATOM 6271 N N . VAL B 1 221 ? 24.953 47.75 10.898 1 86.56 221 VAL B N 1
ATOM 6272 C CA . VAL B 1 221 ? 24.406 48.531 12 1 86.56 221 VAL B CA 1
ATOM 6273 C C . VAL B 1 221 ? 23.047 47.969 12.406 1 86.56 221 VAL B C 1
ATOM 6275 O O . VAL B 1 221 ? 22.203 47.688 11.547 1 86.56 221 VAL B O 1
ATOM 6278 N N . LEU B 1 222 ? 22.922 47.75 13.648 1 84.94 222 LEU B N 1
ATOM 6279 C CA . LEU B 1 222 ? 21.641 47.219 14.156 1 84.94 222 LEU B CA 1
ATOM 6280 C C . LEU B 1 222 ? 20.719 48.375 14.562 1 84.94 222 LEU B C 1
ATOM 6282 O O . LEU B 1 222 ? 21.094 49.219 15.383 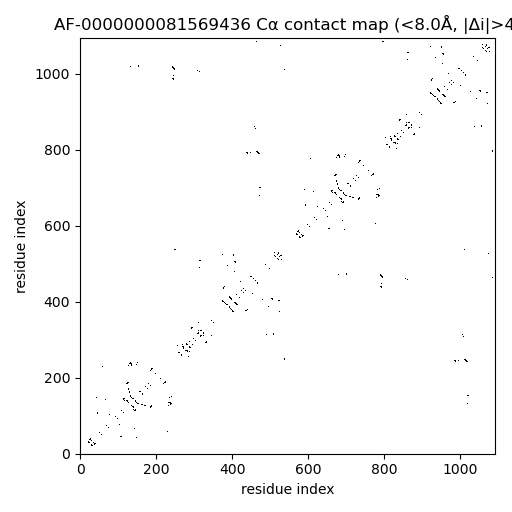1 84.94 222 LEU B O 1
ATOM 6286 N N . GLU B 1 223 ? 19.641 48.375 13.914 1 81.56 223 GLU B N 1
ATOM 6287 C CA . GLU B 1 223 ? 18.656 49.406 14.234 1 81.56 223 GLU B CA 1
ATOM 6288 C C . GLU B 1 223 ? 17.375 48.781 14.773 1 81.56 223 GLU B C 1
ATOM 6290 O O . GLU B 1 223 ? 16.891 47.781 14.242 1 81.56 223 GLU B O 1
ATOM 6295 N N . TYR B 1 224 ? 17 49.281 15.93 1 74.62 224 TYR B N 1
ATOM 6296 C CA . TYR B 1 224 ? 15.734 48.844 16.516 1 74.62 224 TYR B CA 1
ATOM 6297 C C . TYR B 1 224 ? 14.547 49.531 15.836 1 74.62 224 TYR B C 1
ATOM 6299 O O . TYR B 1 224 ? 14.523 50.75 15.719 1 74.62 224 TYR B O 1
ATOM 6307 N N . LYS B 1 225 ? 13.844 48.688 15.273 1 67.31 225 LYS B N 1
ATOM 6308 C CA . LYS B 1 225 ? 12.602 49.219 14.68 1 67.31 225 LYS B CA 1
ATOM 6309 C C . LYS B 1 225 ? 11.391 48.719 15.469 1 67.31 225 LYS B C 1
ATOM 6311 O O . LYS B 1 225 ? 11.133 47.531 15.562 1 67.31 225 LYS B O 1
ATOM 6316 N N . PRO B 1 226 ? 10.719 49.594 16.172 1 58.16 226 PRO B N 1
ATOM 6317 C CA . PRO B 1 226 ? 9.539 49.156 16.922 1 58.16 226 PRO B CA 1
ATOM 6318 C C . PRO B 1 226 ? 8.555 48.344 16.062 1 58.16 226 PRO B C 1
ATOM 6320 O O . PRO B 1 226 ? 8.539 48.5 14.836 1 58.16 226 PRO B O 1
ATOM 6323 N N . GLY B 1 227 ? 7.816 47.312 16.625 1 54.12 227 GLY B N 1
ATOM 6324 C CA . GLY B 1 227 ? 6.953 46.281 16.094 1 54.12 227 GLY B CA 1
ATOM 6325 C C . GLY B 1 227 ? 6.148 46.719 14.883 1 54.12 227 GLY B C 1
ATOM 6326 O O . GLY B 1 227 ? 5.961 45.969 13.938 1 54.12 227 GLY B O 1
ATOM 6327 N N . LYS B 1 228 ? 5.738 47.969 14.844 1 53 228 LYS B N 1
ATOM 6328 C CA . LYS B 1 228 ? 4.836 48.438 13.812 1 53 228 LYS B CA 1
ATOM 6329 C C . LYS B 1 228 ? 5.578 48.688 12.5 1 53 228 LYS B C 1
ATOM 6331 O O . LYS B 1 228 ? 4.977 48.625 11.422 1 53 228 LYS B O 1
ATOM 6336 N N . ALA B 1 229 ? 6.789 48.812 12.539 1 55.5 229 ALA B N 1
ATOM 6337 C CA . ALA B 1 229 ? 7.531 49.156 11.328 1 55.5 229 ALA B CA 1
ATOM 6338 C C . ALA B 1 229 ? 8.133 47.906 10.688 1 55.5 229 ALA B C 1
ATOM 6340 O O . ALA B 1 229 ? 8.508 47.938 9.508 1 55.5 229 ALA B O 1
ATOM 6341 N N . ASN B 1 230 ? 8.227 46.844 11.32 1 65.75 230 ASN B N 1
ATOM 6342 C CA . ASN B 1 230 ? 8.758 45.594 10.805 1 65.75 230 ASN B CA 1
ATOM 6343 C C . ASN B 1 230 ? 7.637 44.656 10.32 1 65.75 230 ASN B C 1
ATOM 6345 O O . ASN B 1 230 ? 7.68 43.469 10.547 1 65.75 230 ASN B O 1
ATOM 6349 N N . VAL B 1 231 ? 6.781 45.344 9.711 1 70.25 231 VAL B N 1
ATOM 6350 C CA . VAL B 1 231 ? 5.5 44.75 9.367 1 70.25 231 VAL B CA 1
ATOM 6351 C C . VAL B 1 231 ? 5.719 43.562 8.438 1 70.25 231 VAL B C 1
ATOM 6353 O O . VAL B 1 231 ? 5.066 42.5 8.586 1 70.25 231 VAL B O 1
ATOM 6356 N N . VAL B 1 232 ? 6.621 43.719 7.539 1 74.25 232 VAL B N 1
ATOM 6357 C CA . VAL B 1 232 ? 6.789 42.688 6.52 1 74.25 232 VAL B CA 1
ATOM 6358 C C . VAL B 1 232 ? 7.414 41.469 7.148 1 74.25 232 VAL B C 1
ATOM 6360 O O . VAL B 1 232 ? 6.898 40.344 6.984 1 74.25 232 VAL B O 1
ATOM 6363 N N . ALA B 1 233 ? 8.477 41.656 7.852 1 74 233 ALA B N 1
ATOM 6364 C CA . ALA B 1 233 ? 9.141 40.531 8.492 1 74 233 ALA B CA 1
ATOM 6365 C C . ALA B 1 233 ? 8.227 39.875 9.531 1 74 233 ALA B C 1
ATOM 6367 O O . ALA B 1 233 ? 8.211 38.656 9.672 1 74 233 ALA B O 1
ATOM 6368 N N . ASP B 1 234 ? 7.441 40.656 10.227 1 72.44 234 ASP B N 1
ATOM 6369 C CA . ASP B 1 234 ? 6.461 40.156 11.18 1 72.44 234 ASP B CA 1
ATOM 6370 C C . ASP B 1 234 ? 5.422 39.281 10.477 1 72.44 234 ASP B C 1
ATOM 6372 O O . ASP B 1 234 ? 5.102 38.188 10.953 1 72.44 234 ASP B O 1
ATOM 6376 N N . ALA B 1 235 ? 4.934 39.844 9.43 1 71.19 235 ALA B N 1
ATOM 6377 C CA . ALA B 1 235 ? 3.945 39.062 8.664 1 71.19 235 ALA B CA 1
ATOM 6378 C C . ALA B 1 235 ? 4.512 37.719 8.211 1 71.19 235 ALA B C 1
ATOM 6380 O O . ALA B 1 235 ? 3.83 36.719 8.273 1 71.19 235 ALA B O 1
ATOM 6381 N N . LEU B 1 236 ? 5.738 37.812 7.793 1 72.31 236 LEU B N 1
ATOM 6382 C CA . LEU B 1 236 ? 6.391 36.625 7.289 1 72.31 236 LEU B CA 1
ATOM 6383 C C . LEU B 1 236 ? 6.648 35.625 8.422 1 72.31 236 LEU B C 1
ATOM 6385 O O . LEU B 1 236 ? 6.598 34.406 8.219 1 72.31 236 LEU B O 1
ATOM 6389 N N . SER B 1 237 ? 7 36.219 9.539 1 67.56 237 SER B N 1
ATOM 6390 C CA . SER B 1 237 ? 7.285 35.344 10.688 1 67.56 237 SER B CA 1
ATOM 6391 C C . SER B 1 237 ? 6.008 34.719 11.242 1 67.56 237 SER B C 1
ATOM 6393 O O . SER B 1 237 ? 6.059 33.719 11.938 1 67.56 237 SER B O 1
ATOM 6395 N N . ARG B 1 238 ? 5.062 35.406 11.039 1 57.88 238 ARG B N 1
ATOM 6396 C CA . ARG B 1 238 ? 3.785 34.938 11.539 1 57.88 238 ARG B CA 1
ATOM 6397 C C . ARG B 1 238 ? 3.121 34 10.531 1 57.88 238 ARG B C 1
ATOM 6399 O O . ARG B 1 238 ? 2.178 33.281 10.859 1 57.88 238 ARG B O 1
ATOM 6406 N N . LYS B 1 239 ? 3.566 34.344 9.375 1 54.62 239 LYS B N 1
ATOM 6407 C CA . LYS B 1 239 ? 3.049 33.469 8.312 1 54.62 239 LYS B CA 1
ATOM 6408 C C . LYS B 1 239 ? 3.342 32 8.602 1 54.62 239 LYS B C 1
ATOM 6410 O O . LYS B 1 239 ? 2.67 31.125 8.07 1 54.62 239 LYS B O 1
ATOM 6415 N N . ALA B 1 240 ? 4.539 31.891 9.32 1 46.16 240 ALA B N 1
ATOM 6416 C CA . ALA B 1 240 ? 4.918 30.484 9.391 1 46.16 240 ALA B CA 1
ATOM 6417 C C . ALA B 1 240 ? 3.74 29.609 9.828 1 46.16 240 ALA B C 1
ATOM 6419 O O . ALA B 1 240 ? 3.123 29.875 10.867 1 46.16 240 ALA B O 1
ATOM 6420 N N . GLU B 1 241 ? 3.094 29.406 8.867 1 47.06 241 GLU B N 1
ATOM 6421 C CA . GLU B 1 241 ? 1.93 28.531 8.93 1 47.06 241 GLU B CA 1
ATOM 6422 C C . GLU B 1 241 ? 2.184 27.344 9.852 1 47.06 241 GLU B C 1
ATOM 6424 O O . GLU B 1 241 ? 3.156 26.594 9.672 1 47.06 241 GLU B O 1
ATOM 6429 N N . LEU B 1 242 ? 1.958 27.578 11.156 1 47.84 242 LEU B N 1
ATOM 6430 C CA . LEU B 1 242 ? 1.881 26.406 12.023 1 47.84 242 LEU B CA 1
ATOM 6431 C C . LEU B 1 242 ? 1.208 25.234 11.312 1 47.84 242 LEU B C 1
ATOM 6433 O O . LEU B 1 242 ? 0.282 25.438 10.523 1 47.84 242 LEU B O 1
ATOM 6437 N N . ALA B 1 243 ? 1.979 24.281 11.203 1 57.5 243 ALA B N 1
ATOM 6438 C CA . ALA B 1 243 ? 1.224 23.078 10.828 1 57.5 243 ALA B CA 1
ATOM 6439 C C . ALA B 1 243 ? -0.054 22.969 11.656 1 57.5 243 ALA B C 1
ATOM 6441 O O . ALA B 1 243 ? -0.171 23.562 12.719 1 57.5 243 ALA B O 1
ATOM 6442 N N . ALA B 1 244 ? -1.045 22.734 11.039 1 64.62 244 ALA B N 1
ATOM 6443 C CA . ALA B 1 244 ? -2.299 22.484 11.75 1 64.62 244 ALA B CA 1
ATOM 6444 C C . ALA B 1 244 ? -2.641 21 11.781 1 64.62 244 ALA B C 1
ATOM 6446 O O . ALA B 1 244 ? -2.381 20.281 10.82 1 64.62 244 ALA B O 1
ATOM 6447 N N . ILE B 1 245 ? -2.959 20.578 13.008 1 67.38 245 ILE B N 1
ATOM 6448 C CA . ILE B 1 245 ? -3.523 19.25 13.125 1 67.38 245 ILE B CA 1
ATOM 6449 C C . ILE B 1 245 ? -5.02 19.281 12.82 1 67.38 245 ILE B C 1
ATOM 6451 O O . ILE B 1 245 ? -5.75 20.094 13.391 1 67.38 245 ILE B O 1
ATOM 6455 N N . SER B 1 246 ? -5.371 18.625 11.812 1 76.56 246 SER B N 1
ATOM 6456 C CA . SER B 1 246 ? -6.785 18.5 11.477 1 76.56 246 SER B CA 1
ATOM 6457 C C . SER B 1 246 ? -7.363 17.188 11.984 1 76.56 246 SER B C 1
ATOM 6459 O O . SER B 1 246 ? -6.742 16.141 11.828 1 76.56 246 SER B O 1
ATOM 6461 N N . LEU B 1 247 ? -8.453 17.266 12.672 1 73.19 247 LEU B N 1
ATOM 6462 C CA . LEU B 1 247 ? -9.156 16.094 13.18 1 73.19 247 LEU B CA 1
ATOM 6463 C C . LEU B 1 247 ? -10.547 15.984 12.562 1 73.19 247 LEU B C 1
ATOM 6465 O O . LEU B 1 247 ? -11.242 17 12.406 1 73.19 247 LEU B O 1
ATOM 6469 N N . ALA B 1 248 ? -10.82 14.859 12.117 1 77.44 248 ALA B N 1
ATOM 6470 C CA . ALA B 1 248 ? -12.18 14.594 11.664 1 77.44 248 ALA B CA 1
ATOM 6471 C C . ALA B 1 248 ? -13.055 14.086 12.805 1 77.44 248 ALA B C 1
ATOM 6473 O O . ALA B 1 248 ? -12.664 13.172 13.531 1 77.44 248 ALA B O 1
ATOM 6474 N N . LYS B 1 249 ? -14.164 14.797 13.008 1 76.88 249 LYS B N 1
ATOM 6475 C CA . LYS B 1 249 ? -15.102 14.398 14.055 1 76.88 249 LYS B CA 1
ATOM 6476 C C . LYS B 1 249 ? -16.5 14.164 13.492 1 76.88 249 LYS B C 1
ATOM 6478 O O . LYS B 1 249 ? -17.016 14.984 12.727 1 76.88 249 LYS B O 1
ATOM 6483 N N . GLY B 1 250 ? -16.984 13.016 13.859 1 79.75 250 GLY B N 1
ATOM 6484 C CA . GLY B 1 250 ? -18.344 12.742 13.469 1 79.75 250 GLY B CA 1
ATOM 6485 C C . GLY B 1 250 ? -19.375 13.375 14.391 1 79.75 250 GLY B C 1
ATOM 6486 O O . GLY B 1 250 ? -19.062 13.711 15.531 1 79.75 250 GLY B O 1
ATOM 6487 N N . ASN B 1 251 ? -20.562 13.602 13.898 1 80.5 251 ASN B N 1
ATOM 6488 C CA . ASN B 1 251 ? -21.609 14.18 14.727 1 80.5 251 ASN B CA 1
ATOM 6489 C C . ASN B 1 251 ? -22.516 13.102 15.328 1 80.5 251 ASN B C 1
ATOM 6491 O O . ASN B 1 251 ? -23.609 13.398 15.797 1 80.5 251 ASN B O 1
ATOM 6495 N N . VAL B 1 252 ? -22 11.914 15.258 1 86.31 252 VAL B N 1
ATOM 6496 C CA . VAL B 1 252 ? -22.812 10.789 15.727 1 86.31 252 VAL B CA 1
ATOM 6497 C C . VAL B 1 252 ? -23.031 10.906 17.234 1 86.31 252 VAL B C 1
ATOM 6499 O O . VAL B 1 252 ? -24.125 10.625 17.734 1 86.31 252 VAL B O 1
ATOM 6502 N N . HIS B 1 253 ? -22.031 11.375 17.906 1 86.44 253 HIS B N 1
ATOM 6503 C CA . HIS B 1 253 ? -22.141 11.539 19.344 1 86.44 253 HIS B CA 1
ATOM 6504 C C . HIS B 1 253 ? -23.234 12.547 19.703 1 86.44 253 HIS B C 1
ATOM 6506 O O . HIS B 1 253 ? -24.031 12.312 20.609 1 86.44 253 HIS B O 1
ATOM 6512 N N . GLU B 1 254 ? -23.188 13.602 18.969 1 85.44 254 GLU B N 1
ATOM 6513 C CA . GLU B 1 254 ? -24.172 14.648 19.219 1 85.44 254 GLU B CA 1
ATOM 6514 C C . GLU B 1 254 ? -25.594 14.148 18.938 1 85.44 254 GLU B C 1
ATOM 6516 O O . GLU B 1 254 ? -26.516 14.453 19.688 1 85.44 254 GLU B O 1
ATOM 6521 N N . LYS B 1 255 ? -25.703 13.375 17.938 1 89.25 255 LYS B N 1
ATOM 6522 C CA . LYS B 1 255 ? -27 12.82 17.578 1 89.25 255 LYS B CA 1
ATOM 6523 C C . LYS B 1 255 ? -27.469 11.812 18.625 1 89.25 255 LYS B C 1
ATOM 6525 O O . LYS B 1 255 ? -28.656 11.766 18.953 1 89.25 255 LYS B O 1
ATOM 6530 N N . ILE B 1 256 ? -26.547 11.055 19.062 1 91.88 256 ILE B N 1
ATOM 6531 C CA . ILE B 1 256 ? -26.875 10.07 20.094 1 91.88 256 ILE B CA 1
ATOM 6532 C C . ILE B 1 256 ? -27.281 10.773 21.375 1 91.88 256 ILE B C 1
ATOM 6534 O O . ILE B 1 256 ? -28.281 10.406 22.016 1 91.88 256 ILE B O 1
ATOM 6538 N N . LYS B 1 257 ? -26.578 11.82 21.734 1 90.69 257 LYS B N 1
ATOM 6539 C CA . LYS B 1 257 ? -26.906 12.594 22.922 1 90.69 257 LYS B CA 1
ATOM 6540 C C . LYS B 1 257 ? -28.312 13.18 22.844 1 90.69 257 LYS B C 1
ATOM 6542 O O . LYS B 1 257 ? -29.062 13.148 23.812 1 90.69 257 LYS B O 1
ATOM 6547 N N . GLU B 1 258 ? -28.562 13.719 21.734 1 91.12 258 GLU B N 1
ATOM 6548 C CA . GLU B 1 258 ? -29.891 14.258 21.516 1 91.12 258 GLU B CA 1
ATOM 6549 C C . GLU B 1 258 ? -30.953 13.172 21.641 1 91.12 258 GLU B C 1
ATOM 6551 O O . GLU B 1 258 ? -32.031 13.391 22.234 1 91.12 258 GLU B O 1
ATOM 6556 N N . GLY B 1 259 ? -30.656 12.023 21.125 1 92.56 259 GLY B N 1
ATOM 6557 C CA . GLY B 1 259 ? -31.594 10.914 21.188 1 92.56 259 GLY B CA 1
ATOM 6558 C C . GLY B 1 259 ? -31.812 10.383 22.594 1 92.56 259 GLY B C 1
ATOM 6559 O O . GLY B 1 259 ? -32.906 9.906 22.922 1 92.56 259 GLY B O 1
ATOM 6560 N N . LEU B 1 260 ? -30.812 10.422 23.344 1 92.25 260 LEU B N 1
ATOM 6561 C CA . LEU B 1 260 ? -30.891 9.945 24.719 1 92.25 260 LEU B CA 1
ATOM 6562 C C . LEU B 1 260 ? -31.906 10.773 25.516 1 92.25 260 LEU B C 1
ATOM 6564 O O . LEU B 1 260 ? -32.531 10.258 26.438 1 92.25 260 LEU B O 1
ATOM 6568 N N . GLU B 1 261 ? -32.031 12.008 25.109 1 90.31 261 GLU B N 1
ATOM 6569 C CA . GLU B 1 261 ? -32.938 12.914 25.812 1 90.31 261 GLU B CA 1
ATOM 6570 C C . GLU B 1 261 ? -34.375 12.711 25.359 1 90.31 261 GLU B C 1
ATOM 6572 O O . GLU B 1 261 ? -35.312 13.086 26.062 1 90.31 261 GLU B O 1
ATOM 6577 N N . HIS B 1 262 ? -34.562 12.062 24.25 1 91.88 262 HIS B N 1
ATOM 6578 C CA . HIS B 1 262 ? -35.906 12.008 23.688 1 91.88 262 HIS B CA 1
ATOM 6579 C C . HIS B 1 262 ? -36.469 10.586 23.703 1 91.88 262 HIS B C 1
ATOM 6581 O O . HIS B 1 262 ? -37.688 10.391 23.625 1 91.88 262 HIS B O 1
ATOM 6587 N N . ASP B 1 263 ? -35.656 9.57 23.812 1 92.88 263 ASP B N 1
ATOM 6588 C CA . ASP B 1 263 ? -36.062 8.172 23.828 1 92.88 263 ASP B CA 1
ATOM 6589 C C . ASP B 1 263 ? -36.531 7.762 25.234 1 92.88 263 ASP B C 1
ATOM 6591 O O . ASP B 1 263 ? -35.75 7.785 26.188 1 92.88 263 ASP B O 1
ATOM 6595 N N . PRO B 1 264 ? -37.75 7.359 25.312 1 91.81 264 PRO B N 1
ATOM 6596 C CA . PRO B 1 264 ? -38.281 7.035 26.625 1 91.81 264 PRO B CA 1
ATOM 6597 C C . PRO B 1 264 ? -37.531 5.875 27.297 1 91.81 264 PRO B C 1
ATOM 6599 O O . PRO B 1 264 ? -37.312 5.902 28.5 1 91.81 264 PRO B O 1
ATOM 6602 N N . MET B 1 265 ? -37.25 4.93 26.547 1 91.5 265 MET B N 1
ATOM 6603 C CA . MET B 1 265 ? -36.531 3.775 27.094 1 91.5 265 MET B CA 1
ATOM 6604 C C . MET B 1 265 ? -35.156 4.18 27.641 1 91.5 265 MET B C 1
ATOM 6606 O O . MET B 1 265 ? -34.75 3.703 28.703 1 91.5 265 MET B O 1
ATOM 6610 N N . THR B 1 266 ? -34.531 5.012 26.953 1 91.69 266 THR B N 1
ATOM 6611 C CA . THR B 1 266 ? -33.188 5.414 27.359 1 91.69 266 THR B CA 1
ATOM 6612 C C . THR B 1 266 ? -33.25 6.352 28.562 1 91.69 266 THR B C 1
ATOM 6614 O O . THR B 1 266 ? -32.344 6.336 29.406 1 91.69 266 THR B O 1
ATOM 6617 N N . LYS B 1 267 ? -34.25 7.156 28.609 1 91.12 267 LYS B N 1
ATOM 6618 C CA . LYS B 1 267 ? -34.406 8.016 29.781 1 91.12 267 LYS B CA 1
ATOM 6619 C C . LYS B 1 267 ? -34.531 7.199 31.062 1 91.12 267 LYS B C 1
ATOM 6621 O O . LYS B 1 267 ? -33.969 7.555 32.094 1 91.12 267 LYS B O 1
ATOM 6626 N N . GLU B 1 268 ? -35.281 6.152 30.844 1 91.44 268 GLU B N 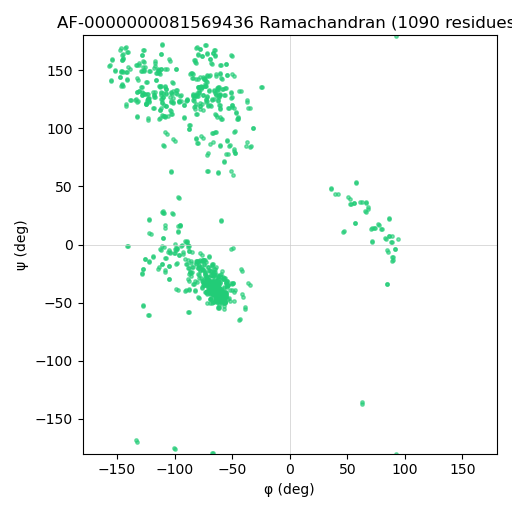1
ATOM 6627 C CA . GLU B 1 268 ? -35.469 5.254 31.984 1 91.44 268 GLU B CA 1
ATOM 6628 C C . GLU B 1 268 ? -34.125 4.586 32.344 1 91.44 268 GLU B C 1
ATOM 6630 O O . GLU B 1 268 ? -33.812 4.449 33.531 1 91.44 268 GLU B O 1
ATOM 6635 N N . LEU B 1 269 ? -33.438 4.172 31.359 1 92.25 269 LEU B N 1
ATOM 6636 C CA . LEU B 1 269 ? -32.125 3.523 31.578 1 92.25 269 LEU B CA 1
ATOM 6637 C C . LEU B 1 269 ? -31.141 4.48 32.25 1 92.25 269 LEU B C 1
ATOM 6639 O O . LEU B 1 269 ? -30.391 4.082 33.125 1 92.25 269 LEU B O 1
ATOM 6643 N N . MET B 1 270 ? -31.172 5.684 31.844 1 91.62 270 MET B N 1
ATOM 6644 C CA . MET B 1 270 ? -30.297 6.711 32.406 1 91.62 270 MET B CA 1
ATOM 6645 C C . MET B 1 270 ? -30.625 6.957 33.875 1 91.62 270 MET B C 1
ATOM 6647 O O . MET B 1 270 ? -29.719 7.152 34.688 1 91.62 270 MET B O 1
ATOM 6651 N N . ARG B 1 271 ? -31.859 6.941 34.156 1 90.31 271 ARG B N 1
ATOM 6652 C CA . ARG B 1 271 ? -32.312 7.098 35.531 1 90.31 271 ARG B CA 1
ATOM 6653 C C . ARG B 1 271 ? -31.828 5.93 36.375 1 90.31 271 ARG B C 1
ATOM 6655 O O . ARG B 1 271 ? -31.375 6.125 37.5 1 90.31 271 ARG B O 1
ATOM 6662 N N . HIS B 1 272 ? -31.969 4.754 35.781 1 92.69 272 HIS B N 1
ATOM 6663 C CA . HIS B 1 272 ? -31.516 3.562 36.5 1 92.69 272 HIS B CA 1
ATOM 6664 C C . HIS B 1 272 ? -30.016 3.621 36.781 1 92.69 272 HIS B C 1
ATOM 6666 O O . HIS B 1 272 ? -29.578 3.188 37.844 1 92.69 272 HIS B O 1
ATOM 6672 N N . VAL B 1 273 ? -29.25 4.133 35.844 1 92.81 273 VAL B N 1
ATOM 6673 C CA . VAL B 1 273 ? -27.812 4.254 36 1 92.81 273 VAL B CA 1
ATOM 6674 C C . VAL B 1 273 ? -27.5 5.266 37.094 1 92.81 273 VAL B C 1
ATOM 6676 O O . VAL B 1 273 ? -26.625 5.023 37.938 1 92.81 273 VAL B O 1
ATOM 6679 N N . LYS B 1 274 ? -28.203 6.363 37.125 1 89.06 274 LYS B N 1
ATOM 6680 C CA . LYS B 1 274 ? -28 7.418 38.094 1 89.06 274 LYS B CA 1
ATOM 6681 C C . LYS B 1 274 ? -28.328 6.934 39.5 1 89.06 274 LYS B C 1
ATOM 6683 O O . LYS B 1 274 ? -27.672 7.316 40.469 1 89.06 274 LYS B O 1
ATOM 6688 N N . GLU B 1 275 ? -29.281 6.078 39.562 1 91.94 275 GLU B N 1
ATOM 6689 C CA . GLU B 1 275 ? -29.734 5.562 40.844 1 91.94 275 GLU B CA 1
ATOM 6690 C C . GLU B 1 275 ? -28.922 4.344 41.281 1 91.94 275 GLU B C 1
ATOM 6692 O O . GLU B 1 275 ? -29.094 3.822 42.375 1 91.94 275 GLU B O 1
ATOM 6697 N N . GLY B 1 276 ? -28 3.889 40.344 1 88.81 276 GLY B N 1
ATOM 6698 C CA . GLY B 1 276 ? -27.141 2.752 40.688 1 88.81 276 GLY B CA 1
ATOM 6699 C C . GLY B 1 276 ? -27.875 1.423 40.594 1 88.81 276 GLY B C 1
ATOM 6700 O O . GLY B 1 276 ? -27.469 0.452 41.25 1 88.81 276 GLY B O 1
ATOM 6701 N N . LYS B 1 277 ? -29 1.312 39.938 1 89.19 277 LYS B N 1
ATOM 6702 C CA . LYS B 1 277 ? -29.828 0.118 39.844 1 89.19 277 LYS B CA 1
ATOM 6703 C C . LYS B 1 277 ? -29.297 -0.857 38.812 1 89.19 277 LYS B C 1
ATOM 6705 O O . LYS B 1 277 ? -29.75 -1.997 38.719 1 89.19 277 LYS B O 1
ATOM 6710 N N . THR B 1 278 ? -28.375 -0.426 37.938 1 87.06 278 THR B N 1
ATOM 6711 C CA . THR B 1 278 ? -27.797 -1.307 36.938 1 87.06 278 THR B CA 1
ATOM 6712 C C . THR B 1 278 ? -26.281 -1.166 36.906 1 87.06 278 THR B C 1
ATOM 6714 O O . THR B 1 278 ? -25.75 -0.079 37.125 1 87.06 278 THR B O 1
ATOM 6717 N N . LEU B 1 279 ? -25.625 -2.271 36.688 1 87.19 279 LEU B N 1
ATOM 6718 C CA . LEU B 1 279 ? -24.172 -2.279 36.594 1 87.19 279 LEU B CA 1
ATOM 6719 C C . LEU B 1 279 ? -23.734 -2.572 35.156 1 87.19 279 LEU B C 1
ATOM 6721 O O . LEU B 1 279 ? -22.547 -2.484 34.844 1 87.19 279 LEU B O 1
ATOM 6725 N N . GLN B 1 280 ? -24.719 -2.775 34.375 1 92 280 GLN B N 1
ATOM 6726 C CA . GLN B 1 280 ? -24.391 -3.162 33 1 92 280 GLN B CA 1
ATOM 6727 C C . GLN B 1 280 ? -24.125 -1.935 32.125 1 92 280 GLN B C 1
ATOM 6729 O O . GLN B 1 280 ? -23.469 -2.031 31.094 1 92 280 GLN B O 1
ATOM 6734 N N . PHE B 1 281 ? -24.766 -0.801 32.656 1 94.06 281 PHE B N 1
ATOM 6735 C CA . PHE B 1 281 ? -24.641 0.432 31.875 1 94.06 281 PHE B CA 1
ATOM 6736 C C . PHE B 1 281 ? -24.016 1.536 32.719 1 94.06 281 PHE B C 1
ATOM 6738 O O . PHE B 1 281 ? -24.156 1.534 33.938 1 94.06 281 PHE B O 1
ATOM 6745 N N . TRP B 1 282 ? -23.281 2.447 32.094 1 93.62 282 TRP B N 1
ATOM 6746 C CA . TRP B 1 282 ? -22.75 3.621 32.781 1 93.62 282 TRP B CA 1
ATOM 6747 C C . TRP B 1 282 ? -22.734 4.832 31.859 1 93.62 282 TRP B C 1
ATOM 6749 O O . TRP B 1 282 ? -22.875 4.695 30.641 1 93.62 282 TRP B O 1
ATOM 6759 N N . VAL B 1 283 ? -22.672 5.996 32.469 1 91.88 283 VAL B N 1
ATOM 6760 C CA . VAL B 1 283 ? -22.703 7.238 31.703 1 91.88 283 VAL B CA 1
ATOM 6761 C C . VAL B 1 283 ? -21.328 7.918 31.766 1 91.88 283 VAL B C 1
ATOM 6763 O O . VAL B 1 283 ? -20.734 8.016 32.844 1 91.88 283 VAL B O 1
ATOM 6766 N N . GLU B 1 284 ? -20.812 8.227 30.562 1 89.06 284 GLU B N 1
ATOM 6767 C CA . GLU B 1 284 ? -19.578 9 30.438 1 89.06 284 GLU B CA 1
ATOM 6768 C C . GLU B 1 284 ? -19.75 10.133 29.422 1 89.06 284 GLU B C 1
ATOM 6770 O O . GLU B 1 284 ? -20.094 9.898 28.266 1 89.06 284 GLU B O 1
ATOM 6775 N N . ASP B 1 285 ? -19.516 11.352 29.828 1 85.31 285 ASP B N 1
ATOM 6776 C CA . ASP B 1 285 ? -19.609 12.539 28.969 1 85.31 285 ASP B CA 1
ATOM 6777 C C . ASP B 1 285 ? -20.984 12.641 28.312 1 85.31 285 ASP B C 1
ATOM 6779 O O . ASP B 1 285 ? -21.078 12.93 27.125 1 85.31 285 ASP B O 1
ATOM 6783 N N . GLY B 1 286 ? -21.938 12.258 29.031 1 87 286 GLY B N 1
ATOM 6784 C CA . GLY B 1 286 ? -23.312 12.398 28.578 1 87 286 GLY B CA 1
ATOM 6785 C C . GLY B 1 286 ? -23.75 11.273 27.656 1 87 286 GLY B C 1
ATOM 6786 O O . GLY B 1 286 ? -24.844 11.32 27.094 1 87 286 GLY B O 1
ATOM 6787 N N . LEU B 1 287 ? -22.891 10.32 27.516 1 92.06 287 LEU B N 1
ATOM 6788 C CA . LEU B 1 287 ? -23.203 9.18 26.656 1 92.06 287 LEU B CA 1
ATOM 6789 C C . LEU B 1 287 ? -23.344 7.902 27.484 1 92.06 287 LEU B C 1
ATOM 6791 O O . LEU B 1 287 ? -22.734 7.777 28.547 1 92.06 287 LEU B O 1
ATOM 6795 N N . LEU B 1 288 ? -24.219 7.008 27.047 1 93.62 288 LEU B N 1
ATOM 6796 C CA . LEU B 1 288 ? -24.484 5.754 27.75 1 93.62 288 LEU B CA 1
ATOM 6797 C C . LEU B 1 288 ? -23.656 4.617 27.156 1 93.62 288 LEU B C 1
ATOM 6799 O O . LEU B 1 288 ? -23.688 4.383 25.938 1 93.62 288 LEU B O 1
ATOM 6803 N N . TYR B 1 289 ? -22.875 3.961 27.984 1 94.06 289 TYR B N 1
ATOM 6804 C CA . TYR B 1 289 ? -22 2.877 27.547 1 94.06 289 TYR B CA 1
ATOM 6805 C C . TYR B 1 289 ? -22.406 1.562 28.203 1 94.06 289 TYR B C 1
ATOM 6807 O O . TYR B 1 289 ? -23.109 1.557 29.219 1 94.06 289 TYR B O 1
ATOM 6815 N N . THR B 1 290 ? -22.047 0.525 27.609 1 93.5 290 THR B N 1
ATOM 6816 C CA . THR B 1 290 ? -22.25 -0.809 28.172 1 93.5 290 THR B CA 1
ATOM 6817 C C . THR B 1 290 ? -20.984 -1.645 28.047 1 93.5 290 THR B C 1
ATOM 6819 O O . THR B 1 290 ? -19.906 -1.106 27.797 1 93.5 290 THR B O 1
ATOM 6822 N N . LYS B 1 291 ? -21.109 -2.902 28.297 1 90.38 291 LYS B N 1
ATOM 6823 C CA . LYS B 1 291 ? -19.969 -3.812 28.281 1 90.38 291 LYS B CA 1
ATOM 6824 C C . LYS B 1 291 ? -19.172 -3.664 26.984 1 90.38 291 LYS B C 1
ATOM 6826 O O . LYS B 1 291 ? -19.75 -3.6 25.906 1 90.38 291 LYS B O 1
ATOM 6831 N N . GLY B 1 292 ? -17.859 -3.518 27.125 1 87 292 GLY B N 1
ATOM 6832 C CA . GLY B 1 292 ? -16.984 -3.369 25.969 1 87 292 GLY B CA 1
ATOM 6833 C C . GLY B 1 292 ? -16.859 -1.931 25.5 1 87 292 GLY B C 1
ATOM 6834 O O . GLY B 1 292 ? -16.359 -1.673 24.406 1 87 292 GLY B O 1
ATOM 6835 N N . ARG B 1 293 ? -17.406 -1.044 26.25 1 87.31 293 ARG B N 1
ATOM 6836 C CA . ARG B 1 293 ? -17.406 0.389 25.969 1 87.31 293 ARG B CA 1
ATOM 6837 C C . ARG B 1 293 ? -18.125 0.696 24.656 1 87.31 293 ARG B C 1
ATOM 6839 O O . ARG B 1 293 ? -17.641 1.491 23.859 1 87.31 293 ARG B O 1
ATOM 6846 N N . ARG B 1 294 ? -19.141 -0.068 24.484 1 91.69 294 ARG B N 1
ATOM 6847 C CA . ARG B 1 294 ? -19.984 0.178 23.328 1 91.69 294 ARG B CA 1
ATOM 6848 C C . ARG B 1 294 ? -21.016 1.267 23.625 1 91.69 294 ARG B C 1
ATOM 6850 O O . ARG B 1 294 ? -21.547 1.346 24.75 1 91.69 294 ARG B O 1
ATOM 6857 N N . LEU B 1 295 ? -21.297 2.049 22.719 1 92.69 295 LEU B N 1
ATOM 6858 C CA . LEU B 1 295 ? -22.234 3.17 22.844 1 92.69 295 LEU B CA 1
ATOM 6859 C C . LEU B 1 295 ? -23.672 2.711 22.656 1 92.69 295 LEU B C 1
ATOM 6861 O O . LEU B 1 295 ? -23.984 2.037 21.672 1 92.69 295 LEU B O 1
ATOM 6865 N N . TYR B 1 296 ? -24.422 3.008 23.656 1 95 296 TYR B N 1
ATOM 6866 C CA . TYR B 1 296 ? -25.859 2.723 23.531 1 95 296 TYR B CA 1
ATOM 6867 C C . TYR B 1 296 ? -26.516 3.699 22.562 1 95 296 TYR B C 1
ATOM 6869 O O . TYR B 1 296 ? -26.438 4.914 22.734 1 95 296 TYR B O 1
ATOM 6877 N N . VAL B 1 297 ? -27.172 3.17 21.531 1 95.62 297 VAL B N 1
ATOM 6878 C CA . VAL B 1 297 ? -27.812 4 20.531 1 95.62 297 VAL B CA 1
ATOM 6879 C C . VAL B 1 297 ? -29.328 4.035 20.766 1 95.62 297 VAL B C 1
ATOM 6881 O O . VAL B 1 297 ? -30 3.006 20.688 1 95.62 297 VAL B O 1
ATOM 6884 N N . PRO B 1 298 ? -29.859 5.164 21.141 1 95.56 298 PRO B N 1
ATOM 6885 C CA . PRO B 1 298 ? -31.297 5.297 21.406 1 95.56 298 PRO B CA 1
ATOM 6886 C C . PRO B 1 298 ? -32.125 5.164 20.141 1 95.56 298 PRO B C 1
ATOM 6888 O O . PRO B 1 298 ? -31.609 5.27 19.031 1 95.56 298 PRO B O 1
ATOM 6891 N N . LYS B 1 299 ? -33.375 4.777 20.359 1 94.19 299 LYS B N 1
ATOM 6892 C CA . LYS B 1 299 ? -34.312 4.785 19.25 1 94.19 299 LYS B CA 1
ATOM 6893 C C . LYS B 1 299 ? -34.875 6.188 18.984 1 94.19 299 LYS B C 1
ATOM 6895 O O . LYS B 1 299 ? -35.906 6.562 19.531 1 94.19 299 LYS B O 1
ATOM 6900 N N . TRP B 1 300 ? -34.188 6.891 18.219 1 91.94 300 TRP B N 1
ATOM 6901 C CA . TRP B 1 300 ? -34.562 8.273 17.938 1 91.94 300 TRP B CA 1
ATOM 6902 C C . TRP B 1 300 ? -34.281 8.609 16.469 1 91.94 300 TRP B C 1
ATOM 6904 O O . TRP B 1 300 ? -33.156 8.477 15.984 1 91.94 300 TRP B O 1
ATOM 6914 N N . GLY B 1 301 ? -35.406 8.992 15.828 1 89.25 301 GLY B N 1
ATOM 6915 C CA . GLY B 1 301 ? -35.25 9.266 14.414 1 89.25 301 GLY B CA 1
ATOM 6916 C C . GLY B 1 301 ? -34.812 8.055 13.609 1 89.25 301 GLY B C 1
ATOM 6917 O O . GLY B 1 301 ? -35.406 6.977 13.742 1 89.25 301 GLY B O 1
ATOM 6918 N N . ASN B 1 302 ? -33.844 8.266 12.672 1 91.19 302 ASN B N 1
ATOM 6919 C CA . ASN B 1 302 ? -33.312 7.191 11.836 1 91.19 302 ASN B CA 1
ATOM 6920 C C . ASN B 1 302 ? -31.875 6.848 12.211 1 91.19 302 ASN B C 1
ATOM 6922 O O . ASN B 1 302 ? -31.141 6.293 11.391 1 91.19 302 ASN B O 1
ATOM 6926 N N . LEU B 1 303 ? -31.625 7.102 13.414 1 92.06 303 LEU B N 1
ATOM 6927 C CA . LEU B 1 303 ? -30.234 6.969 13.852 1 92.06 303 LEU B CA 1
ATOM 6928 C C . LEU B 1 303 ? -29.75 5.531 13.688 1 92.06 303 LEU B C 1
ATOM 6930 O O . LEU B 1 303 ? -28.703 5.289 13.094 1 92.06 303 LEU B O 1
ATOM 6934 N N . ARG B 1 304 ? -30.484 4.602 14.258 1 93.44 304 ARG B N 1
ATOM 6935 C CA . ARG B 1 304 ? -30.109 3.195 14.172 1 93.44 304 ARG B CA 1
ATOM 6936 C C . ARG B 1 304 ? -30.047 2.729 12.719 1 93.44 304 ARG B C 1
ATOM 6938 O O . ARG B 1 304 ? -29.109 2.037 12.328 1 93.44 304 ARG B O 1
ATOM 6945 N N . ARG B 1 305 ? -30.969 3.152 11.953 1 92.06 305 ARG B N 1
ATOM 6946 C CA . ARG B 1 305 ? -31 2.799 10.539 1 92.06 305 ARG B CA 1
ATOM 6947 C C . ARG B 1 305 ? -29.812 3.4 9.789 1 92.06 305 ARG B C 1
ATOM 6949 O O . ARG B 1 305 ? -29.234 2.75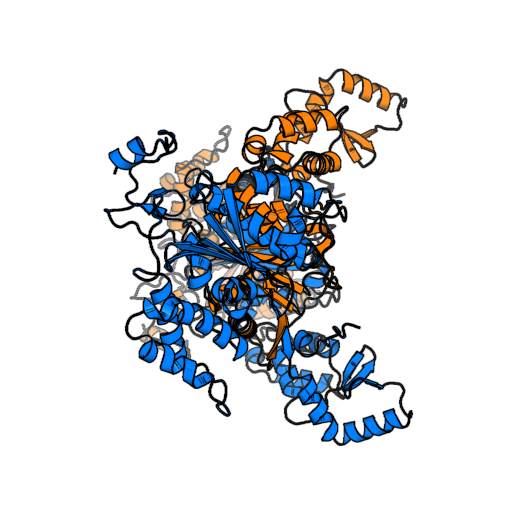4 8.922 1 92.06 305 ARG B O 1
ATOM 6956 N N . ASP B 1 306 ? -29.531 4.598 10.117 1 91 306 ASP B N 1
ATOM 6957 C CA . ASP B 1 306 ? -28.406 5.285 9.477 1 91 306 ASP B CA 1
ATOM 6958 C C . ASP B 1 306 ? -27.094 4.574 9.773 1 91 306 ASP B C 1
ATOM 6960 O O . ASP B 1 306 ? -26.219 4.48 8.906 1 91 306 ASP B O 1
ATOM 6964 N N . LEU B 1 307 ? -26.953 4.125 10.953 1 91.88 307 LEU B N 1
ATOM 6965 C CA . LEU B 1 307 ? -25.75 3.41 11.336 1 91.88 307 LEU B CA 1
ATOM 6966 C C . LEU B 1 307 ? -25.656 2.076 10.602 1 91.88 307 LEU B C 1
ATOM 6968 O O . LEU B 1 307 ? -24.578 1.691 10.141 1 91.88 307 LEU B O 1
ATOM 6972 N N . ILE B 1 308 ? -26.797 1.375 10.492 1 92.94 308 ILE B N 1
ATOM 6973 C CA . ILE B 1 308 ? -26.812 0.12 9.75 1 92.94 308 ILE B CA 1
ATOM 6974 C C . ILE B 1 308 ? -26.484 0.385 8.281 1 92.94 308 ILE B C 1
ATOM 6976 O O . ILE B 1 308 ? -25.672 -0.338 7.684 1 92.94 308 ILE B O 1
ATOM 6980 N N . ARG B 1 309 ? -27.031 1.376 7.762 1 91.06 309 ARG B N 1
ATOM 6981 C CA . ARG B 1 309 ? -26.812 1.745 6.367 1 91.06 309 ARG B CA 1
ATOM 6982 C C . ARG B 1 309 ? -25.344 2.035 6.102 1 91.06 309 ARG B C 1
ATOM 6984 O O . ARG B 1 309 ? -24.781 1.59 5.094 1 91.06 309 ARG B O 1
ATOM 6991 N N . ASP B 1 310 ? -24.719 2.742 6.957 1 90.88 310 ASP B N 1
ATOM 6992 C CA . ASP B 1 310 ? -23.312 3.086 6.793 1 90.88 310 ASP B CA 1
ATOM 6993 C C . ASP B 1 310 ? -22.438 1.837 6.824 1 90.88 310 ASP B C 1
ATOM 6995 O O . ASP B 1 310 ? -21.438 1.755 6.102 1 90.88 310 ASP B O 1
ATOM 6999 N N . CYS B 1 311 ? -22.812 0.891 7.629 1 91.19 311 CYS B N 1
ATOM 7000 C CA . CYS B 1 311 ? -22 -0.311 7.801 1 91.19 311 CYS B CA 1
ATOM 7001 C C . CYS B 1 311 ? -22.422 -1.397 6.82 1 91.19 311 CYS B C 1
ATOM 7003 O O . CYS B 1 311 ? -21.922 -2.523 6.883 1 91.19 311 CYS B O 1
ATOM 7005 N N . HIS B 1 312 ? -23.359 -1.07 5.969 1 90.94 312 HIS B N 1
ATOM 7006 C CA . HIS B 1 312 ? -23.844 -2.072 5.027 1 90.94 312 HIS B CA 1
ATOM 7007 C C . HIS B 1 312 ? -23.797 -1.553 3.594 1 90.94 312 HIS B C 1
ATOM 7009 O O . HIS B 1 312 ? -23.141 -2.154 2.734 1 90.94 312 HIS B O 1
ATOM 7015 N N . ASP B 1 313 ? -24.344 -0.437 3.318 1 89.56 313 ASP B N 1
ATOM 7016 C CA . ASP B 1 313 ? -24.641 0.014 1.962 1 89.56 313 ASP B CA 1
ATOM 7017 C C . ASP B 1 313 ? -23.453 0.752 1.356 1 89.56 313 ASP B C 1
ATOM 7019 O O . ASP B 1 313 ? -23.391 0.956 0.141 1 89.56 313 ASP B O 1
ATOM 7023 N N . THR B 1 314 ? -22.609 1.199 2.164 1 90.12 314 THR B N 1
ATOM 7024 C CA . THR B 1 314 ? -21.547 2.08 1.701 1 90.12 314 THR B CA 1
ATOM 7025 C C . THR B 1 314 ? -20.453 1.286 0.979 1 90.12 314 THR B C 1
ATOM 7027 O O . THR B 1 314 ? -20.359 0.067 1.136 1 90.12 314 THR B O 1
ATOM 7030 N N . LYS B 1 315 ? -19.625 1.995 0.203 1 90.31 315 LYS B N 1
ATOM 7031 C CA . LYS B 1 315 ? -18.562 1.364 -0.563 1 90.31 315 LYS B CA 1
ATOM 7032 C C . LYS B 1 315 ? -17.547 0.691 0.358 1 90.31 315 LYS B C 1
ATOM 7034 O O . LYS B 1 315 ? -17.047 -0.396 0.054 1 90.31 315 LYS B O 1
ATOM 7039 N N . TRP B 1 316 ? -17.25 1.362 1.449 1 90.12 316 TRP B N 1
ATOM 7040 C CA . TRP B 1 316 ? -16.25 0.782 2.334 1 90.12 316 TRP B CA 1
ATOM 7041 C C . TRP B 1 316 ? -16.781 -0.468 3.021 1 90.12 316 TRP B C 1
ATOM 7043 O O . TRP B 1 316 ? -16.016 -1.374 3.363 1 90.12 316 TRP B O 1
ATOM 7053 N N . ALA B 1 317 ? -18.109 -0.507 3.297 1 90.5 317 ALA B N 1
ATOM 7054 C CA . ALA B 1 317 ? -18.703 -1.676 3.945 1 90.5 317 ALA B CA 1
ATOM 7055 C C . ALA B 1 317 ? -18.922 -2.801 2.943 1 90.5 317 ALA B C 1
ATOM 7057 O O . ALA B 1 317 ? -18.688 -3.973 3.25 1 90.5 317 ALA B O 1
ATOM 7058 N N . GLY B 1 318 ? -19.484 -2.445 1.772 1 88.56 318 GLY B N 1
ATOM 7059 C CA . GLY B 1 318 ? -19.516 -3.383 0.661 1 88.56 318 GLY B CA 1
ATOM 7060 C C . GLY B 1 318 ? -20.703 -4.316 0.702 1 88.56 318 GLY B C 1
ATOM 7061 O O . GLY B 1 318 ? -20.625 -5.453 0.231 1 88.56 318 GLY B O 1
ATOM 7062 N N . HIS B 1 319 ? -21.734 -4.004 1.339 1 88.25 319 HIS B N 1
ATOM 7063 C CA . HIS B 1 319 ? -22.953 -4.809 1.46 1 88.25 319 HIS B CA 1
ATOM 7064 C C . HIS B 1 319 ? -22.641 -6.184 2.047 1 88.25 319 HIS B C 1
ATOM 7066 O O . HIS B 1 319 ? -23.031 -7.207 1.483 1 88.25 319 HIS B O 1
ATOM 7072 N N . PRO B 1 320 ? -22 -6.152 3.143 1 87.19 320 PRO B N 1
ATOM 7073 C CA . PRO B 1 320 ? -21.672 -7.445 3.758 1 87.19 320 PRO B CA 1
ATOM 7074 C C . PRO B 1 320 ? -22.922 -8.195 4.223 1 87.19 320 PRO B C 1
ATOM 7076 O O . PRO B 1 320 ? -24.016 -7.621 4.277 1 87.19 320 PRO B O 1
ATOM 7079 N N . GLY B 1 321 ? -22.766 -9.492 4.5 1 84.81 321 GLY B N 1
ATOM 7080 C CA . GLY B 1 321 ? -23.859 -10.273 5.051 1 84.81 321 GLY B CA 1
ATOM 7081 C C . GLY B 1 321 ? -24.25 -9.852 6.453 1 84.81 321 GLY B C 1
ATOM 7082 O O . GLY B 1 321 ? -23.672 -8.914 7.008 1 84.81 321 GLY B O 1
ATOM 7083 N N . GLN B 1 322 ? -25.188 -10.516 6.961 1 86.94 322 GLN B N 1
ATOM 7084 C CA . GLN B 1 322 ? -25.75 -10.172 8.266 1 86.94 322 GLN B CA 1
ATOM 7085 C C . GLN B 1 322 ? -24.688 -10.227 9.352 1 86.94 322 GLN B C 1
ATOM 7087 O O . GLN B 1 322 ? -24.547 -9.289 10.141 1 86.94 322 GLN B O 1
ATOM 7092 N N . LYS B 1 323 ? -23.953 -11.281 9.383 1 86.69 323 LYS B N 1
ATOM 7093 C CA . LYS B 1 323 ? -22.969 -11.484 10.43 1 86.69 323 LYS B CA 1
ATOM 7094 C C . LYS B 1 323 ? -21.875 -10.422 10.367 1 86.69 323 LYS B C 1
ATOM 7096 O O . LYS B 1 323 ? -21.453 -9.875 11.391 1 86.69 323 LYS B O 1
ATOM 7101 N N . ARG B 1 324 ? -21.453 -10.109 9.219 1 87.19 324 ARG B N 1
ATOM 7102 C CA . ARG B 1 324 ? -20.375 -9.141 9.039 1 87.19 324 ARG B CA 1
ATOM 7103 C C . ARG B 1 324 ? -20.859 -7.723 9.328 1 87.19 324 ARG B C 1
ATOM 7105 O O . ARG B 1 324 ? -20.125 -6.91 9.883 1 87.19 324 ARG B O 1
ATOM 7112 N N . THR B 1 325 ? -22.078 -7.402 8.875 1 90.25 325 THR B N 1
ATOM 7113 C CA . THR B 1 325 ? -22.656 -6.102 9.203 1 90.25 325 THR B CA 1
ATOM 7114 C C . THR B 1 325 ? -22.781 -5.93 10.711 1 90.25 325 THR B C 1
ATOM 7116 O O . THR B 1 325 ? -22.438 -4.871 11.25 1 90.25 325 THR B O 1
ATOM 7119 N N . MET B 1 326 ? -23.172 -7.008 11.32 1 91.12 326 MET B N 1
ATOM 7120 C CA . MET B 1 326 ? -23.312 -6.992 12.773 1 91.12 326 MET B CA 1
ATOM 7121 C C . MET B 1 326 ? -21.953 -6.777 13.445 1 91.12 326 MET B C 1
ATOM 7123 O O . MET B 1 326 ? -21.844 -6.023 14.414 1 91.12 326 MET B O 1
ATOM 7127 N N . ALA B 1 327 ? -20.984 -7.41 12.969 1 86.94 327 ALA B N 1
ATOM 7128 C CA . ALA B 1 327 ? -19.641 -7.316 13.539 1 86.94 327 ALA B CA 1
ATOM 7129 C C . ALA B 1 327 ? -19.109 -5.883 13.477 1 86.94 327 ALA B C 1
ATOM 7131 O O . ALA B 1 327 ? -18.438 -5.418 14.398 1 86.94 327 ALA B O 1
ATOM 7132 N N . LEU B 1 328 ? -19.422 -5.227 12.406 1 86.94 328 LEU B N 1
ATOM 7133 C CA . LEU B 1 328 ? -18.984 -3.842 12.242 1 86.94 328 LEU B CA 1
ATOM 7134 C C . LEU B 1 328 ? -19.688 -2.934 13.25 1 86.94 328 LEU B C 1
ATOM 7136 O O . LEU B 1 328 ? -19.062 -2.027 13.812 1 86.94 328 LEU B O 1
ATOM 7140 N N . LEU B 1 329 ? -20.906 -3.23 13.531 1 90.94 329 LEU B N 1
ATOM 7141 C CA . LEU B 1 329 ? -21.719 -2.385 14.398 1 90.94 329 LEU B CA 1
ATOM 7142 C C . LEU B 1 329 ? -21.438 -2.688 15.867 1 90.94 329 LEU B C 1
ATOM 7144 O O . LEU B 1 329 ? -21.312 -1.771 16.688 1 90.94 329 LEU B O 1
ATOM 7148 N N . GLU B 1 330 ? -21.297 -3.918 16.109 1 89.94 330 GLU B N 1
ATOM 7149 C CA . GLU B 1 330 ? -21.219 -4.359 17.5 1 89.94 330 GLU B CA 1
ATOM 7150 C C . GLU B 1 330 ? -19.906 -3.949 18.141 1 89.94 330 GLU B C 1
ATOM 7152 O O . GLU B 1 330 ? -19.797 -3.904 19.375 1 89.94 330 GLU B O 1
ATOM 7157 N N . THR B 1 331 ? -19 -3.672 17.359 1 83.75 331 THR B N 1
ATOM 7158 C CA . THR B 1 331 ? -17.719 -3.229 17.875 1 83.75 331 THR B CA 1
ATOM 7159 C C . THR B 1 331 ? -17.859 -1.88 18.578 1 83.75 331 THR B C 1
ATOM 7161 O O . THR B 1 331 ? -17.125 -1.588 19.531 1 83.75 331 THR B O 1
ATOM 7164 N N . THR B 1 332 ? -18.875 -1.101 18.172 1 87.94 332 THR B N 1
ATOM 7165 C CA . THR B 1 332 ? -18.922 0.28 18.641 1 87.94 332 THR B CA 1
ATOM 7166 C C . THR B 1 332 ? -20.281 0.599 19.25 1 87.94 332 THR B C 1
ATOM 7168 O O . THR B 1 332 ? -20.391 1.445 20.141 1 87.94 332 THR B O 1
ATOM 7171 N N . TYR B 1 333 ? -21.25 -0.109 18.844 1 92.56 333 TYR B N 1
ATOM 7172 C CA . TYR B 1 333 ? -22.609 0.295 19.219 1 92.56 333 TYR B CA 1
ATOM 7173 C C . TYR B 1 333 ? -23.359 -0.858 19.859 1 92.56 333 TYR B C 1
ATOM 7175 O O . TYR B 1 333 ? -22.984 -2.021 19.719 1 92.56 333 TYR B O 1
ATOM 7183 N N . PHE B 1 334 ? -24.359 -0.439 20.609 1 94.56 334 PHE B N 1
ATOM 7184 C CA . PHE B 1 334 ? -25.297 -1.399 21.172 1 94.56 334 PHE B CA 1
ATOM 7185 C C . PHE B 1 334 ? -26.688 -0.81 21.25 1 94.56 334 PHE B C 1
ATOM 7187 O O . PHE B 1 334 ? -26.859 0.365 21.578 1 94.56 334 PHE B O 1
ATOM 7194 N N . TRP B 1 335 ? -27.656 -1.526 20.891 1 95.06 335 TRP B N 1
ATOM 7195 C CA . TRP B 1 335 ? -29.047 -1.244 21.188 1 95.06 335 TRP B CA 1
ATOM 7196 C C . TRP B 1 335 ? -29.875 -2.533 21.266 1 95.06 335 TRP B C 1
ATOM 7198 O O . TRP B 1 335 ? -29.484 -3.551 20.688 1 95.06 335 TRP B O 1
ATOM 7208 N N . PRO B 1 336 ? -30.875 -2.525 22.062 1 92.5 336 PRO B N 1
ATOM 7209 C CA . PRO B 1 336 ? -31.672 -3.744 22.203 1 92.5 336 PRO B CA 1
ATOM 7210 C C . PRO B 1 336 ? -32.219 -4.262 20.875 1 92.5 336 PRO B C 1
ATOM 7212 O O . PRO B 1 336 ? -32.656 -3.473 20.031 1 92.5 336 PRO B O 1
ATOM 7215 N N . GLN B 1 337 ? -32.125 -5.562 20.609 1 92.38 337 GLN B N 1
ATOM 7216 C CA . GLN B 1 337 ? -32.625 -6.258 19.422 1 92.38 337 GLN B CA 1
ATOM 7217 C C . GLN B 1 337 ? -31.891 -5.805 18.172 1 92.38 337 GLN B C 1
ATOM 7219 O O . GLN B 1 337 ? -32.5 -5.695 17.094 1 92.38 337 GLN B O 1
ATOM 7224 N N . MET B 1 338 ? -30.688 -5.414 18.375 1 94.94 338 MET B N 1
ATOM 7225 C CA . MET B 1 338 ? -29.844 -4.965 17.266 1 94.94 338 MET B CA 1
ATOM 7226 C C . MET B 1 338 ? -29.75 -6.039 16.188 1 94.94 338 MET B C 1
ATOM 7228 O O . MET B 1 338 ? -29.828 -5.738 15 1 94.94 338 MET B O 1
ATOM 7232 N N . LYS B 1 339 ? -29.594 -7.258 16.594 1 94 339 LYS B N 1
ATOM 7233 C CA . LYS B 1 339 ? -29.438 -8.375 15.664 1 94 339 LYS B CA 1
ATOM 7234 C C . LYS B 1 339 ? -30.656 -8.484 14.742 1 94 339 LYS B C 1
ATOM 7236 O O . LYS B 1 339 ? -30.5 -8.672 13.531 1 94 339 LYS B O 1
ATOM 7241 N N . ASP B 1 340 ? -31.781 -8.391 15.297 1 92.69 340 ASP B N 1
ATOM 7242 C CA . ASP B 1 340 ? -33 -8.484 14.523 1 92.69 340 ASP B CA 1
ATOM 7243 C C . ASP B 1 340 ? -33.125 -7.352 13.508 1 92.69 340 ASP B C 1
ATOM 7245 O O . ASP B 1 340 ? -33.531 -7.57 12.359 1 92.69 340 ASP B O 1
ATOM 7249 N N . GLY B 1 341 ? -32.781 -6.195 13.961 1 92.44 341 GLY B N 1
ATOM 7250 C CA . GLY B 1 341 ? -32.812 -5.047 13.07 1 92.44 341 GLY B CA 1
ATOM 7251 C C . GLY B 1 341 ? -31.891 -5.18 11.883 1 92.44 341 GLY B C 1
ATOM 7252 O O . GLY B 1 341 ? -32.25 -4.859 10.75 1 92.44 341 GLY B O 1
ATOM 7253 N N . VAL B 1 342 ? -30.688 -5.645 12.156 1 94.25 342 VAL B N 1
ATOM 7254 C CA . VAL B 1 342 ? -29.688 -5.828 11.117 1 94.25 342 VAL B CA 1
ATOM 7255 C C . VAL B 1 342 ? -30.141 -6.918 10.141 1 94.25 342 VAL B C 1
ATOM 7257 O O . VAL B 1 342 ? -29.984 -6.77 8.93 1 94.25 342 VAL B O 1
ATOM 7260 N N . GLU B 1 343 ? -30.672 -7.965 10.68 1 92.25 343 GLU B N 1
ATOM 7261 C CA . GLU B 1 343 ? -31.156 -9.07 9.852 1 92.25 343 GLU B CA 1
ATOM 7262 C C . GLU B 1 343 ? -32.25 -8.602 8.883 1 92.25 343 GLU B C 1
ATOM 7264 O O . GLU B 1 343 ? -32.188 -8.93 7.695 1 92.25 343 GLU B O 1
ATOM 7269 N N . VAL B 1 344 ? -33.156 -7.898 9.383 1 90.69 344 VAL B N 1
ATOM 7270 C CA . VAL B 1 344 ? -34.25 -7.395 8.555 1 90.69 344 VAL B CA 1
ATOM 7271 C C . VAL B 1 344 ? -33.719 -6.457 7.484 1 90.69 344 VAL B C 1
ATOM 7273 O O . VAL B 1 344 ? -34.125 -6.527 6.32 1 90.69 344 VAL B O 1
ATOM 7276 N N . TYR B 1 345 ? -32.812 -5.648 7.898 1 91.88 345 TYR B N 1
ATOM 7277 C CA . TYR B 1 345 ? -32.25 -4.676 6.969 1 91.88 345 TYR B CA 1
ATOM 7278 C C . TYR B 1 345 ? -31.516 -5.375 5.824 1 91.88 345 TYR B C 1
ATOM 7280 O O . TYR B 1 345 ? -31.734 -5.059 4.652 1 91.88 345 TYR B O 1
ATOM 7288 N N . VAL B 1 346 ? -30.656 -6.293 6.152 1 90.31 346 VAL B N 1
ATOM 7289 C CA . VAL B 1 346 ? -29.828 -6.977 5.164 1 90.31 346 VAL B CA 1
ATOM 7290 C C . VAL B 1 346 ? -30.719 -7.816 4.242 1 90.31 346 VAL B C 1
ATOM 7292 O O . VAL B 1 346 ? -30.484 -7.871 3.033 1 90.31 346 VAL B O 1
ATOM 7295 N N . ARG B 1 347 ? -31.734 -8.422 4.777 1 85.69 347 ARG B N 1
ATOM 7296 C CA . ARG B 1 347 ? -32.625 -9.266 4.004 1 85.69 347 ARG B CA 1
ATOM 7297 C C . ARG B 1 347 ? -33.438 -8.438 3.016 1 85.69 347 ARG B C 1
ATOM 7299 O O . ARG B 1 347 ? -33.781 -8.914 1.933 1 85.69 347 ARG B O 1
ATOM 7306 N N . THR B 1 348 ? -33.625 -7.238 3.338 1 85.25 348 THR B N 1
ATOM 7307 C CA . THR B 1 348 ? -34.5 -6.398 2.518 1 85.25 348 THR B CA 1
ATOM 7308 C C . THR B 1 348 ? -33.656 -5.527 1.578 1 85.25 348 THR B C 1
ATOM 7310 O O . THR B 1 348 ? -34.219 -4.73 0.816 1 85.25 348 THR B O 1
ATOM 7313 N N . SER B 1 349 ? -32.375 -5.645 1.737 1 84.44 349 SER B N 1
ATOM 7314 C CA . SER B 1 349 ? -31.531 -4.848 0.859 1 84.44 349 SER B CA 1
ATOM 7315 C C . SER B 1 349 ? -31.719 -5.238 -0.603 1 84.44 349 SER B C 1
ATOM 7317 O O . SER B 1 349 ? -31.531 -6.398 -0.97 1 84.44 349 SER B O 1
ATOM 7319 N N . LEU B 1 350 ? -32.031 -4.414 -1.449 1 72.44 350 LEU B N 1
ATOM 7320 C CA . LEU B 1 350 ? -32.344 -4.652 -2.855 1 72.44 350 LEU B CA 1
ATOM 7321 C C . LEU B 1 350 ? -31.109 -5.113 -3.609 1 72.44 350 LEU B C 1
ATOM 7323 O O . LEU B 1 350 ? -31.172 -6.023 -4.438 1 72.44 350 LEU B O 1
ATOM 7327 N N . VAL B 1 351 ? -30.016 -4.488 -3.293 1 74.19 351 VAL B N 1
ATOM 7328 C CA . VAL B 1 351 ? -28.766 -4.801 -3.965 1 74.19 351 VAL B CA 1
ATOM 7329 C C . VAL B 1 351 ? -28.359 -6.246 -3.662 1 74.19 351 VAL B C 1
ATOM 7331 O O . VAL B 1 351 ? -27.969 -6.988 -4.562 1 74.19 351 VAL B O 1
ATOM 7334 N N . CYS B 1 352 ? -28.531 -6.574 -2.439 1 74.88 352 CYS B N 1
ATOM 7335 C CA . CYS B 1 352 ? -28.125 -7.906 -2.018 1 74.88 352 CYS B CA 1
ATOM 7336 C C . CYS B 1 352 ? -29.062 -8.969 -2.576 1 74.88 352 CYS B C 1
ATOM 7338 O O . CYS B 1 352 ? -28.641 -10.094 -2.846 1 74.88 352 CYS B O 1
ATOM 7340 N N . GLN B 1 353 ? -30.266 -8.711 -2.748 1 70.12 353 GLN B N 1
ATOM 7341 C CA . GLN B 1 353 ? -31.234 -9.656 -3.271 1 70.12 353 GLN B CA 1
ATOM 7342 C C . GLN B 1 353 ? -31 -9.945 -4.75 1 70.12 353 GLN B C 1
ATOM 7344 O O . GLN B 1 353 ? -31.219 -11.062 -5.215 1 70.12 353 GLN B O 1
ATOM 7349 N N . GLN B 1 354 ? -30.516 -9.008 -5.371 1 61.97 354 GLN B N 1
ATOM 7350 C CA . GLN B 1 354 ? -30.281 -9.156 -6.805 1 61.97 354 GLN B CA 1
ATOM 7351 C C . GLN B 1 354 ? -29.062 -10.039 -7.074 1 61.97 354 GLN B C 1
ATOM 7353 O O . GLN B 1 354 ? -29 -10.727 -8.094 1 61.97 354 GLN B O 1
ATOM 7358 N N . ASP B 1 355 ? -28.078 -9.969 -6.246 1 56.91 355 ASP B N 1
ATOM 7359 C CA . ASP B 1 355 ? -26.812 -10.648 -6.547 1 56.91 355 ASP B CA 1
ATOM 7360 C C . ASP B 1 355 ? -26.734 -11.992 -5.82 1 56.91 355 ASP B C 1
ATOM 7362 O O . ASP B 1 355 ? -25.672 -12.625 -5.801 1 56.91 355 ASP B O 1
ATOM 7366 N N . LYS B 1 356 ? -27.672 -12.352 -4.988 1 48.44 356 LYS B N 1
ATOM 7367 C CA . LYS B 1 356 ? -27.578 -13.578 -4.203 1 48.44 356 LYS B CA 1
ATOM 7368 C C . LYS B 1 356 ? -27.406 -14.797 -5.109 1 48.44 356 LYS B C 1
ATOM 7370 O O . LYS B 1 356 ? -28.359 -15.227 -5.766 1 48.44 356 LYS B O 1
ATOM 7375 N N . THR B 1 357 ? -26.281 -14.82 -5.629 1 40.91 357 THR B N 1
ATOM 7376 C CA . THR B 1 357 ? -25.938 -16.141 -6.121 1 40.91 357 THR B CA 1
ATOM 7377 C C . THR B 1 357 ? -25.828 -17.141 -4.965 1 40.91 357 THR B C 1
ATOM 7379 O O . THR B 1 357 ? -25.344 -16.797 -3.889 1 40.91 357 THR B O 1
ATOM 7382 N N . VAL B 1 358 ? -26.641 -18.078 -4.812 1 34.59 358 VAL B N 1
ATOM 7383 C CA . VAL B 1 358 ? -26.625 -19.188 -3.861 1 34.59 358 VAL B CA 1
ATOM 7384 C C . VAL B 1 358 ? -25.188 -19.625 -3.592 1 34.59 358 VAL B C 1
ATOM 7386 O O . VAL B 1 358 ? -24.469 -20.031 -4.508 1 34.59 358 VAL B O 1
ATOM 7389 N N . ASN B 1 359 ? -24.547 -18.984 -2.732 1 38.81 359 ASN B N 1
ATOM 7390 C CA . ASN B 1 359 ? -23.234 -19.422 -2.275 1 38.81 359 ASN B CA 1
ATOM 7391 C C . ASN B 1 359 ? -23.25 -20.859 -1.78 1 38.81 359 ASN B C 1
ATOM 7393 O O . ASN B 1 359 ? -23.938 -21.172 -0.801 1 38.81 359 ASN B O 1
ATOM 7397 N N . GLN B 1 360 ? -23.25 -21.812 -2.555 1 32.69 360 GLN B N 1
ATOM 7398 C CA . GLN B 1 360 ? -23.062 -23.172 -2.088 1 32.69 360 GLN B CA 1
ATOM 7399 C C . GLN B 1 360 ? -21.844 -23.281 -1.183 1 32.69 360 GLN B C 1
ATOM 7401 O O . GLN B 1 360 ? -20.828 -22.625 -1.409 1 32.69 360 GLN B O 1
ATOM 7406 N N . GLN B 1 361 ? -22.047 -23.688 0.003 1 34.34 361 GLN B N 1
ATOM 7407 C CA . GLN B 1 361 ? -21.062 -24.016 1.031 1 34.34 361 GLN B CA 1
ATOM 7408 C C . GLN B 1 361 ? -19.844 -24.688 0.428 1 34.34 361 GLN B C 1
ATOM 7410 O O . GLN B 1 361 ? -19.969 -25.594 -0.405 1 34.34 361 GLN B O 1
ATOM 7415 N N . PRO B 1 362 ? -18.75 -24.125 0.648 1 36.12 362 PRO B N 1
ATOM 7416 C CA . PRO B 1 362 ? -17.516 -24.734 0.125 1 36.12 362 PRO B CA 1
ATOM 7417 C C . PRO B 1 362 ? -17.281 -26.141 0.674 1 36.12 362 PRO B C 1
ATOM 7419 O O . PRO B 1 362 ? -17.281 -26.344 1.893 1 36.12 362 PRO B O 1
ATOM 7422 N N . ALA B 1 363 ? -17.766 -27.188 0.174 1 29.84 363 ALA B N 1
ATOM 7423 C CA . ALA B 1 363 ? -17.656 -28.531 0.763 1 29.84 363 ALA B CA 1
ATOM 7424 C C . ALA B 1 363 ? -16.188 -28.906 0.956 1 29.84 363 ALA B C 1
ATOM 7426 O O . ALA B 1 363 ? -15.875 -29.812 1.739 1 29.84 363 ALA B O 1
ATOM 7427 N N . GLY B 1 364 ? -15.312 -28.875 -0.093 1 31.27 364 GLY B N 1
ATOM 7428 C CA . GLY B 1 364 ? -14.25 -29.844 -0.202 1 31.27 364 GLY B CA 1
ATOM 7429 C C . GLY B 1 364 ? -13.047 -29.516 0.658 1 31.27 364 GLY B C 1
ATOM 7430 O O . GLY B 1 364 ? -12.82 -28.359 1.009 1 31.27 364 GLY B O 1
ATOM 7431 N N . LEU B 1 365 ? -12.633 -30.469 1.376 1 30.38 365 LEU B N 1
ATOM 7432 C CA . LEU B 1 365 ? -11.453 -30.547 2.23 1 30.38 365 LEU B CA 1
ATOM 7433 C C . LEU B 1 365 ? -10.18 -30.391 1.409 1 30.38 365 LEU B C 1
ATOM 7435 O O . LEU B 1 365 ? -9.828 -31.281 0.627 1 30.38 365 LEU B O 1
ATOM 7439 N N . LEU B 1 366 ? -9.836 -29.391 0.731 1 34.72 366 LEU B N 1
ATOM 7440 C CA . LEU B 1 366 ? -8.617 -29.141 -0.031 1 34.72 366 LEU B CA 1
ATOM 7441 C C . LEU B 1 366 ? -7.379 -29.5 0.792 1 34.72 366 LEU B C 1
ATOM 7443 O O . LEU B 1 366 ? -7.387 -29.359 2.02 1 34.72 366 LEU B O 1
ATOM 7447 N N . LYS B 1 367 ? -6.699 -30.453 0.401 1 36.81 367 LYS B N 1
ATOM 7448 C CA . LYS B 1 367 ? -5.457 -30.562 1.163 1 36.81 367 LYS B CA 1
ATOM 7449 C C . LYS B 1 367 ? -4.785 -29.203 1.324 1 36.81 367 LYS B C 1
ATOM 7451 O O . LYS B 1 367 ? -4.449 -28.547 0.334 1 36.81 367 LYS B O 1
ATOM 7456 N N . PRO B 1 368 ? -4.766 -28.641 2.385 1 47.03 368 PRO B N 1
ATOM 7457 C CA . PRO B 1 368 ? -4.352 -27.281 2.705 1 47.03 368 PRO B CA 1
ATOM 7458 C C . PRO B 1 368 ? -2.857 -27.047 2.5 1 47.03 368 PRO B C 1
ATOM 7460 O O . PRO B 1 368 ? -2.047 -27.922 2.828 1 47.03 368 PRO B O 1
ATOM 7463 N N . LEU B 1 369 ? -2.34 -26.453 1.225 1 55.91 369 LEU B N 1
ATOM 7464 C CA . LEU B 1 369 ? -0.968 -25.953 1.279 1 55.91 369 LEU B CA 1
ATOM 7465 C C . LEU B 1 369 ? -0.58 -25.578 2.707 1 55.91 369 LEU B C 1
ATOM 7467 O O . LEU B 1 369 ? -1.423 -25.141 3.486 1 55.91 369 LEU B O 1
ATOM 7471 N N . PRO B 1 370 ? 0.731 -26.125 2.895 1 62.88 370 PRO B N 1
ATOM 7472 C CA . PRO B 1 370 ? 1.125 -25.641 4.215 1 62.88 370 PRO B CA 1
ATOM 7473 C C . PRO B 1 370 ? 0.936 -24.125 4.363 1 62.88 370 PRO B C 1
ATOM 7475 O O . PRO B 1 370 ? 1.138 -23.391 3.404 1 62.88 370 PRO B O 1
ATOM 7478 N N . ILE B 1 371 ? 0.303 -23.812 5.27 1 70.94 371 ILE B N 1
ATOM 7479 C CA . ILE B 1 371 ? 0.108 -22.406 5.605 1 70.94 371 ILE B CA 1
ATOM 7480 C C . ILE B 1 371 ? 1.458 -21.75 5.891 1 70.94 371 ILE B C 1
ATOM 7482 O O . ILE B 1 371 ? 2.254 -22.266 6.676 1 70.94 371 ILE B O 1
ATOM 7486 N N . PRO B 1 372 ? 1.718 -20.75 5.086 1 81.81 372 PRO B N 1
ATOM 7487 C CA . PRO B 1 372 ? 2.969 -20.047 5.371 1 81.81 372 PRO B CA 1
ATOM 7488 C C . PRO B 1 372 ? 3.096 -19.641 6.836 1 81.81 372 PRO B C 1
ATOM 7490 O O . PRO B 1 372 ? 2.104 -19.641 7.57 1 81.81 372 PRO B O 1
ATOM 7493 N N . ASN B 1 373 ? 4.277 -19.344 7.195 1 79.75 373 ASN B N 1
ATOM 7494 C CA . ASN B 1 373 ? 4.559 -19.094 8.602 1 79.75 373 ASN B CA 1
ATOM 7495 C C . ASN B 1 373 ? 4.301 -17.625 8.977 1 79.75 373 ASN B C 1
ATOM 7497 O O . ASN B 1 373 ? 4.086 -17.312 10.141 1 79.75 373 ASN B O 1
ATOM 7501 N N . ARG B 1 374 ? 4.367 -16.812 8.008 1 88.75 374 ARG B N 1
ATOM 7502 C CA . ARG B 1 374 ? 4.156 -15.398 8.273 1 88.75 374 ARG B CA 1
ATOM 7503 C C . ARG B 1 374 ? 3.445 -14.727 7.109 1 88.75 374 ARG B C 1
ATOM 7505 O O . ARG B 1 374 ? 3.406 -15.266 6 1 88.75 374 ARG B O 1
ATOM 7512 N N . PRO B 1 375 ? 2.912 -13.555 7.367 1 93.19 375 PRO B N 1
ATOM 7513 C CA . PRO B 1 375 ? 2.227 -12.836 6.293 1 93.19 375 PRO B CA 1
ATOM 7514 C C . PRO B 1 375 ? 3.156 -12.477 5.137 1 93.19 375 PRO B C 1
ATOM 7516 O O . PRO B 1 375 ? 4.316 -12.117 5.359 1 93.19 375 PRO B O 1
ATOM 7519 N N . TRP B 1 376 ? 2.641 -12.711 3.926 1 93.94 376 TRP B N 1
ATOM 7520 C CA . TRP B 1 376 ? 3.203 -12.234 2.666 1 93.94 376 TRP B CA 1
ATOM 7521 C C . TRP B 1 376 ? 4.457 -13.023 2.299 1 93.94 376 TRP B C 1
ATOM 7523 O O . TRP B 1 376 ? 5.219 -12.617 1.418 1 93.94 376 TRP B O 1
ATOM 7533 N N . GLU B 1 377 ? 4.688 -14.148 2.953 1 91.69 377 GLU B N 1
ATOM 7534 C CA . GLU B 1 377 ? 5.758 -15.07 2.582 1 91.69 377 GLU B CA 1
ATOM 7535 C C . GLU B 1 377 ? 5.43 -15.805 1.283 1 91.69 377 GLU B C 1
ATOM 7537 O O . GLU B 1 377 ? 6.316 -16.062 0.468 1 91.69 377 GLU B O 1
ATOM 7542 N N . SER B 1 378 ? 4.227 -16.156 1.199 1 91.31 378 SER B N 1
ATOM 7543 C CA . SER B 1 378 ? 3.703 -16.812 0.007 1 91.31 378 SER B CA 1
ATOM 7544 C C . SER B 1 378 ? 2.414 -16.156 -0.468 1 91.31 378 SER B C 1
ATOM 7546 O O . SER B 1 378 ? 1.537 -15.836 0.339 1 91.31 378 SER B O 1
ATOM 7548 N N . VAL B 1 379 ? 2.416 -15.891 -1.793 1 93.62 379 VAL B N 1
ATOM 7549 C CA . VAL B 1 379 ? 1.233 -15.203 -2.307 1 93.62 379 VAL B CA 1
ATOM 7550 C C . VAL B 1 379 ? 0.682 -15.961 -3.512 1 93.62 379 VAL B C 1
ATOM 7552 O O . VAL B 1 379 ? 1.423 -16.656 -4.207 1 93.62 379 VAL B O 1
ATOM 7555 N N . SER B 1 380 ? -0.624 -15.852 -3.658 1 90.94 380 SER B N 1
ATOM 7556 C CA . SER B 1 380 ? -1.263 -16.312 -4.887 1 90.94 380 SER B CA 1
ATOM 7557 C C . SER B 1 380 ? -1.6 -15.148 -5.809 1 90.94 380 SER B C 1
ATOM 7559 O O . SER B 1 380 ? -1.973 -14.07 -5.344 1 90.94 380 SER B O 1
ATOM 7561 N N . MET B 1 381 ? -1.407 -1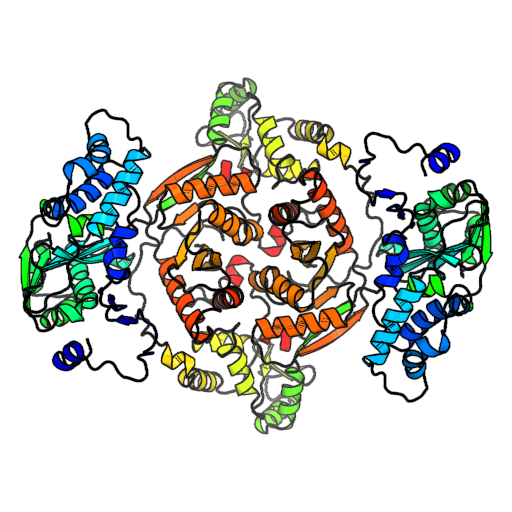5.328 -7.055 1 91.94 381 MET B N 1
ATOM 7562 C CA . MET B 1 381 ? -1.646 -14.289 -8.055 1 91.94 381 MET B CA 1
ATOM 7563 C C . MET B 1 381 ? -2.529 -14.812 -9.18 1 91.94 381 MET B C 1
ATOM 7565 O O . MET B 1 381 ? -2.264 -15.883 -9.734 1 91.94 381 MET B O 1
ATOM 7569 N N . ASP B 1 382 ? -3.576 -14.086 -9.484 1 87.31 382 ASP B N 1
ATOM 7570 C CA . ASP B 1 382 ? -4.484 -14.398 -10.586 1 87.31 382 ASP B CA 1
ATOM 7571 C C . ASP B 1 382 ? -4.922 -13.133 -11.312 1 87.31 382 ASP B C 1
ATOM 7573 O O . ASP B 1 382 ? -4.66 -12.023 -10.852 1 87.31 382 ASP B O 1
ATOM 7577 N N . PHE B 1 383 ? -5.504 -13.328 -12.523 1 87.44 383 PHE B N 1
ATOM 7578 C CA . PHE B 1 383 ? -5.977 -12.203 -13.312 1 87.44 383 PHE B CA 1
ATOM 7579 C C . PHE B 1 383 ? -7.445 -12.375 -13.68 1 87.44 383 PHE B C 1
ATOM 7581 O O . PHE B 1 383 ? -7.848 -13.438 -14.172 1 87.44 383 PHE B O 1
ATOM 7588 N N . ILE B 1 384 ? -8.266 -11.438 -13.273 1 85.44 384 ILE B N 1
ATOM 7589 C CA . ILE B 1 384 ? -9.609 -11.336 -13.828 1 85.44 384 ILE B CA 1
ATOM 7590 C C . ILE B 1 384 ? -9.555 -10.594 -15.164 1 85.44 384 ILE B C 1
ATOM 7592 O O . ILE B 1 384 ? -9.242 -9.406 -15.211 1 85.44 384 ILE B O 1
ATOM 7596 N N . SER B 1 385 ? -9.836 -11.273 -16.234 1 80.44 385 SER B N 1
ATOM 7597 C CA . SER B 1 385 ? -9.656 -10.711 -17.562 1 80.44 385 SER B CA 1
ATOM 7598 C C . SER B 1 385 ? -11.008 -10.461 -18.234 1 80.44 385 SER B C 1
ATOM 7600 O O . SER B 1 385 ? -12.055 -10.719 -17.656 1 80.44 385 SER B O 1
ATOM 7602 N N . ALA B 1 386 ? -10.938 -9.773 -19.406 1 71.31 386 ALA B N 1
ATOM 7603 C CA . ALA B 1 386 ? -12.078 -9.523 -20.281 1 71.31 386 ALA B CA 1
ATOM 7604 C C . ALA B 1 386 ? -13.094 -8.602 -19.609 1 71.31 386 ALA B C 1
ATOM 7606 O O . ALA B 1 386 ? -14.305 -8.828 -19.688 1 71.31 386 ALA B O 1
ATOM 7607 N N . LEU B 1 387 ? -12.602 -7.676 -18.859 1 77.31 387 LEU B N 1
ATOM 7608 C CA . LEU B 1 387 ? -13.453 -6.637 -18.281 1 77.31 387 LEU B CA 1
ATOM 7609 C C . LEU B 1 387 ? -13.641 -5.484 -19.266 1 77.31 387 LEU B C 1
ATOM 7611 O O . LEU B 1 387 ? -12.781 -5.242 -20.109 1 77.31 387 LEU B O 1
ATOM 7615 N N . PRO B 1 388 ? -14.812 -4.875 -19.203 1 75.12 388 PRO B N 1
ATOM 7616 C CA . PRO B 1 388 ? -14.945 -3.664 -20.016 1 75.12 388 PRO B CA 1
ATOM 7617 C C . PRO B 1 388 ? -13.852 -2.637 -19.719 1 75.12 388 PRO B C 1
ATOM 7619 O O . PRO B 1 388 ? -13.359 -2.562 -18.578 1 75.12 388 PRO B O 1
ATOM 7622 N N . LYS B 1 389 ? -13.508 -1.979 -20.766 1 82.62 389 LYS B N 1
ATOM 7623 C CA . LYS B 1 389 ? -12.453 -0.99 -20.594 1 82.62 389 LYS B CA 1
ATOM 7624 C C . LYS B 1 389 ? -12.867 0.099 -19.609 1 82.62 389 LYS B C 1
ATOM 7626 O O . LYS B 1 389 ? -13.992 0.611 -19.688 1 82.62 389 LYS B O 1
ATOM 7631 N N . SER B 1 390 ? -12.055 0.316 -18.688 1 86.94 390 SER B N 1
ATOM 7632 C CA . SER B 1 390 ? -12.25 1.37 -17.688 1 86.94 390 SER B CA 1
ATOM 7633 C C . SER B 1 390 ? -10.977 2.191 -17.5 1 86.94 390 SER B C 1
ATOM 7635 O O . SER B 1 390 ? -10.008 1.714 -16.906 1 86.94 390 SER B O 1
ATOM 7637 N N . LYS B 1 391 ? -10.898 3.387 -17.891 1 87.56 391 LYS B N 1
ATOM 7638 C CA . LYS B 1 391 ? -9.758 4.285 -17.766 1 87.56 391 LYS B CA 1
ATOM 7639 C C . LYS B 1 391 ? -8.492 3.646 -18.344 1 87.56 391 LYS B C 1
ATOM 7641 O O . LYS B 1 391 ? -7.438 3.664 -17.703 1 87.56 391 LYS B O 1
ATOM 7646 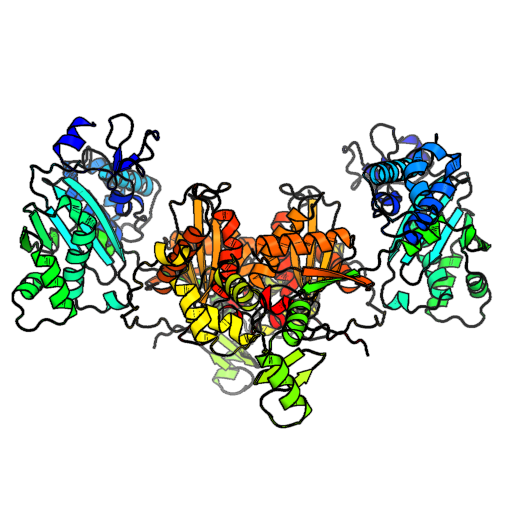N N . GLY B 1 392 ? -8.656 2.885 -19.375 1 86.19 392 GLY B N 1
ATOM 7647 C CA . GLY B 1 392 ? -7.516 2.275 -20.047 1 86.19 392 GLY B CA 1
ATOM 7648 C C . GLY B 1 392 ? -7.172 0.901 -19.5 1 86.19 392 GLY B C 1
ATOM 7649 O O . GLY B 1 392 ? -6.277 0.229 -20.016 1 86.19 392 GLY B O 1
ATOM 7650 N N . PHE B 1 393 ? -7.836 0.53 -18.531 1 91.75 393 PHE B N 1
ATOM 7651 C CA . PHE B 1 393 ? -7.594 -0.779 -17.938 1 91.75 393 PHE B CA 1
ATOM 7652 C C . PHE B 1 393 ? -8.609 -1.797 -18.438 1 91.75 393 PHE B C 1
ATOM 7654 O O . PHE B 1 393 ? -9.727 -1.433 -18.812 1 91.75 393 PHE B O 1
ATOM 7661 N N . GLY B 1 394 ? -8.164 -3.064 -18.469 1 90.19 394 GLY B N 1
ATOM 7662 C CA . GLY B 1 394 ? -9.07 -4.09 -18.969 1 90.19 394 GLY B CA 1
ATOM 7663 C C . GLY B 1 394 ? -8.977 -5.391 -18.188 1 90.19 394 GLY B C 1
ATOM 7664 O O . GLY B 1 394 ? -9.648 -6.371 -18.516 1 90.19 394 GLY B O 1
ATOM 7665 N N . SER B 1 395 ? -8.125 -5.445 -17.219 1 90.69 395 SER B N 1
ATOM 7666 C CA . SER B 1 395 ? -7.98 -6.617 -16.359 1 90.69 395 SER B CA 1
ATOM 7667 C C . SER B 1 395 ? -7.633 -6.223 -14.93 1 90.69 395 SER B C 1
ATOM 7669 O O . SER B 1 395 ? -7.273 -5.074 -14.672 1 90.69 395 SER B O 1
ATOM 7671 N N . ILE B 1 396 ? -7.918 -7.184 -13.984 1 94.69 396 ILE B N 1
ATOM 7672 C CA . ILE B 1 396 ? -7.57 -6.973 -12.586 1 94.69 396 ILE B CA 1
ATOM 7673 C C . ILE B 1 396 ? -6.59 -8.047 -12.125 1 94.69 396 ILE B C 1
ATOM 7675 O O . ILE B 1 396 ? -6.871 -9.242 -12.25 1 94.69 396 ILE B O 1
ATOM 7679 N N . MET B 1 397 ? -5.398 -7.652 -11.742 1 95.62 397 MET B N 1
ATOM 7680 C CA . MET B 1 397 ? -4.477 -8.555 -11.062 1 95.62 397 MET B CA 1
ATOM 7681 C C . MET B 1 397 ? -4.863 -8.727 -9.602 1 95.62 397 MET B C 1
ATOM 7683 O O . MET B 1 397 ? -4.91 -7.746 -8.852 1 95.62 397 MET B O 1
ATOM 7687 N N . VAL B 1 398 ? -5.164 -9.906 -9.203 1 95.06 398 VAL B N 1
ATOM 7688 C CA . VAL B 1 398 ? -5.57 -10.219 -7.836 1 95.06 398 VAL B CA 1
ATOM 7689 C C . VAL B 1 398 ? -4.453 -10.969 -7.121 1 95.06 398 VAL B C 1
ATOM 7691 O O . VAL B 1 398 ? -4.039 -12.047 -7.562 1 95.06 398 VAL B O 1
ATOM 7694 N N . ILE B 1 399 ? -3.943 -10.391 -6.047 1 96.38 399 ILE B N 1
ATOM 7695 C CA . ILE B 1 399 ? -2.887 -11.016 -5.258 1 96.38 399 ILE B CA 1
ATOM 7696 C C . ILE B 1 399 ? -3.387 -11.273 -3.838 1 96.38 399 ILE B C 1
ATOM 7698 O O . ILE B 1 399 ? -3.891 -10.359 -3.176 1 96.38 399 ILE B O 1
ATOM 7702 N N . ILE B 1 400 ? -3.227 -12.492 -3.377 1 94.62 400 ILE B N 1
ATOM 7703 C CA . ILE B 1 400 ? -3.707 -12.859 -2.049 1 94.62 400 ILE B CA 1
ATOM 7704 C C . ILE B 1 400 ? -2.553 -13.406 -1.217 1 94.62 400 ILE B C 1
ATOM 7706 O O . ILE B 1 400 ? -1.819 -14.289 -1.667 1 94.62 400 ILE B O 1
ATOM 7710 N N . ASP B 1 401 ? -2.367 -12.789 -0.055 1 94.88 401 ASP B N 1
ATOM 7711 C CA . ASP B 1 401 ? -1.458 -13.383 0.917 1 94.88 401 ASP B CA 1
ATOM 7712 C C . ASP B 1 401 ? -2.018 -14.695 1.457 1 94.88 401 ASP B C 1
ATOM 7714 O O . ASP B 1 401 ? -3.1 -14.719 2.047 1 94.88 401 ASP B O 1
ATOM 7718 N N . ARG B 1 402 ? -1.315 -15.703 1.36 1 90.06 402 ARG B N 1
ATOM 7719 C CA . ARG B 1 402 ? -1.83 -17.016 1.698 1 90.06 402 ARG B CA 1
ATOM 7720 C C . ARG B 1 402 ? -1.938 -17.203 3.209 1 90.06 402 ARG B C 1
ATOM 7722 O O . ARG B 1 402 ? -2.6 -18.125 3.686 1 90.06 402 ARG B O 1
ATOM 7729 N N . PHE B 1 403 ? -1.267 -16.375 3.949 1 91.5 403 PHE B N 1
ATOM 7730 C CA . PHE B 1 403 ? -1.324 -16.453 5.402 1 91.5 403 PHE B CA 1
ATOM 7731 C C . PHE B 1 403 ? -2.486 -15.633 5.945 1 91.5 403 PHE B C 1
ATOM 7733 O O . PHE B 1 403 ? -3.422 -16.188 6.531 1 91.5 403 PHE B O 1
ATOM 7740 N N . SER B 1 404 ? -2.512 -14.414 5.664 1 92.94 404 SER B N 1
ATOM 7741 C CA . SER B 1 404 ? -3.482 -13.492 6.25 1 92.94 404 SER B CA 1
ATOM 7742 C C . SER B 1 404 ? -4.746 -13.406 5.398 1 92.94 404 SER B C 1
ATOM 7744 O O . SER B 1 404 ? -5.766 -12.875 5.84 1 92.94 404 SER B O 1
ATOM 7746 N N . LYS B 1 405 ? -4.672 -13.844 4.18 1 92.31 405 LYS B N 1
ATOM 7747 C CA . LYS B 1 405 ? -5.762 -13.742 3.209 1 92.31 405 LYS B CA 1
ATOM 7748 C C . LYS B 1 405 ? -5.961 -12.297 2.762 1 92.31 405 LYS B C 1
ATOM 7750 O O . LYS B 1 405 ? -6.984 -11.961 2.156 1 92.31 405 LYS B O 1
ATOM 7755 N N . TYR B 1 406 ? -5.008 -11.469 3.062 1 96.06 406 TYR B N 1
ATOM 7756 C CA . TYR B 1 406 ? -5.051 -10.086 2.598 1 96.06 406 TYR B CA 1
ATOM 7757 C C . TYR B 1 406 ? -5.035 -10.023 1.074 1 96.06 406 TYR B C 1
ATOM 7759 O O . TYR B 1 406 ? -4.191 -10.656 0.429 1 96.06 406 TYR B O 1
ATOM 7767 N N . GLY B 1 407 ? -6 -9.312 0.518 1 96.19 407 GLY B N 1
ATOM 7768 C CA . GLY B 1 407 ? -6.105 -9.219 -0.929 1 96.19 407 GLY B CA 1
ATOM 7769 C C . GLY B 1 407 ? -5.699 -7.863 -1.469 1 96.19 407 GLY B C 1
ATOM 7770 O O . GLY B 1 407 ? -6.004 -6.832 -0.865 1 96.19 407 GLY B O 1
ATOM 7771 N N . SER B 1 408 ? -4.906 -7.84 -2.506 1 97.31 408 SER B N 1
ATOM 7772 C CA . SER B 1 408 ? -4.59 -6.648 -3.285 1 97.31 408 SER B CA 1
ATOM 7773 C C . SER B 1 408 ? -5.195 -6.723 -4.68 1 97.31 408 SER B C 1
ATOM 7775 O O . SER B 1 408 ? -4.992 -7.703 -5.402 1 97.31 408 SER B O 1
ATOM 7777 N N . PHE B 1 409 ? -5.949 -5.742 -5.035 1 97.38 409 PHE B N 1
ATOM 7778 C CA . PHE B 1 409 ? -6.633 -5.672 -6.324 1 97.38 409 PHE B CA 1
ATOM 7779 C C . PHE B 1 409 ? -6.055 -4.551 -7.18 1 97.38 409 PHE B C 1
ATOM 7781 O O . PHE B 1 409 ? -6.191 -3.371 -6.844 1 97.38 409 PHE B O 1
ATOM 7788 N N . ILE B 1 410 ? -5.457 -4.949 -8.289 1 97.12 410 ILE B N 1
ATOM 7789 C CA . ILE B 1 410 ? -4.691 -3.979 -9.062 1 97.12 410 ILE B CA 1
ATOM 7790 C C . ILE B 1 410 ? -5.219 -3.928 -10.492 1 97.12 410 ILE B C 1
ATOM 7792 O O . ILE B 1 410 ? -5.301 -4.957 -11.172 1 97.12 410 ILE B O 1
ATOM 7796 N N . ALA B 1 411 ? -5.605 -2.721 -10.969 1 95.62 411 ALA B N 1
ATOM 7797 C CA . ALA B 1 411 ? -6.047 -2.555 -12.359 1 95.62 411 ALA B CA 1
ATOM 7798 C C . ALA B 1 411 ? -4.867 -2.658 -13.32 1 95.62 411 ALA B C 1
ATOM 7800 O O . ALA B 1 411 ? -3.82 -2.047 -13.102 1 95.62 411 ALA B O 1
ATOM 7801 N N . CYS B 1 412 ? -4.98 -3.461 -14.25 1 95.19 412 CYS B N 1
ATOM 7802 C CA . CYS B 1 412 ? -3.973 -3.643 -15.289 1 95.19 412 CYS B CA 1
ATOM 7803 C C . CYS B 1 412 ? -4.594 -3.539 -16.672 1 95.19 412 CYS B C 1
ATOM 7805 O O . CYS B 1 412 ? -5.816 -3.553 -16.812 1 95.19 412 CYS B O 1
ATOM 7807 N N . SER B 1 413 ? -3.744 -3.336 -17.641 1 92.25 413 SER B N 1
ATOM 7808 C CA . SER B 1 413 ? -4.219 -3.32 -19.016 1 92.25 413 SER B CA 1
ATOM 7809 C C . SER B 1 413 ? -4.766 -4.684 -19.438 1 92.25 413 SER B C 1
ATOM 7811 O O . SER B 1 413 ? -4.508 -5.688 -18.766 1 92.25 413 SER B O 1
ATOM 7813 N N . ARG B 1 414 ? -5.527 -4.703 -20.5 1 83.75 414 ARG B N 1
ATOM 7814 C CA . ARG B 1 414 ? -6.137 -5.934 -21 1 83.75 414 ARG B CA 1
ATOM 7815 C C . ARG B 1 414 ? -5.074 -6.984 -21.312 1 83.75 414 ARG B C 1
ATOM 7817 O O . ARG B 1 414 ? -5.23 -8.156 -20.969 1 83.75 414 ARG B O 1
ATOM 7824 N N . ASP B 1 415 ? -4 -6.523 -21.969 1 82.44 415 ASP B N 1
ATOM 7825 C CA . ASP B 1 415 ? -2.861 -7.387 -22.281 1 82.44 415 ASP B CA 1
ATOM 7826 C C . ASP B 1 415 ? -1.694 -7.105 -21.328 1 82.44 415 ASP B C 1
ATOM 7828 O O . ASP B 1 415 ? -0.596 -6.77 -21.781 1 82.44 415 ASP B O 1
ATOM 7832 N N . CYS B 1 416 ? -1.934 -7.34 -20.078 1 87.19 416 CYS B N 1
ATOM 7833 C CA . CYS B 1 416 ? -0.938 -7.023 -19.062 1 87.19 416 CYS B CA 1
ATOM 7834 C C . CYS B 1 416 ? 0.365 -7.773 -19.328 1 87.19 416 CYS B C 1
ATOM 7836 O O . CYS B 1 416 ? 0.436 -8.984 -19.141 1 87.19 416 CYS B O 1
ATOM 7838 N N . THR B 1 417 ? 1.391 -7.098 -19.75 1 89.25 417 THR B N 1
ATOM 7839 C CA . THR B 1 417 ? 2.709 -7.684 -19.984 1 89.25 417 THR B CA 1
ATOM 7840 C C . THR B 1 417 ? 3.381 -8.023 -18.656 1 89.25 417 THR B C 1
ATOM 7842 O O . THR B 1 417 ? 2.947 -7.559 -17.594 1 89.25 417 THR B O 1
ATOM 7845 N N . THR B 1 418 ? 4.391 -8.82 -18.781 1 90.12 418 THR B N 1
ATOM 7846 C CA . THR B 1 418 ? 5.133 -9.195 -17.578 1 90.12 418 THR B CA 1
ATOM 7847 C C . THR B 1 418 ? 5.75 -7.961 -16.922 1 90.12 418 THR B C 1
ATOM 7849 O O . THR B 1 418 ? 5.797 -7.871 -15.688 1 90.12 418 THR B O 1
ATOM 7852 N N . LYS B 1 419 ? 6.23 -7.07 -17.688 1 92.69 419 LYS B N 1
ATOM 7853 C CA . LYS B 1 419 ? 6.82 -5.84 -17.156 1 92.69 419 LYS B CA 1
ATOM 7854 C C . LYS B 1 419 ? 5.781 -5.008 -16.422 1 92.69 419 LYS B C 1
ATOM 7856 O O . LYS B 1 419 ? 6.051 -4.5 -15.328 1 92.69 419 LYS B O 1
ATOM 7861 N N . GLU B 1 420 ? 4.672 -4.906 -17.047 1 94.5 420 GLU B N 1
ATOM 7862 C CA . GLU B 1 420 ? 3.59 -4.176 -16.391 1 94.5 420 GLU B CA 1
ATOM 7863 C C . GLU B 1 420 ? 3.16 -4.863 -15.102 1 94.5 420 GLU B C 1
ATOM 7865 O O . GLU B 1 420 ? 2.943 -4.199 -14.086 1 94.5 420 GLU B O 1
ATOM 7870 N N . ALA B 1 421 ? 3.055 -6.125 -15.195 1 95.31 421 ALA B N 1
ATOM 7871 C CA . ALA B 1 421 ? 2.656 -6.898 -14.023 1 95.31 421 ALA B CA 1
ATOM 7872 C C . ALA B 1 421 ? 3.668 -6.738 -12.898 1 95.31 421 ALA B C 1
ATOM 7874 O O . ALA B 1 421 ? 3.289 -6.578 -11.734 1 95.31 421 ALA B O 1
ATOM 7875 N N . ALA B 1 422 ? 4.926 -6.801 -13.219 1 95.56 422 ALA B N 1
ATOM 7876 C CA . ALA B 1 422 ? 5.977 -6.672 -12.219 1 95.56 422 ALA B CA 1
ATOM 7877 C C . ALA B 1 422 ? 5.945 -5.297 -11.562 1 95.56 422 ALA B C 1
ATOM 7879 O O . ALA B 1 422 ? 6.09 -5.18 -10.344 1 95.56 422 ALA B O 1
ATOM 7880 N N . ARG B 1 423 ? 5.758 -4.305 -12.359 1 95.88 423 ARG B N 1
ATOM 7881 C CA . ARG B 1 423 ? 5.672 -2.949 -11.82 1 95.88 423 ARG B CA 1
ATOM 7882 C C . ARG B 1 423 ? 4.461 -2.799 -10.898 1 95.88 423 ARG B C 1
ATOM 7884 O O . ARG B 1 423 ? 4.559 -2.188 -9.836 1 95.88 423 ARG B O 1
ATOM 7891 N N . ALA B 1 424 ? 3.365 -3.309 -11.398 1 96.75 424 ALA B N 1
ATOM 7892 C CA . ALA B 1 424 ? 2.154 -3.275 -10.586 1 96.75 424 ALA B CA 1
ATOM 7893 C C . ALA B 1 424 ? 2.348 -4.039 -9.281 1 96.75 424 ALA B C 1
ATOM 7895 O O . ALA B 1 424 ? 1.932 -3.578 -8.211 1 96.75 424 ALA B O 1
ATOM 7896 N N . PHE B 1 425 ? 2.975 -5.176 -9.422 1 97.38 425 PHE B N 1
ATOM 7897 C CA . PHE B 1 425 ? 3.264 -6.008 -8.258 1 97.38 425 PHE B CA 1
ATOM 7898 C C . PHE B 1 425 ? 4.176 -5.27 -7.281 1 97.38 425 PHE B C 1
ATOM 7900 O O . PHE B 1 425 ? 3.928 -5.27 -6.074 1 97.38 425 PHE B O 1
ATOM 7907 N N . PHE B 1 426 ? 5.168 -4.68 -7.762 1 97.19 426 PHE B N 1
ATOM 7908 C CA . PHE B 1 426 ? 6.105 -3.928 -6.934 1 97.19 426 PHE B CA 1
ATOM 7909 C C . PHE B 1 426 ? 5.41 -2.764 -6.242 1 97.19 426 PHE B C 1
ATOM 7911 O O . PHE B 1 426 ? 5.516 -2.605 -5.023 1 97.19 426 PHE B O 1
ATOM 7918 N N . LYS B 1 427 ? 4.668 -2.025 -6.938 1 97.06 427 LYS B N 1
ATOM 7919 C CA . LYS B 1 427 ? 4.039 -0.794 -6.477 1 97.06 427 LYS B CA 1
ATOM 7920 C C . LYS B 1 427 ? 2.977 -1.084 -5.418 1 97.06 427 LYS B C 1
ATOM 7922 O O . LYS B 1 427 ? 2.77 -0.282 -4.504 1 97.06 427 LYS B O 1
ATOM 7927 N N . ASN B 1 428 ? 2.359 -2.203 -5.52 1 97.5 428 ASN B N 1
ATOM 7928 C CA . ASN B 1 428 ? 1.185 -2.426 -4.684 1 97.5 428 ASN B CA 1
ATOM 7929 C C . ASN B 1 428 ? 1.443 -3.492 -3.625 1 97.5 428 ASN B C 1
ATOM 7931 O O . ASN B 1 428 ? 0.69 -3.609 -2.658 1 97.5 428 ASN B O 1
ATOM 7935 N N . VAL B 1 429 ? 2.49 -4.285 -3.791 1 97.62 429 VAL B N 1
ATOM 7936 C CA . VAL B 1 429 ? 2.725 -5.379 -2.857 1 97.62 429 VAL B CA 1
ATOM 7937 C C . VAL B 1 429 ? 4.109 -5.238 -2.23 1 97.62 429 VAL B C 1
ATOM 7939 O O . VAL B 1 429 ? 4.23 -4.941 -1.04 1 97.62 429 VAL B O 1
ATOM 7942 N N . VAL B 1 430 ? 5.16 -5.266 -3.029 1 96.81 430 VAL B N 1
ATOM 7943 C CA . VAL B 1 430 ? 6.52 -5.289 -2.5 1 96.81 430 VAL B CA 1
ATOM 7944 C C . VAL B 1 430 ? 6.789 -4.008 -1.714 1 96.81 430 VAL B C 1
ATOM 7946 O O . VAL B 1 430 ? 7.379 -4.051 -0.631 1 96.81 430 VAL B O 1
ATOM 7949 N N . LYS B 1 431 ? 6.344 -2.93 -2.256 1 96.56 431 LYS B N 1
ATOM 7950 C CA . LYS B 1 431 ? 6.531 -1.615 -1.646 1 96.56 431 LYS B CA 1
ATOM 7951 C C . LYS B 1 431 ? 5.98 -1.587 -0.223 1 96.56 431 LYS B C 1
ATOM 7953 O O . LYS B 1 431 ? 6.551 -0.938 0.656 1 96.56 431 LYS B O 1
ATOM 7958 N N . TYR B 1 432 ? 4.918 -2.324 0.037 1 96.81 432 TYR B N 1
ATOM 7959 C CA . TYR B 1 432 ? 4.203 -2.23 1.305 1 96.81 432 TYR B CA 1
ATOM 7960 C C . TYR B 1 432 ? 4.516 -3.424 2.197 1 96.81 432 TYR B C 1
ATOM 7962 O O . TYR B 1 432 ? 4.469 -3.318 3.426 1 96.81 432 TYR B O 1
ATOM 7970 N N . TRP B 1 433 ? 4.82 -4.602 1.523 1 95.94 433 TRP B N 1
ATOM 7971 C CA . TRP B 1 433 ? 4.852 -5.828 2.311 1 95.94 433 TRP B CA 1
ATOM 7972 C C . TRP B 1 433 ? 6.184 -6.555 2.131 1 95.94 433 TRP B C 1
ATOM 7974 O O . TRP B 1 433 ? 6.484 -7.5 2.865 1 95.94 433 TRP B O 1
ATOM 7984 N N . GLY B 1 434 ? 7.012 -6.184 1.164 1 93.62 434 GLY B N 1
ATOM 7985 C CA . GLY B 1 434 ? 8.266 -6.871 0.881 1 93.62 434 GLY B CA 1
ATOM 7986 C C . GLY B 1 434 ? 8.125 -7.957 -0.17 1 93.62 434 GLY B C 1
ATOM 7987 O O . GLY B 1 434 ? 7.035 -8.172 -0.71 1 93.62 434 GLY B O 1
ATOM 7988 N N . LEU B 1 435 ? 9.242 -8.602 -0.458 1 93.31 435 LEU B N 1
ATOM 7989 C CA . LEU B 1 435 ? 9.266 -9.695 -1.424 1 93.31 435 LEU B CA 1
ATOM 7990 C C . LEU B 1 435 ? 8.711 -10.969 -0.807 1 93.31 435 LEU B C 1
ATOM 7992 O O . LEU B 1 435 ? 9.008 -11.289 0.347 1 93.31 435 LEU B O 1
ATOM 7996 N N . PRO B 1 436 ? 7.863 -11.672 -1.568 1 93.56 436 PRO B N 1
ATOM 7997 C CA . PRO B 1 436 ? 7.492 -13.016 -1.111 1 93.56 436 PRO B CA 1
ATOM 7998 C C . PRO B 1 436 ? 8.562 -14.055 -1.426 1 93.56 436 PRO B C 1
ATOM 8000 O O . PRO B 1 436 ? 9.438 -13.82 -2.254 1 93.56 436 PRO B O 1
ATOM 8003 N N . LYS B 1 437 ? 8.43 -15.141 -0.766 1 89.5 437 LYS B N 1
ATOM 8004 C CA . LYS B 1 437 ? 9.305 -16.266 -1.066 1 89.5 437 LYS B CA 1
ATOM 8005 C C . LYS B 1 437 ? 8.789 -17.047 -2.275 1 89.5 437 LYS B C 1
ATOM 8007 O O . LYS B 1 437 ? 9.578 -17.656 -3.014 1 89.5 437 LYS B O 1
ATOM 8012 N N . SER B 1 438 ? 7.438 -17.016 -2.377 1 88.44 438 SER B N 1
ATOM 8013 C CA . SER B 1 438 ? 6.848 -17.812 -3.453 1 88.44 438 SER B CA 1
ATOM 8014 C C . SER B 1 438 ? 5.586 -17.141 -3.998 1 88.44 438 SER B C 1
ATOM 8016 O O . SER B 1 438 ? 4.887 -16.438 -3.271 1 88.44 438 SER B O 1
ATOM 8018 N N . ILE B 1 439 ? 5.383 -17.375 -5.25 1 89.25 439 ILE B N 1
ATOM 8019 C CA . ILE B 1 439 ? 4.191 -16.906 -5.945 1 89.25 439 ILE B CA 1
ATOM 8020 C C . ILE B 1 439 ? 3.482 -18.078 -6.617 1 89.25 439 ILE B C 1
ATOM 8022 O O . ILE B 1 439 ? 4.078 -18.781 -7.43 1 89.25 439 ILE B O 1
ATOM 8026 N N . ILE B 1 440 ? 2.252 -18.25 -6.23 1 84.69 440 ILE B N 1
ATOM 8027 C CA . ILE B 1 440 ? 1.419 -19.25 -6.875 1 84.69 440 ILE B CA 1
ATOM 8028 C C . ILE B 1 440 ? 0.569 -18.594 -7.965 1 84.69 440 ILE B C 1
ATOM 8030 O O . ILE B 1 440 ? -0.114 -17.609 -7.711 1 84.69 440 ILE B O 1
ATOM 8034 N N . SER B 1 441 ? 0.689 -19.078 -9.141 1 84.81 441 SER B N 1
ATOM 8035 C CA . SER B 1 441 ? -0.067 -18.5 -10.25 1 84.81 441 SER B CA 1
ATOM 8036 C C . SER B 1 441 ? -0.469 -19.578 -11.25 1 84.81 441 SER B C 1
ATOM 8038 O O . SER B 1 441 ? 0.24 -20.578 -11.422 1 84.81 441 SER B O 1
ATOM 8040 N N . ASP B 1 442 ? -1.568 -19.328 -11.836 1 69.62 442 ASP B N 1
ATOM 8041 C CA . ASP B 1 442 ? -2.006 -20.234 -12.891 1 69.62 442 ASP B CA 1
ATOM 8042 C C . ASP B 1 442 ? -1.463 -19.797 -14.25 1 69.62 442 ASP B C 1
ATOM 8044 O O . ASP B 1 442 ? -1.705 -20.469 -15.258 1 69.62 442 ASP B O 1
ATOM 8048 N N . ARG B 1 443 ? -0.68 -18.75 -14.18 1 71.12 443 ARG B N 1
ATOM 8049 C CA . ARG B 1 443 ? -0.069 -18.266 -15.414 1 71.12 443 ARG B CA 1
ATOM 8050 C C . ARG B 1 443 ? 1.125 -19.141 -15.805 1 71.12 443 ARG B C 1
ATOM 8052 O O . ARG B 1 443 ? 1.597 -19.953 -15 1 71.12 443 ARG B O 1
ATOM 8059 N N . ASP B 1 444 ? 1.57 -18.922 -17.016 1 66.62 444 ASP B N 1
ATOM 8060 C CA . ASP B 1 444 ? 2.752 -19.594 -17.547 1 66.62 444 ASP B CA 1
ATOM 8061 C C . ASP B 1 444 ? 3.973 -19.344 -16.656 1 66.62 444 ASP B C 1
ATOM 8063 O O . ASP B 1 444 ? 4.195 -18.219 -16.203 1 66.62 444 ASP B O 1
ATOM 8067 N N . PRO B 1 445 ? 4.613 -20.469 -16.312 1 68.25 445 PRO B N 1
ATOM 8068 C CA . PRO B 1 445 ? 5.84 -20.344 -15.516 1 68.25 445 PRO B CA 1
ATOM 8069 C C . PRO B 1 445 ? 6.82 -19.328 -16.109 1 68.25 445 PRO B C 1
ATOM 8071 O O . PRO B 1 445 ? 7.578 -18.688 -15.375 1 68.25 445 PRO B O 1
ATOM 8074 N N . ARG B 1 446 ? 6.809 -19.25 -17.469 1 73.5 446 ARG B N 1
ATOM 8075 C CA . ARG B 1 446 ? 7.676 -18.25 -18.094 1 73.5 446 ARG B CA 1
ATOM 8076 C C . ARG B 1 446 ? 7.262 -16.844 -17.688 1 73.5 446 ARG B C 1
ATOM 8078 O O . ARG B 1 446 ? 8.117 -15.969 -17.484 1 73.5 446 ARG B O 1
ATOM 8085 N N . PHE B 1 447 ? 6.039 -16.703 -17.578 1 81.31 447 PHE B N 1
ATOM 8086 C CA . PHE B 1 447 ? 5.527 -15.406 -17.141 1 81.31 447 PHE B CA 1
ATOM 8087 C C . PHE B 1 447 ? 6.008 -15.086 -15.727 1 81.31 447 PHE B C 1
ATOM 8089 O O . PHE B 1 447 ? 6.535 -14 -15.477 1 81.31 447 PHE B O 1
ATOM 8096 N N . THR B 1 448 ? 5.887 -15.992 -14.859 1 85 448 THR B N 1
ATOM 8097 C CA . THR B 1 448 ? 6.258 -15.75 -13.469 1 85 448 THR B CA 1
ATOM 8098 C C . THR B 1 448 ? 7.773 -15.617 -13.328 1 85 448 THR B C 1
ATOM 8100 O O . THR B 1 448 ? 8.258 -14.844 -12.5 1 85 448 THR B O 1
ATOM 8103 N N . GLY B 1 449 ? 8.477 -16.422 -14.047 1 84.69 449 GLY B N 1
ATOM 8104 C CA . GLY B 1 449 ? 9.922 -16.25 -14.055 1 84.69 449 GLY B CA 1
ATOM 8105 C C . GLY B 1 449 ? 10.359 -14.867 -14.469 1 84.69 449 GLY B C 1
ATOM 8106 O O . GLY B 1 449 ? 11.211 -14.258 -13.812 1 84.69 449 GLY B O 1
ATOM 8107 N N . ARG B 1 450 ? 9.797 -14.445 -15.547 1 87.44 450 ARG B N 1
ATOM 8108 C CA . ARG B 1 450 ? 10.109 -13.094 -16.016 1 87.44 450 ARG B CA 1
ATOM 8109 C C . ARG B 1 450 ? 9.664 -12.047 -15 1 87.44 450 ARG B C 1
ATOM 8111 O O . ARG B 1 450 ? 10.32 -11.016 -14.844 1 87.44 450 ARG B O 1
ATOM 8118 N N . LEU B 1 451 ? 8.57 -12.305 -14.375 1 92.56 451 LEU B N 1
ATOM 8119 C CA . LEU B 1 451 ? 8.094 -11.406 -13.336 1 92.56 451 LEU B CA 1
ATOM 8120 C C . LEU B 1 451 ? 9.133 -11.242 -12.234 1 92.56 451 LEU B C 1
ATOM 8122 O O . LEU B 1 451 ? 9.445 -10.125 -11.82 1 92.56 451 LEU B O 1
ATOM 8126 N N . TRP B 1 452 ? 9.703 -12.32 -11.828 1 91.31 452 TRP B N 1
ATOM 8127 C CA . TRP B 1 452 ? 10.742 -12.289 -10.805 1 91.31 452 TRP B CA 1
ATOM 8128 C C . TRP B 1 452 ? 11.93 -11.461 -11.266 1 91.31 452 TRP B C 1
ATOM 8130 O O . TRP B 1 452 ? 12.414 -10.594 -10.523 1 91.31 452 TRP B O 1
ATOM 8140 N N . THR B 1 453 ? 12.336 -11.703 -12.43 1 90 453 THR B N 1
ATOM 8141 C CA . THR B 1 453 ? 13.484 -10.992 -12.984 1 90 453 THR B CA 1
ATOM 8142 C C . THR B 1 453 ? 13.234 -9.484 -13 1 90 453 THR B C 1
ATOM 8144 O O . THR B 1 453 ? 14.102 -8.703 -12.602 1 90 453 THR B O 1
ATOM 8147 N N . GLU B 1 454 ? 12.102 -9.172 -13.469 1 92.94 454 GLU B N 1
ATOM 8148 C CA . GLU B 1 454 ? 11.742 -7.758 -13.531 1 92.94 454 GLU B CA 1
ATOM 8149 C C . GLU B 1 454 ? 11.664 -7.152 -12.133 1 92.94 454 GLU B C 1
ATOM 8151 O O . GLU B 1 454 ? 12.023 -5.992 -11.93 1 92.94 454 GLU B O 1
ATOM 8156 N N . LEU B 1 455 ? 11.172 -7.844 -11.172 1 93.19 455 LEU B N 1
ATOM 8157 C CA . LEU B 1 455 ? 11.086 -7.363 -9.797 1 93.19 455 LEU B CA 1
ATOM 8158 C C . LEU B 1 455 ? 12.469 -7.047 -9.242 1 93.19 455 LEU B C 1
ATOM 8160 O O . LEU B 1 455 ? 12.672 -6 -8.625 1 93.19 455 LEU B O 1
ATOM 8164 N N . PHE B 1 456 ? 13.406 -7.918 -9.477 1 91.25 456 PHE B N 1
ATOM 8165 C CA . PHE B 1 456 ? 14.758 -7.707 -8.977 1 91.25 456 PHE B CA 1
ATOM 8166 C C . PHE B 1 456 ? 15.414 -6.516 -9.672 1 91.25 456 PHE B C 1
ATOM 8168 O O . PHE B 1 456 ? 16.188 -5.773 -9.055 1 91.25 456 PHE B O 1
ATOM 8175 N N . LYS B 1 457 ? 15.078 -6.367 -10.891 1 91.06 457 LYS B N 1
ATOM 8176 C CA . LYS B 1 457 ? 15.57 -5.199 -11.625 1 91.06 457 LYS B CA 1
ATOM 8177 C C . LYS B 1 457 ? 15.031 -3.908 -11.016 1 91.06 457 LYS B C 1
ATOM 8179 O O . LYS B 1 457 ? 15.773 -2.932 -10.867 1 91.06 457 LYS B O 1
ATOM 8184 N N . LEU B 1 458 ? 13.805 -3.91 -10.703 1 92.56 458 LEU B N 1
ATOM 8185 C CA . LEU B 1 458 ? 13.188 -2.738 -10.094 1 92.56 458 LEU B CA 1
ATOM 8186 C C . LEU B 1 458 ? 13.836 -2.42 -8.75 1 92.56 458 LEU B C 1
ATOM 8188 O O . LEU B 1 458 ? 13.969 -1.25 -8.383 1 92.56 458 LEU B O 1
ATOM 8192 N N . LEU B 1 459 ? 14.227 -3.463 -8.078 1 93.12 459 LEU B N 1
ATOM 8193 C CA . LEU B 1 459 ? 14.867 -3.303 -6.777 1 93.12 459 LEU B CA 1
ATOM 8194 C C . LEU B 1 459 ? 16.344 -2.959 -6.941 1 93.12 459 LEU B C 1
ATOM 8196 O O . LEU B 1 459 ? 17 -2.543 -5.98 1 93.12 459 LEU B O 1
ATOM 8200 N N . GLY B 1 460 ? 16.875 -3.129 -8.094 1 89.38 460 GLY B N 1
ATOM 8201 C CA . GLY B 1 460 ? 18.25 -2.809 -8.391 1 89.38 460 GLY B CA 1
ATOM 8202 C C . GLY B 1 460 ? 19.234 -3.869 -7.914 1 89.38 460 GLY B C 1
ATOM 8203 O O . GLY B 1 460 ? 20.422 -3.6 -7.754 1 89.38 460 GLY B O 1
ATOM 8204 N N . SER B 1 461 ? 18.75 -5.004 -7.562 1 87.94 461 SER B N 1
ATOM 8205 C CA . SER B 1 461 ? 19.641 -6.055 -7.07 1 87.94 461 SER B CA 1
ATOM 8206 C C . SER B 1 461 ? 20.438 -6.676 -8.203 1 87.94 461 SER B C 1
ATOM 8208 O O . SER B 1 461 ? 19.922 -6.883 -9.305 1 87.94 461 SER B O 1
ATOM 8210 N N . GLU B 1 462 ? 21.625 -6.977 -7.875 1 78.94 462 GLU B N 1
ATOM 8211 C CA . GLU B 1 462 ? 22.5 -7.602 -8.859 1 78.94 462 GLU B CA 1
ATOM 8212 C C . GLU B 1 462 ? 22.766 -9.062 -8.508 1 78.94 462 GLU B C 1
ATOM 8214 O O . GLU B 1 462 ? 23.594 -9.711 -9.148 1 78.94 462 GLU B O 1
ATOM 8219 N N . LEU B 1 463 ? 22.125 -9.484 -7.535 1 76.25 463 LEU B N 1
ATOM 8220 C CA . LEU B 1 463 ? 22.266 -10.891 -7.176 1 76.25 463 LEU B CA 1
ATOM 8221 C C . LEU B 1 463 ? 21.625 -11.789 -8.227 1 76.25 463 LEU B C 1
ATOM 8223 O O . LEU B 1 463 ? 20.656 -11.391 -8.875 1 76.25 463 LEU B O 1
ATOM 8227 N N . CYS B 1 464 ? 22.219 -12.859 -8.391 1 71.38 464 CYS B N 1
ATOM 8228 C CA . CYS B 1 464 ? 21.688 -13.805 -9.359 1 71.38 464 CYS B CA 1
ATOM 8229 C C . CYS B 1 464 ? 20.578 -14.656 -8.734 1 71.38 464 CYS B C 1
ATOM 8231 O O . CYS B 1 464 ? 20.766 -15.219 -7.648 1 71.38 464 CYS B O 1
ATOM 8233 N N . PHE B 1 465 ? 19.484 -14.688 -9.422 1 75.12 465 PHE B N 1
ATOM 8234 C CA . PHE B 1 465 ? 18.359 -15.484 -8.945 1 75.12 465 PHE B CA 1
ATOM 8235 C C . PHE B 1 465 ? 17.922 -16.484 -10.016 1 75.12 465 PHE B C 1
ATOM 8237 O O . PHE B 1 465 ? 18.031 -16.203 -11.211 1 75.12 465 PHE B O 1
ATOM 8244 N N . SER B 1 466 ? 17.594 -17.688 -9.586 1 73.31 466 SER B N 1
ATOM 8245 C CA . SER B 1 466 ? 16.891 -18.672 -10.422 1 73.31 466 SER B CA 1
ATOM 8246 C C . SER B 1 466 ? 15.477 -18.922 -9.914 1 73.31 466 SER B C 1
ATOM 8248 O O . SER B 1 466 ? 15.148 -18.562 -8.781 1 73.31 466 SER B O 1
ATOM 8250 N N . THR B 1 467 ? 14.625 -19.281 -10.891 1 74.12 467 THR B N 1
ATOM 8251 C CA . THR B 1 467 ? 13.25 -19.562 -10.5 1 74.12 467 THR B CA 1
ATOM 8252 C C . THR B 1 467 ? 12.938 -21.047 -10.68 1 74.12 467 THR B C 1
ATOM 8254 O O . THR B 1 467 ? 13.375 -21.672 -11.656 1 74.12 467 THR B O 1
ATOM 8257 N N . SER B 1 468 ? 12.383 -21.656 -9.656 1 69.44 468 SER B N 1
ATOM 8258 C CA . SER B 1 468 ? 11.898 -23.031 -9.75 1 69.44 468 SER B CA 1
ATOM 8259 C C . SER B 1 468 ? 10.375 -23.078 -9.75 1 69.44 468 SER B C 1
ATOM 8261 O O . SER B 1 468 ? 9.719 -22.156 -9.266 1 69.44 468 SER B O 1
ATOM 8263 N N . PHE B 1 469 ? 9.859 -24.141 -10.422 1 65.88 469 PHE B N 1
ATOM 8264 C CA . PHE B 1 469 ? 8.414 -24.266 -10.555 1 65.88 469 PHE B CA 1
ATOM 8265 C C . PHE B 1 469 ? 7.938 -25.625 -10.062 1 65.88 469 PHE B C 1
ATOM 8267 O O . PHE B 1 469 ? 8.57 -26.641 -10.336 1 65.88 469 PHE B O 1
ATOM 8274 N N . HIS B 1 470 ? 6.895 -25.484 -9.18 1 63.75 470 HIS B N 1
ATOM 8275 C CA . HIS B 1 470 ? 6.242 -26.703 -8.719 1 63.75 470 HIS B CA 1
ATOM 8276 C C . HIS B 1 470 ? 4.734 -26.625 -8.914 1 63.75 470 HIS B C 1
ATOM 8278 O O . HIS B 1 470 ? 4.113 -25.609 -8.609 1 63.75 470 HIS B O 1
ATOM 8284 N N . PRO B 1 471 ? 4.152 -27.656 -9.5 1 59.72 471 PRO B N 1
ATOM 8285 C CA . PRO B 1 471 ? 2.697 -27.656 -9.672 1 59.72 471 PRO B CA 1
ATOM 8286 C C . PRO B 1 471 ? 1.947 -27.578 -8.344 1 59.72 471 PRO B C 1
ATOM 8288 O O . PRO B 1 471 ? 2.391 -28.156 -7.344 1 59.72 471 PRO B O 1
ATOM 8291 N N . GLN B 1 472 ? 1.04 -26.656 -8.297 1 58.97 472 GLN B N 1
ATOM 8292 C CA . GLN B 1 472 ? 0.239 -26.5 -7.086 1 58.97 472 GLN B CA 1
ATOM 8293 C C . GLN B 1 472 ? -1.207 -26.141 -7.426 1 58.97 472 GLN B C 1
ATOM 8295 O O . GLN B 1 472 ? -1.496 -25.672 -8.531 1 58.97 472 GLN B O 1
ATOM 8300 N N . THR B 1 473 ? -2.145 -26.594 -6.562 1 51.53 473 THR B N 1
ATOM 8301 C CA . THR B 1 473 ? -3.535 -26.172 -6.727 1 51.53 473 THR B CA 1
ATOM 8302 C C . THR B 1 473 ? -3.779 -24.828 -6.066 1 51.53 473 THR B C 1
ATOM 8304 O O . THR B 1 473 ? -3.207 -24.531 -5.016 1 51.53 473 THR B O 1
ATOM 8307 N N . ASP B 1 474 ? -4.352 -23.844 -6.812 1 58.56 474 ASP B N 1
ATOM 8308 C CA . ASP B 1 474 ? -4.684 -22.562 -6.191 1 58.56 474 ASP B CA 1
ATOM 8309 C C . ASP B 1 474 ? -6.195 -22.391 -6.078 1 58.56 474 ASP B C 1
ATOM 8311 O O . ASP B 1 474 ? -6.852 -22 -7.047 1 58.56 474 ASP B O 1
ATOM 8315 N N . GLY B 1 475 ? -6.824 -22.875 -5.07 1 58.22 475 GLY B N 1
ATOM 8316 C CA . GLY B 1 475 ? -8.258 -22.703 -4.863 1 58.22 475 GLY B CA 1
ATOM 8317 C C . GLY B 1 475 ? -8.617 -21.406 -4.164 1 58.22 475 GLY B C 1
ATOM 8318 O O . GLY B 1 475 ? -9.742 -20.922 -4.289 1 58.22 475 GLY B O 1
ATOM 8319 N N . GLN B 1 476 ? -7.816 -20.75 -3.516 1 67.94 476 GLN B N 1
ATOM 8320 C CA . GLN B 1 476 ? -8.102 -19.594 -2.693 1 67.94 476 GLN B CA 1
ATOM 8321 C C . GLN B 1 476 ? -8.352 -18.359 -3.557 1 67.94 476 GLN B C 1
ATOM 8323 O O . GLN B 1 476 ? -9.258 -17.562 -3.279 1 67.94 476 GLN B O 1
ATOM 8328 N N . THR B 1 477 ? -7.742 -18.234 -4.645 1 77.88 477 THR B N 1
ATOM 8329 C CA . THR B 1 477 ? -7.84 -17.031 -5.453 1 77.88 477 THR B CA 1
ATOM 8330 C C . THR B 1 477 ? -9.156 -17 -6.219 1 77.88 477 THR B C 1
ATOM 8332 O O . THR B 1 477 ? -9.719 -15.922 -6.449 1 77.88 477 THR B O 1
ATOM 8335 N N . GLU B 1 478 ? -9.719 -18.141 -6.543 1 72.12 478 GLU B N 1
ATOM 8336 C CA . GLU B 1 478 ? -10.984 -18.188 -7.273 1 72.12 478 GLU B CA 1
ATOM 8337 C C . GLU B 1 478 ? -12.125 -17.641 -6.426 1 72.12 478 GLU B C 1
ATOM 8339 O O . GLU B 1 478 ? -12.992 -16.906 -6.93 1 72.12 478 GLU B O 1
ATOM 8344 N N . ARG B 1 479 ? -12.117 -17.969 -5.25 1 77.12 479 ARG B N 1
ATOM 8345 C CA . ARG B 1 479 ? -13.141 -17.484 -4.336 1 77.12 479 ARG B CA 1
ATOM 8346 C C . ARG B 1 479 ? -13.062 -15.961 -4.191 1 77.12 479 ARG B C 1
ATOM 8348 O O . ARG B 1 479 ? -14.086 -15.273 -4.203 1 77.12 479 ARG B O 1
ATOM 8355 N N . VAL B 1 480 ? -11.914 -15.5 -4.051 1 88.25 480 VAL B N 1
ATOM 8356 C CA . VAL B 1 480 ? -11.727 -14.062 -3.893 1 88.25 480 VAL B CA 1
ATOM 8357 C C . VAL B 1 480 ? -12.125 -13.344 -5.176 1 88.25 480 VAL B C 1
ATOM 8359 O O . VAL B 1 480 ? -12.727 -12.266 -5.129 1 88.25 480 VAL B O 1
ATOM 8362 N N . ASN B 1 481 ? -11.82 -13.961 -6.32 1 85.19 481 ASN B N 1
ATOM 8363 C CA . ASN B 1 481 ? -12.25 -13.383 -7.59 1 85.19 481 ASN B CA 1
ATOM 8364 C C . ASN B 1 481 ? -13.766 -13.234 -7.656 1 85.19 481 ASN B C 1
ATOM 8366 O O . ASN B 1 481 ? -14.281 -12.195 -8.062 1 85.19 481 ASN B O 1
ATOM 8370 N N . ALA B 1 482 ? -14.375 -14.242 -7.199 1 79.94 482 ALA B N 1
ATOM 8371 C CA . ALA B 1 482 ? -15.836 -14.219 -7.203 1 79.94 482 ALA B CA 1
ATOM 8372 C C . ALA B 1 482 ? -16.375 -13.133 -6.277 1 79.94 482 ALA B C 1
ATOM 8374 O O . ALA B 1 482 ? -17.328 -12.422 -6.625 1 79.94 482 ALA B O 1
ATOM 8375 N N . LEU B 1 483 ? -15.812 -13.023 -5.148 1 85 483 LEU B N 1
ATOM 8376 C CA . LEU B 1 483 ? -16.219 -12 -4.188 1 85 483 LEU B CA 1
ATOM 8377 C C . LEU B 1 483 ? -15.992 -10.602 -4.762 1 85 483 LEU B C 1
ATOM 8379 O O . LEU B 1 483 ? -16.844 -9.727 -4.602 1 85 483 LEU B O 1
ATOM 8383 N N . LEU B 1 484 ? -14.852 -10.422 -5.395 1 90.38 484 LEU B N 1
ATOM 8384 C CA . LEU B 1 484 ? -14.539 -9.133 -5.992 1 90.38 484 LEU B CA 1
ATOM 8385 C C . LEU B 1 484 ? -15.523 -8.789 -7.105 1 90.38 484 LEU B C 1
ATOM 8387 O O . LEU B 1 484 ? -15.992 -7.656 -7.207 1 90.38 484 LEU B O 1
ATOM 8391 N N . GLU B 1 485 ? -15.812 -9.75 -7.895 1 84.81 485 GLU B N 1
ATOM 8392 C CA . GLU B 1 485 ? -16.766 -9.539 -8.977 1 84.81 485 GLU B CA 1
ATOM 8393 C C . GLU B 1 485 ? -18.141 -9.156 -8.43 1 84.81 485 GLU B C 1
ATOM 8395 O O . GLU B 1 485 ? -18.812 -8.273 -8.969 1 84.81 485 GLU B O 1
ATOM 8400 N N . CYS B 1 486 ? -18.531 -9.844 -7.406 1 82 486 CYS B N 1
ATOM 8401 C CA . CYS B 1 486 ? -19.797 -9.523 -6.758 1 82 486 CYS B CA 1
ATOM 8402 C C . CYS B 1 486 ? -19.797 -8.094 -6.238 1 82 486 CYS B C 1
ATOM 8404 O O . CYS B 1 486 ? -20.75 -7.344 -6.461 1 82 486 CYS B O 1
ATOM 8406 N N . TYR B 1 487 ? -18.766 -7.707 -5.586 1 88.5 487 TYR B N 1
ATOM 8407 C CA . TYR B 1 487 ? -18.625 -6.348 -5.074 1 88.5 487 TYR B CA 1
ATOM 8408 C C . TYR B 1 487 ? -18.734 -5.328 -6.203 1 88.5 487 TYR B C 1
ATOM 8410 O O . TYR B 1 487 ? -19.453 -4.332 -6.082 1 88.5 487 TYR B O 1
ATOM 8418 N N . LEU B 1 488 ? -18.031 -5.59 -7.266 1 86.5 488 LEU B N 1
ATOM 8419 C CA . LEU B 1 488 ? -18.016 -4.66 -8.383 1 86.5 488 LEU B CA 1
ATOM 8420 C C . LEU B 1 488 ? -19.406 -4.539 -9.016 1 86.5 488 LEU B C 1
ATOM 8422 O O . LEU B 1 488 ? -19.797 -3.449 -9.43 1 86.5 488 LEU B O 1
ATOM 8426 N N . ARG B 1 489 ? -20.094 -5.605 -9.031 1 79.62 489 ARG B N 1
ATOM 8427 C CA . ARG B 1 489 ? -21.438 -5.57 -9.578 1 79.62 489 ARG B CA 1
ATOM 8428 C C . ARG B 1 489 ? -22.359 -4.676 -8.75 1 79.62 489 ARG B C 1
ATOM 8430 O O . ARG B 1 489 ? -23.266 -4.039 -9.281 1 79.62 489 ARG B O 1
ATOM 8437 N N . HIS B 1 490 ? -22.094 -4.605 -7.453 1 81.25 490 HIS B N 1
ATOM 8438 C CA . HIS B 1 490 ? -22.906 -3.814 -6.539 1 81.25 490 HIS B CA 1
ATOM 8439 C C . HIS B 1 490 ? -22.688 -2.32 -6.754 1 81.25 490 HIS B C 1
ATOM 8441 O O . HIS B 1 490 ? -23.578 -1.512 -6.492 1 81.25 490 HIS B O 1
ATOM 8447 N N . PHE B 1 491 ? -21.547 -1.944 -7.16 1 84.62 491 PHE B N 1
ATOM 8448 C CA . PHE B 1 491 ? -21.219 -0.526 -7.059 1 84.62 491 PHE B CA 1
ATOM 8449 C C . PHE B 1 491 ? -20.875 0.052 -8.422 1 84.62 491 PHE B C 1
ATOM 8451 O O . PHE B 1 491 ? -20.781 1.271 -8.586 1 84.62 491 PHE B O 1
ATOM 8458 N N . VAL B 1 492 ? -20.625 -0.804 -9.375 1 74.94 492 VAL B N 1
ATOM 8459 C CA . VAL B 1 492 ? -20.297 -0.306 -10.703 1 74.94 492 VAL B CA 1
ATOM 8460 C C . VAL B 1 492 ? -21.562 0.224 -11.383 1 74.94 492 VAL B C 1
ATOM 8462 O O . VAL B 1 492 ? -22.656 -0.303 -11.18 1 74.94 492 VAL B O 1
ATOM 8465 N N . SER B 1 493 ? -21.312 1.235 -12.047 1 70.38 493 SER B N 1
ATOM 8466 C CA . SER B 1 493 ? -22.422 1.839 -12.766 1 70.38 493 SER B CA 1
ATOM 8467 C C . SER B 1 493 ? -22.953 0.905 -13.852 1 70.38 493 SER B C 1
ATOM 8469 O O . SER B 1 493 ? -22.312 -0.107 -14.164 1 70.38 493 SER B O 1
ATOM 8471 N N . ALA B 1 494 ? -24.031 1.276 -14.305 1 62.53 494 ALA B N 1
ATOM 8472 C CA . ALA B 1 494 ? -24.719 0.479 -15.312 1 62.53 494 ALA B CA 1
ATOM 8473 C C . ALA B 1 494 ? -23.844 0.285 -16.547 1 62.53 494 ALA B C 1
ATOM 8475 O O . ALA B 1 494 ? -23.891 -0.768 -17.188 1 62.53 494 ALA B O 1
ATOM 8476 N N . ASN B 1 495 ? -23 1.286 -16.766 1 60.72 495 ASN B N 1
ATOM 8477 C CA . ASN B 1 495 ? -22.156 1.196 -17.953 1 60.72 495 ASN B CA 1
ATOM 8478 C C . ASN B 1 495 ? -20.859 0.438 -17.656 1 60.72 495 ASN B C 1
ATOM 8480 O O . ASN B 1 495 ? -20.078 0.174 -18.578 1 60.72 495 ASN B O 1
ATOM 8484 N N . GLN B 1 496 ? -20.672 0.038 -16.531 1 69.12 496 GLN B N 1
ATOM 8485 C CA . GLN B 1 496 ? -19.641 -0.867 -16.031 1 69.12 496 GLN B CA 1
ATOM 8486 C C . GLN B 1 496 ? -18.25 -0.347 -16.359 1 69.12 496 GLN B C 1
ATOM 8488 O O . GLN B 1 496 ? -17.281 -1.113 -16.375 1 69.12 496 GLN B O 1
ATOM 8493 N N . HIS B 1 497 ? -18.078 0.972 -16.688 1 76.38 497 HIS B N 1
ATOM 8494 C CA . HIS B 1 497 ? -16.797 1.517 -17.094 1 76.38 497 HIS B CA 1
ATOM 8495 C C . HIS B 1 497 ? -16.078 2.184 -15.93 1 76.38 497 HIS B C 1
ATOM 8497 O O . HIS B 1 497 ? -15.047 2.838 -16.125 1 76.38 497 HIS B O 1
ATOM 8503 N N . ASP B 1 498 ? -16.594 1.962 -14.789 1 85.56 498 ASP B N 1
ATOM 8504 C CA . ASP B 1 498 ? -15.961 2.697 -13.695 1 85.56 498 ASP B CA 1
ATOM 8505 C C . ASP B 1 498 ? -15.438 1.745 -12.625 1 85.56 498 ASP B C 1
ATOM 8507 O O . ASP B 1 498 ? -15.219 2.148 -11.484 1 85.56 498 ASP B O 1
ATOM 8511 N N . TRP B 1 499 ? -15.227 0.51 -13.094 1 88.94 499 TRP B N 1
ATOM 8512 C CA . TRP B 1 499 ? -14.789 -0.474 -12.102 1 88.94 499 TRP B CA 1
ATOM 8513 C C . TRP B 1 499 ? -13.398 -0.142 -11.578 1 88.94 499 TRP B C 1
ATOM 8515 O O . TRP B 1 499 ? -13.078 -0.424 -10.422 1 88.94 499 TRP B O 1
ATOM 8525 N N . ALA B 1 500 ? -12.547 0.423 -12.398 1 91.06 500 ALA B N 1
ATOM 8526 C CA . ALA B 1 500 ? -11.18 0.725 -12 1 91.06 500 ALA B CA 1
ATOM 8527 C C . ALA B 1 500 ? -11.148 1.721 -10.844 1 91.06 500 ALA B C 1
ATOM 8529 O O . ALA B 1 500 ? -10.305 1.621 -9.945 1 91.06 500 ALA B O 1
ATOM 8530 N N . LYS B 1 501 ? -12.094 2.592 -10.797 1 88.88 501 LYS B N 1
ATOM 8531 C CA . LYS B 1 501 ? -12.156 3.625 -9.766 1 88.88 501 LYS B CA 1
ATOM 8532 C C . LYS B 1 501 ? -12.586 3.039 -8.422 1 88.88 501 LYS B C 1
ATOM 8534 O O . LYS B 1 501 ? -12.305 3.613 -7.371 1 88.88 501 LYS B O 1
ATOM 8539 N N . ILE B 1 502 ? -13.234 1.927 -8.477 1 91.62 502 ILE B N 1
ATOM 8540 C CA . ILE B 1 502 ? -13.844 1.348 -7.285 1 91.62 502 ILE B CA 1
ATOM 8541 C C . ILE B 1 502 ? -12.906 0.308 -6.68 1 91.62 502 ILE B C 1
ATOM 8543 O O . ILE B 1 502 ? -13.086 -0.109 -5.531 1 91.62 502 ILE B O 1
ATOM 8547 N N . LEU B 1 503 ? -11.867 -0.026 -7.371 1 94.31 503 LEU B N 1
ATOM 8548 C CA . LEU B 1 503 ? -11.031 -1.151 -6.98 1 94.31 503 LEU B CA 1
ATOM 8549 C C . LEU B 1 503 ? -10.32 -0.868 -5.656 1 94.31 503 LEU B C 1
ATOM 8551 O O . LEU B 1 503 ? -10.172 -1.765 -4.824 1 94.31 503 LEU B O 1
ATOM 8555 N N . ASP B 1 504 ? -9.914 0.371 -5.477 1 95.31 504 ASP B N 1
ATOM 8556 C CA . ASP B 1 504 ? -9.195 0.706 -4.254 1 95.31 504 ASP B CA 1
ATOM 8557 C C . ASP B 1 504 ? -10.094 0.535 -3.027 1 95.31 504 ASP B C 1
ATOM 8559 O O . ASP B 1 504 ? -9.68 -0.059 -2.027 1 95.31 504 ASP B O 1
ATOM 8563 N N . VAL B 1 505 ? -11.266 1.047 -3.115 1 95.12 505 VAL B N 1
ATOM 8564 C CA . VAL B 1 505 ? -12.172 0.92 -1.978 1 95.12 505 VAL B CA 1
ATOM 8565 C C . VAL B 1 505 ? -12.617 -0.532 -1.831 1 95.12 505 VAL B C 1
ATOM 8567 O O . VAL B 1 505 ? -12.852 -1.008 -0.717 1 95.12 505 VAL B O 1
ATOM 8570 N N . ALA B 1 506 ? -12.719 -1.271 -2.941 1 95 506 ALA B N 1
ATOM 8571 C CA . ALA B 1 506 ? -13.031 -2.697 -2.896 1 95 506 ALA B CA 1
ATOM 8572 C C . ALA B 1 506 ? -11.984 -3.461 -2.09 1 95 506 ALA B C 1
ATOM 8574 O O . ALA B 1 506 ? -12.328 -4.332 -1.287 1 95 506 ALA B O 1
ATOM 8575 N N . GLN B 1 507 ? -10.742 -3.174 -2.359 1 97.25 507 GLN B N 1
ATOM 8576 C CA . GLN B 1 507 ? -9.664 -3.803 -1.607 1 97.25 507 GLN B CA 1
ATOM 8577 C C . GLN B 1 507 ? -9.781 -3.502 -0.116 1 97.25 507 GLN B C 1
ATOM 8579 O O . GLN B 1 507 ? -9.625 -4.398 0.717 1 97.25 507 GLN B O 1
ATOM 8584 N N . PHE B 1 508 ? -9.992 -2.26 0.2 1 96 508 PHE B N 1
ATOM 8585 C CA . PHE B 1 508 ? -10.172 -1.853 1.59 1 96 508 PHE B CA 1
ATOM 8586 C C . PHE B 1 508 ? -11.312 -2.625 2.24 1 96 508 PHE B C 1
ATOM 8588 O O . PHE B 1 508 ? -11.148 -3.174 3.334 1 96 508 PHE B O 1
ATOM 8595 N N . SER B 1 509 ? -12.406 -2.645 1.57 1 93.94 509 SER B N 1
ATOM 8596 C CA . SER B 1 509 ? -13.594 -3.33 2.053 1 93.94 509 SER B CA 1
ATOM 8597 C C . SER B 1 509 ? -13.328 -4.816 2.279 1 93.94 509 SER B C 1
ATOM 8599 O O . SER B 1 509 ? -13.672 -5.359 3.328 1 93.94 509 SER B O 1
ATOM 8601 N N . TYR B 1 510 ? -12.75 -5.43 1.31 1 93.94 510 TYR B N 1
ATOM 8602 C CA . TYR B 1 510 ? -12.453 -6.855 1.392 1 93.94 510 TYR B CA 1
ATOM 8603 C C . TYR B 1 510 ? -11.594 -7.164 2.613 1 93.94 510 TYR B C 1
ATOM 8605 O O . TYR B 1 510 ? -11.891 -8.094 3.369 1 93.94 510 TYR B O 1
ATOM 8613 N N . ASN B 1 511 ? -10.578 -6.414 2.83 1 95.31 511 ASN B N 1
ATOM 8614 C CA . ASN B 1 511 ? -9.609 -6.711 3.873 1 95.31 511 ASN B CA 1
ATOM 8615 C C . ASN B 1 511 ? -10.141 -6.363 5.258 1 95.31 511 ASN B C 1
ATOM 8617 O O . ASN B 1 511 ? -9.578 -6.785 6.273 1 95.31 511 ASN B O 1
ATOM 8621 N N . LEU B 1 512 ? -11.211 -5.617 5.285 1 91.12 512 LEU B N 1
ATOM 8622 C CA . LEU B 1 512 ? -11.836 -5.23 6.543 1 91.12 512 LEU B CA 1
ATOM 8623 C C . LEU B 1 512 ? -12.695 -6.363 7.094 1 91.12 512 LEU B C 1
ATOM 8625 O O . LEU B 1 512 ? -13.016 -6.387 8.289 1 91.12 512 LEU B O 1
ATOM 8629 N N . GLN B 1 513 ? -13.062 -7.258 6.273 1 88.5 513 GLN B N 1
ATOM 8630 C CA . GLN B 1 513 ? -14.062 -8.25 6.637 1 88.5 513 GLN B CA 1
ATOM 8631 C C . GLN B 1 513 ? -13.445 -9.391 7.438 1 88.5 513 GLN B C 1
ATOM 8633 O O . GLN B 1 513 ? -12.469 -10.008 7 1 88.5 513 GLN B O 1
ATOM 8638 N N . ARG B 1 514 ? -14.047 -9.633 8.492 1 85 514 ARG B N 1
ATOM 8639 C CA . ARG B 1 514 ? -13.562 -10.742 9.312 1 85 514 ARG B CA 1
ATOM 8640 C C . ARG B 1 514 ? -13.961 -12.086 8.719 1 85 514 ARG B C 1
ATOM 8642 O O . ARG B 1 514 ? -15.062 -12.234 8.195 1 85 514 ARG B O 1
ATOM 8649 N N . ASN B 1 515 ? -12.961 -12.93 8.75 1 77.62 515 ASN B N 1
ATOM 8650 C CA . ASN B 1 515 ? -13.219 -14.289 8.297 1 77.62 515 ASN B CA 1
ATOM 8651 C C . ASN B 1 515 ? -13.883 -15.133 9.391 1 77.62 515 ASN B C 1
ATOM 8653 O O . ASN B 1 515 ? -13.562 -14.984 10.57 1 77.62 515 ASN B O 1
ATOM 8657 N N . GLU B 1 516 ? -14.797 -15.977 8.984 1 72.56 516 GLU B N 1
ATOM 8658 C CA . GLU B 1 516 ? -15.555 -16.797 9.93 1 72.56 516 GLU B CA 1
ATOM 8659 C C . GLU B 1 516 ? -14.656 -17.828 10.602 1 72.56 516 GLU B C 1
ATOM 8661 O O . GLU B 1 516 ? -14.852 -18.172 11.773 1 72.56 516 GLU B O 1
ATOM 8666 N N . ALA B 1 517 ? -13.711 -18.266 9.836 1 68.38 517 ALA B N 1
ATOM 8667 C CA . ALA B 1 517 ? -12.852 -19.328 10.32 1 68.38 517 ALA B CA 1
ATOM 8668 C C . ALA B 1 517 ? -11.898 -18.828 11.398 1 68.38 517 ALA B C 1
ATOM 8670 O O . ALA B 1 517 ? -11.719 -19.469 12.438 1 68.38 517 ALA B O 1
ATOM 8671 N N . THR B 1 518 ? -11.281 -17.656 11.305 1 75.69 518 THR B N 1
ATOM 8672 C CA . THR B 1 518 ? -10.258 -17.156 12.211 1 75.69 518 THR B CA 1
ATOM 8673 C C . THR B 1 518 ? -10.82 -16.078 13.133 1 75.69 518 THR B C 1
ATOM 8675 O O . THR B 1 518 ? -10.219 -15.75 14.156 1 75.69 518 THR B O 1
ATOM 8678 N N . GLY B 1 519 ? -11.938 -15.516 12.758 1 83.5 519 GLY B N 1
ATOM 8679 C CA . GLY B 1 519 ? -12.508 -14.406 13.508 1 83.5 519 GLY B CA 1
ATOM 8680 C C . GLY B 1 519 ? -11.719 -13.117 13.359 1 83.5 519 GLY B C 1
ATOM 8681 O O . GLY B 1 519 ? -11.961 -12.148 14.078 1 83.5 519 GLY B O 1
ATOM 8682 N N . LYS B 1 520 ? -10.727 -13.18 12.562 1 89.75 520 LYS B N 1
ATOM 8683 C CA . LYS B 1 520 ? -9.898 -12 12.305 1 89.75 520 LYS B CA 1
ATOM 8684 C C . LYS B 1 520 ? -9.992 -11.57 10.844 1 89.75 520 LYS B C 1
ATOM 8686 O O . LYS B 1 520 ? -10.234 -12.398 9.961 1 89.75 520 LYS B O 1
ATOM 8691 N N . SER B 1 521 ? -9.883 -10.32 10.68 1 91.94 521 SER B N 1
ATOM 8692 C CA . SER B 1 521 ? -9.852 -9.805 9.312 1 91.94 521 SER B CA 1
ATOM 8693 C C . SER B 1 521 ? -8.453 -9.906 8.719 1 91.94 521 SER B C 1
ATOM 8695 O O . SER B 1 521 ? -7.469 -10.031 9.445 1 91.94 521 SER B O 1
ATOM 8697 N N . PRO B 1 522 ? -8.336 -9.898 7.402 1 93.69 522 PRO B N 1
ATOM 8698 C CA . PRO B 1 522 ? -7.016 -9.828 6.773 1 93.69 522 PRO B CA 1
ATOM 8699 C C . PRO B 1 522 ? -6.188 -8.648 7.27 1 93.69 522 PRO B C 1
ATOM 8701 O O . PRO B 1 522 ? -4.973 -8.766 7.441 1 93.69 522 PRO B O 1
ATOM 8704 N N . PHE B 1 523 ? -6.789 -7.469 7.582 1 93.88 523 PHE B N 1
ATOM 8705 C CA . PHE B 1 523 ? -6.09 -6.324 8.148 1 93.88 523 PHE B CA 1
ATOM 8706 C C . PHE B 1 523 ? -5.465 -6.684 9.492 1 93.88 523 PHE B C 1
ATOM 8708 O O . PHE B 1 523 ? -4.285 -6.414 9.727 1 93.88 523 PHE B O 1
ATOM 8715 N N . GLU B 1 524 ? -6.223 -7.285 10.305 1 92.75 524 GLU B N 1
ATOM 8716 C CA . GLU B 1 524 ? -5.754 -7.637 11.648 1 92.75 524 GLU B CA 1
ATOM 8717 C C . GLU B 1 524 ? -4.578 -8.609 11.586 1 92.75 524 GLU B C 1
ATOM 8719 O O . GLU B 1 524 ? -3.627 -8.484 12.352 1 92.75 524 GLU B O 1
ATOM 8724 N N . LEU B 1 525 ? -4.684 -9.492 10.688 1 92.75 525 LEU B N 1
ATOM 8725 C CA . LEU B 1 525 ? -3.637 -10.508 10.578 1 92.75 525 LEU B CA 1
ATOM 8726 C C . LEU B 1 525 ? -2.389 -9.93 9.922 1 92.75 525 LEU B C 1
ATOM 8728 O O . LEU B 1 525 ? -1.267 -10.281 10.289 1 92.75 525 LEU B O 1
ATOM 8732 N N . ALA B 1 526 ? -2.531 -9.055 8.969 1 94.19 526 ALA B N 1
ATOM 8733 C CA . ALA B 1 526 ? -1.404 -8.531 8.203 1 94.19 526 ALA B CA 1
ATOM 8734 C C . ALA B 1 526 ? -0.745 -7.363 8.938 1 94.19 526 ALA B C 1
ATOM 8736 O O . ALA B 1 526 ? 0.469 -7.168 8.836 1 94.19 526 ALA B O 1
ATOM 8737 N N . THR B 1 527 ? -1.516 -6.535 9.68 1 93.06 527 THR B N 1
ATOM 8738 C CA . THR B 1 527 ? -0.974 -5.305 10.242 1 93.06 527 THR B CA 1
ATOM 8739 C C . THR B 1 527 ? -1.052 -5.328 11.766 1 93.06 527 THR B C 1
ATOM 8741 O O . THR B 1 527 ? -0.525 -4.438 12.438 1 93.06 527 THR B O 1
ATOM 8744 N N . GLY B 1 528 ? -1.733 -6.27 12.305 1 90.75 528 GLY B N 1
ATOM 8745 C CA . GLY B 1 528 ? -1.831 -6.406 13.75 1 90.75 528 GLY B CA 1
ATOM 8746 C C . GLY B 1 528 ? -2.977 -5.609 14.352 1 90.75 528 GLY B C 1
ATOM 8747 O O . GLY B 1 528 ? -3.164 -5.605 15.57 1 90.75 528 GLY B O 1
ATOM 8748 N N . GLN B 1 529 ? -3.752 -4.941 13.477 1 90.62 529 GLN B N 1
ATOM 8749 C CA . GLN B 1 529 ? -4.852 -4.141 14 1 90.62 529 GLN B CA 1
ATOM 8750 C C . GLN B 1 529 ? -5.938 -3.938 12.945 1 90.62 529 GLN B C 1
ATOM 8752 O O . GLN B 1 529 ? -5.668 -4.027 11.742 1 90.62 529 GLN B O 1
ATOM 8757 N N . GLN B 1 530 ? -7.129 -3.719 13.461 1 89.75 530 GLN B N 1
ATOM 8758 C CA . GLN B 1 530 ? -8.211 -3.285 12.578 1 89.75 530 GLN B CA 1
ATOM 8759 C C . GLN B 1 530 ? -8.125 -1.787 12.305 1 89.75 530 GLN B C 1
ATOM 8761 O O . GLN B 1 530 ? -7.973 -0.986 13.227 1 89.75 530 GLN B O 1
ATOM 8766 N N . PRO B 1 531 ? -8.133 -1.398 11.047 1 90.31 531 PRO B N 1
ATOM 8767 C CA . PRO B 1 531 ? -8.031 0.029 10.734 1 90.31 531 PRO B CA 1
ATOM 8768 C C . PRO B 1 531 ? -9.281 0.812 11.141 1 90.31 531 PRO B C 1
ATOM 8770 O O . PRO B 1 531 ? -10.352 0.224 11.328 1 90.31 531 PRO B O 1
ATOM 8773 N N . LEU B 1 532 ? -9.102 2.094 11.273 1 88.31 532 LEU B N 1
ATOM 8774 C CA . LEU B 1 532 ? -10.25 2.961 11.523 1 88.31 532 LEU B CA 1
ATOM 8775 C C . LEU B 1 532 ? -11.094 3.123 10.266 1 88.31 532 LEU B C 1
ATOM 8777 O O . LEU B 1 532 ? -10.547 3.225 9.156 1 88.31 532 LEU B O 1
ATOM 8781 N N . THR B 1 533 ? -12.367 3.043 10.469 1 88.56 533 THR B N 1
ATOM 8782 C CA . THR B 1 533 ? -13.359 3.25 9.422 1 88.56 533 THR B CA 1
ATOM 8783 C C . THR B 1 533 ? -14.148 4.535 9.672 1 88.56 533 THR B C 1
ATOM 8785 O O . THR B 1 533 ? -14.023 5.148 10.734 1 88.56 533 THR B O 1
ATOM 8788 N N . PRO B 1 534 ? -14.852 5.012 8.633 1 84.75 534 PRO B N 1
ATOM 8789 C CA . PRO B 1 534 ? -15.688 6.188 8.898 1 84.75 534 PRO B CA 1
ATOM 8790 C C . PRO B 1 534 ? -16.578 6.016 10.125 1 84.75 534 PRO B C 1
ATOM 8792 O O . PRO B 1 534 ? -16.734 6.949 10.914 1 84.75 534 PRO B O 1
ATOM 8795 N N . HIS B 1 535 ? -16.984 4.859 10.305 1 82.19 535 HIS B N 1
ATOM 8796 C CA . HIS B 1 535 ? -17.859 4.551 11.43 1 82.19 535 HIS B CA 1
ATOM 8797 C C . HIS B 1 535 ? -17.125 4.668 12.758 1 82.19 535 HIS B C 1
ATOM 8799 O O . HIS B 1 535 ? -17.641 5.258 13.703 1 82.19 535 HIS B O 1
ATOM 8805 N N . THR B 1 536 ? -16.016 4.137 12.828 1 84.25 536 THR B N 1
ATOM 8806 C CA . THR B 1 536 ? -15.266 4.16 14.078 1 84.25 536 THR B CA 1
ATOM 8807 C C . THR B 1 536 ? -14.672 5.547 14.32 1 84.25 536 THR B C 1
ATOM 8809 O O . THR B 1 536 ? -14.516 5.965 15.469 1 84.25 536 THR B O 1
ATOM 8812 N N . LEU B 1 537 ? -14.352 6.195 13.297 1 82.38 537 LEU B N 1
ATOM 8813 C CA . LEU B 1 537 ? -13.82 7.547 13.414 1 82.38 537 LEU B CA 1
ATOM 8814 C C . LEU B 1 537 ? -14.875 8.508 13.938 1 82.38 537 LEU B C 1
ATOM 8816 O O . LEU B 1 537 ? -14.555 9.461 14.656 1 82.38 537 LEU B O 1
ATOM 8820 N N . ALA B 1 538 ? -16.062 8.25 13.617 1 74.38 538 ALA B N 1
ATOM 8821 C CA . ALA B 1 538 ? -17.172 9.117 13.984 1 74.38 538 ALA B CA 1
ATOM 8822 C C . ALA B 1 538 ? -17.375 9.148 15.492 1 74.38 538 ALA B C 1
ATOM 8824 O O . ALA B 1 538 ? -17.938 10.109 16.031 1 74.38 538 ALA B O 1
ATOM 8825 N N . ILE B 1 539 ? -16.859 8.117 16.156 1 74.31 539 ILE B N 1
ATOM 8826 C CA . ILE B 1 539 ? -17.094 8.047 17.594 1 74.31 539 ILE B CA 1
ATOM 8827 C C . ILE B 1 539 ? -15.789 8.25 18.344 1 74.31 539 ILE B C 1
ATOM 8829 O O . ILE B 1 539 ? -15.742 8.117 19.562 1 74.31 539 ILE B O 1
ATOM 8833 N N . SER B 1 540 ? -14.75 8.359 17.656 1 67.81 540 SER B N 1
ATOM 8834 C CA . SER B 1 540 ? -13.461 8.516 18.312 1 67.81 540 SER B CA 1
ATOM 8835 C C . SER B 1 540 ? -13.43 9.773 19.172 1 67.81 540 SER B C 1
ATOM 8837 O O . SER B 1 540 ? -13.945 10.82 18.781 1 67.81 540 SER B O 1
ATOM 8839 N N . PHE B 1 541 ? -13.258 9.445 20.562 1 55.56 541 PHE B N 1
ATOM 8840 C CA . PHE B 1 541 ? -13.211 10.547 21.531 1 55.56 541 PHE B CA 1
ATOM 8841 C C . PHE B 1 541 ? -11.859 11.258 21.469 1 55.56 541 PHE B C 1
ATOM 8843 O O . PHE B 1 541 ? -10.836 10.633 21.172 1 55.56 541 PHE B O 1
ATOM 8850 N N . ASP B 1 542 ? -11.859 12.594 21.328 1 50.72 542 ASP B N 1
ATOM 8851 C CA . ASP B 1 542 ? -10.672 13.43 21.484 1 50.72 542 ASP B CA 1
ATOM 8852 C C . ASP B 1 542 ? -9.93 13.102 22.781 1 50.72 542 ASP B C 1
ATOM 8854 O O . ASP B 1 542 ? -10.445 13.359 23.875 1 50.72 542 ASP B O 1
ATOM 8858 N N . SER B 1 543 ? -9.492 11.93 22.953 1 43.53 543 SER B N 1
ATOM 8859 C CA . SER B 1 543 ? -8.75 11.914 24.203 1 43.53 543 SER B CA 1
ATOM 8860 C C . SER B 1 543 ? -7.75 13.062 24.266 1 43.53 543 SER B C 1
ATOM 8862 O O . SER B 1 543 ? -6.879 13.078 25.141 1 43.53 543 SER B O 1
ATOM 8864 N N . ALA B 1 544 ? -7.551 13.852 23.375 1 39.47 544 ALA B N 1
ATOM 8865 C CA . ALA B 1 544 ? -6.57 14.914 23.562 1 39.47 544 ALA B CA 1
ATOM 8866 C C . ALA B 1 544 ? -6.945 15.797 24.75 1 39.47 544 ALA B C 1
ATOM 8868 O O . ALA B 1 544 ? -7.496 16.891 24.578 1 39.47 544 ALA B O 1
ATOM 8869 N N . ARG B 1 545 ? -7.699 15.523 25.734 1 35.34 545 ARG B N 1
ATOM 8870 C CA . ARG B 1 545 ? -7.367 16.391 26.844 1 35.34 545 ARG B CA 1
ATOM 8871 C C . ARG B 1 545 ? -5.863 16.453 27.078 1 35.34 545 ARG B C 1
ATOM 8873 O O . ARG B 1 545 ? -5.234 15.438 27.375 1 35.34 545 ARG B O 1
ATOM 8880 N N . CYS B 1 546 ? -5.227 17.188 26.297 1 26.23 546 CYS B N 1
ATOM 8881 C CA . CYS B 1 546 ? -3.99 17.719 26.859 1 26.23 546 CYS B CA 1
ATOM 8882 C C . CYS B 1 546 ? -4.121 17.938 28.359 1 26.23 546 CYS B C 1
ATOM 8884 O O . CYS B 1 546 ? -5.023 18.641 28.812 1 26.23 546 CYS B O 1
ATOM 8886 N N . PRO B 1 547 ? -3.594 17.016 29.094 1 25.44 547 PRO B N 1
ATOM 8887 C CA . PRO B 1 547 ? -3.621 17.562 30.453 1 25.44 547 PRO B CA 1
ATOM 8888 C C . PRO B 1 547 ? -3.188 19.031 30.5 1 25.44 547 PRO B C 1
ATOM 8890 O O . PRO B 1 547 ? -2.41 19.469 29.656 1 25.44 547 PRO B O 1
#